Protein AF-A0A957VMC6-F1 (afdb_monomer)

Structure (mmCIF, N/CA/C/O backbone):
data_AF-A0A957VMC6-F1
#
_entry.id   AF-A0A957VMC6-F1
#
loop_
_atom_site.group_PDB
_atom_site.id
_atom_site.type_symbol
_atom_site.label_atom_id
_atom_site.label_alt_id
_atom_site.label_comp_id
_atom_site.label_asym_id
_atom_site.label_entity_id
_atom_site.label_seq_id
_atom_site.pdbx_PDB_ins_code
_atom_site.Cartn_x
_atom_site.Cartn_y
_atom_site.Cartn_z
_atom_site.occupancy
_atom_site.B_iso_or_equiv
_atom_site.auth_seq_id
_atom_site.auth_comp_id
_atom_site.auth_asym_id
_atom_site.auth_atom_id
_atom_site.pdbx_PDB_model_num
ATOM 1 N N . MET A 1 1 ? -26.248 -1.253 -25.373 1.00 57.50 1 MET A N 1
ATOM 2 C CA . MET A 1 1 ? -27.158 -0.317 -24.670 1.00 57.50 1 MET A CA 1
ATOM 3 C C . MET A 1 1 ? -27.730 0.674 -25.682 1.00 57.50 1 MET A C 1
ATOM 5 O O . MET A 1 1 ? -26.986 1.115 -26.548 1.00 57.50 1 MET A O 1
ATOM 9 N N . THR A 1 2 ? -29.024 1.004 -25.625 1.00 59.28 2 THR A N 1
ATOM 10 C CA . THR A 1 2 ? -29.643 2.015 -26.514 1.00 59.28 2 THR A CA 1
ATOM 11 C C . THR A 1 2 ? -30.540 2.953 -25.712 1.00 59.28 2 THR A C 1
ATOM 13 O O . THR A 1 2 ? -31.271 2.480 -24.844 1.00 59.28 2 THR A O 1
ATOM 16 N N . GLY A 1 3 ? -30.538 4.256 -26.005 1.00 71.12 3 GLY A N 1
ATOM 17 C CA . GLY A 1 3 ? -31.343 5.220 -25.254 1.00 71.12 3 GLY A CA 1
ATOM 18 C C . GLY A 1 3 ? -31.662 6.510 -26.004 1.00 71.12 3 GLY A C 1
ATOM 19 O O . GLY A 1 3 ? -31.084 6.803 -27.049 1.00 71.12 3 GLY A O 1
ATOM 20 N N . THR A 1 4 ? -32.611 7.273 -25.466 1.00 70.06 4 THR A N 1
ATOM 21 C CA . THR A 1 4 ? -33.050 8.578 -25.986 1.00 70.06 4 THR A CA 1
ATOM 22 C C . THR A 1 4 ? -33.151 9.581 -24.845 1.00 70.06 4 THR A C 1
ATOM 24 O O . THR A 1 4 ? -33.536 9.193 -23.742 1.00 70.06 4 THR A O 1
ATOM 27 N N . GLY A 1 5 ? -32.873 10.861 -25.095 1.00 79.81 5 GLY A N 1
ATOM 28 C CA . GLY A 1 5 ? -32.989 11.896 -24.070 1.00 79.81 5 GLY A CA 1
ATOM 29 C C . GLY A 1 5 ? -33.475 13.246 -24.577 1.00 79.81 5 GLY A C 1
ATOM 30 O O . GLY A 1 5 ? -33.456 13.517 -25.777 1.00 79.81 5 GLY A O 1
ATOM 31 N N . GLU A 1 6 ? -33.906 14.084 -23.640 1.00 78.00 6 GLU A N 1
ATOM 32 C CA . GLU A 1 6 ? -34.379 15.449 -23.857 1.00 78.00 6 GLU A CA 1
ATOM 33 C C . GLU A 1 6 ? -33.658 16.398 -22.888 1.00 78.00 6 GLU A C 1
ATOM 35 O O . GLU A 1 6 ? -33.635 16.148 -21.684 1.00 78.00 6 GLU A O 1
ATOM 40 N N . LEU A 1 7 ? -33.074 17.484 -23.406 1.00 78.00 7 LEU A N 1
ATOM 41 C CA . LEU A 1 7 ? -32.439 18.541 -22.614 1.00 78.00 7 LEU A CA 1
ATOM 42 C C . LEU A 1 7 ? -33.236 19.837 -22.767 1.00 78.00 7 LEU A C 1
ATOM 44 O O . LEU A 1 7 ? -33.430 20.346 -23.870 1.00 78.00 7 LEU A O 1
ATOM 48 N N . TRP A 1 8 ? -33.679 20.371 -21.641 1.00 78.44 8 TRP A N 1
ATOM 49 C CA . TRP A 1 8 ? -34.414 21.615 -21.527 1.00 78.44 8 TRP A CA 1
ATOM 50 C C . TRP A 1 8 ? -33.406 22.702 -21.174 1.00 78.44 8 TRP A C 1
ATOM 52 O O . TRP A 1 8 ? -32.676 22.557 -20.197 1.00 78.44 8 TRP A O 1
ATOM 62 N N . VAL A 1 9 ? -33.352 23.772 -21.964 1.00 78.00 9 VAL A N 1
ATOM 63 C CA . VAL A 1 9 ? -32.405 24.887 -21.799 1.00 78.00 9 VAL A CA 1
ATOM 64 C C . VAL A 1 9 ? -33.197 26.176 -21.588 1.00 78.00 9 VAL A C 1
ATOM 66 O O . VAL A 1 9 ? -34.205 26.397 -22.263 1.00 78.00 9 VAL A O 1
ATOM 69 N N . GLY A 1 10 ? -32.772 26.989 -20.624 1.00 73.62 10 GLY A N 1
ATOM 70 C CA . GLY A 1 10 ? -33.386 28.264 -20.267 1.00 73.62 10 GLY A CA 1
ATOM 71 C C . GLY A 1 10 ? -33.062 29.385 -21.252 1.00 73.62 10 GLY A C 1
ATOM 72 O O . GLY A 1 10 ? -32.181 29.267 -22.103 1.00 73.62 10 GLY A O 1
ATOM 73 N N . ASP A 1 11 ? -33.775 30.507 -21.129 1.00 60.94 11 ASP A N 1
ATOM 74 C CA . ASP A 1 11 ? -33.601 31.686 -21.996 1.00 60.94 11 ASP A CA 1
ATOM 75 C C . ASP A 1 11 ? -32.211 32.352 -21.854 1.00 60.94 11 ASP A C 1
ATOM 77 O O . ASP A 1 11 ? -31.815 33.164 -22.691 1.00 60.94 11 ASP A O 1
ATOM 81 N N . ASP A 1 12 ? -31.465 32.013 -20.801 1.00 66.81 12 ASP A N 1
ATOM 82 C CA . ASP A 1 12 ? -30.077 32.407 -20.531 1.00 66.81 12 ASP A CA 1
ATOM 83 C C . ASP A 1 12 ? -29.035 31.453 -21.147 1.00 66.81 12 ASP A C 1
ATOM 85 O O . ASP A 1 12 ? -27.833 31.691 -21.030 1.00 66.81 12 ASP A O 1
ATOM 89 N N . GLY A 1 13 ? -29.486 30.410 -21.851 1.00 64.19 13 GLY A N 1
ATOM 90 C CA . GLY A 1 13 ? -28.633 29.406 -22.484 1.00 64.19 13 GLY A CA 1
ATOM 91 C C . GLY A 1 13 ? -28.116 28.332 -21.528 1.00 64.19 13 GLY A C 1
ATOM 92 O O . GLY A 1 13 ? -27.306 27.507 -21.948 1.00 64.19 13 GLY A O 1
ATOM 93 N N . LEU A 1 14 ? -28.574 28.318 -20.272 1.00 68.25 14 LEU A N 1
ATOM 94 C CA . LEU A 1 14 ? -28.153 27.348 -19.264 1.00 68.25 14 LEU A CA 1
ATOM 95 C C . LEU A 1 14 ? -29.117 26.153 -19.217 1.00 68.25 14 LEU A C 1
ATOM 97 O O . LEU A 1 14 ? -30.322 26.318 -19.434 1.00 68.25 14 LEU A O 1
ATOM 101 N N . PRO A 1 15 ? -28.621 24.926 -18.981 1.00 65.75 15 PRO A N 1
ATOM 102 C CA . PRO A 1 15 ? -29.483 23.758 -18.885 1.00 65.75 15 PRO A CA 1
ATOM 103 C C . PRO A 1 15 ? -30.404 23.896 -17.667 1.00 65.75 15 PRO A C 1
ATOM 105 O O . PRO A 1 15 ? -29.997 24.390 -16.624 1.00 65.75 15 PRO A O 1
ATOM 108 N N . LEU A 1 16 ? -31.657 23.480 -17.819 1.00 73.44 16 LEU A N 1
ATOM 109 C CA . LEU A 1 16 ? -32.682 23.471 -16.773 1.00 73.44 16 LEU A CA 1
ATOM 110 C C . LEU A 1 16 ? -33.003 22.049 -16.325 1.00 73.44 16 LEU A C 1
ATOM 112 O O . LEU A 1 16 ? -33.188 21.803 -15.138 1.00 73.44 16 LEU A O 1
ATOM 116 N N . ARG A 1 17 ? -33.092 21.105 -17.269 1.00 76.06 17 ARG A N 1
ATOM 117 C CA . ARG A 1 17 ? -33.426 19.707 -16.975 1.00 76.06 17 ARG A CA 1
ATOM 118 C C . ARG A 1 17 ? -32.975 18.780 -18.090 1.00 76.06 17 ARG A C 1
ATOM 120 O O . ARG A 1 17 ? -33.194 19.091 -19.254 1.00 76.06 17 ARG A O 1
ATOM 127 N N . GLN A 1 18 ? -32.438 17.616 -17.754 1.00 76.31 18 GLN A N 1
ATOM 128 C CA . GLN A 1 18 ? -32.132 16.549 -18.701 1.00 76.31 18 GLN A CA 1
ATOM 129 C C . GLN A 1 18 ? -32.888 15.280 -18.323 1.00 76.31 18 GLN A C 1
ATOM 131 O O . GLN A 1 18 ? -32.811 14.828 -17.188 1.00 76.31 18 GLN A O 1
ATOM 136 N N . VAL A 1 19 ? -33.606 14.686 -19.270 1.00 79.19 19 VAL A N 1
ATOM 137 C CA . VAL A 1 19 ? -34.294 13.403 -19.094 1.00 79.19 19 VAL A CA 1
ATOM 138 C C . VAL A 1 19 ? -33.664 12.390 -20.037 1.00 79.19 19 VAL A C 1
ATOM 140 O O . VAL A 1 19 ? -33.575 12.647 -21.233 1.00 79.19 19 VAL A O 1
ATOM 143 N N . LEU A 1 20 ? -33.241 11.237 -19.528 1.00 63.41 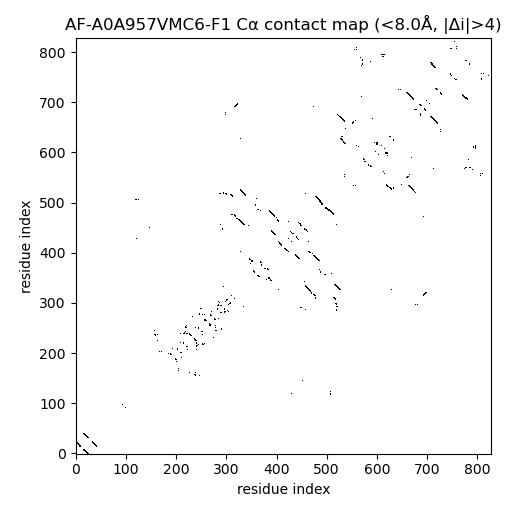20 LEU A N 1
ATOM 144 C CA . LEU A 1 20 ? -32.660 10.139 -20.298 1.00 63.41 20 LEU A CA 1
ATOM 145 C C . LEU A 1 20 ? -33.472 8.871 -20.053 1.00 63.41 20 LEU A C 1
ATOM 147 O O . LEU A 1 20 ? -33.781 8.530 -18.918 1.00 63.41 20 LEU A O 1
ATOM 151 N N . SER A 1 21 ? -33.825 8.165 -21.120 1.00 69.19 21 SER A N 1
ATOM 152 C CA . SER A 1 21 ? -34.452 6.843 -21.069 1.00 69.19 21 SER A CA 1
ATOM 153 C C . SER A 1 21 ? -33.523 5.839 -21.736 1.00 69.19 21 SER A C 1
ATOM 155 O O . SER A 1 21 ? -33.254 5.942 -22.934 1.00 69.19 21 SER A O 1
ATOM 157 N N . LEU A 1 22 ? -33.023 4.887 -20.956 1.00 70.31 22 LEU A N 1
ATOM 158 C CA . LEU A 1 22 ? -32.035 3.893 -21.356 1.00 70.31 22 LEU A CA 1
ATOM 159 C C . LEU A 1 22 ? -32.669 2.503 -21.318 1.00 70.31 22 LEU A C 1
ATOM 161 O O . LEU A 1 22 ? -33.375 2.155 -20.374 1.00 70.31 22 LEU A O 1
ATOM 165 N N . THR A 1 23 ? -32.422 1.704 -22.352 1.00 60.22 23 THR A N 1
ATOM 166 C CA . THR A 1 23 ? -32.786 0.283 -22.403 1.00 60.22 23 THR A CA 1
ATOM 167 C C . THR A 1 23 ? -31.513 -0.542 -22.522 1.00 60.22 23 THR A C 1
ATOM 169 O O . THR A 1 23 ? -30.702 -0.344 -23.438 1.00 60.22 23 THR A O 1
ATOM 172 N N . PHE A 1 24 ? -31.332 -1.450 -21.571 1.00 66.12 24 PHE A N 1
ATOM 173 C CA . PHE A 1 24 ? -30.177 -2.332 -21.496 1.00 66.12 24 PHE A CA 1
ATOM 174 C C . PHE A 1 24 ? -30.448 -3.610 -22.306 1.00 66.12 24 PHE A C 1
ATOM 176 O O . PHE A 1 24 ? -31.605 -4.033 -22.406 1.00 66.12 24 PHE A O 1
ATOM 183 N N . PRO A 1 25 ? -29.422 -4.195 -22.952 1.00 46.72 25 PRO A N 1
ATOM 184 C CA . PRO A 1 25 ? -29.577 -5.482 -23.620 1.00 46.72 25 PRO A CA 1
ATOM 185 C C . PRO A 1 25 ? -29.960 -6.564 -22.591 1.00 46.72 25 PRO A C 1
ATOM 187 O O . PRO A 1 25 ? -29.544 -6.464 -21.439 1.00 46.72 25 PRO A O 1
ATOM 190 N N . PRO A 1 26 ? -30.777 -7.559 -22.972 1.00 48.44 26 PRO A N 1
ATOM 191 C CA . PRO A 1 26 ? -31.181 -8.619 -22.055 1.00 48.44 26 PRO A CA 1
ATOM 192 C C . PRO A 1 26 ? -29.978 -9.491 -21.671 1.00 48.44 26 PRO A C 1
ATOM 194 O O . PRO A 1 26 ? -29.251 -9.953 -22.550 1.00 48.44 26 PRO A O 1
ATOM 197 N N . ASP A 1 27 ? -29.802 -9.718 -20.370 1.00 53.22 27 ASP A N 1
ATOM 198 C CA . ASP A 1 27 ? -28.937 -10.765 -19.816 1.00 53.22 27 ASP A CA 1
ATOM 199 C C . ASP A 1 27 ? -29.696 -12.113 -19.831 1.00 53.22 27 ASP A C 1
ATOM 201 O O . ASP A 1 27 ? -30.919 -12.154 -19.975 1.00 53.22 27 ASP A O 1
ATOM 205 N N . THR A 1 28 ? -28.966 -13.220 -19.699 1.00 46.16 28 THR A N 1
ATOM 206 C CA . THR A 1 28 ? -29.342 -14.650 -19.660 1.00 46.16 28 THR A CA 1
ATOM 207 C C . THR A 1 28 ? -30.535 -15.032 -18.768 1.00 46.16 28 THR A C 1
ATOM 209 O O . THR A 1 28 ? -30.982 -16.181 -18.783 1.00 46.16 28 THR A O 1
ATOM 212 N N . ARG A 1 29 ? -31.107 -14.085 -18.023 1.00 44.34 29 ARG A N 1
ATOM 213 C CA . ARG A 1 29 ? -32.342 -14.221 -17.248 1.00 44.34 29 ARG A CA 1
ATOM 214 C C . ARG A 1 29 ? -33.393 -13.285 -17.864 1.00 44.34 29 ARG A C 1
ATOM 216 O O . ARG A 1 29 ? -33.208 -12.080 -17.832 1.00 44.34 29 ARG A O 1
ATOM 223 N N . ASP A 1 30 ? -34.476 -13.849 -18.420 1.00 41.81 30 ASP A N 1
ATOM 224 C CA . ASP A 1 30 ? -35.564 -13.234 -19.229 1.00 41.81 30 ASP A CA 1
ATOM 225 C C . ASP A 1 30 ? -36.232 -11.936 -18.670 1.00 41.81 30 ASP A C 1
ATOM 227 O O . ASP A 1 30 ? -37.451 -11.870 -18.470 1.00 41.81 30 ASP A O 1
ATOM 231 N N . TYR A 1 31 ? -35.488 -10.853 -18.444 1.00 42.81 31 TYR A N 1
ATOM 232 C CA . TYR A 1 31 ? -36.020 -9.524 -18.140 1.00 42.81 31 TYR A CA 1
ATOM 233 C C . TYR A 1 31 ? -35.277 -8.429 -18.912 1.00 42.81 31 TYR A C 1
ATOM 235 O O . TYR A 1 31 ? -34.082 -8.502 -19.173 1.00 42.81 31 TYR A O 1
ATOM 243 N N . VAL A 1 32 ? -36.022 -7.393 -19.308 1.00 48.34 32 VAL A N 1
ATOM 244 C CA . VAL A 1 32 ? -35.477 -6.201 -19.967 1.00 48.34 32 VAL A CA 1
ATOM 245 C C . VAL A 1 32 ? -35.427 -5.083 -18.939 1.00 48.34 32 VAL A C 1
ATOM 247 O O . VAL A 1 32 ? -36.469 -4.631 -18.461 1.00 48.34 32 VAL A O 1
ATOM 250 N N . THR A 1 33 ? -34.219 -4.630 -18.618 1.00 57.94 33 THR A N 1
ATOM 251 C CA . THR A 1 33 ? -33.999 -3.510 -17.702 1.00 57.94 33 THR A CA 1
ATOM 252 C C . THR A 1 33 ? -34.088 -2.193 -18.467 1.00 57.94 33 THR A C 1
ATOM 254 O O . THR A 1 33 ? -33.393 -1.975 -19.464 1.00 57.94 33 THR A O 1
ATOM 257 N N . THR A 1 34 ? -34.951 -1.293 -17.998 1.00 55.22 34 THR A N 1
ATOM 258 C CA . THR A 1 34 ? -35.044 0.085 -18.496 1.00 55.22 34 THR A CA 1
ATOM 259 C C . THR A 1 34 ? -34.812 1.061 -17.354 1.00 55.22 34 THR A C 1
ATOM 261 O O . THR A 1 34 ? -35.469 0.939 -16.321 1.00 55.22 34 THR A O 1
ATOM 264 N N . ALA A 1 35 ? -33.942 2.049 -17.553 1.00 53.16 35 ALA A N 1
ATOM 265 C CA . ALA A 1 35 ? -33.704 3.131 -16.601 1.00 53.16 35 ALA A CA 1
ATOM 266 C C . ALA A 1 35 ? -34.222 4.460 -17.162 1.00 53.16 35 ALA A C 1
ATOM 268 O O . ALA A 1 35 ? -34.014 4.769 -18.336 1.00 53.16 35 ALA A O 1
ATOM 269 N N . ALA A 1 36 ? -34.887 5.253 -16.322 1.00 54.31 36 ALA A N 1
ATOM 270 C CA . ALA A 1 36 ? -35.281 6.621 -16.637 1.00 54.31 36 ALA A CA 1
ATOM 271 C C . ALA A 1 36 ? -34.618 7.566 -15.632 1.00 54.31 36 ALA A C 1
ATOM 273 O O . ALA A 1 36 ? -34.920 7.522 -14.442 1.00 54.31 36 ALA A O 1
ATOM 274 N N . ILE A 1 37 ? -33.711 8.407 -16.117 1.00 61.31 37 ILE A N 1
ATOM 275 C CA . ILE A 1 37 ? -32.928 9.352 -15.322 1.00 61.31 37 ILE A CA 1
ATOM 276 C C . ILE A 1 37 ? -33.459 10.753 -15.618 1.00 61.31 37 ILE A C 1
ATOM 278 O O . ILE A 1 37 ? -33.651 11.109 -16.777 1.00 61.31 37 ILE A O 1
ATOM 282 N N . THR A 1 38 ? -33.732 11.552 -14.588 1.00 64.38 38 THR A N 1
ATOM 283 C CA . THR A 1 38 ? -34.096 12.970 -14.730 1.00 64.38 38 THR A CA 1
ATOM 284 C C . THR A 1 38 ? -33.184 13.799 -13.838 1.00 64.38 38 THR A C 1
ATOM 286 O O . THR A 1 38 ? -33.155 13.582 -12.633 1.00 64.38 38 THR A O 1
ATOM 289 N N . VAL A 1 39 ? -32.452 14.731 -14.439 1.00 63.72 39 VAL A N 1
ATOM 290 C CA . VAL A 1 39 ? -31.502 15.635 -13.783 1.00 63.72 39 VAL A CA 1
ATOM 291 C C . VAL A 1 39 ? -32.047 17.051 -13.879 1.00 63.72 39 VAL A C 1
ATOM 293 O O . VAL A 1 39 ? -32.402 17.489 -14.970 1.00 63.72 39 VAL A O 1
ATOM 296 N N . ASP A 1 40 ? -32.116 17.761 -12.758 1.00 71.62 40 ASP A N 1
ATOM 297 C CA . ASP A 1 40 ? -32.567 19.150 -12.662 1.00 71.62 40 ASP A CA 1
ATOM 298 C C . ASP A 1 40 ? -31.395 20.076 -12.338 1.00 71.62 40 ASP A C 1
ATOM 300 O O . ASP A 1 40 ? -30.656 19.820 -11.392 1.00 71.62 40 ASP A O 1
ATOM 304 N N . PHE A 1 41 ? -31.244 21.162 -13.096 1.00 68.06 41 PHE A N 1
ATOM 305 C CA . PHE A 1 41 ? -30.148 22.120 -12.948 1.00 68.06 41 PHE A CA 1
ATOM 306 C C . PHE A 1 41 ? -30.671 23.446 -12.381 1.00 68.06 41 PHE A C 1
ATOM 308 O O . PHE A 1 41 ? -31.613 24.038 -12.915 1.00 68.06 41 PHE A O 1
ATOM 315 N N . PHE A 1 42 ? -30.062 23.926 -11.295 1.00 65.38 42 PHE A N 1
ATOM 316 C CA . PHE A 1 42 ? -30.379 25.209 -10.665 1.00 65.38 42 PHE A CA 1
ATOM 317 C C . PHE A 1 42 ? -29.145 25.810 -9.966 1.00 65.38 42 PHE A C 1
ATOM 319 O O . PHE A 1 42 ? -28.161 25.120 -9.734 1.00 65.38 42 PHE A O 1
ATOM 326 N N . ASP A 1 43 ? -29.221 27.106 -9.638 1.00 48.34 43 ASP A N 1
ATOM 327 C CA . ASP A 1 43 ? -28.226 27.864 -8.853 1.00 48.34 43 ASP A CA 1
ATOM 328 C C . ASP A 1 43 ? -26.853 28.112 -9.521 1.00 48.34 43 ASP A C 1
ATOM 330 O O . ASP A 1 43 ? -25.790 28.008 -8.911 1.00 48.34 43 ASP A O 1
ATOM 334 N N . PHE A 1 44 ? -26.860 28.511 -10.799 1.00 52.06 44 PHE A N 1
ATOM 335 C CA . PHE A 1 44 ? -25.644 28.938 -11.499 1.00 52.06 44 PHE A CA 1
ATOM 336 C C . PHE A 1 44 ? -25.044 30.209 -10.863 1.00 52.06 44 PHE A C 1
ATOM 338 O O . PHE A 1 44 ? -25.650 31.286 -10.889 1.00 52.06 44 PHE A O 1
ATOM 345 N N . ALA A 1 45 ? -23.840 30.094 -10.293 1.00 42.56 45 ALA A N 1
ATOM 346 C CA . ALA A 1 45 ? -23.183 31.176 -9.560 1.00 42.56 45 ALA A CA 1
ATOM 347 C C . ALA A 1 45 ? -22.851 32.397 -10.456 1.00 42.56 45 ALA A C 1
ATOM 349 O O . ALA A 1 45 ? -22.259 32.241 -11.528 1.00 42.56 45 ALA A O 1
ATOM 350 N N . PRO A 1 46 ? -23.163 33.642 -10.035 1.00 36.44 46 PRO A N 1
ATOM 351 C CA . PRO A 1 46 ? -22.789 34.840 -10.781 1.00 36.44 46 PRO A CA 1
ATOM 352 C C . PRO A 1 46 ? -21.299 35.191 -10.614 1.00 36.44 46 PRO A C 1
ATOM 354 O O . PRO A 1 46 ? -20.773 35.237 -9.503 1.00 36.44 46 PRO A O 1
ATOM 357 N N . VAL A 1 47 ? -20.637 35.527 -11.727 1.00 32.28 47 VAL A N 1
ATOM 358 C CA . VAL A 1 47 ? -19.222 35.947 -11.785 1.00 32.28 47 VAL A CA 1
ATOM 359 C C . VAL A 1 47 ? -18.994 37.256 -10.995 1.00 32.28 47 VAL A C 1
ATOM 361 O O . VAL A 1 47 ? -19.549 38.293 -11.379 1.00 32.28 47 VAL A O 1
ATOM 364 N N . PRO A 1 48 ? -18.166 37.284 -9.926 1.00 33.06 48 PRO A N 1
ATOM 365 C CA . PRO A 1 48 ? -17.950 38.491 -9.127 1.00 33.06 48 PRO A CA 1
ATOM 366 C C . PRO A 1 48 ? -16.793 39.361 -9.648 1.00 33.06 48 PRO A C 1
ATOM 368 O O . PRO A 1 48 ? -15.638 38.944 -9.688 1.00 33.06 48 PRO A O 1
ATOM 371 N N . THR A 1 49 ? -17.067 40.638 -9.922 1.00 30.83 49 THR A N 1
ATOM 372 C CA . THR A 1 49 ? -16.048 41.698 -10.037 1.00 30.83 49 THR A CA 1
ATOM 373 C C . THR A 1 49 ? -15.651 42.205 -8.642 1.00 30.83 49 THR A C 1
ATOM 375 O O . THR A 1 49 ? -16.500 42.748 -7.933 1.00 30.83 49 THR A O 1
ATOM 378 N N . ARG A 1 50 ? -14.378 42.070 -8.233 1.00 29.17 50 ARG A N 1
ATOM 379 C CA . ARG A 1 50 ? -13.871 42.527 -6.918 1.00 29.17 50 ARG A CA 1
ATOM 380 C C . ARG A 1 50 ? -13.033 43.813 -6.996 1.00 29.17 50 ARG A C 1
ATOM 382 O O . ARG A 1 50 ? -12.132 43.938 -7.818 1.00 29.17 50 ARG A O 1
ATOM 389 N N . THR A 1 51 ? -13.270 44.717 -6.042 1.00 25.16 51 THR A N 1
ATOM 390 C CA . THR A 1 51 ? -12.354 45.788 -5.598 1.00 25.16 51 THR A CA 1
ATOM 391 C C . THR A 1 51 ? -11.923 45.525 -4.155 1.00 25.16 51 THR A C 1
ATOM 393 O O . THR A 1 51 ? -12.764 45.230 -3.308 1.00 25.16 51 THR A O 1
ATOM 396 N N . ALA A 1 52 ? -10.621 45.644 -3.883 1.00 30.22 52 ALA A N 1
ATOM 397 C CA . ALA A 1 52 ? -9.968 45.300 -2.620 1.00 30.22 52 ALA A CA 1
ATOM 398 C C . ALA A 1 52 ? -9.898 46.458 -1.604 1.00 30.22 52 ALA A C 1
ATOM 400 O O . ALA A 1 52 ? -9.768 47.623 -1.982 1.00 30.22 52 ALA A O 1
ATOM 401 N N . SER A 1 53 ? -9.834 46.122 -0.309 1.00 26.44 53 SER A N 1
ATOM 402 C CA . SER A 1 53 ? -9.149 46.951 0.694 1.00 26.44 53 SER A CA 1
ATOM 403 C C . SER A 1 53 ? -8.663 46.132 1.898 1.00 26.44 53 SER A C 1
ATOM 405 O O . SER A 1 53 ? -9.458 45.510 2.597 1.00 26.44 53 SER A O 1
ATOM 407 N N . HIS A 1 54 ? -7.350 46.195 2.132 1.00 28.20 54 HIS A N 1
ATOM 408 C CA . HIS A 1 54 ? -6.584 45.635 3.251 1.00 28.20 54 HIS A CA 1
ATOM 409 C C . HIS A 1 54 ? -6.883 46.284 4.616 1.00 28.20 54 HIS A C 1
ATOM 411 O O . HIS A 1 54 ? -7.198 47.476 4.661 1.00 28.20 54 HIS A O 1
ATOM 417 N N . ARG A 1 55 ? -6.552 45.577 5.716 1.00 26.34 55 ARG A N 1
ATOM 418 C CA . ARG A 1 55 ? -5.609 46.073 6.752 1.00 26.34 55 ARG A CA 1
ATOM 419 C C . ARG A 1 55 ? -5.198 45.014 7.790 1.00 26.34 55 ARG A C 1
ATOM 421 O O . ARG A 1 55 ? -6.036 44.312 8.335 1.00 26.34 55 ARG A O 1
ATOM 428 N N . ALA A 1 56 ? -3.895 45.004 8.076 1.00 28.38 56 ALA A N 1
ATOM 429 C CA . ALA A 1 56 ? -3.184 44.232 9.095 1.00 28.38 56 ALA A CA 1
ATOM 430 C C . ALA A 1 56 ? -3.108 44.957 10.459 1.00 28.38 56 ALA A C 1
ATOM 432 O O . ALA A 1 56 ? -3.266 46.181 10.520 1.00 28.38 56 ALA A O 1
ATOM 433 N N . GLY A 1 57 ? -2.759 44.225 11.527 1.00 26.33 57 GLY A N 1
ATOM 434 C CA . GLY A 1 57 ? -2.357 44.804 12.816 1.00 26.33 57 GLY A CA 1
ATOM 435 C C . GLY A 1 57 ? -1.898 43.779 13.867 1.00 26.33 57 GLY A C 1
ATOM 436 O O . GLY A 1 57 ? -2.718 43.079 14.444 1.00 26.33 57 GLY A O 1
ATOM 437 N N . HIS A 1 58 ? -0.586 43.750 14.120 1.00 27.86 58 HIS A N 1
ATOM 438 C CA . HIS A 1 58 ? 0.162 42.969 15.122 1.00 27.86 58 HIS A CA 1
ATOM 439 C C . HIS A 1 58 ? -0.181 43.267 16.599 1.00 27.86 58 HIS A C 1
ATOM 441 O O . HIS A 1 58 ? -0.522 44.406 16.912 1.00 27.86 58 HIS A O 1
ATOM 447 N N . ALA A 1 59 ? 0.140 42.330 17.513 1.00 26.28 59 ALA A N 1
ATOM 448 C CA . ALA A 1 59 ? 0.978 42.602 18.702 1.00 26.28 59 ALA A CA 1
ATOM 449 C C . ALA A 1 59 ? 1.415 41.323 19.460 1.00 26.28 59 ALA A C 1
ATOM 451 O O . ALA A 1 59 ? 0.594 40.513 19.873 1.00 26.28 59 ALA A O 1
ATOM 452 N N . ILE A 1 60 ? 2.724 41.223 19.713 1.00 29.53 60 ILE A N 1
ATOM 453 C CA . ILE A 1 60 ? 3.399 40.360 20.702 1.00 29.53 60 ILE A CA 1
ATOM 454 C C . ILE A 1 60 ? 3.614 41.195 21.983 1.00 29.53 60 ILE A C 1
ATOM 456 O O . ILE A 1 60 ? 3.816 42.403 21.857 1.00 29.53 60 ILE A O 1
ATOM 460 N N . VAL A 1 61 ? 3.627 40.585 23.184 1.00 27.73 61 VAL A N 1
ATOM 461 C CA . VAL A 1 61 ? 4.648 40.779 24.255 1.00 27.73 61 VAL A CA 1
ATOM 462 C C . VAL A 1 61 ? 4.315 40.007 25.554 1.00 27.73 61 VAL A C 1
ATOM 464 O O . VAL A 1 61 ? 3.219 40.047 26.098 1.00 27.73 61 VAL A O 1
ATOM 467 N N . SER A 1 62 ? 5.378 39.358 26.034 1.00 29.00 62 SER A N 1
ATOM 468 C CA . SER A 1 62 ? 5.691 38.562 27.232 1.00 29.00 62 SER A CA 1
ATOM 469 C C . SER A 1 62 ? 5.155 38.935 28.635 1.00 29.00 62 SER A C 1
ATOM 471 O O . SER A 1 62 ? 5.204 40.100 29.027 1.00 29.00 62 SER A O 1
ATOM 473 N N . GLY A 1 63 ? 5.001 37.905 29.494 1.00 25.55 63 GLY A N 1
ATOM 474 C CA . GLY A 1 63 ? 5.869 37.741 30.681 1.00 25.55 63 GLY A CA 1
ATOM 475 C C . GLY A 1 63 ? 5.251 37.452 32.073 1.00 25.55 63 GLY A C 1
ATOM 476 O O . GLY A 1 63 ? 4.588 38.310 32.646 1.00 25.55 63 GLY A O 1
ATOM 477 N N . ARG A 1 64 ? 5.747 36.354 32.691 1.00 27.84 64 ARG A N 1
ATOM 478 C CA . ARG A 1 64 ? 6.219 36.164 34.099 1.00 27.84 64 ARG A CA 1
ATOM 479 C C . ARG A 1 64 ? 5.373 35.436 35.184 1.00 27.84 64 ARG A C 1
ATOM 481 O O . ARG A 1 64 ? 4.389 35.967 35.677 1.00 27.84 64 ARG A O 1
ATOM 488 N N . ARG A 1 65 ? 6.071 34.434 35.768 1.00 30.12 65 ARG A N 1
ATOM 489 C CA . ARG A 1 65 ? 6.304 34.060 37.200 1.00 30.12 65 ARG A CA 1
ATOM 490 C C . ARG A 1 65 ? 5.566 32.838 37.769 1.00 30.12 65 ARG A C 1
ATOM 492 O O . ARG A 1 65 ? 4.358 32.845 37.935 1.00 30.12 65 ARG A O 1
ATOM 499 N N . GLY A 1 66 ? 6.370 31.855 38.193 1.00 30.41 66 GLY A N 1
ATOM 500 C CA . GLY A 1 66 ? 5.952 30.665 38.933 1.00 30.41 66 GLY A CA 1
ATOM 501 C C . GLY A 1 66 ? 5.834 30.837 40.454 1.00 30.41 66 GLY A C 1
ATOM 502 O O . GLY A 1 66 ? 6.291 31.826 41.034 1.00 30.41 66 GLY A O 1
ATOM 503 N N . VAL A 1 67 ? 5.246 29.811 41.077 1.00 29.31 67 VAL A N 1
ATOM 504 C CA . VAL A 1 67 ? 5.156 29.555 42.525 1.00 29.31 67 VAL A CA 1
ATOM 505 C C . VAL A 1 67 ? 5.275 28.031 42.739 1.00 29.31 67 VAL A C 1
ATOM 507 O O . VAL A 1 67 ? 4.632 27.293 41.997 1.00 29.31 67 VAL A O 1
ATOM 510 N N . PRO A 1 68 ? 6.063 27.522 43.709 1.00 36.81 68 PRO A N 1
ATOM 511 C CA . PRO A 1 68 ? 6.242 26.082 43.909 1.00 36.81 68 PRO A CA 1
ATOM 512 C C . PRO A 1 68 ? 5.305 25.477 44.978 1.00 36.81 68 PRO A C 1
ATOM 514 O O . PRO A 1 68 ? 5.067 26.082 46.022 1.00 36.81 68 PRO A O 1
ATOM 517 N N . GLY A 1 69 ? 4.886 24.224 44.743 1.00 35.22 69 GLY A N 1
ATOM 518 C CA . GLY A 1 69 ? 4.806 23.144 45.742 1.00 35.22 69 GLY A CA 1
ATOM 519 C C . GLY A 1 69 ? 3.560 23.008 46.631 1.00 35.22 69 GLY A C 1
ATOM 520 O O . GLY A 1 69 ? 3.516 23.589 47.713 1.00 35.22 69 GLY A O 1
ATOM 521 N N . ARG A 1 70 ? 2.639 22.091 46.272 1.00 35.97 70 ARG A N 1
ATOM 522 C CA . ARG A 1 70 ? 1.707 21.393 47.196 1.00 35.97 70 ARG A CA 1
ATOM 523 C C . ARG A 1 70 ? 1.232 20.031 46.634 1.00 35.97 70 ARG A C 1
ATOM 525 O O . ARG A 1 70 ? 0.062 19.885 46.313 1.00 35.97 70 ARG A O 1
ATOM 532 N N . GLN A 1 71 ? 2.104 19.023 46.535 1.00 38.12 71 GLN A N 1
ATOM 533 C CA . GLN A 1 71 ? 1.696 17.663 46.105 1.00 38.12 71 GLN A CA 1
ATOM 534 C C . GLN A 1 71 ? 1.838 16.554 47.168 1.00 38.12 71 GLN A C 1
ATOM 536 O O . GLN A 1 71 ? 1.447 15.423 46.925 1.00 38.12 71 GLN A O 1
ATOM 541 N N . ALA A 1 72 ? 2.280 16.848 48.394 1.00 36.28 72 ALA A N 1
ATOM 542 C CA . ALA A 1 72 ? 2.528 15.803 49.400 1.00 36.28 72 ALA A CA 1
ATOM 543 C C . ALA A 1 72 ? 1.430 15.627 50.478 1.00 36.28 72 ALA A C 1
ATOM 545 O O . ALA A 1 72 ? 1.710 15.065 51.532 1.00 36.28 72 ALA A O 1
ATOM 546 N N . LEU A 1 73 ? 0.198 16.123 50.278 1.00 37.56 73 LEU A N 1
ATOM 547 C CA . LEU A 1 73 ? -0.836 16.097 51.337 1.00 37.56 73 LEU A CA 1
ATOM 548 C C . LEU A 1 73 ? -2.178 15.446 50.953 1.00 37.56 73 LEU A C 1
ATOM 550 O O . LEU A 1 73 ? -3.025 15.291 51.827 1.00 37.56 73 LEU A O 1
ATOM 554 N N . MET A 1 74 ? -2.369 15.016 49.700 1.00 39.12 74 MET A N 1
ATOM 555 C CA . MET A 1 74 ? -3.647 14.431 49.243 1.00 39.12 74 MET A CA 1
ATOM 556 C C . MET A 1 74 ? -3.656 12.891 49.222 1.00 39.12 74 MET A C 1
ATOM 558 O O . MET A 1 74 ? -4.698 12.289 49.471 1.00 39.12 74 MET A O 1
ATOM 562 N N . SER A 1 75 ? -2.508 12.228 49.057 1.00 42.66 75 SER A N 1
ATOM 563 C CA . SER A 1 75 ? -2.416 10.759 48.959 1.00 42.66 75 SER A CA 1
ATOM 564 C C . SER A 1 75 ? -2.600 10.017 50.297 1.00 42.66 75 SER A C 1
ATOM 566 O O . SER A 1 75 ? -3.018 8.864 50.317 1.00 42.66 75 SER A O 1
ATOM 568 N N . GLY A 1 76 ? -2.392 10.680 51.441 1.00 41.62 76 GLY A N 1
ATOM 569 C CA . GLY A 1 76 ? -2.620 10.077 52.765 1.00 41.62 76 GLY A CA 1
ATOM 570 C C . GLY A 1 76 ? -4.093 9.998 53.193 1.00 41.62 76 GLY A C 1
ATOM 571 O O . GLY A 1 76 ? -4.443 9.204 54.066 1.00 41.62 76 GLY A O 1
ATOM 572 N N . ILE A 1 77 ? -4.970 10.810 52.594 1.00 48.28 77 ILE A N 1
ATOM 573 C CA . ILE A 1 77 ? -6.383 10.911 52.995 1.00 48.28 77 ILE A CA 1
ATOM 574 C C . ILE A 1 77 ? -7.218 9.803 52.337 1.00 48.28 77 ILE A C 1
ATOM 576 O O . ILE A 1 77 ? -8.092 9.231 52.987 1.00 48.28 77 ILE A O 1
ATOM 580 N N . VAL A 1 78 ? -6.905 9.436 51.092 1.00 50.22 78 VAL A N 1
ATOM 581 C CA . VAL A 1 78 ? -7.655 8.433 50.314 1.00 50.22 78 VAL A CA 1
ATOM 582 C C . VAL A 1 78 ? -7.479 7.023 50.892 1.00 50.22 78 VAL A C 1
ATOM 584 O O . VAL A 1 78 ? -8.465 6.339 51.170 1.00 50.22 78 VAL A O 1
ATOM 587 N N . VAL A 1 79 ? -6.242 6.629 51.214 1.00 53.84 79 VAL A N 1
ATOM 588 C CA . VAL A 1 79 ? -5.945 5.329 51.852 1.00 53.84 79 VAL A CA 1
ATOM 589 C C . VAL A 1 79 ? -6.570 5.236 53.252 1.00 53.84 79 VAL A C 1
ATOM 591 O O . VAL A 1 79 ? -7.084 4.189 53.654 1.00 53.84 79 VAL A O 1
ATOM 594 N N . GLY A 1 80 ? -6.596 6.353 53.988 1.00 49.62 80 GLY A N 1
ATOM 595 C CA . GLY A 1 80 ? -7.229 6.436 55.305 1.00 49.62 80 GLY A CA 1
ATOM 596 C C . GLY A 1 80 ? -8.744 6.224 55.265 1.00 49.62 80 GLY A C 1
ATOM 597 O O . GLY A 1 80 ? -9.287 5.567 56.151 1.00 49.62 80 GLY A O 1
ATOM 598 N N . ILE A 1 81 ? -9.426 6.731 54.232 1.00 64.44 81 ILE A N 1
ATOM 599 C CA . ILE A 1 81 ? -10.876 6.567 54.046 1.00 64.44 81 ILE A CA 1
ATOM 600 C C . ILE A 1 81 ? -11.218 5.128 53.630 1.00 64.44 81 ILE A C 1
ATOM 602 O O . ILE A 1 81 ? -12.166 4.556 54.174 1.00 64.44 81 ILE A O 1
ATOM 606 N N . GLY A 1 82 ? -10.415 4.511 52.756 1.00 61.34 82 GLY A N 1
ATOM 607 C CA . GLY A 1 82 ? -10.612 3.123 52.316 1.00 61.34 82 GLY A CA 1
ATOM 608 C C . GLY A 1 82 ? -10.538 2.112 53.465 1.00 61.34 82 GLY A C 1
ATOM 609 O O . GLY A 1 82 ? -11.438 1.289 53.645 1.00 61.34 82 GLY A O 1
ATOM 610 N N . LEU A 1 83 ? -9.528 2.231 54.333 1.00 62.66 83 LEU A N 1
ATOM 611 C CA . LEU A 1 83 ? -9.378 1.347 55.497 1.00 62.66 83 LEU A CA 1
ATOM 612 C C . LEU A 1 83 ? -10.503 1.532 56.532 1.00 62.66 83 LEU A C 1
ATOM 614 O O . LEU A 1 83 ? -10.943 0.566 57.162 1.00 62.66 83 LEU A O 1
ATOM 618 N N . LEU A 1 84 ? -11.013 2.759 56.686 1.00 61.03 84 LEU A N 1
ATOM 619 C CA . LEU A 1 84 ? -12.139 3.070 57.574 1.00 61.03 84 LEU A CA 1
ATOM 620 C C . LEU A 1 84 ? -13.459 2.501 57.037 1.00 61.03 84 LEU A C 1
ATOM 622 O O . LEU A 1 84 ? -14.275 2.014 57.821 1.00 61.03 84 LEU A O 1
ATOM 626 N N . PHE A 1 85 ? -13.648 2.505 55.715 1.00 66.88 85 PHE A N 1
ATOM 627 C CA . PHE A 1 85 ? -14.811 1.925 55.043 1.00 66.88 85 PHE A CA 1
ATOM 628 C C . PHE A 1 85 ? -14.857 0.400 55.205 1.00 66.88 85 PHE A C 1
ATOM 630 O O . PHE A 1 85 ? -15.868 -0.145 55.656 1.00 66.88 85 PHE A O 1
ATOM 637 N N . VAL A 1 86 ? -13.731 -0.284 54.974 1.00 67.44 86 VAL A N 1
ATOM 638 C CA . VAL A 1 86 ? -13.609 -1.742 55.162 1.00 67.44 86 VAL A CA 1
ATOM 639 C C . VAL A 1 86 ? -13.855 -2.137 56.624 1.00 67.44 86 VAL A C 1
ATOM 641 O O . VAL A 1 86 ? -14.634 -3.054 56.905 1.00 67.44 86 VAL A O 1
ATOM 644 N N . ALA A 1 87 ? -13.288 -1.399 57.585 1.00 65.56 87 ALA A N 1
ATOM 645 C CA . ALA A 1 87 ? -13.527 -1.639 59.011 1.00 65.56 87 ALA A CA 1
ATOM 646 C C . ALA A 1 87 ? -15.008 -1.456 59.410 1.00 65.56 87 ALA A C 1
ATOM 648 O O . ALA A 1 87 ? -15.524 -2.176 60.273 1.00 65.56 87 ALA A O 1
ATOM 649 N N . LEU A 1 88 ? -15.715 -0.521 58.769 1.00 63.69 88 LEU A N 1
ATOM 650 C CA . LEU A 1 88 ? -17.121 -0.211 59.040 1.00 63.69 88 LEU A CA 1
ATOM 651 C C . LEU A 1 88 ? -18.073 -1.264 58.444 1.00 63.69 88 LEU A C 1
ATOM 653 O O . LEU A 1 88 ? -19.057 -1.633 59.097 1.00 63.69 88 LEU A O 1
ATOM 657 N N . VAL A 1 89 ? -17.739 -1.821 57.276 1.00 64.44 89 VAL A N 1
ATOM 658 C CA . VAL A 1 89 ? -18.449 -2.951 56.648 1.00 64.44 89 VAL A CA 1
ATOM 659 C C . VAL A 1 89 ? -18.282 -4.233 57.475 1.00 64.44 89 VAL A C 1
ATOM 661 O O . VAL A 1 89 ? -19.273 -4.902 57.788 1.00 64.44 89 VAL A O 1
ATOM 664 N N . ILE A 1 90 ? -17.064 -4.532 57.942 1.00 71.00 90 ILE A N 1
ATOM 665 C CA . ILE A 1 90 ? -16.786 -5.719 58.772 1.00 71.00 90 ILE A CA 1
ATOM 666 C C . ILE A 1 90 ? -17.439 -5.591 60.161 1.00 71.00 90 ILE A C 1
ATOM 668 O O . ILE A 1 90 ? -18.056 -6.540 60.658 1.00 71.00 90 ILE A O 1
ATOM 672 N N . GLY A 1 91 ? -17.370 -4.409 60.782 1.00 68.81 91 GLY A N 1
ATOM 673 C CA . GLY A 1 91 ? -17.881 -4.165 62.135 1.00 68.81 91 GLY A CA 1
ATOM 674 C C . GLY A 1 91 ? -19.409 -4.080 62.253 1.00 68.81 91 GLY A C 1
ATOM 675 O O . GLY A 1 91 ? -19.951 -4.306 63.338 1.00 68.81 91 GLY A O 1
ATOM 676 N N . ARG A 1 92 ? -20.136 -3.766 61.168 1.00 68.06 92 ARG A N 1
ATOM 677 C CA . ARG A 1 92 ? -21.597 -3.525 61.200 1.00 68.06 92 ARG A CA 1
ATOM 678 C C . ARG A 1 92 ? -22.400 -4.241 60.105 1.00 68.06 92 ARG A C 1
ATOM 680 O O . ARG A 1 92 ? -23.501 -3.809 59.767 1.00 68.06 92 ARG A O 1
ATOM 687 N N . ARG A 1 93 ? -21.937 -5.417 59.671 1.00 58.41 93 ARG A N 1
ATOM 688 C CA . ARG A 1 93 ? -22.553 -6.333 58.678 1.00 58.41 93 ARG A CA 1
ATOM 689 C C . ARG A 1 93 ? -24.050 -6.691 58.817 1.00 58.41 93 ARG A C 1
ATOM 691 O O . ARG A 1 93 ? -24.597 -7.345 57.942 1.00 58.41 93 ARG A O 1
ATOM 698 N N . ARG A 1 94 ? -24.735 -6.320 59.908 1.00 64.19 94 ARG A N 1
ATOM 699 C CA . ARG A 1 94 ? -26.182 -6.572 60.120 1.00 64.19 94 ARG A CA 1
ATOM 700 C C . ARG A 1 94 ? -27.066 -5.325 59.992 1.00 64.19 94 ARG A C 1
ATOM 702 O O . ARG A 1 94 ? -28.272 -5.419 60.207 1.00 64.19 94 ARG A O 1
ATOM 709 N N . ASN A 1 95 ? -26.497 -4.161 59.675 1.00 74.00 95 ASN A N 1
ATOM 710 C CA . ASN A 1 95 ? -27.254 -2.916 59.576 1.00 74.00 95 ASN A CA 1
ATOM 711 C C . ASN A 1 95 ? -27.712 -2.649 58.131 1.00 74.00 95 ASN A C 1
ATOM 713 O O . ASN A 1 95 ? -26.888 -2.434 57.244 1.00 74.00 95 ASN A O 1
ATOM 717 N N . ARG A 1 96 ? -29.034 -2.616 57.911 1.00 65.38 96 ARG A N 1
ATOM 718 C CA . ARG A 1 96 ? -29.659 -2.444 56.586 1.00 65.38 96 ARG A CA 1
ATOM 719 C C . ARG A 1 96 ? -29.263 -1.142 55.880 1.00 65.38 96 ARG A C 1
ATOM 721 O O . ARG A 1 96 ? -29.217 -1.125 54.659 1.00 65.38 96 ARG A O 1
ATOM 728 N N . MET A 1 97 ? -28.931 -0.085 56.626 1.00 66.69 97 MET A N 1
ATOM 729 C CA . MET A 1 97 ? -28.490 1.184 56.029 1.00 66.69 97 MET A CA 1
ATOM 730 C C . MET A 1 97 ? -27.098 1.102 55.390 1.00 66.69 97 MET A C 1
ATOM 732 O O . MET A 1 97 ? -26.854 1.768 54.394 1.00 66.69 97 MET A O 1
ATOM 736 N N . ILE A 1 98 ? -26.195 0.276 55.931 1.00 67.94 98 ILE A N 1
ATOM 737 C CA . ILE A 1 98 ? -24.839 0.113 55.376 1.00 67.94 98 ILE A CA 1
ATOM 738 C C . ILE A 1 98 ? -24.895 -0.767 54.128 1.00 67.94 98 ILE A C 1
ATOM 740 O O . ILE A 1 98 ? -24.251 -0.455 53.138 1.00 67.94 98 ILE A O 1
ATOM 744 N N . TYR A 1 99 ? -25.731 -1.810 54.141 1.00 65.50 99 TYR A N 1
ATOM 745 C CA . TYR A 1 99 ? -26.004 -2.611 52.947 1.00 65.50 99 TYR A CA 1
ATOM 746 C C . TYR A 1 99 ? -26.593 -1.756 51.814 1.00 65.50 99 TYR A C 1
ATOM 748 O O . TYR A 1 99 ? -26.110 -1.817 50.692 1.00 65.50 99 TYR A O 1
ATOM 756 N N . ALA A 1 100 ? -27.580 -0.904 52.119 1.00 68.56 100 ALA A N 1
ATOM 757 C CA . ALA A 1 100 ? -28.154 0.014 51.136 1.00 68.56 100 ALA A CA 1
ATOM 758 C C . ALA A 1 100 ? -27.122 1.019 50.594 1.00 68.56 100 ALA A C 1
ATOM 760 O O . ALA A 1 100 ? -27.128 1.294 49.402 1.00 68.56 100 ALA A O 1
ATOM 761 N N . ALA A 1 101 ? -26.218 1.526 51.438 1.00 68.75 101 ALA A N 1
ATOM 762 C CA . ALA A 1 101 ? -25.152 2.431 51.011 1.00 68.75 101 ALA A CA 1
ATOM 763 C C . ALA A 1 101 ? -24.114 1.746 50.105 1.00 68.75 101 ALA A C 1
ATOM 765 O O . ALA A 1 101 ? -23.695 2.347 49.125 1.00 68.75 101 ALA A O 1
ATOM 766 N N . VAL A 1 102 ? -23.741 0.492 50.395 1.00 68.56 102 VAL A N 1
ATOM 767 C CA . VAL A 1 102 ? -22.816 -0.297 49.560 1.00 68.56 102 VAL A CA 1
ATOM 768 C C . VAL A 1 102 ? -23.455 -0.657 48.219 1.00 68.56 102 VAL A C 1
ATOM 770 O O . VAL A 1 102 ? -22.821 -0.515 47.182 1.00 68.56 102 VAL A O 1
ATOM 773 N N . VAL A 1 103 ? -24.724 -1.074 48.213 1.00 68.25 103 VAL A N 1
ATOM 774 C CA . VAL A 1 103 ? -25.451 -1.360 46.966 1.00 68.25 103 VAL A CA 1
ATOM 775 C C . VAL A 1 103 ? -25.627 -0.085 46.139 1.00 68.25 103 VAL A C 1
ATOM 777 O O . VAL A 1 103 ? -25.406 -0.116 44.936 1.00 68.25 103 VAL A O 1
ATOM 780 N N . ALA A 1 104 ? -25.946 1.051 46.766 1.00 72.31 104 ALA A N 1
ATOM 781 C CA . ALA A 1 104 ? -26.035 2.333 46.072 1.00 72.31 104 ALA A CA 1
ATOM 782 C C . ALA A 1 104 ? -24.680 2.802 45.522 1.00 72.31 104 ALA A C 1
ATOM 784 O O . ALA A 1 104 ? -24.652 3.346 44.426 1.00 72.31 104 ALA A O 1
ATOM 785 N N . SER A 1 105 ? -23.563 2.569 46.226 1.00 66.12 105 SER A N 1
ATOM 786 C CA . SER A 1 105 ? -22.228 2.892 45.705 1.00 66.12 105 SER A CA 1
ATOM 787 C C . SER A 1 105 ? -21.795 1.960 44.576 1.00 66.12 105 SER A C 1
ATOM 789 O O . SER A 1 105 ? -21.127 2.415 43.661 1.00 66.12 105 SER A O 1
ATOM 791 N N . MET A 1 106 ? -22.190 0.684 44.616 1.00 56.50 106 MET A N 1
ATOM 792 C CA . MET A 1 106 ? -21.916 -0.283 43.546 1.00 56.50 106 MET A CA 1
ATOM 793 C C . MET A 1 106 ? -22.738 0.039 42.294 1.00 56.50 106 MET A C 1
ATOM 795 O O . MET A 1 106 ? -22.203 0.064 41.199 1.00 56.50 106 MET A O 1
ATOM 799 N N . ILE A 1 107 ? -24.023 0.376 42.458 1.00 66.44 107 ILE A N 1
ATOM 800 C CA . ILE A 1 107 ? -24.871 0.867 41.362 1.00 66.44 107 ILE A CA 1
ATOM 801 C C . ILE A 1 107 ? -24.325 2.195 40.826 1.00 66.44 107 ILE A C 1
ATOM 803 O O . ILE A 1 107 ? -24.263 2.380 39.620 1.00 66.44 107 ILE A O 1
ATOM 807 N N . ALA A 1 108 ? -23.877 3.104 41.697 1.00 57.94 108 ALA A N 1
ATOM 808 C CA . ALA A 1 108 ? -23.252 4.349 41.267 1.00 57.94 108 ALA A CA 1
ATOM 809 C C . ALA A 1 108 ? -21.921 4.112 40.538 1.00 57.94 108 ALA A C 1
ATOM 811 O O . ALA A 1 108 ? -21.674 4.812 39.572 1.00 57.94 108 ALA A O 1
ATOM 812 N N . SER A 1 109 ? -21.086 3.136 40.918 1.00 45.78 109 SER A N 1
ATOM 813 C CA . SER A 1 109 ? -19.862 2.840 40.155 1.00 45.78 109 SER A CA 1
ATOM 814 C C . SER A 1 109 ? -20.174 2.159 38.822 1.00 45.78 109 SER A C 1
ATOM 816 O O . SER A 1 109 ? -19.571 2.516 37.823 1.00 45.78 109 SER A O 1
ATOM 818 N N . ILE A 1 110 ? -21.170 1.270 38.773 1.00 56.25 110 ILE A N 1
ATOM 819 C CA . ILE A 1 110 ? -21.649 0.650 37.524 1.00 56.25 110 ILE A CA 1
ATOM 820 C C . ILE A 1 110 ? -22.255 1.696 36.573 1.00 56.25 110 ILE A C 1
ATOM 822 O O . ILE A 1 110 ? -22.182 1.530 35.364 1.00 56.25 110 ILE A O 1
ATOM 826 N N . LEU A 1 111 ? -22.827 2.786 37.094 1.00 47.91 111 LEU A N 1
ATOM 827 C CA . LEU A 1 111 ? -23.393 3.863 36.274 1.00 47.91 111 LEU A CA 1
ATOM 828 C C . LEU A 1 111 ? -22.377 4.961 35.927 1.00 47.91 111 LEU A C 1
ATOM 830 O O . LEU A 1 111 ? -22.443 5.516 34.841 1.00 47.91 111 LEU A O 1
ATOM 834 N N . VAL A 1 112 ? -21.447 5.295 36.825 1.00 41.84 112 VAL A N 1
ATOM 835 C CA . VAL A 1 112 ? -20.536 6.445 36.665 1.00 41.84 112 VAL A CA 1
ATOM 836 C C . VAL A 1 112 ? -19.230 6.067 35.960 1.00 41.84 112 VAL A C 1
ATOM 838 O O . VAL A 1 112 ? -18.663 6.914 35.279 1.00 41.84 112 VAL A O 1
ATOM 841 N N . VAL A 1 113 ? -18.760 4.818 36.071 1.00 39.81 113 VAL A N 1
ATOM 842 C CA . VAL A 1 113 ? -17.518 4.372 35.407 1.00 39.81 113 VAL A CA 1
ATOM 843 C C . VAL A 1 113 ? -17.660 4.328 33.873 1.00 39.81 113 VAL A C 1
ATOM 845 O O . VAL A 1 113 ? -16.803 4.909 33.210 1.00 39.81 113 VAL A O 1
ATOM 848 N N . PRO A 1 114 ? -18.757 3.811 33.275 1.00 42.41 114 PRO A N 1
ATOM 849 C CA . PRO A 1 114 ? -18.951 3.888 31.820 1.00 42.41 114 PRO A CA 1
ATOM 850 C C . PRO A 1 114 ? -19.072 5.333 31.301 1.00 42.41 114 PRO A C 1
ATOM 852 O O . PRO A 1 114 ? -18.605 5.646 30.212 1.00 42.41 114 PRO A O 1
ATOM 855 N N . LEU A 1 115 ? -19.641 6.235 32.110 1.00 39.91 115 LEU A N 1
ATOM 856 C CA . LEU A 1 115 ? -19.827 7.659 31.787 1.00 39.91 115 LEU A CA 1
ATOM 857 C C . LEU A 1 115 ? -18.530 8.489 31.843 1.00 39.91 115 LEU A C 1
ATOM 859 O O . LEU A 1 115 ? -18.473 9.575 31.267 1.00 39.91 115 LEU A O 1
ATOM 863 N N . LEU A 1 116 ? -17.499 8.008 32.545 1.00 40.41 116 LEU A N 1
ATOM 864 C CA . LEU A 1 116 ? -16.159 8.606 32.528 1.00 40.41 116 LEU A CA 1
ATOM 865 C C . LEU A 1 116 ? -15.320 8.082 31.352 1.00 40.41 116 LEU A C 1
ATOM 867 O O . LEU A 1 116 ? -14.509 8.836 30.817 1.00 40.41 116 LEU A O 1
ATOM 871 N N . ASN A 1 117 ? -15.566 6.845 30.910 1.00 38.56 117 ASN A N 1
ATOM 872 C CA . ASN A 1 117 ? -14.918 6.260 29.733 1.00 38.56 117 ASN A CA 1
ATOM 873 C C . ASN A 1 117 ? -15.480 6.834 28.416 1.00 38.56 117 ASN A C 1
ATOM 875 O O . ASN A 1 117 ? -14.712 7.095 27.494 1.00 38.56 117 ASN A O 1
ATOM 879 N N . SER A 1 118 ? -16.778 7.158 28.344 1.00 37.94 118 SER A N 1
ATOM 880 C CA . SER A 1 118 ? -17.407 7.715 27.129 1.00 37.94 118 SER A CA 1
ATOM 881 C C . SER A 1 118 ? -16.920 9.118 26.741 1.00 37.94 118 SER A C 1
ATOM 883 O O . SER A 1 118 ? -16.926 9.467 25.563 1.00 37.94 118 SER A O 1
ATOM 885 N N . ARG A 1 119 ? -16.438 9.922 27.702 1.00 35.47 119 ARG A N 1
ATOM 886 C CA . ARG A 1 119 ? -15.831 11.238 27.419 1.00 35.47 119 ARG A CA 1
ATOM 887 C C . ARG A 1 119 ? -14.420 11.157 26.832 1.00 35.47 119 ARG A C 1
ATOM 889 O O . ARG A 1 119 ? -13.988 12.122 26.218 1.00 35.47 119 ARG A O 1
ATOM 896 N N . ARG A 1 120 ? -13.704 10.042 27.002 1.00 45.56 120 ARG A N 1
ATOM 897 C CA . ARG A 1 120 ? -12.368 9.849 26.405 1.00 45.56 120 ARG A CA 1
ATOM 898 C C . ARG A 1 120 ? -12.454 9.400 24.945 1.00 45.56 120 ARG A C 1
ATOM 900 O O . ARG A 1 120 ? -11.650 9.830 24.135 1.00 45.56 120 ARG A O 1
ATOM 907 N N . VAL A 1 121 ? -13.506 8.659 24.597 1.00 41.56 121 VAL A N 1
ATOM 908 C CA . VAL A 1 121 ? -13.846 8.288 23.210 1.00 41.56 121 VAL A CA 1
ATOM 909 C C . VAL A 1 121 ? -14.366 9.497 22.393 1.00 41.56 121 VAL A C 1
ATOM 911 O O . VAL A 1 121 ? -14.350 9.499 21.164 1.00 41.56 121 VAL A O 1
ATOM 914 N N . TYR A 1 122 ? -14.794 10.563 23.081 1.00 38.25 122 TYR A N 1
ATOM 915 C CA . TYR A 1 122 ? -15.476 11.735 22.522 1.00 38.25 122 TYR A CA 1
ATOM 916 C C . TYR A 1 122 ? -14.594 12.655 21.662 1.00 38.25 122 TYR A C 1
ATOM 918 O O . TYR A 1 122 ? -14.913 12.899 20.502 1.00 38.25 122 TYR A O 1
ATOM 926 N N . ALA A 1 123 ? -13.469 13.137 22.205 1.00 38.81 123 ALA A N 1
ATOM 927 C CA . ALA A 1 123 ? -12.578 14.071 21.499 1.00 38.81 123 ALA A CA 1
ATOM 928 C C . ALA A 1 123 ? -11.891 13.434 20.275 1.00 38.81 123 ALA A C 1
ATOM 930 O O . ALA A 1 123 ? -11.353 14.124 19.420 1.00 38.81 123 ALA A O 1
ATOM 931 N N . TYR A 1 124 ? -11.957 12.110 20.193 1.00 46.00 124 TYR A N 1
ATOM 932 C CA . TYR A 1 124 ? -11.288 11.290 19.209 1.00 46.00 124 TYR A CA 1
ATOM 933 C C . TYR A 1 124 ? -12.144 11.018 17.970 1.00 46.00 124 TYR A C 1
ATOM 935 O O . TYR A 1 124 ? -11.719 11.198 16.832 1.00 46.00 124 TYR A O 1
ATOM 943 N N . SER A 1 125 ? -13.401 10.630 18.184 1.00 39.53 125 SER A N 1
ATOM 944 C CA . SER A 1 125 ? -14.255 10.079 17.132 1.00 39.53 125 SER A CA 1
ATOM 945 C C . SER A 1 125 ? -14.775 11.098 16.103 1.00 39.53 125 SER A C 1
ATOM 947 O O . SER A 1 125 ? -15.284 10.691 15.064 1.00 39.53 125 SER A O 1
ATOM 949 N N . ALA A 1 126 ? -14.645 12.406 16.360 1.00 38.53 126 ALA A N 1
ATOM 950 C CA . ALA A 1 126 ? -15.008 13.467 15.414 1.00 38.53 126 ALA A CA 1
ATOM 951 C C . ALA A 1 126 ? -13.896 13.740 14.381 1.00 38.53 126 ALA A C 1
ATOM 953 O O . ALA A 1 126 ? -14.182 13.939 13.202 1.00 38.53 126 ALA A O 1
ATOM 954 N N . GLU A 1 127 ? -12.627 13.678 14.796 1.00 43.12 127 GLU A N 1
ATOM 955 C CA . GLU A 1 127 ? -11.464 13.799 13.904 1.00 43.12 127 GLU A CA 1
ATOM 956 C C . GLU A 1 127 ? -11.254 12.514 13.077 1.00 43.12 127 GLU A C 1
ATOM 958 O O . GLU A 1 127 ? -10.875 12.574 11.905 1.00 43.12 127 GLU A O 1
ATOM 963 N N . GLN A 1 128 ? -11.629 11.359 13.645 1.00 47.69 128 GLN A N 1
ATOM 964 C CA . GLN A 1 128 ? -11.647 10.055 12.968 1.00 47.69 128 GLN A CA 1
ATOM 965 C C . GLN A 1 128 ? -12.464 10.046 11.676 1.00 47.69 128 GLN A C 1
ATOM 967 O O . GLN A 1 128 ? -12.062 9.426 10.704 1.00 47.69 128 GLN A O 1
ATOM 972 N N . VAL A 1 129 ? -13.593 10.748 11.625 1.00 47.44 129 VAL A N 1
ATOM 973 C CA . VAL A 1 129 ? -14.518 10.699 10.477 1.00 47.44 129 VAL A CA 1
ATOM 974 C C . VAL A 1 129 ? -13.957 11.458 9.289 1.00 47.44 129 VAL A C 1
ATOM 976 O O . VAL A 1 129 ? -14.088 11.007 8.157 1.00 47.44 129 VAL A O 1
ATOM 979 N N . ALA A 1 130 ? -13.295 12.586 9.547 1.00 40.97 130 ALA A N 1
ATOM 980 C CA . ALA A 1 130 ? -12.628 13.365 8.514 1.00 40.97 130 ALA A CA 1
ATOM 981 C C . ALA A 1 130 ? -11.386 12.631 7.980 1.00 40.97 130 ALA A C 1
ATOM 983 O O . ALA A 1 130 ? -11.156 12.617 6.770 1.00 40.97 130 ALA A O 1
ATOM 984 N N . LYS A 1 131 ? -10.619 11.968 8.861 1.00 45.28 131 LYS A N 1
ATOM 985 C CA . LYS A 1 131 ? -9.491 11.110 8.461 1.00 45.28 131 LYS A CA 1
ATOM 986 C C . LYS A 1 131 ? -9.963 9.876 7.678 1.00 45.28 131 LYS A C 1
ATOM 988 O O . LYS A 1 131 ? -9.417 9.602 6.615 1.00 45.28 131 LYS A O 1
ATOM 993 N N . GLN A 1 132 ? -11.013 9.192 8.134 1.00 45.16 132 GLN A N 1
ATOM 994 C CA . GLN A 1 132 ? -11.617 8.041 7.450 1.00 45.16 132 GLN A CA 1
ATOM 995 C C . GLN A 1 132 ? -12.233 8.422 6.104 1.00 45.16 132 GLN A C 1
ATOM 997 O O . GLN A 1 132 ? -12.057 7.689 5.141 1.00 45.16 132 GLN A O 1
ATOM 1002 N N . ALA A 1 133 ? -12.903 9.572 6.000 1.00 39.44 133 ALA A N 1
ATOM 1003 C CA . ALA A 1 133 ? -13.425 10.067 4.727 1.00 39.44 133 ALA A CA 1
ATOM 1004 C C . ALA A 1 133 ? -12.294 10.375 3.735 1.00 39.44 133 ALA A C 1
ATOM 1006 O O . ALA A 1 133 ? -12.404 10.039 2.560 1.00 39.44 133 ALA A O 1
ATOM 1007 N N . ARG A 1 134 ? -11.176 10.950 4.205 1.00 43.00 134 ARG A N 1
ATOM 1008 C CA . ARG A 1 134 ? -10.000 11.219 3.363 1.00 43.00 134 ARG A CA 1
ATOM 1009 C C . ARG A 1 134 ? -9.278 9.936 2.942 1.00 43.00 134 ARG A C 1
ATOM 1011 O O . ARG A 1 134 ? -8.850 9.848 1.798 1.00 43.00 134 ARG A O 1
ATOM 1018 N N . ALA A 1 135 ? -9.178 8.946 3.830 1.00 41.88 135 ALA A N 1
ATOM 1019 C CA . ALA A 1 135 ? -8.623 7.627 3.523 1.00 41.88 135 ALA A CA 1
ATOM 1020 C C . ALA A 1 135 ? -9.510 6.845 2.542 1.00 41.88 135 ALA A C 1
ATOM 1022 O O . ALA A 1 135 ? -9.001 6.307 1.567 1.00 41.88 135 ALA A O 1
ATOM 1023 N N . MET A 1 136 ? -10.834 6.857 2.740 1.00 43.91 136 MET A N 1
ATOM 1024 C CA . MET A 1 136 ? -11.797 6.288 1.791 1.00 43.91 136 MET A CA 1
ATOM 1025 C C . MET A 1 136 ? -11.726 6.976 0.433 1.00 43.91 136 MET A C 1
ATOM 1027 O O . MET A 1 136 ? -11.866 6.305 -0.575 1.00 43.91 136 MET A O 1
ATOM 1031 N N . GLN A 1 137 ? -11.491 8.288 0.385 1.00 40.06 137 GLN A N 1
ATOM 1032 C CA . GLN A 1 137 ? -11.377 9.009 -0.879 1.00 40.06 137 GLN A CA 1
ATOM 1033 C C . GLN A 1 137 ? -10.067 8.690 -1.610 1.00 40.06 137 GLN A C 1
ATOM 1035 O O . GLN A 1 137 ? -10.100 8.418 -2.800 1.00 40.06 137 GLN A O 1
ATOM 1040 N N . LEU A 1 138 ? -8.938 8.624 -0.896 1.00 42.47 138 LEU A N 1
ATOM 1041 C CA . LEU A 1 138 ? -7.657 8.194 -1.471 1.00 42.47 138 LEU A CA 1
ATOM 1042 C C . LEU A 1 138 ? -7.690 6.736 -1.953 1.00 42.47 138 LEU A C 1
ATOM 1044 O O . LEU A 1 138 ? -7.103 6.427 -2.985 1.00 42.47 138 LEU A O 1
ATOM 1048 N N . ARG A 1 139 ? -8.379 5.850 -1.222 1.00 46.16 139 ARG A N 1
ATOM 1049 C CA . ARG A 1 139 ? -8.555 4.447 -1.614 1.00 46.16 139 ARG A CA 1
ATOM 1050 C C . ARG A 1 139 ? -9.547 4.304 -2.761 1.00 46.16 139 ARG A C 1
ATOM 1052 O O . ARG A 1 139 ? -9.230 3.621 -3.710 1.00 46.16 139 ARG A O 1
ATOM 1059 N N . ALA A 1 140 ? -10.665 5.029 -2.754 1.00 39.00 140 ALA A N 1
ATOM 1060 C CA . ALA A 1 140 ? -11.585 5.072 -3.889 1.00 39.00 140 ALA A CA 1
ATOM 1061 C C . ALA A 1 140 ? -10.911 5.616 -5.157 1.00 39.00 140 ALA A C 1
ATOM 1063 O O . ALA A 1 140 ? -11.219 5.143 -6.243 1.00 39.00 140 ALA A O 1
ATOM 1064 N N . ASP A 1 141 ? -9.975 6.564 -5.033 1.00 39.66 141 ASP A N 1
ATOM 1065 C CA . ASP A 1 141 ? -9.166 7.028 -6.163 1.00 39.66 141 ASP A CA 1
ATOM 1066 C C . ASP A 1 141 ? -8.195 5.932 -6.650 1.00 39.66 141 ASP A C 1
ATOM 1068 O O . ASP A 1 141 ? -8.021 5.785 -7.857 1.00 39.66 141 ASP A O 1
ATOM 1072 N N . ALA A 1 142 ? -7.608 5.133 -5.750 1.00 41.88 142 ALA A N 1
ATOM 1073 C CA . ALA A 1 142 ? -6.756 3.988 -6.099 1.00 41.88 142 ALA A CA 1
ATOM 1074 C C . ALA A 1 142 ? -7.553 2.808 -6.700 1.00 41.88 142 ALA A C 1
ATOM 1076 O O . ALA A 1 142 ? -7.169 2.267 -7.732 1.00 41.88 142 ALA A O 1
ATOM 1077 N N . ASP A 1 143 ? -8.701 2.465 -6.119 1.00 42.59 143 ASP A N 1
ATOM 1078 C CA . ASP A 1 143 ? -9.593 1.388 -6.558 1.00 42.59 143 ASP A CA 1
ATOM 1079 C C . ASP A 1 143 ? -10.281 1.755 -7.880 1.00 42.59 143 ASP A C 1
ATOM 1081 O O . ASP A 1 143 ? -10.408 0.919 -8.772 1.00 42.59 143 ASP A O 1
ATOM 1085 N N . ALA A 1 144 ? -10.667 3.024 -8.069 1.00 40.31 144 ALA A N 1
ATOM 1086 C CA . ALA A 1 144 ? -11.164 3.511 -9.354 1.00 40.31 144 ALA A CA 1
ATOM 1087 C C . ALA A 1 144 ? -10.080 3.442 -10.436 1.00 40.31 144 ALA A C 1
ATOM 1089 O O . ALA A 1 144 ? -10.403 3.197 -11.595 1.00 40.31 144 ALA A O 1
ATOM 1090 N N . GLN A 1 145 ? -8.805 3.631 -10.084 1.00 46.91 145 GLN A N 1
ATOM 1091 C CA . GLN A 1 145 ? -7.680 3.469 -11.010 1.00 46.91 145 GLN A CA 1
ATOM 1092 C C . GLN A 1 145 ? -7.419 1.993 -11.341 1.00 46.91 145 GLN A C 1
ATOM 1094 O O . GLN A 1 145 ? -7.252 1.673 -12.519 1.00 46.91 145 GLN A O 1
ATOM 1099 N N . ALA A 1 146 ? -7.488 1.097 -10.352 1.00 44.09 146 ALA A N 1
ATOM 1100 C CA . ALA A 1 146 ? -7.428 -0.351 -10.564 1.00 44.09 146 ALA A CA 1
ATOM 1101 C C . ALA A 1 146 ? -8.599 -0.854 -11.436 1.00 44.09 146 ALA A C 1
ATOM 1103 O O . ALA A 1 146 ? -8.408 -1.695 -12.311 1.00 44.09 146 ALA A O 1
ATOM 1104 N N . ALA A 1 147 ? -9.795 -0.276 -11.279 1.00 42.12 147 ALA A N 1
ATOM 1105 C CA . ALA A 1 147 ? -10.955 -0.558 -12.127 1.00 42.12 147 ALA A CA 1
ATOM 1106 C C . ALA A 1 147 ? -10.774 -0.059 -13.570 1.00 42.12 147 ALA A C 1
ATOM 1108 O O . ALA A 1 147 ? -11.266 -0.685 -14.507 1.00 42.12 147 ALA A O 1
ATOM 1109 N N . VAL A 1 148 ? -10.076 1.067 -13.783 1.00 40.41 148 VAL A N 1
ATOM 1110 C CA . VAL A 1 148 ? -9.744 1.525 -15.143 1.00 40.41 148 VAL A CA 1
ATOM 1111 C C . VAL A 1 148 ? -8.801 0.538 -15.830 1.00 40.41 148 VAL A C 1
ATOM 1113 O O . VAL A 1 148 ? -8.988 0.291 -17.017 1.00 40.41 148 VAL A O 1
ATOM 1116 N N . GLN A 1 149 ? -7.843 -0.056 -15.114 1.00 43.62 149 GLN A N 1
ATOM 1117 C CA . GLN A 1 149 ? -6.985 -1.107 -15.673 1.00 43.62 149 GLN A CA 1
ATOM 1118 C C . GLN A 1 149 ? -7.773 -2.386 -15.994 1.00 43.62 149 GLN A C 1
ATOM 1120 O O . GLN A 1 149 ? -7.613 -2.924 -17.084 1.00 43.62 149 GLN A O 1
ATOM 1125 N N . ASP A 1 150 ? -8.695 -2.801 -15.122 1.00 42.34 150 ASP A N 1
ATOM 1126 C CA . ASP A 1 150 ? -9.538 -3.988 -15.341 1.00 42.34 150 ASP A CA 1
ATOM 1127 C C . ASP A 1 150 ? -10.498 -3.828 -16.541 1.00 42.34 150 ASP A C 1
ATOM 1129 O O . ASP A 1 150 ? -10.679 -4.732 -17.353 1.00 42.34 150 ASP A O 1
ATOM 1133 N N . VAL A 1 151 ? -11.053 -2.627 -16.746 1.00 38.16 151 VAL A N 1
ATOM 1134 C CA . VAL A 1 151 ? -11.898 -2.313 -17.918 1.00 38.16 151 VAL A CA 1
ATOM 1135 C C . VAL A 1 151 ? -11.095 -2.255 -19.227 1.00 38.16 151 VAL A C 1
ATOM 1137 O O . VAL A 1 151 ? -11.672 -2.415 -20.307 1.00 38.16 151 VAL A O 1
ATOM 1140 N N . LEU A 1 152 ? -9.787 -1.999 -19.147 1.00 39.19 152 LEU A N 1
ATOM 1141 C CA . LEU A 1 152 ? -8.877 -1.979 -20.295 1.00 39.19 152 LEU A CA 1
ATOM 1142 C C . LEU A 1 152 ? -8.296 -3.364 -20.619 1.00 39.19 152 LEU A C 1
ATOM 1144 O O . LEU A 1 152 ? -7.682 -3.512 -21.675 1.00 39.19 152 LEU A O 1
ATOM 1148 N N . ALA A 1 153 ? -8.511 -4.363 -19.763 1.00 41.78 153 ALA A N 1
ATOM 1149 C CA . ALA A 1 153 ? -7.954 -5.692 -19.935 1.00 41.78 153 ALA A CA 1
ATOM 1150 C C . ALA A 1 153 ? -8.653 -6.482 -21.063 1.00 41.78 153 ALA A C 1
ATOM 1152 O O . ALA A 1 153 ? -9.829 -6.272 -21.392 1.00 41.78 153 ALA A O 1
ATOM 1153 N N . ALA A 1 154 ? -7.888 -7.367 -21.706 1.00 44.00 154 ALA A N 1
ATOM 1154 C CA . ALA A 1 154 ? -8.310 -8.173 -22.847 1.00 44.00 154 ALA A CA 1
ATOM 1155 C C . ALA A 1 154 ? -9.513 -9.090 -22.510 1.00 44.00 154 ALA A C 1
ATOM 1157 O O . ALA A 1 154 ? -9.860 -9.293 -21.346 1.00 44.00 154 ALA A O 1
ATOM 1158 N N . PRO A 1 155 ? -10.221 -9.646 -23.514 1.00 48.16 155 PRO A N 1
ATOM 1159 C CA . PRO A 1 155 ? -11.314 -10.577 -23.256 1.00 48.16 155 PRO A CA 1
ATOM 1160 C C . PRO A 1 155 ? -10.800 -11.822 -22.519 1.00 48.16 155 PRO A C 1
ATOM 1162 O O . PRO A 1 155 ? -10.001 -12.551 -23.096 1.00 48.16 155 PRO A O 1
ATOM 1165 N N . ARG A 1 156 ? -11.327 -12.089 -21.313 1.00 58.09 156 ARG A N 1
ATOM 1166 C CA . ARG A 1 156 ? -11.001 -13.275 -20.497 1.00 58.09 156 ARG A CA 1
ATOM 1167 C C . ARG A 1 156 ? -10.917 -14.552 -21.341 1.00 58.09 156 ARG A C 1
ATOM 1169 O O . ARG A 1 156 ? -11.878 -14.889 -22.058 1.00 58.09 156 ARG A O 1
ATOM 1176 N N . MET A 1 157 ? -9.778 -15.242 -21.258 1.00 64.00 157 MET A N 1
ATOM 1177 C CA . MET A 1 157 ? -9.539 -16.516 -21.934 1.00 64.00 157 MET A CA 1
ATOM 1178 C C . MET A 1 157 ? -10.551 -17.572 -21.455 1.00 64.00 157 MET A C 1
ATOM 1180 O O . MET A 1 157 ? -11.196 -17.440 -20.416 1.00 64.00 157 MET A O 1
ATOM 1184 N N . LYS A 1 158 ? -10.761 -18.625 -22.254 1.00 64.06 158 LYS A N 1
ATOM 1185 C CA . LYS A 1 158 ? -11.525 -19.794 -21.812 1.00 64.06 158 LYS A CA 1
ATOM 1186 C C . LYS A 1 158 ? -10.572 -20.900 -21.356 1.00 64.06 158 LYS A C 1
ATOM 1188 O O . LYS A 1 158 ? -9.845 -21.397 -22.218 1.00 64.06 158 LYS A O 1
ATOM 1193 N N . PRO A 1 159 ? -10.689 -21.383 -20.107 1.00 66.62 159 PRO A N 1
ATOM 1194 C CA . PRO A 1 159 ? -9.768 -22.368 -19.539 1.00 66.62 159 PRO A CA 1
ATOM 1195 C C . PRO A 1 159 ? -9.777 -23.729 -20.238 1.00 66.62 159 PRO A C 1
ATOM 1197 O O . PRO A 1 159 ? -8.855 -24.513 -20.072 1.00 66.62 159 PRO A O 1
ATOM 1200 N N . ASP A 1 160 ? -10.829 -24.054 -21.000 1.00 67.81 160 ASP A N 1
ATOM 1201 C CA . ASP A 1 160 ? -11.024 -25.368 -21.622 1.00 67.81 160 ASP A CA 1
ATOM 1202 C C . ASP A 1 160 ? -10.539 -25.446 -23.080 1.00 67.81 160 ASP A C 1
ATOM 1204 O O . ASP A 1 160 ? -10.789 -26.440 -23.777 1.00 67.81 160 ASP A O 1
ATOM 1208 N N . ARG A 1 161 ? -9.865 -24.401 -23.577 1.00 76.75 161 ARG A N 1
ATOM 1209 C CA . ARG A 1 161 ? -9.404 -24.323 -24.965 1.00 76.75 161 ARG A CA 1
ATOM 1210 C C . ARG A 1 161 ? -7.887 -24.183 -25.038 1.00 76.75 161 ARG A C 1
ATOM 1212 O O . ARG A 1 161 ? -7.367 -23.105 -24.810 1.00 76.75 161 ARG A O 1
ATOM 1219 N N . ALA A 1 162 ? -7.226 -25.239 -25.516 1.00 85.69 162 ALA A N 1
ATOM 1220 C CA . ALA A 1 162 ? -5.788 -25.245 -25.783 1.00 85.69 162 ALA A CA 1
ATOM 1221 C C . ALA A 1 162 ? -5.360 -24.025 -26.639 1.00 85.69 162 ALA A C 1
ATOM 1223 O O . ALA A 1 162 ? -5.789 -23.944 -27.806 1.00 85.69 162 ALA A O 1
ATOM 1224 N N . PRO A 1 163 ? -4.523 -23.112 -26.107 1.00 86.31 163 PRO A N 1
ATOM 1225 C CA . PRO A 1 163 ? -4.169 -21.852 -26.767 1.00 86.31 163 PRO A CA 1
ATOM 1226 C C . PRO A 1 163 ? -3.474 -22.091 -28.108 1.00 86.31 163 PRO A C 1
ATOM 1228 O O . PRO A 1 163 ? -3.908 -21.592 -29.150 1.00 86.31 163 PRO A O 1
ATOM 1231 N N . LEU A 1 164 ? -2.486 -22.991 -28.121 1.00 88.19 164 LEU A N 1
ATOM 1232 C CA . LEU A 1 164 ? -1.734 -23.330 -29.327 1.00 88.19 164 LEU A CA 1
ATOM 1233 C C . LEU A 1 164 ? -2.620 -23.932 -30.427 1.00 88.19 164 LEU A C 1
ATOM 1235 O O . LEU A 1 164 ? -2.519 -23.567 -31.601 1.00 88.19 164 LEU A O 1
ATOM 1239 N N . ALA A 1 165 ? -3.553 -24.817 -30.064 1.00 86.94 165 ALA A N 1
ATOM 1240 C CA . ALA A 1 165 ? -4.492 -25.382 -31.032 1.00 86.94 165 ALA A CA 1
ATOM 1241 C C . ALA A 1 165 ? -5.426 -24.301 -31.604 1.00 86.94 165 ALA A C 1
ATOM 1243 O O . ALA A 1 165 ? -5.720 -24.302 -32.803 1.00 86.94 165 ALA A O 1
ATOM 1244 N N . ALA A 1 166 ? -5.873 -23.357 -30.769 1.00 84.62 166 ALA A N 1
ATOM 1245 C CA . ALA A 1 166 ? -6.694 -22.231 -31.200 1.00 84.62 166 ALA A CA 1
ATOM 1246 C C . ALA A 1 166 ? -5.941 -21.308 -32.172 1.00 84.62 166 ALA A C 1
ATOM 1248 O O . ALA A 1 166 ? -6.493 -20.940 -33.217 1.00 84.62 166 ALA A O 1
ATOM 1249 N N . ALA A 1 167 ? -4.679 -20.995 -31.873 1.00 83.44 167 ALA A N 1
ATOM 1250 C CA . ALA A 1 167 ? -3.805 -20.196 -32.724 1.00 83.44 167 ALA A CA 1
ATOM 1251 C C . ALA A 1 167 ? -3.561 -20.869 -34.087 1.00 83.44 167 ALA A C 1
ATOM 1253 O O . ALA A 1 167 ? -3.711 -20.238 -35.141 1.00 83.44 167 ALA A O 1
ATOM 1254 N N . GLN A 1 168 ? -3.292 -22.179 -34.094 1.00 85.62 168 GLN A N 1
ATOM 1255 C CA . GLN A 1 168 ? -3.130 -22.983 -35.313 1.00 85.62 168 GLN A CA 1
ATOM 1256 C C . GLN A 1 168 ? -4.407 -23.021 -36.172 1.00 85.62 168 GLN A C 1
ATOM 1258 O O . GLN A 1 168 ? -4.342 -22.876 -37.397 1.00 85.62 168 GLN A O 1
ATOM 1263 N N . GLU A 1 169 ? -5.584 -23.180 -35.558 1.00 83.88 169 GLU A N 1
ATOM 1264 C CA . GLU A 1 169 ? -6.875 -23.127 -36.260 1.00 83.88 169 GLU A CA 1
ATOM 1265 C C . GLU A 1 169 ? -7.115 -21.760 -36.908 1.00 83.88 169 GLU A C 1
ATOM 1267 O O . GLU A 1 169 ? -7.528 -21.675 -38.071 1.00 83.88 169 GLU A O 1
ATOM 1272 N N . GLN A 1 170 ? -6.835 -20.684 -36.171 1.00 79.88 170 GLN A N 1
ATOM 1273 C CA . GLN A 1 170 ? -6.947 -19.320 -36.674 1.00 79.88 170 GLN A CA 1
ATOM 1274 C C . GLN A 1 170 ? -5.950 -19.064 -37.807 1.00 79.88 170 GLN A C 1
ATOM 1276 O O . GLN A 1 170 ? -6.266 -18.343 -38.755 1.00 79.88 170 GLN A O 1
ATOM 1281 N N . ALA A 1 171 ? -4.769 -19.680 -37.756 1.00 75.81 171 ALA A N 1
ATOM 1282 C CA . ALA A 1 171 ? -3.782 -19.592 -38.820 1.00 75.81 171 ALA A CA 1
ATOM 1283 C C . ALA A 1 171 ? -4.161 -20.311 -40.100 1.00 75.81 171 ALA A C 1
ATOM 1285 O O . ALA A 1 171 ? -4.049 -19.742 -41.188 1.00 75.81 171 ALA A O 1
ATOM 1286 N N . ALA A 1 172 ? -4.728 -21.504 -39.976 1.00 77.25 172 ALA A N 1
ATOM 1287 C CA . ALA A 1 172 ? -5.267 -22.230 -41.116 1.00 77.25 172 ALA A CA 1
ATOM 1288 C C . ALA A 1 172 ? -6.427 -21.486 -41.812 1.00 77.25 172 ALA A C 1
ATOM 1290 O O . ALA A 1 172 ? -6.722 -21.764 -42.977 1.00 77.25 172 ALA A O 1
ATOM 1291 N N . ALA A 1 173 ? -7.098 -20.555 -41.123 1.00 75.25 173 ALA A N 1
ATOM 1292 C CA . ALA A 1 173 ? -8.265 -19.847 -41.639 1.00 75.25 173 ALA A CA 1
ATOM 1293 C C . ALA A 1 173 ? -7.949 -18.596 -42.483 1.00 75.25 173 ALA A C 1
ATOM 1295 O O . ALA A 1 173 ? -8.800 -18.202 -43.285 1.00 75.25 173 ALA A O 1
ATOM 1296 N N . THR A 1 174 ? -6.783 -17.958 -42.319 1.00 66.06 174 THR A N 1
ATOM 1297 C CA . THR A 1 174 ? -6.536 -16.612 -42.879 1.00 66.06 174 THR A CA 1
ATOM 1298 C C . THR A 1 174 ? -5.652 -16.552 -44.132 1.00 66.06 174 THR A C 1
ATOM 1300 O O . THR A 1 174 ? -5.668 -15.511 -44.777 1.00 66.06 174 THR A O 1
ATOM 1303 N N . ASP A 1 175 ? -4.974 -17.639 -44.536 1.00 59.00 175 ASP A N 1
ATOM 1304 C CA . ASP A 1 175 ? -4.194 -17.781 -45.799 1.00 59.00 175 ASP A CA 1
ATOM 1305 C C . ASP A 1 175 ? -3.349 -16.532 -46.171 1.00 59.00 175 ASP A C 1
ATOM 1307 O O . ASP A 1 175 ? -3.284 -16.128 -47.336 1.00 59.00 175 ASP A O 1
ATOM 1311 N N . ASP A 1 176 ? -2.742 -15.886 -45.164 1.00 55.91 176 ASP A N 1
ATOM 1312 C CA . ASP A 1 176 ? -1.960 -14.651 -45.303 1.00 55.91 176 ASP A CA 1
ATOM 1313 C C . ASP A 1 176 ? -0.453 -14.939 -45.132 1.00 55.91 176 ASP A C 1
ATOM 1315 O O . ASP A 1 176 ? -0.037 -15.364 -44.053 1.00 55.91 176 ASP A O 1
ATOM 1319 N N . PRO A 1 177 ? 0.374 -14.740 -46.177 1.00 47.19 177 PRO A N 1
ATOM 1320 C CA . PRO A 1 177 ? 1.806 -15.021 -46.151 1.00 47.19 177 PRO A CA 1
ATOM 1321 C C . PRO A 1 177 ? 2.675 -13.959 -45.450 1.00 47.19 177 PRO A C 1
ATOM 1323 O O . PRO A 1 177 ? 3.889 -14.091 -45.505 1.00 47.19 177 PRO A O 1
ATOM 1326 N N . SER A 1 178 ? 2.115 -12.912 -44.830 1.00 53.50 178 SER A N 1
ATOM 1327 C CA . SER A 1 178 ? 2.877 -11.929 -44.025 1.00 53.50 178 SER A CA 1
ATOM 1328 C C . SER A 1 178 ? 2.502 -11.940 -42.538 1.00 53.50 178 SER A C 1
ATOM 1330 O O . SER A 1 178 ? 2.432 -10.889 -41.914 1.00 53.50 178 SER A O 1
ATOM 1332 N N . ARG A 1 179 ? 2.186 -13.117 -41.984 1.00 62.06 179 ARG A N 1
ATOM 1333 C CA . ARG A 1 179 ? 1.579 -13.245 -40.647 1.00 62.06 179 ARG A CA 1
ATOM 1334 C C . ARG A 1 179 ? 2.551 -13.048 -39.476 1.00 62.06 179 ARG A C 1
ATOM 1336 O O . ARG A 1 179 ? 2.089 -12.794 -38.373 1.00 62.06 179 ARG A O 1
ATOM 1343 N N . TYR A 1 180 ? 3.852 -13.218 -39.692 1.00 61.09 180 TYR A N 1
ATOM 1344 C CA . TYR A 1 180 ? 4.825 -13.289 -38.605 1.00 61.09 180 TYR A CA 1
ATOM 1345 C C . TYR A 1 180 ? 5.802 -12.113 -38.653 1.00 61.09 180 TYR A C 1
ATOM 1347 O O . TYR A 1 180 ? 6.361 -11.826 -39.713 1.00 61.09 180 TYR A O 1
ATOM 1355 N N . ALA A 1 181 ? 5.985 -11.443 -37.512 1.00 57.41 181 ALA A N 1
ATOM 1356 C CA . ALA A 1 181 ? 6.857 -10.276 -37.376 1.00 57.41 181 ALA A CA 1
ATOM 1357 C C . ALA A 1 181 ? 8.351 -10.654 -37.412 1.00 57.41 181 ALA A C 1
ATOM 1359 O O . ALA A 1 181 ? 9.161 -9.940 -38.004 1.00 57.41 181 ALA A O 1
ATOM 1360 N N . ASP A 1 182 ? 8.719 -11.815 -36.859 1.00 72.56 182 ASP A N 1
ATOM 1361 C CA . ASP A 1 182 ? 10.101 -12.300 -36.859 1.00 72.56 182 ASP A CA 1
ATOM 1362 C C . ASP A 1 182 ? 10.407 -13.162 -38.105 1.00 72.56 182 ASP A C 1
ATOM 1364 O O . ASP A 1 182 ? 9.676 -14.076 -38.491 1.00 72.56 182 ASP A O 1
ATOM 1368 N N . ALA A 1 183 ? 11.538 -12.897 -38.762 1.00 78.81 183 ALA A N 1
ATOM 1369 C CA . ALA A 1 183 ? 11.979 -13.660 -39.930 1.00 78.81 183 ALA A CA 1
ATOM 1370 C C . ALA A 1 183 ? 12.354 -15.120 -39.599 1.00 78.81 183 ALA A C 1
ATOM 1372 O O . ALA A 1 183 ? 12.403 -15.969 -40.502 1.00 78.81 183 ALA A O 1
ATOM 1373 N N . ARG A 1 184 ? 12.653 -15.432 -38.334 1.00 82.19 184 ARG A N 1
ATOM 1374 C CA . ARG A 1 184 ? 12.955 -16.787 -37.846 1.00 82.19 184 ARG A CA 1
ATOM 1375 C C . ARG A 1 184 ? 11.754 -17.718 -37.956 1.00 82.19 184 ARG A C 1
ATOM 1377 O O . ARG A 1 184 ? 11.959 -18.873 -38.318 1.00 82.19 184 ARG A O 1
ATOM 1384 N N . CYS A 1 185 ? 10.529 -17.203 -37.835 1.00 82.19 185 CYS A N 1
ATOM 1385 C CA . CYS A 1 185 ? 9.300 -17.989 -37.999 1.00 82.19 185 CYS A CA 1
ATOM 1386 C C . CYS A 1 185 ? 9.209 -18.671 -39.380 1.00 82.19 185 CYS A C 1
ATOM 1388 O O . CYS A 1 185 ? 8.598 -19.726 -39.525 1.00 82.19 185 CYS A O 1
ATOM 1390 N N . GLU A 1 186 ? 9.819 -18.085 -40.421 1.00 82.81 186 GLU A N 1
ATOM 1391 C CA . GLU A 1 186 ? 9.878 -18.682 -41.764 1.00 82.81 186 GLU A CA 1
ATOM 1392 C C . GLU A 1 186 ? 11.222 -19.344 -42.083 1.00 82.81 186 GLU A C 1
ATOM 1394 O O . GLU A 1 186 ? 11.280 -20.333 -42.823 1.00 82.81 186 GLU A O 1
ATOM 1399 N N . SER A 1 187 ? 12.321 -18.752 -41.608 1.00 86.19 187 SER A N 1
ATOM 1400 C CA . SER A 1 187 ? 13.675 -19.175 -41.980 1.00 86.19 187 SER A CA 1
ATOM 1401 C C . SER A 1 187 ? 14.211 -20.337 -41.149 1.00 86.19 187 SER A C 1
ATOM 1403 O O . SER A 1 187 ? 15.046 -21.087 -41.665 1.00 86.19 187 SER A O 1
ATOM 1405 N N . ASP A 1 188 ? 13.708 -20.515 -39.928 1.00 90.69 188 ASP A N 1
ATOM 1406 C CA . ASP A 1 188 ? 14.010 -21.634 -39.036 1.00 90.69 188 ASP A CA 1
ATOM 1407 C C . ASP A 1 188 ? 12.779 -22.004 -38.182 1.00 90.69 188 ASP A C 1
ATOM 1409 O O . ASP A 1 188 ? 12.809 -21.871 -36.963 1.00 90.69 188 ASP A O 1
ATOM 1413 N N . PRO A 1 189 ? 11.666 -22.442 -38.801 1.00 88.69 189 PRO A N 1
ATOM 1414 C CA . PRO A 1 189 ? 10.396 -22.664 -38.102 1.00 88.69 189 PRO A CA 1
ATOM 1415 C C . PRO A 1 189 ? 10.457 -23.744 -37.016 1.00 88.69 189 PRO A C 1
ATOM 1417 O O . PRO A 1 189 ? 9.596 -23.748 -36.152 1.00 88.69 189 PRO A O 1
ATOM 1420 N N . ASP A 1 190 ? 11.440 -24.650 -37.079 1.00 94.69 190 ASP A N 1
ATOM 1421 C CA . ASP A 1 190 ? 11.646 -25.736 -36.110 1.00 94.69 190 ASP A CA 1
ATOM 1422 C C . ASP A 1 190 ? 12.707 -25.373 -35.040 1.00 94.69 190 ASP A C 1
ATOM 1424 O O . ASP A 1 190 ? 13.137 -26.247 -34.284 1.00 94.69 190 ASP A O 1
ATOM 1428 N N . GLY A 1 191 ? 13.218 -24.134 -35.046 1.00 92.88 191 GLY A N 1
ATOM 1429 C CA . GLY A 1 191 ? 14.166 -23.638 -34.046 1.00 92.88 191 GLY A CA 1
ATOM 1430 C C . GLY A 1 191 ? 13.490 -23.381 -32.698 1.00 92.88 191 GLY A C 1
ATOM 1431 O O . GLY A 1 191 ? 12.289 -23.175 -32.669 1.00 92.88 191 GLY A O 1
ATOM 1432 N N . ASP A 1 192 ? 14.274 -23.414 -31.625 1.00 93.62 192 ASP A N 1
ATOM 1433 C CA . ASP A 1 192 ? 13.857 -23.274 -30.218 1.00 93.62 192 ASP A CA 1
ATOM 1434 C C . ASP A 1 192 ? 15.021 -22.548 -29.502 1.00 93.62 192 ASP A C 1
ATOM 1436 O O . ASP A 1 192 ? 16.014 -23.193 -29.124 1.00 93.62 192 ASP A O 1
ATOM 1440 N N . PRO A 1 193 ? 15.071 -21.202 -29.575 1.00 88.19 193 PRO A N 1
ATOM 1441 C CA . PRO A 1 193 ? 16.247 -20.424 -29.176 1.00 88.19 193 PRO A CA 1
ATOM 1442 C C . PRO A 1 193 ? 16.413 -20.286 -27.659 1.00 88.19 193 PRO A C 1
ATOM 1444 O O . PRO A 1 193 ? 17.555 -20.182 -27.192 1.00 88.19 193 PRO A O 1
ATOM 1447 N N . ASP A 1 194 ? 15.315 -20.296 -26.915 1.00 86.25 194 ASP A N 1
ATOM 1448 C CA . ASP A 1 194 ? 15.239 -20.155 -25.459 1.00 86.25 194 ASP A CA 1
ATOM 1449 C C . ASP A 1 194 ? 15.162 -21.500 -24.718 1.00 86.25 194 ASP A C 1
ATOM 1451 O O . ASP A 1 194 ? 15.610 -21.591 -23.571 1.00 86.25 194 ASP A O 1
ATOM 1455 N N . GLY A 1 195 ? 14.771 -22.577 -25.400 1.00 92.50 195 GLY A N 1
ATOM 1456 C CA . GLY A 1 195 ? 14.810 -23.943 -24.890 1.00 92.50 195 GLY A CA 1
ATOM 1457 C C . GLY A 1 195 ? 13.572 -24.355 -24.097 1.00 92.50 195 GLY A C 1
ATOM 1458 O O . GLY A 1 195 ? 13.671 -25.335 -23.345 1.00 92.50 195 GLY A O 1
ATOM 1459 N N . ASP A 1 196 ? 12.453 -23.642 -24.236 1.00 89.88 196 ASP A N 1
ATOM 1460 C CA . ASP A 1 196 ? 11.176 -23.919 -23.557 1.00 89.88 196 ASP A CA 1
ATOM 1461 C C . ASP A 1 196 ? 10.393 -25.082 -24.217 1.00 89.88 196 ASP A C 1
ATOM 1463 O O . ASP A 1 196 ? 9.460 -25.656 -23.642 1.00 89.88 196 ASP A O 1
ATOM 1467 N N . THR A 1 197 ? 10.875 -25.519 -25.389 1.00 94.94 197 THR A N 1
ATOM 1468 C CA . THR A 1 197 ? 10.376 -26.586 -26.269 1.00 94.94 197 THR A CA 1
ATOM 1469 C C . THR A 1 197 ? 9.217 -26.232 -27.199 1.00 94.94 197 THR A C 1
ATOM 1471 O O . THR A 1 197 ? 8.786 -27.115 -27.957 1.00 94.94 197 THR A O 1
ATOM 1474 N N . LEU A 1 198 ? 8.762 -24.980 -27.218 1.00 93.56 198 LEU A N 1
ATOM 1475 C CA . LEU A 1 198 ? 8.007 -24.442 -28.340 1.00 93.56 198 LEU A CA 1
ATOM 1476 C C . LEU A 1 198 ? 8.950 -24.200 -29.519 1.00 93.56 198 LEU A C 1
ATOM 1478 O O . LEU A 1 198 ? 10.140 -23.924 -29.395 1.00 93.56 198 LEU A O 1
ATOM 1482 N N . THR A 1 199 ? 8.423 -24.393 -30.723 1.00 94.69 199 THR A N 1
ATOM 1483 C CA . THR A 1 199 ? 9.156 -24.018 -31.932 1.00 94.69 199 THR A CA 1
ATOM 1484 C C . THR A 1 199 ? 8.906 -22.554 -32.272 1.00 94.69 199 THR A C 1
ATOM 1486 O O . THR A 1 199 ? 7.795 -22.070 -32.073 1.00 94.69 199 THR A O 1
ATOM 1489 N N . ASN A 1 200 ? 9.853 -21.899 -32.951 1.00 88.81 200 ASN A N 1
ATOM 1490 C CA . ASN A 1 200 ? 9.691 -20.544 -33.488 1.00 88.81 200 ASN A CA 1
ATOM 1491 C C . ASN A 1 200 ? 8.337 -20.383 -34.202 1.00 88.81 200 ASN A C 1
ATOM 1493 O O . ASN A 1 200 ? 7.680 -19.360 -34.090 1.00 88.81 200 ASN A O 1
ATOM 1497 N N . LEU A 1 201 ? 7.886 -21.381 -34.976 1.00 90.06 201 LEU A N 1
ATOM 1498 C CA . LEU A 1 201 ? 6.583 -21.298 -35.641 1.00 90.06 201 LEU A CA 1
ATOM 1499 C C . LEU A 1 201 ? 5.403 -21.285 -34.655 1.00 90.06 201 LEU A C 1
ATOM 1501 O O . LEU A 1 201 ? 4.411 -20.607 -34.920 1.00 90.06 201 LEU A O 1
ATOM 1505 N N . GLU A 1 202 ? 5.466 -22.069 -33.584 1.00 92.12 202 GLU A N 1
ATOM 1506 C CA . GLU A 1 202 ? 4.436 -22.138 -32.543 1.00 92.12 202 GLU A CA 1
ATOM 1507 C C . GLU A 1 202 ? 4.411 -20.861 -31.708 1.00 92.12 202 GLU A C 1
ATOM 1509 O O . GLU A 1 202 ? 3.333 -20.295 -31.529 1.00 92.12 202 GLU A O 1
ATOM 1514 N N . GLU A 1 203 ? 5.572 -20.338 -31.333 1.00 89.75 203 GLU A N 1
ATOM 1515 C CA . GLU A 1 203 ? 5.689 -19.062 -30.630 1.00 89.75 203 GLU A CA 1
ATOM 1516 C C . GLU A 1 203 ? 5.137 -17.909 -31.465 1.00 89.75 203 GLU A C 1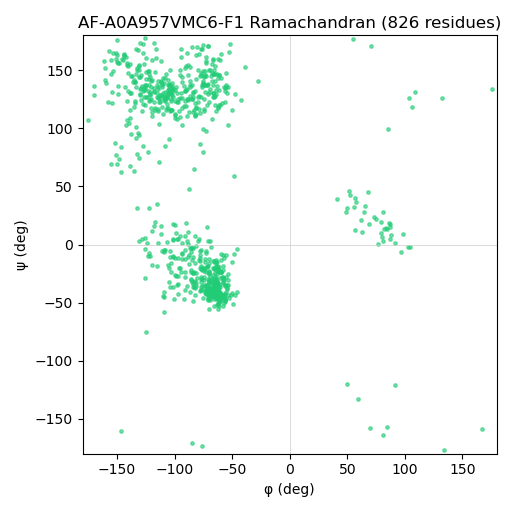
ATOM 1518 O O . GLU A 1 203 ? 4.254 -17.174 -31.035 1.00 89.75 203 GLU A O 1
ATOM 1523 N N . CYS A 1 204 ? 5.512 -17.819 -32.746 1.00 87.38 204 CYS A N 1
ATOM 1524 C CA . CYS A 1 204 ? 4.968 -16.780 -33.621 1.00 87.38 204 CYS A CA 1
ATOM 1525 C C . CYS A 1 204 ? 3.460 -16.940 -33.888 1.00 87.38 204 CYS A C 1
ATOM 1527 O O . CYS A 1 204 ? 2.803 -15.998 -34.340 1.00 87.38 204 CYS A O 1
ATOM 1529 N N . LEU A 1 205 ? 2.894 -18.137 -33.695 1.00 87.12 205 LEU A N 1
ATOM 1530 C CA . LEU A 1 205 ? 1.448 -18.354 -33.771 1.00 87.12 205 LEU A CA 1
ATOM 1531 C C . LEU A 1 205 ? 0.734 -17.858 -32.515 1.00 87.12 205 LEU A C 1
ATOM 1533 O O . LEU A 1 205 ? -0.370 -17.323 -32.654 1.00 87.12 205 LEU A O 1
ATOM 1537 N N . LEU A 1 206 ? 1.342 -18.071 -31.350 1.00 85.38 206 LEU A N 1
ATOM 1538 C CA . LEU A 1 206 ? 0.856 -17.622 -30.048 1.00 85.38 206 LEU A CA 1
ATOM 1539 C C . LEU A 1 206 ? 1.030 -16.108 -29.881 1.00 85.38 206 LEU A C 1
ATOM 1541 O O . LEU A 1 206 ? 0.123 -15.454 -29.385 1.00 85.38 206 LEU A O 1
ATOM 1545 N N . GLY A 1 207 ? 2.115 -15.553 -30.421 1.00 84.50 207 GLY A N 1
ATOM 1546 C CA . GLY A 1 207 ? 2.548 -14.172 -30.216 1.00 84.50 207 GLY A CA 1
ATOM 1547 C C . GLY A 1 207 ? 3.634 -14.028 -29.146 1.00 84.50 207 GLY A C 1
ATOM 1548 O O . GLY A 1 207 ? 3.940 -12.894 -28.789 1.00 84.50 207 GLY A O 1
ATOM 1549 N N . THR A 1 208 ? 4.190 -15.142 -28.660 1.00 83.94 208 THR A N 1
ATOM 1550 C CA . THR A 1 208 ? 5.235 -15.197 -27.630 1.00 83.94 208 THR A CA 1
ATOM 1551 C C . THR A 1 208 ? 6.622 -14.841 -28.186 1.00 83.94 208 THR A C 1
ATOM 1553 O O . THR A 1 208 ? 6.809 -14.668 -29.401 1.00 83.94 208 THR A O 1
ATOM 1556 N N . LEU A 1 209 ? 7.590 -14.630 -27.295 1.00 84.06 209 LEU A N 1
ATOM 1557 C CA . LEU A 1 209 ? 8.920 -14.098 -27.576 1.00 84.06 209 LEU A CA 1
ATOM 1558 C C . LEU A 1 209 ? 9.963 -15.211 -27.769 1.00 84.06 209 LEU A C 1
ATOM 1560 O O . LEU A 1 209 ? 10.495 -15.721 -26.801 1.00 84.06 209 LEU A O 1
ATOM 1564 N N . LEU A 1 210 ? 10.434 -15.388 -29.009 1.00 86.38 210 LEU A N 1
ATOM 1565 C CA . LEU A 1 210 ? 11.389 -16.432 -29.454 1.00 86.38 210 LEU A CA 1
ATOM 1566 C C . LEU A 1 210 ? 12.690 -16.603 -28.650 1.00 86.38 210 LEU A C 1
ATOM 1568 O O . LEU A 1 210 ? 13.464 -17.514 -28.916 1.00 86.38 210 LEU A O 1
ATOM 1572 N N . ASP A 1 211 ? 13.056 -15.646 -27.806 1.00 86.38 211 ASP A N 1
ATOM 1573 C CA . ASP A 1 211 ? 14.302 -15.683 -27.035 1.00 86.38 211 ASP A CA 1
ATOM 1574 C C . ASP A 1 211 ? 14.035 -15.654 -25.518 1.00 86.38 211 ASP A C 1
ATOM 1576 O O . ASP A 1 211 ? 14.971 -15.423 -24.741 1.00 86.38 211 ASP A O 1
ATOM 1580 N N . VAL A 1 212 ? 12.779 -15.839 -25.100 1.00 82.19 212 VAL A N 1
ATOM 1581 C CA . VAL A 1 212 ? 12.309 -15.712 -23.721 1.00 82.19 212 VAL A CA 1
ATOM 1582 C C . VAL A 1 212 ? 11.274 -16.804 -23.438 1.00 82.19 212 VAL A C 1
ATOM 1584 O O . VAL A 1 212 ? 10.130 -16.681 -23.839 1.00 82.19 212 VAL A O 1
ATOM 1587 N N . ALA A 1 213 ? 11.681 -17.801 -22.647 1.00 89.12 213 ALA A N 1
ATOM 1588 C CA . ALA A 1 213 ? 10.860 -18.970 -22.326 1.00 89.12 213 ALA A CA 1
ATOM 1589 C C . ALA A 1 213 ? 9.558 -18.668 -21.556 1.00 89.12 213 ALA A C 1
ATOM 1591 O O . ALA A 1 213 ? 8.692 -19.528 -21.489 1.00 89.12 213 ALA A O 1
ATOM 1592 N N . ASP A 1 214 ? 9.472 -17.495 -20.931 1.00 86.62 214 ASP A N 1
ATOM 1593 C CA . ASP A 1 214 ? 8.348 -16.980 -20.141 1.00 86.62 214 ASP A CA 1
ATOM 1594 C C . ASP A 1 214 ? 8.124 -15.541 -20.627 1.00 86.62 214 ASP A C 1
ATOM 1596 O O . ASP A 1 214 ? 8.846 -14.606 -20.248 1.00 86.62 214 ASP A O 1
ATOM 1600 N N . SER A 1 215 ? 7.246 -15.401 -21.617 1.00 82.56 215 SER A N 1
ATOM 1601 C CA . SER A 1 215 ? 7.119 -14.191 -22.427 1.00 82.56 215 SER A CA 1
ATOM 1602 C C . SER A 1 215 ? 6.545 -13.008 -21.662 1.00 82.56 215 SER A C 1
ATOM 1604 O O . SER A 1 215 ? 6.886 -11.856 -21.968 1.00 82.56 215 SER A O 1
ATOM 1606 N N . ASP A 1 216 ? 5.673 -13.271 -20.697 1.00 76.50 216 ASP A N 1
ATOM 1607 C CA . ASP A 1 216 ? 5.009 -12.257 -19.887 1.00 76.50 216 ASP A CA 1
ATOM 1608 C C . ASP A 1 216 ? 5.636 -12.088 -18.488 1.00 76.50 216 ASP A C 1
ATOM 1610 O O . ASP A 1 216 ? 5.437 -11.050 -17.843 1.00 76.50 216 ASP A O 1
ATOM 1614 N N . GLY A 1 217 ? 6.542 -12.994 -18.115 1.00 80.12 217 GLY A N 1
ATOM 1615 C CA . GLY A 1 217 ? 7.482 -12.869 -17.008 1.00 80.12 217 GLY A CA 1
ATOM 1616 C C . GLY A 1 217 ? 6.873 -13.196 -15.653 1.00 80.12 217 GLY A C 1
ATOM 1617 O O . GLY A 1 217 ? 7.305 -12.619 -14.645 1.00 80.12 217 GLY A O 1
ATOM 1618 N N . ASP A 1 218 ? 5.856 -14.046 -15.621 1.00 78.75 218 ASP A N 1
ATOM 1619 C CA . ASP A 1 218 ? 5.056 -14.334 -14.436 1.00 78.75 218 ASP A CA 1
ATOM 1620 C C . ASP A 1 218 ? 5.550 -15.566 -13.640 1.00 78.75 218 ASP A C 1
ATOM 1622 O O . ASP A 1 218 ? 5.147 -15.790 -12.491 1.00 78.75 218 ASP A O 1
ATOM 1626 N N . GLY A 1 219 ? 6.512 -16.304 -14.206 1.00 82.94 219 GLY A N 1
ATOM 1627 C CA . GLY A 1 219 ? 7.129 -17.498 -13.637 1.00 82.94 219 GLY A CA 1
ATOM 1628 C C . GLY A 1 219 ? 6.646 -18.824 -14.230 1.00 82.94 219 GLY A C 1
ATOM 1629 O O . GLY A 1 219 ? 7.167 -19.869 -13.815 1.00 82.94 219 GLY A O 1
ATOM 1630 N N . ALA A 1 220 ? 5.694 -18.816 -15.164 1.00 85.75 220 ALA A N 1
ATOM 1631 C CA . ALA A 1 220 ? 5.287 -19.972 -15.951 1.00 85.75 220 ALA A CA 1
ATOM 1632 C C . ALA A 1 220 ? 5.904 -19.915 -17.361 1.00 85.75 220 ALA A C 1
ATOM 1634 O O . ALA A 1 220 ? 5.769 -18.940 -18.079 1.00 85.75 220 ALA A O 1
ATOM 1635 N N . ASP A 1 221 ? 6.595 -20.982 -17.778 1.00 90.69 221 ASP A N 1
ATOM 1636 C CA . ASP A 1 221 ? 7.127 -21.044 -19.147 1.00 90.69 221 ASP A CA 1
ATOM 1637 C C . ASP A 1 221 ? 5.966 -21.149 -20.167 1.00 90.69 221 ASP A C 1
ATOM 1639 O O . ASP A 1 221 ? 5.057 -21.965 -19.974 1.00 90.69 221 ASP A O 1
ATOM 1643 N N . ASP A 1 222 ? 6.051 -20.466 -21.312 1.00 90.62 222 ASP A N 1
ATOM 1644 C CA . ASP A 1 222 ? 4.992 -20.386 -22.335 1.00 90.62 222 ASP A CA 1
ATOM 1645 C C . ASP A 1 222 ? 4.471 -21.780 -22.741 1.00 90.62 222 ASP A C 1
ATOM 1647 O O . ASP A 1 222 ? 3.268 -22.047 -22.877 1.00 90.62 222 ASP A O 1
ATOM 1651 N N . ASN A 1 223 ? 5.387 -22.737 -22.927 1.00 92.44 223 ASN A N 1
ATOM 1652 C CA . ASN A 1 223 ? 5.039 -24.118 -23.246 1.00 92.44 223 ASN A CA 1
ATOM 1653 C C . ASN A 1 223 ? 4.213 -24.817 -22.152 1.00 92.44 223 ASN A C 1
ATOM 1655 O O . ASN A 1 223 ? 3.352 -25.658 -22.454 1.00 92.44 223 ASN A O 1
ATOM 1659 N N . PHE A 1 224 ? 4.517 -24.546 -20.882 1.00 90.56 224 PHE A N 1
ATOM 1660 C CA . PHE A 1 224 ? 3.815 -25.133 -19.744 1.00 90.56 224 PHE A CA 1
ATOM 1661 C C . PHE A 1 224 ? 2.354 -24.682 -19.746 1.00 90.56 224 PHE A C 1
ATOM 1663 O O . PHE A 1 224 ? 1.451 -25.523 -19.681 1.00 90.56 224 PHE A O 1
ATOM 1670 N N . GLU A 1 225 ? 2.126 -23.395 -19.957 1.00 91.00 225 GLU A N 1
ATOM 1671 C CA . GLU A 1 225 ? 0.810 -22.765 -19.990 1.00 91.00 225 GLU A CA 1
ATOM 1672 C C . GLU A 1 225 ? -0.078 -23.288 -21.122 1.00 91.00 225 GLU A C 1
ATOM 1674 O O . GLU A 1 225 ? -1.226 -23.703 -20.910 1.00 91.00 225 GLU A O 1
ATOM 1679 N N . VAL A 1 226 ? 0.472 -23.383 -22.339 1.00 92.12 226 VAL A N 1
ATOM 1680 C CA . VAL A 1 226 ? -0.288 -23.879 -23.500 1.00 92.12 226 VAL A CA 1
ATOM 1681 C C . VAL A 1 226 ? -0.472 -25.396 -23.502 1.00 92.12 226 VAL A C 1
ATOM 1683 O O . VAL A 1 226 ? -1.376 -25.910 -24.176 1.00 92.12 226 VAL A O 1
ATOM 1686 N N . THR A 1 227 ? 0.367 -26.128 -22.764 1.00 90.50 227 THR A N 1
ATOM 1687 C CA . THR A 1 227 ? 0.204 -27.571 -22.530 1.00 90.50 227 THR A CA 1
ATOM 1688 C C . THR A 1 227 ? -0.862 -27.839 -21.471 1.00 90.50 227 THR A C 1
ATOM 1690 O O . THR A 1 227 ? -1.671 -28.763 -21.644 1.00 90.50 227 THR A O 1
ATOM 1693 N N . GLY A 1 228 ? -0.887 -27.015 -20.425 1.00 86.75 228 GLY A N 1
ATOM 1694 C CA . GLY A 1 228 ? -1.856 -27.050 -19.344 1.00 86.75 228 GLY A CA 1
ATOM 1695 C C . GLY A 1 228 ? -1.728 -28.249 -18.400 1.00 86.75 228 GLY A C 1
ATOM 1696 O O . GLY A 1 228 ? -1.028 -29.237 -18.661 1.00 86.75 228 GLY A O 1
ATOM 1697 N N . VAL A 1 229 ? -2.480 -28.198 -17.301 1.00 83.19 229 VAL A N 1
ATOM 1698 C CA . VAL A 1 229 ? -2.495 -29.226 -16.249 1.00 83.19 229 VAL A CA 1
ATOM 1699 C C . VAL A 1 229 ? -3.837 -29.958 -16.218 1.00 83.19 229 VAL A C 1
ATOM 1701 O O . VAL A 1 229 ? -4.904 -29.377 -16.404 1.00 83.19 229 VAL A O 1
ATOM 1704 N N . VAL A 1 230 ? -3.809 -31.281 -16.010 1.00 84.31 230 VAL A N 1
ATOM 1705 C CA . VAL A 1 230 ? -5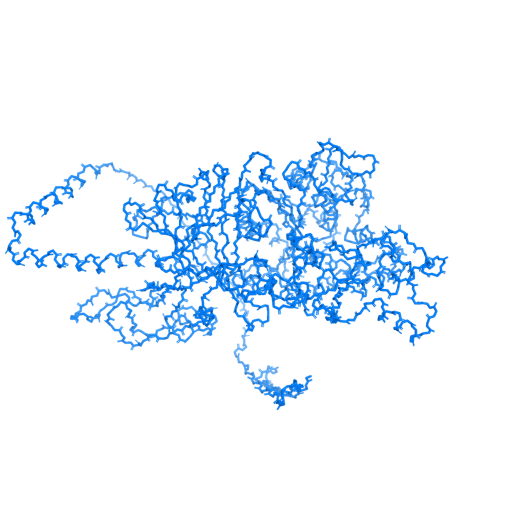.036 -32.088 -15.900 1.00 84.31 230 VAL A CA 1
ATOM 1706 C C . VAL A 1 230 ? -5.503 -32.135 -14.448 1.00 84.31 230 VAL A C 1
ATOM 1708 O O . VAL A 1 230 ? -4.915 -32.855 -13.645 1.00 84.31 230 VAL A O 1
ATOM 1711 N N . TYR A 1 231 ? -6.628 -31.486 -14.151 1.00 80.94 231 TYR A N 1
ATOM 1712 C CA . TYR A 1 231 ? -7.282 -31.513 -12.843 1.00 80.94 231 TYR A CA 1
ATOM 1713 C C . TYR A 1 231 ? -8.764 -31.883 -12.973 1.00 80.94 231 TYR A C 1
ATOM 1715 O O . TYR A 1 231 ? -9.453 -31.465 -13.903 1.00 80.94 231 TYR A O 1
ATOM 1723 N N . ASN A 1 232 ? -9.258 -32.763 -12.094 1.00 82.69 232 ASN A N 1
ATOM 1724 C CA . ASN A 1 232 ? -10.629 -33.302 -12.140 1.00 82.69 232 ASN A CA 1
ATOM 1725 C C . ASN A 1 232 ? -11.088 -33.836 -13.522 1.00 82.69 232 ASN A C 1
ATOM 1727 O O . ASN A 1 232 ? -12.278 -33.909 -13.837 1.00 82.69 232 ASN A O 1
ATOM 1731 N N . GLY A 1 233 ? -10.139 -34.301 -14.346 1.00 83.19 233 GLY A N 1
ATOM 1732 C CA . GLY A 1 233 ? -10.397 -34.840 -15.687 1.00 83.19 233 GLY A CA 1
ATOM 1733 C C . GLY A 1 233 ? -10.622 -33.782 -16.774 1.00 83.19 233 GLY A C 1
ATOM 1734 O O . GLY A 1 233 ? -11.011 -34.149 -17.886 1.00 83.19 233 GLY A O 1
ATOM 1735 N N . ILE A 1 234 ? -10.374 -32.512 -16.457 1.00 83.19 234 ILE A N 1
ATOM 1736 C CA . ILE A 1 234 ? -10.343 -31.360 -17.362 1.00 83.19 234 ILE A CA 1
ATOM 1737 C C . ILE A 1 234 ? -8.877 -30.929 -17.502 1.00 83.19 234 ILE A C 1
ATOM 1739 O O . ILE A 1 234 ? -8.113 -31.053 -16.549 1.00 83.19 234 ILE A O 1
ATOM 1743 N N . THR A 1 235 ? -8.465 -30.499 -18.694 1.00 86.19 235 THR A N 1
ATOM 1744 C CA . THR A 1 235 ? -7.171 -29.826 -18.875 1.00 86.19 235 THR A CA 1
ATOM 1745 C C . THR A 1 235 ? -7.409 -28.331 -18.781 1.00 86.19 235 THR A C 1
ATOM 1747 O O . THR A 1 235 ? -8.269 -27.825 -19.502 1.00 86.19 235 THR A O 1
ATOM 1750 N N . TRP A 1 236 ? -6.668 -27.682 -17.896 1.00 86.06 236 TRP A N 1
ATOM 1751 C CA . TRP A 1 236 ? -6.709 -26.253 -17.634 1.00 86.06 236 TRP A CA 1
ATOM 1752 C C . TRP A 1 236 ? -5.469 -25.610 -18.247 1.00 86.06 236 TRP A C 1
ATOM 1754 O O . TRP A 1 236 ? -4.379 -26.159 -18.106 1.00 86.06 236 TRP A O 1
ATOM 1764 N N . TYR A 1 237 ? -5.658 -24.507 -18.963 1.00 89.31 237 TYR A N 1
ATOM 1765 C CA . TYR A 1 237 ? -4.615 -23.746 -19.660 1.00 89.31 237 TYR A CA 1
ATOM 1766 C C . TYR A 1 237 ? -4.568 -22.322 -19.105 1.00 89.31 237 TYR A C 1
ATOM 1768 O O . TYR A 1 237 ? -5.595 -21.883 -18.593 1.00 89.31 237 TYR A O 1
ATOM 1776 N N . SER A 1 238 ? -3.451 -21.621 -19.275 1.00 89.31 238 SER A N 1
ATOM 1777 C CA . SER A 1 238 ? -3.316 -20.163 -19.099 1.00 89.31 238 SER A CA 1
ATOM 1778 C C . SER A 1 238 ? -2.918 -19.485 -20.420 1.00 89.31 238 SER A C 1
ATOM 1780 O O . SER A 1 238 ? -2.769 -20.164 -21.451 1.00 89.31 238 SER A O 1
ATOM 1782 N N . ASP A 1 239 ? -2.888 -18.154 -20.436 1.00 88.38 239 ASP A N 1
ATOM 1783 C CA . ASP A 1 239 ? -2.545 -17.322 -21.588 1.00 88.38 239 ASP A CA 1
ATOM 1784 C C . ASP A 1 239 ? -1.091 -16.834 -21.490 1.00 88.38 239 ASP A C 1
ATOM 1786 O O . ASP A 1 239 ? -0.846 -15.907 -20.731 1.00 88.38 239 ASP A O 1
ATOM 1790 N N . PRO A 1 240 ? -0.159 -17.334 -22.329 1.00 89.12 240 PRO A N 1
ATOM 1791 C CA . PRO A 1 240 ? 1.281 -17.048 -22.213 1.00 89.12 240 PRO A CA 1
ATOM 1792 C C . PRO A 1 240 ? 1.703 -15.626 -22.607 1.00 89.12 240 PRO A C 1
ATOM 1794 O O . PRO A 1 240 ? 2.847 -15.345 -22.957 1.00 89.12 240 PRO A O 1
ATOM 1797 N N . LEU A 1 241 ? 0.737 -14.722 -22.708 1.00 84.75 241 LEU A N 1
ATOM 1798 C CA . LEU A 1 241 ? 0.936 -13.308 -23.003 1.00 84.75 241 LEU A CA 1
ATOM 1799 C C . LEU A 1 241 ? 0.325 -12.418 -21.923 1.00 84.75 241 LEU A C 1
ATOM 1801 O O . LEU A 1 241 ? 0.302 -11.190 -22.092 1.00 84.75 241 LEU A O 1
ATOM 1805 N N . TYR A 1 242 ? -0.259 -13.013 -20.889 1.00 84.00 242 TYR A N 1
ATOM 1806 C CA . TYR A 1 242 ? -0.975 -12.302 -19.859 1.00 84.00 242 TYR A CA 1
ATOM 1807 C C . TYR A 1 242 ? -0.658 -12.890 -18.479 1.00 84.00 242 TYR A C 1
ATOM 1809 O O . TYR A 1 242 ? -1.232 -13.919 -18.144 1.00 84.00 242 TYR A O 1
ATOM 1817 N N . PRO A 1 243 ? 0.109 -12.167 -17.634 1.00 84.62 243 PRO A N 1
ATOM 1818 C CA . PRO A 1 243 ? 0.644 -12.708 -16.382 1.00 84.62 243 PRO A CA 1
ATOM 1819 C C . PRO A 1 243 ? -0.370 -13.201 -15.345 1.00 84.62 243 PRO A C 1
ATOM 1821 O O . PRO A 1 243 ? 0.053 -13.633 -14.291 1.00 84.62 243 PRO A O 1
ATOM 1824 N N . ASP A 1 244 ? -1.669 -12.978 -15.543 1.00 85.69 244 ASP A N 1
ATOM 1825 C CA . ASP A 1 244 ? -2.766 -13.188 -14.581 1.00 85.69 244 ASP A CA 1
ATOM 1826 C C . ASP A 1 244 ? -4.033 -13.520 -15.389 1.00 85.69 244 ASP A C 1
ATOM 1828 O O . ASP A 1 244 ? -4.870 -12.661 -15.676 1.00 85.69 244 ASP A O 1
ATOM 1832 N N . SER A 1 245 ? -4.139 -14.748 -15.893 1.00 86.69 245 SER A N 1
ATOM 1833 C CA . SER A 1 245 ? -5.128 -15.167 -16.895 1.00 86.69 245 SER A CA 1
ATOM 1834 C C . SER A 1 245 ? -6.587 -15.021 -16.449 1.00 86.69 245 SER A C 1
ATOM 1836 O O . SER A 1 245 ? -7.486 -14.838 -17.292 1.00 86.69 245 SER A O 1
ATOM 1838 N N . ASN A 1 246 ? -6.863 -15.117 -15.146 1.00 82.88 246 ASN A N 1
ATOM 1839 C CA . ASN A 1 246 ? -8.207 -14.992 -14.570 1.00 82.88 246 ASN A CA 1
ATOM 1840 C C . ASN A 1 246 ? -8.534 -13.545 -14.115 1.00 82.88 246 ASN A C 1
ATOM 1842 O O . ASN A 1 246 ? -9.724 -13.206 -13.993 1.00 82.88 246 ASN A O 1
ATOM 1846 N N . HIS A 1 247 ? -7.522 -12.671 -14.045 1.00 81.25 247 HIS A N 1
ATOM 1847 C CA . HIS A 1 247 ? -7.552 -11.259 -13.652 1.00 81.25 247 HIS A CA 1
ATOM 1848 C C . HIS A 1 247 ? -7.947 -11.046 -12.187 1.00 81.25 247 HIS A C 1
ATOM 1850 O O . HIS A 1 247 ? -8.640 -10.065 -11.855 1.00 81.25 247 HIS A O 1
ATOM 1856 N N . ASP A 1 248 ? -7.573 -11.972 -11.316 1.00 80.25 248 ASP A N 1
ATOM 1857 C CA . ASP A 1 248 ? -7.857 -11.882 -9.892 1.00 80.25 248 ASP A CA 1
ATOM 1858 C C . ASP A 1 248 ? -6.715 -11.245 -9.091 1.00 80.25 248 ASP A C 1
ATOM 1860 O O . ASP A 1 248 ? -6.871 -11.012 -7.899 1.00 80.25 248 ASP A O 1
ATOM 1864 N N . GLY A 1 249 ? -5.626 -10.826 -9.737 1.00 80.19 249 GLY A N 1
ATOM 1865 C CA . GLY A 1 249 ? -4.517 -10.114 -9.109 1.00 80.19 249 GLY A CA 1
ATOM 1866 C C . GLY A 1 249 ? -3.393 -11.007 -8.594 1.00 80.19 249 GLY A C 1
ATOM 1867 O O . GLY A 1 249 ? -2.419 -10.464 -8.051 1.00 80.19 249 GLY A O 1
ATOM 1868 N N . LEU A 1 250 ? -3.486 -12.325 -8.763 1.00 83.56 250 LEU A N 1
ATOM 1869 C CA . LEU A 1 250 ? -2.372 -13.249 -8.599 1.00 83.56 250 LEU A CA 1
ATOM 1870 C C . LEU A 1 250 ? -1.825 -13.658 -9.971 1.00 83.56 250 LEU A C 1
ATOM 1872 O O . LEU A 1 250 ? -2.593 -13.841 -10.903 1.00 83.56 250 LEU A O 1
ATOM 1876 N N . PRO A 1 251 ? -0.493 -13.746 -10.136 1.00 84.88 251 PRO A N 1
ATOM 1877 C CA . PRO A 1 251 ? 0.049 -14.181 -11.409 1.00 84.88 251 PRO A CA 1
ATOM 1878 C C . PRO A 1 251 ? -0.058 -15.699 -11.594 1.00 84.88 251 PRO A C 1
ATOM 1880 O O . PRO A 1 251 ? 0.122 -16.435 -10.616 1.00 84.88 251 PRO A O 1
ATOM 1883 N N . ASP A 1 252 ? -0.240 -16.168 -12.831 1.00 85.00 252 ASP A N 1
ATOM 1884 C CA . ASP A 1 252 ? -0.476 -17.584 -13.158 1.00 85.00 252 ASP A CA 1
ATOM 1885 C C . ASP A 1 252 ? 0.658 -18.468 -12.630 1.00 85.00 252 ASP A C 1
ATOM 1887 O O . ASP A 1 252 ? 0.427 -19.511 -12.011 1.00 85.00 252 ASP A O 1
ATOM 1891 N N . GLY A 1 253 ? 1.906 -18.025 -12.788 1.00 83.31 253 GLY A N 1
ATOM 1892 C CA . GLY A 1 253 ? 3.081 -18.697 -12.236 1.00 83.31 253 GLY A CA 1
ATOM 1893 C C . GLY A 1 253 ? 3.032 -18.873 -10.712 1.00 83.31 253 GLY A C 1
ATOM 1894 O O . GLY A 1 253 ? 3.519 -19.876 -10.185 1.00 83.31 253 GLY A O 1
ATOM 1895 N N . LYS A 1 254 ? 2.414 -17.954 -9.962 1.00 83.31 254 LYS A N 1
ATOM 1896 C CA . LYS A 1 254 ? 2.237 -18.121 -8.509 1.00 83.31 254 LYS A CA 1
ATOM 1897 C C . LYS A 1 254 ? 1.165 -19.162 -8.200 1.00 83.31 254 LYS A C 1
ATOM 1899 O O . LYS A 1 254 ? 1.368 -19.951 -7.281 1.00 83.31 254 LYS A O 1
ATOM 1904 N N . GLU A 1 255 ? 0.074 -19.177 -8.950 1.00 85.00 255 GLU A N 1
ATOM 1905 C CA . GLU A 1 255 ? -1.085 -20.043 -8.708 1.00 85.00 255 GLU A CA 1
ATOM 1906 C C . GLU A 1 255 ? -0.892 -21.472 -9.223 1.00 85.00 255 GLU A C 1
ATOM 1908 O O . GLU A 1 255 ? -1.398 -22.429 -8.644 1.00 85.00 255 GLU A O 1
ATOM 1913 N N . TRP A 1 256 ? -0.095 -21.666 -10.274 1.00 80.19 256 TRP A N 1
ATOM 1914 C CA . TRP A 1 256 ? 0.228 -23.003 -10.771 1.00 80.19 256 TRP A CA 1
ATOM 1915 C C . TRP A 1 256 ? 1.126 -23.807 -9.837 1.00 80.19 256 TRP A C 1
ATOM 1917 O O . TRP A 1 256 ? 1.128 -25.045 -9.869 1.00 80.19 256 TRP A O 1
ATOM 1927 N N . PHE A 1 257 ? 1.944 -23.101 -9.062 1.00 71.88 257 PHE A N 1
ATOM 1928 C CA . PHE A 1 257 ? 2.992 -23.682 -8.236 1.00 71.88 257 PHE A CA 1
ATOM 1929 C C . PHE A 1 257 ? 2.771 -23.432 -6.739 1.00 71.88 257 PHE A C 1
ATOM 1931 O O . PHE A 1 257 ? 3.721 -23.597 -5.962 1.00 71.88 257 PHE A O 1
ATOM 1938 N N . THR A 1 258 ? 1.540 -23.104 -6.319 1.00 61.81 258 THR A N 1
ATOM 1939 C CA . THR A 1 258 ? 1.121 -23.236 -4.917 1.00 61.81 258 THR A CA 1
ATOM 1940 C C . THR A 1 258 ? 1.364 -24.684 -4.465 1.00 61.81 258 THR A C 1
ATOM 1942 O O . THR A 1 258 ? 1.210 -25.642 -5.222 1.00 61.81 258 THR A O 1
ATOM 1945 N N . ASP A 1 259 ? 1.934 -24.816 -3.267 1.00 53.91 259 ASP A N 1
ATOM 1946 C CA . ASP A 1 259 ? 2.678 -25.964 -2.737 1.00 53.91 259 ASP A CA 1
ATOM 1947 C C . ASP A 1 259 ? 2.345 -27.372 -3.281 1.00 53.91 259 ASP A C 1
ATOM 1949 O O . ASP A 1 259 ? 1.206 -27.808 -3.426 1.00 53.91 259 ASP A O 1
ATOM 1953 N N . ALA A 1 260 ? 3.393 -28.177 -3.470 1.00 49.72 260 ALA A N 1
ATOM 1954 C CA . ALA A 1 260 ? 3.230 -29.601 -3.715 1.00 49.72 260 ALA A CA 1
ATOM 1955 C C . ALA A 1 260 ? 2.643 -30.304 -2.474 1.00 49.72 260 ALA A C 1
ATOM 1957 O O . ALA A 1 260 ? 3.213 -30.232 -1.382 1.00 49.72 260 ALA A O 1
ATOM 1958 N N . ASP A 1 261 ? 1.555 -31.049 -2.662 1.00 50.47 261 ASP A N 1
ATOM 1959 C CA . ASP A 1 261 ? 0.932 -31.922 -1.678 1.00 50.47 261 ASP A CA 1
ATOM 1960 C C . ASP A 1 261 ? 1.957 -32.888 -1.046 1.00 50.47 261 ASP A C 1
ATOM 1962 O O . ASP A 1 261 ? 3.106 -33.054 -1.475 1.00 50.47 261 ASP A O 1
ATOM 1966 N N . ALA A 1 262 ? 1.537 -33.632 -0.022 1.00 41.88 262 ALA A N 1
ATOM 1967 C CA . ALA A 1 262 ? 2.402 -34.606 0.651 1.00 41.88 262 ALA A CA 1
ATOM 1968 C C . ALA A 1 262 ? 2.986 -35.713 -0.272 1.00 41.88 262 ALA A C 1
ATOM 1970 O O . ALA A 1 262 ? 3.832 -36.499 0.180 1.00 41.88 262 ALA A O 1
ATOM 1971 N N . ASN A 1 263 ? 2.539 -35.812 -1.530 1.00 43.38 263 ASN A N 1
ATOM 1972 C CA . ASN A 1 263 ? 3.026 -36.722 -2.566 1.00 43.38 263 ASN A CA 1
ATOM 1973 C C . ASN A 1 263 ? 3.910 -36.035 -3.625 1.00 43.38 263 ASN A C 1
ATOM 1975 O O . ASN A 1 263 ? 4.516 -36.748 -4.431 1.00 43.38 263 ASN A O 1
ATOM 1979 N N . GLY A 1 264 ? 4.057 -34.710 -3.585 1.00 41.97 264 GLY A N 1
ATOM 1980 C CA . GLY A 1 264 ? 4.816 -33.932 -4.559 1.00 41.97 264 GLY A CA 1
ATOM 1981 C C . GLY A 1 264 ? 4.007 -33.502 -5.790 1.00 41.97 264 GLY A C 1
ATOM 1982 O O . GLY A 1 264 ? 4.626 -33.194 -6.807 1.00 41.97 264 GLY A O 1
ATOM 1983 N N . GLU A 1 265 ? 2.673 -33.534 -5.735 1.00 50.25 265 GLU A N 1
ATOM 1984 C CA . GLU A 1 265 ? 1.762 -33.008 -6.766 1.00 50.25 265 GLU A CA 1
ATOM 1985 C C . GLU A 1 265 ? 1.220 -31.654 -6.282 1.00 50.25 265 GLU A C 1
ATOM 1987 O O . GLU A 1 265 ? 0.759 -31.606 -5.155 1.00 50.25 265 GLU A O 1
ATOM 1992 N N . ALA A 1 266 ? 1.292 -30.569 -7.065 1.00 54.47 266 ALA A N 1
ATOM 1993 C CA . ALA A 1 266 ? 0.735 -29.259 -6.676 1.00 54.47 266 ALA A CA 1
ATOM 1994 C C . ALA A 1 266 ? -0.702 -29.407 -6.127 1.00 54.47 266 ALA A C 1
ATOM 1996 O O . ALA A 1 266 ? -1.525 -30.089 -6.753 1.00 54.47 266 ALA A O 1
ATOM 1997 N N . GLU A 1 267 ? -0.990 -28.841 -4.951 1.00 63.47 267 GLU A N 1
ATOM 1998 C CA . GLU A 1 267 ? -2.356 -28.699 -4.436 1.00 63.47 267 GLU A CA 1
ATOM 1999 C C . GLU A 1 267 ? -3.008 -27.564 -5.223 1.00 63.47 267 GLU A C 1
ATOM 2001 O O . GLU A 1 267 ? -3.030 -26.425 -4.802 1.00 63.47 267 GLU A O 1
ATOM 2006 N N . LEU A 1 268 ? -3.455 -27.899 -6.434 1.00 76.50 268 LEU A N 1
ATOM 2007 C CA . LEU A 1 268 ? -3.958 -26.944 -7.421 1.00 76.50 268 LEU A CA 1
ATOM 2008 C C . LEU A 1 268 ? -5.291 -26.288 -7.039 1.00 76.50 268 LEU A C 1
ATOM 2010 O O . LEU A 1 268 ? -5.809 -25.590 -7.884 1.00 76.50 268 LEU A O 1
ATOM 2014 N N . ASP A 1 269 ? -5.908 -26.629 -5.909 1.00 83.75 269 ASP A N 1
ATOM 2015 C CA . ASP A 1 269 ? -7.300 -26.297 -5.548 1.00 83.75 269 ASP A CA 1
ATOM 2016 C C . ASP A 1 269 ? -7.369 -26.218 -4.018 1.00 83.75 269 ASP A C 1
ATOM 2018 O O . ASP A 1 269 ? -7.559 -27.236 -3.334 1.00 83.75 269 ASP A O 1
ATOM 2022 N N . THR A 1 270 ? -7.074 -25.028 -3.500 1.00 84.19 270 THR A N 1
ATOM 2023 C CA . THR A 1 270 ? -6.774 -24.754 -2.092 1.00 84.19 270 THR A CA 1
ATOM 2024 C C . THR A 1 270 ? -7.992 -24.960 -1.186 1.00 84.19 270 THR A C 1
ATOM 2026 O O . THR A 1 270 ? -7.866 -25.534 -0.094 1.00 84.19 270 THR A O 1
ATOM 2029 N N . ASP A 1 271 ? -9.194 -24.585 -1.628 1.00 85.12 271 ASP A N 1
ATOM 2030 C CA . ASP A 1 271 ? -10.434 -24.773 -0.866 1.00 85.12 271 ASP A CA 1
ATOM 2031 C C . ASP A 1 271 ? -11.161 -26.108 -1.163 1.00 85.12 271 ASP A C 1
ATOM 2033 O O . ASP A 1 271 ? -12.034 -26.555 -0.396 1.00 85.12 271 ASP A O 1
ATOM 2037 N N . GLY A 1 272 ? -10.752 -26.810 -2.224 1.00 84.25 272 GLY A N 1
ATOM 2038 C CA . GLY A 1 272 ? -11.263 -28.112 -2.632 1.00 84.25 272 GLY A CA 1
ATOM 2039 C C . GLY A 1 272 ? -12.643 -28.067 -3.293 1.00 84.25 272 GLY A C 1
ATOM 2040 O O . GLY A 1 272 ? -13.359 -29.089 -3.258 1.00 84.25 272 GLY A O 1
ATOM 2041 N N . ASP A 1 273 ? -13.069 -26.927 -3.845 1.00 85.06 273 ASP A N 1
ATOM 2042 C CA . ASP A 1 273 ? -14.369 -26.769 -4.506 1.00 85.06 273 ASP A CA 1
ATOM 2043 C C . ASP A 1 273 ? -14.442 -27.443 -5.891 1.00 85.06 273 ASP A C 1
ATOM 2045 O O . ASP A 1 273 ? -15.537 -27.764 -6.392 1.00 85.06 273 ASP A O 1
ATOM 2049 N N . GLY A 1 274 ? -13.282 -27.795 -6.451 1.00 83.44 274 GLY A N 1
ATOM 2050 C CA . GLY A 1 274 ? -13.115 -28.463 -7.734 1.00 83.44 274 GLY A CA 1
ATOM 2051 C C . GLY A 1 274 ? -12.640 -27.556 -8.869 1.00 83.44 274 GLY A C 1
ATOM 2052 O O . GLY A 1 274 ? -12.448 -28.085 -9.979 1.00 83.44 274 GLY A O 1
ATOM 2053 N N . THR A 1 275 ? -12.470 -26.262 -8.611 1.00 85.12 275 THR A N 1
ATOM 2054 C CA . THR A 1 275 ? -11.862 -25.250 -9.479 1.00 85.12 275 THR A CA 1
ATOM 2055 C C . THR A 1 275 ? -10.393 -25.101 -9.090 1.00 85.12 275 THR A C 1
ATOM 2057 O O . THR A 1 275 ? -10.106 -24.942 -7.917 1.00 85.12 275 THR A O 1
ATOM 2060 N N . PRO A 1 276 ? -9.437 -25.234 -10.025 1.00 86.94 276 PRO A N 1
ATOM 2061 C CA . PRO A 1 276 ? -8.052 -24.949 -9.689 1.00 86.94 276 PRO A CA 1
ATOM 2062 C C . PRO A 1 276 ? -7.841 -23.473 -9.366 1.00 86.94 276 PRO A C 1
ATOM 2064 O O . PRO A 1 276 ? -8.483 -22.664 -10.029 1.00 86.94 276 PRO A O 1
ATOM 2067 N N . ASP A 1 277 ? -6.882 -23.162 -8.498 1.00 86.69 277 ASP A N 1
ATOM 2068 C CA . ASP A 1 277 ? -6.591 -21.824 -7.980 1.00 86.69 277 ASP A CA 1
ATOM 2069 C C . ASP A 1 277 ? -6.489 -20.777 -9.102 1.00 86.69 277 ASP A C 1
ATOM 2071 O O . ASP A 1 277 ? -7.281 -19.849 -9.169 1.00 86.69 277 ASP A O 1
ATOM 2075 N N . ILE A 1 278 ? -5.684 -21.053 -10.133 1.00 85.62 278 ILE A N 1
ATOM 2076 C CA . ILE A 1 278 ? -5.545 -20.197 -11.332 1.00 85.62 278 ILE A CA 1
ATOM 2077 C C . ILE A 1 278 ? -6.850 -19.901 -12.109 1.00 85.62 278 ILE A C 1
ATOM 2079 O O . ILE A 1 278 ? -6.911 -19.090 -13.031 1.00 85.62 278 ILE A O 1
ATOM 2083 N N . TRP A 1 279 ? -7.939 -20.604 -11.815 1.00 87.00 279 TRP A N 1
ATOM 2084 C CA . TRP A 1 279 ? -9.264 -20.321 -12.371 1.00 87.00 279 TRP A CA 1
ATOM 2085 C C . TRP A 1 279 ? -10.346 -20.134 -11.306 1.00 87.00 279 TRP A C 1
ATOM 2087 O O . TRP A 1 279 ? -11.523 -19.974 -11.671 1.00 87.00 279 TRP A O 1
ATOM 2097 N N . ASP A 1 280 ? -9.965 -20.129 -10.034 1.00 86.81 280 ASP A N 1
ATOM 2098 C CA . ASP A 1 280 ? -10.754 -19.619 -8.925 1.00 86.81 280 ASP A CA 1
ATOM 2099 C C . ASP A 1 280 ? -10.618 -18.084 -8.868 1.00 86.81 280 ASP A C 1
ATOM 2101 O O . ASP A 1 280 ? -9.958 -17.484 -9.701 1.00 86.81 280 ASP A O 1
ATOM 2105 N N . ASN A 1 281 ? -11.409 -17.391 -8.055 1.00 87.19 281 ASN A N 1
ATOM 2106 C CA . ASN A 1 281 ? -11.204 -15.965 -7.741 1.00 87.19 281 ASN A CA 1
ATOM 2107 C C . ASN A 1 281 ? -11.198 -15.738 -6.212 1.00 87.19 281 ASN A C 1
ATOM 2109 O O . ASN A 1 281 ? -11.288 -14.585 -5.778 1.00 87.19 281 ASN A O 1
ATOM 2113 N N . ASP A 1 282 ? -11.281 -16.820 -5.435 1.00 88.62 282 ASP A N 1
ATOM 2114 C CA . ASP A 1 282 ? -11.363 -16.892 -3.971 1.00 88.62 282 ASP A CA 1
ATOM 2115 C C . ASP A 1 282 ? -10.696 -18.214 -3.554 1.00 88.62 282 ASP A C 1
ATOM 2117 O O . ASP A 1 282 ? -11.379 -19.169 -3.184 1.00 88.62 282 ASP A O 1
ATOM 2121 N N . ASN A 1 283 ? -9.370 -18.284 -3.715 1.00 88.31 283 ASN A N 1
ATOM 2122 C CA . ASN A 1 283 ? -8.573 -19.519 -3.660 1.00 88.31 283 ASN A CA 1
ATOM 2123 C C . ASN A 1 283 ? -8.776 -20.318 -2.367 1.00 88.31 283 ASN A C 1
ATOM 2125 O O . ASN A 1 283 ? -8.790 -21.549 -2.372 1.00 88.31 283 ASN A O 1
ATOM 2129 N N . ASP A 1 284 ? -8.972 -19.639 -1.240 1.00 87.81 284 ASP A N 1
ATOM 2130 C CA . ASP A 1 284 ? -9.213 -20.280 0.046 1.00 87.81 284 ASP A CA 1
ATOM 2131 C C . ASP A 1 284 ? -10.696 -20.285 0.476 1.00 87.81 284 ASP A C 1
ATOM 2133 O O . ASP A 1 284 ? -11.029 -20.795 1.554 1.00 87.81 284 ASP A O 1
ATOM 2137 N N . GLY A 1 285 ? -11.602 -19.788 -0.369 1.00 88.75 285 GLY A N 1
ATOM 2138 C CA . GLY A 1 285 ? -13.056 -19.879 -0.233 1.00 88.75 285 GLY A CA 1
ATOM 2139 C C . GLY A 1 285 ? -13.632 -19.146 0.982 1.00 88.75 285 GLY A C 1
ATOM 2140 O O . GLY A 1 285 ? -14.666 -19.550 1.550 1.00 88.75 285 GLY A O 1
ATOM 2141 N N . ASP A 1 286 ? -12.969 -18.090 1.444 1.00 89.62 286 ASP A N 1
ATOM 2142 C CA . ASP A 1 286 ? -13.345 -17.353 2.647 1.00 89.62 286 ASP A CA 1
ATOM 2143 C C . ASP A 1 286 ? -14.349 -16.208 2.383 1.00 89.62 286 ASP A C 1
ATOM 2145 O O . ASP A 1 286 ? -15.018 -15.684 3.301 1.00 89.62 286 ASP A O 1
ATOM 2149 N N . GLY A 1 287 ? -14.565 -15.909 1.098 1.00 88.19 287 GLY A N 1
ATOM 2150 C CA . GLY A 1 287 ? -15.463 -14.899 0.558 1.00 88.19 287 GLY A CA 1
ATOM 2151 C C . GLY A 1 287 ? -14.859 -13.507 0.420 1.00 88.19 287 GLY A C 1
ATOM 2152 O O . GLY A 1 287 ? -15.638 -12.546 0.277 1.00 88.19 287 GLY A O 1
ATOM 2153 N N . VAL A 1 288 ? -13.537 -13.386 0.497 1.00 88.56 288 VAL A N 1
ATOM 2154 C CA . VAL A 1 288 ? -12.741 -12.259 0.015 1.00 88.56 288 VAL A CA 1
ATOM 2155 C C . VAL A 1 288 ? -12.093 -12.685 -1.298 1.00 88.56 288 VAL A C 1
ATOM 2157 O O . VAL A 1 288 ? -11.438 -13.701 -1.373 1.00 88.56 288 VAL A O 1
ATOM 2160 N N . ILE A 1 289 ? -12.311 -11.910 -2.361 1.00 89.00 289 ILE A N 1
ATOM 2161 C CA . ILE A 1 289 ? -11.682 -12.223 -3.649 1.00 89.00 289 ILE A CA 1
ATOM 2162 C C . ILE A 1 289 ? -10.171 -12.010 -3.562 1.00 89.00 289 ILE A C 1
ATOM 2164 O O . ILE A 1 289 ? -9.754 -11.026 -2.944 1.00 89.00 289 ILE A O 1
ATOM 2168 N N . ASP A 1 290 ? -9.387 -12.825 -4.257 1.00 88.00 290 ASP A N 1
ATOM 2169 C CA . ASP A 1 290 ? -7.918 -12.856 -4.195 1.00 88.00 290 ASP A CA 1
ATOM 2170 C C . ASP A 1 290 ? -7.277 -11.479 -4.363 1.00 88.00 290 ASP A C 1
ATOM 2172 O O . ASP A 1 290 ? -6.428 -11.062 -3.574 1.00 88.00 290 ASP A O 1
ATOM 2176 N N . LYS A 1 291 ? -7.801 -10.683 -5.300 1.00 84.81 291 LYS A N 1
ATOM 2177 C CA . LYS A 1 291 ? -7.375 -9.297 -5.560 1.00 84.81 291 LYS A CA 1
ATOM 2178 C C . LYS A 1 291 ? -7.384 -8.404 -4.328 1.00 84.81 291 LYS A C 1
ATOM 2180 O O . LYS A 1 291 ? -6.696 -7.381 -4.264 1.00 84.81 291 LYS A O 1
ATOM 2185 N N . LEU A 1 292 ? -8.295 -8.702 -3.413 1.00 86.56 292 LEU A N 1
ATOM 2186 C CA . LEU A 1 292 ? -8.551 -7.952 -2.197 1.00 86.56 292 LEU A CA 1
ATOM 2187 C C . LEU A 1 292 ? -8.133 -8.722 -0.953 1.00 86.56 292 LEU A C 1
ATOM 2189 O O . LEU A 1 292 ? -8.217 -8.131 0.127 1.00 86.56 292 LEU A O 1
ATOM 2193 N N . ASP A 1 293 ? -7.713 -9.975 -1.074 1.00 89.75 293 ASP A N 1
ATOM 2194 C CA . ASP A 1 293 ? -7.296 -10.794 0.048 1.00 89.75 293 ASP A CA 1
ATOM 2195 C C . ASP A 1 293 ? -5.829 -10.526 0.390 1.00 89.75 293 ASP A C 1
ATOM 2197 O O . ASP A 1 293 ? -4.945 -10.465 -0.463 1.00 89.75 293 ASP A O 1
ATOM 2201 N N . MET A 1 294 ? -5.561 -10.298 1.674 1.00 90.06 294 MET A N 1
ATOM 2202 C CA . MET A 1 294 ? -4.182 -10.166 2.145 1.00 90.06 294 MET A CA 1
ATOM 2203 C C . MET A 1 294 ? -3.486 -11.522 2.275 1.00 90.06 294 MET A C 1
ATOM 2205 O O . MET A 1 294 ? -2.256 -11.551 2.338 1.00 90.06 294 MET A O 1
ATOM 2209 N N . SER A 1 295 ? -4.255 -12.601 2.381 1.00 91.25 295 SER A N 1
ATOM 2210 C CA . SER A 1 295 ? -3.804 -13.978 2.542 1.00 91.25 295 SER A CA 1
ATOM 2211 C C . SER A 1 295 ? -4.665 -14.912 1.671 1.00 91.25 295 SER A C 1
ATOM 2213 O O . SER A 1 295 ? -5.406 -15.725 2.219 1.00 91.25 295 SER A O 1
ATOM 2215 N N . PRO A 1 296 ? -4.570 -14.815 0.325 1.00 89.69 296 PRO A N 1
ATOM 2216 C CA . PRO A 1 296 ? -5.474 -15.508 -0.606 1.00 89.69 296 PRO A CA 1
ATOM 2217 C C . PRO A 1 296 ? -5.467 -17.036 -0.494 1.00 89.69 296 PRO A C 1
ATOM 2219 O O . PRO A 1 296 ? -6.299 -17.708 -1.078 1.00 89.69 296 PRO A O 1
ATOM 2222 N N . GLN A 1 297 ? -4.481 -17.602 0.203 1.00 86.12 297 GLN A N 1
ATOM 2223 C CA . GLN A 1 297 ? -4.270 -19.043 0.291 1.00 86.12 297 GLN A CA 1
ATOM 2224 C C . GLN A 1 297 ? -4.627 -19.585 1.680 1.00 86.12 297 GLN A C 1
ATOM 2226 O O . GLN A 1 297 ? -4.493 -20.783 1.943 1.00 86.12 297 GLN A O 1
ATOM 2231 N N . THR A 1 298 ? -4.976 -18.726 2.646 1.00 86.94 298 THR A N 1
ATOM 2232 C CA . THR A 1 298 ? -5.256 -19.159 4.017 1.00 86.94 298 THR A CA 1
ATOM 2233 C C . THR A 1 298 ? -6.121 -18.195 4.811 1.00 86.94 298 THR A C 1
ATOM 2235 O O . THR A 1 298 ? -5.665 -17.154 5.281 1.00 86.94 298 THR A O 1
ATOM 2238 N N . SER A 1 299 ? -7.231 -18.745 5.283 1.00 88.38 299 SER A N 1
ATOM 2239 C CA . SER A 1 299 ? -8.073 -18.148 6.308 1.00 88.38 299 SER A CA 1
ATOM 2240 C C . SER A 1 299 ? -8.335 -19.101 7.468 1.00 88.38 299 SER A C 1
ATOM 2242 O O . SER A 1 299 ? -8.040 -20.304 7.467 1.00 88.38 299 SER A O 1
ATOM 2244 N N . THR A 1 300 ? -8.971 -18.564 8.511 1.00 87.25 300 THR A N 1
ATOM 2245 C CA . THR A 1 300 ? -9.553 -19.390 9.574 1.00 87.25 300 THR A CA 1
ATOM 2246 C C . THR A 1 300 ? -10.993 -19.825 9.276 1.00 87.25 300 THR A C 1
ATOM 2248 O O . THR A 1 300 ? -11.673 -20.332 10.181 1.00 87.25 300 THR A O 1
ATOM 2251 N N . ALA A 1 301 ? -11.469 -19.611 8.044 1.00 76.19 301 ALA A N 1
ATOM 2252 C CA . ALA A 1 301 ? -12.831 -19.878 7.602 1.00 76.19 301 ALA A CA 1
ATOM 2253 C C . ALA A 1 301 ? -13.109 -21.374 7.355 1.00 76.19 301 ALA A C 1
ATOM 2255 O O . ALA A 1 301 ? -12.348 -22.263 7.733 1.00 76.19 301 ALA A O 1
ATOM 2256 N N . SER A 1 302 ? -14.300 -21.666 6.823 1.00 52.84 302 SER A N 1
ATOM 2257 C CA . SER A 1 302 ? -14.933 -22.994 6.839 1.00 52.84 302 SER A CA 1
ATOM 2258 C C . SER A 1 302 ? -14.319 -24.043 5.892 1.00 52.84 302 SER A C 1
ATOM 2260 O O . SER A 1 302 ? -14.762 -25.197 5.926 1.00 52.84 302 SER A O 1
ATOM 2262 N N . THR A 1 303 ? -13.360 -23.657 5.063 1.00 53.09 303 THR A N 1
ATOM 2263 C CA . THR A 1 303 ? -12.706 -24.440 3.996 1.00 53.09 303 THR A CA 1
ATOM 2264 C C . THR A 1 303 ? -11.381 -25.045 4.473 1.00 53.09 303 THR A C 1
ATOM 2266 O O . THR A 1 303 ? -11.104 -26.215 4.212 1.00 53.09 303 THR A O 1
ATOM 2269 N N . SER A 1 304 ? -10.658 -24.341 5.350 1.00 52.97 304 SER A N 1
ATOM 2270 C CA . SER A 1 304 ? -9.487 -24.847 6.073 1.00 52.97 304 SER A CA 1
ATOM 2271 C C . SER A 1 304 ? -9.803 -26.071 6.953 1.00 52.97 304 SER A C 1
ATOM 2273 O O . SER A 1 304 ? -10.821 -26.143 7.652 1.00 52.97 304 SER A O 1
ATOM 2275 N N . ALA A 1 305 ? -8.869 -27.029 7.042 1.00 52.41 305 ALA A N 1
ATOM 2276 C CA . ALA A 1 305 ? -8.997 -28.268 7.831 1.00 52.41 305 ALA A CA 1
ATOM 2277 C C . ALA A 1 305 ? -9.316 -28.067 9.338 1.00 52.41 305 ALA A C 1
ATOM 2279 O O . ALA A 1 305 ? -9.586 -29.034 10.061 1.00 52.41 305 ALA A O 1
ATOM 2280 N N . THR A 1 306 ? -9.274 -26.831 9.852 1.00 60.28 306 THR A N 1
ATOM 2281 C CA . THR A 1 306 ? -9.756 -26.436 11.184 1.00 60.28 306 THR A CA 1
ATOM 2282 C C . THR A 1 306 ? -10.421 -25.057 11.136 1.00 60.28 306 THR A C 1
ATOM 2284 O O . THR A 1 306 ? -9.737 -24.042 11.184 1.00 60.28 306 THR A O 1
ATOM 2287 N N . VAL A 1 307 ? -11.756 -25.030 11.147 1.00 70.50 307 VAL A N 1
ATOM 2288 C CA . VAL A 1 307 ? -12.555 -23.797 11.271 1.00 70.50 307 VAL A CA 1
ATOM 2289 C C . VAL A 1 307 ? -12.307 -23.125 12.625 1.00 70.50 307 VAL A C 1
ATOM 2291 O O . VAL A 1 307 ? -12.433 -23.782 13.669 1.00 70.50 307 VAL A O 1
ATOM 2294 N N . ARG A 1 308 ? -12.002 -21.821 12.631 1.00 85.00 308 ARG A N 1
ATOM 2295 C CA . ARG A 1 308 ? -11.886 -21.008 13.855 1.00 85.00 308 ARG A CA 1
ATOM 2296 C C . ARG A 1 308 ? -12.733 -19.750 13.724 1.00 85.00 308 ARG A C 1
ATOM 2298 O O . ARG A 1 308 ? -12.451 -18.869 12.919 1.00 85.00 308 ARG A O 1
ATOM 2305 N N . THR A 1 309 ? -13.745 -19.667 14.575 1.00 91.00 309 THR A N 1
ATOM 2306 C CA . THR A 1 309 ? -14.543 -18.458 14.777 1.00 91.00 309 THR A CA 1
ATOM 2307 C C . THR A 1 309 ? -14.204 -17.900 16.150 1.00 91.00 309 THR A C 1
ATOM 2309 O O . THR A 1 309 ? -14.251 -18.624 17.149 1.00 91.00 309 THR A O 1
ATOM 2312 N N . PHE A 1 310 ? -13.849 -16.624 16.195 1.00 95.56 310 PHE A N 1
ATOM 2313 C CA . PHE A 1 310 ? -13.531 -15.897 17.413 1.00 95.56 310 PHE A CA 1
ATOM 2314 C C . PHE A 1 310 ? -14.790 -15.217 17.943 1.00 95.56 310 PHE A C 1
ATOM 2316 O O . PHE A 1 310 ? -15.556 -14.621 17.187 1.00 95.56 310 PHE A O 1
ATOM 2323 N N . THR A 1 311 ? -14.995 -15.308 19.254 1.00 95.38 311 THR A N 1
ATOM 2324 C CA . THR A 1 311 ? -16.172 -14.763 19.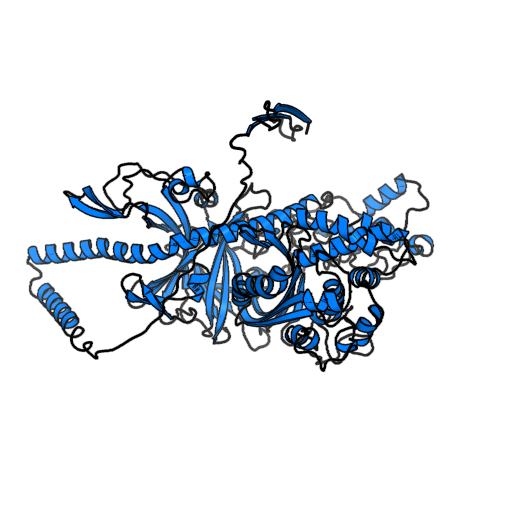948 1.00 95.38 311 THR A CA 1
ATOM 2325 C C . THR A 1 311 ? -15.730 -13.922 21.145 1.00 95.38 311 THR A C 1
ATOM 2327 O O . THR A 1 311 ? -14.557 -13.918 21.516 1.00 95.38 311 THR A O 1
ATOM 2330 N N . ASP A 1 312 ? -16.663 -13.243 21.815 1.00 94.06 312 ASP A N 1
ATOM 2331 C CA . ASP A 1 312 ? -16.376 -12.550 23.085 1.00 94.06 312 ASP A CA 1
ATOM 2332 C C . ASP A 1 312 ? -15.740 -13.485 24.140 1.00 94.06 312 ASP A C 1
ATOM 2334 O O . ASP A 1 312 ? -14.759 -13.139 24.809 1.00 94.06 312 ASP A O 1
ATOM 2338 N N . ALA A 1 313 ? -16.287 -14.700 24.262 1.00 94.94 313 ALA A N 1
ATOM 2339 C CA . ALA A 1 313 ? -15.861 -15.682 25.257 1.00 94.94 313 ALA A CA 1
ATOM 2340 C C . ALA A 1 313 ? -14.553 -16.394 24.883 1.00 94.94 313 ALA A C 1
ATOM 2342 O O . ALA A 1 313 ? -13.806 -16.783 25.780 1.00 94.94 313 ALA A O 1
ATOM 2343 N N . ASP A 1 314 ? -14.301 -16.542 23.584 1.00 95.38 314 ASP A N 1
ATOM 2344 C CA . ASP A 1 314 ? -13.163 -17.251 23.007 1.00 95.38 314 ASP A CA 1
ATOM 2345 C C . ASP A 1 314 ? -12.503 -16.341 21.943 1.00 95.38 314 ASP A C 1
ATOM 2347 O O . ASP A 1 314 ? -12.717 -16.545 20.742 1.00 95.38 314 ASP A O 1
ATOM 2351 N N . PRO A 1 315 ? -11.761 -15.293 22.360 1.00 97.19 315 PRO A N 1
ATOM 2352 C CA . PRO A 1 315 ? -11.130 -14.334 21.449 1.00 97.19 315 PRO A CA 1
ATOM 2353 C C . PRO A 1 315 ? -9.946 -14.960 20.696 1.00 97.19 315 PRO A C 1
ATOM 2355 O O . PRO A 1 315 ? -9.504 -16.062 21.029 1.00 97.19 315 PRO A O 1
ATOM 2358 N N . LEU A 1 316 ? -9.411 -14.242 19.704 1.00 97.62 316 LEU A N 1
ATOM 2359 C CA . LEU A 1 316 ? -8.081 -14.527 19.153 1.00 97.62 316 LEU A CA 1
ATOM 2360 C C . LEU A 1 316 ? -7.025 -14.136 20.194 1.00 97.62 316 LEU A C 1
ATOM 2362 O O . LEU A 1 316 ? -7.057 -13.018 20.704 1.00 97.62 316 LEU A O 1
ATOM 2366 N N . GLU A 1 317 ? -6.093 -15.038 20.487 1.00 97.50 317 GLU A N 1
ATOM 2367 C CA . GLU A 1 317 ? -4.995 -14.834 21.437 1.00 97.50 317 GLU A CA 1
ATOM 2368 C C . GLU A 1 317 ? -3.693 -14.618 20.645 1.00 97.50 317 GLU A C 1
ATOM 2370 O O . GLU A 1 317 ? -3.002 -15.568 20.273 1.00 97.50 317 GLU A O 1
ATOM 2375 N N . LEU A 1 318 ? -3.371 -13.360 20.332 1.00 97.62 318 LEU A N 1
ATOM 2376 C CA . LEU A 1 318 ? -2.234 -12.995 19.482 1.00 97.62 318 LEU A CA 1
ATOM 2377 C C . LEU A 1 318 ? -0.943 -12.853 20.296 1.00 97.62 318 LEU A C 1
ATOM 2379 O O . LEU A 1 318 ? -0.885 -12.095 21.263 1.00 97.62 318 LEU A O 1
ATOM 2383 N N . THR A 1 319 ? 0.117 -13.531 19.865 1.00 97.00 319 THR A N 1
ATOM 2384 C CA . THR A 1 319 ? 1.467 -13.433 20.434 1.00 97.00 319 THR A CA 1
ATOM 2385 C C . THR A 1 319 ? 2.475 -13.128 19.332 1.00 97.00 319 THR A C 1
ATOM 2387 O O . THR A 1 319 ? 2.558 -13.865 18.352 1.00 97.00 319 THR A O 1
ATOM 2390 N N . LEU A 1 320 ? 3.280 -12.079 19.512 1.00 96.75 320 LEU A N 1
ATOM 2391 C CA . LEU A 1 320 ? 4.431 -11.811 18.650 1.00 96.75 320 LEU A CA 1
ATOM 2392 C C . LEU A 1 320 ? 5.721 -12.246 19.353 1.00 96.75 320 LEU A C 1
ATOM 2394 O O . LEU A 1 320 ? 5.920 -11.984 20.543 1.00 96.75 320 LEU A O 1
ATOM 2398 N N . ASP A 1 321 ? 6.596 -12.933 18.627 1.00 95.19 321 ASP A N 1
ATOM 2399 C CA . ASP A 1 321 ? 7.811 -13.526 19.174 1.00 95.19 321 ASP A CA 1
ATOM 2400 C C . ASP A 1 321 ? 9.056 -13.185 18.335 1.00 95.19 321 ASP A C 1
ATOM 2402 O O . ASP A 1 321 ? 9.002 -13.005 17.119 1.00 95.19 321 ASP A O 1
ATOM 2406 N N . GLN A 1 322 ? 10.206 -13.124 19.010 1.00 94.25 322 GLN A N 1
ATOM 2407 C CA . GLN A 1 322 ? 11.547 -12.972 18.421 1.00 94.25 322 GLN A CA 1
ATOM 2408 C C . GLN A 1 322 ? 11.789 -11.677 17.624 1.00 94.25 322 GLN A C 1
ATOM 2410 O O . GLN A 1 322 ? 12.753 -11.582 16.862 1.00 94.25 322 GLN A O 1
ATOM 2415 N N . LEU A 1 323 ? 10.987 -10.649 17.886 1.00 95.12 323 LEU A N 1
ATOM 2416 C CA . LEU A 1 323 ? 11.140 -9.314 17.311 1.00 95.12 323 LEU A CA 1
ATOM 2417 C C . LEU A 1 323 ? 12.449 -8.624 17.751 1.00 95.12 323 LEU A C 1
ATOM 2419 O O . LEU A 1 323 ? 13.002 -8.920 18.819 1.00 95.12 323 LEU A O 1
ATOM 2423 N N . GLU A 1 324 ? 12.963 -7.705 16.940 1.00 95.00 324 GLU A N 1
ATOM 2424 C CA . GLU A 1 324 ? 14.117 -6.865 17.272 1.00 95.00 324 GLU A CA 1
ATOM 2425 C C . GLU A 1 324 ? 13.693 -5.704 18.176 1.00 95.00 324 GLU A C 1
ATOM 2427 O O . GLU A 1 324 ? 12.783 -4.946 17.875 1.00 95.00 324 GLU A O 1
ATOM 2432 N N . VAL A 1 325 ? 14.315 -5.593 19.352 1.00 94.56 325 VAL A N 1
ATOM 2433 C CA . VAL A 1 325 ? 13.855 -4.673 20.404 1.00 94.56 325 VAL A CA 1
ATOM 2434 C C . VAL A 1 325 ? 14.016 -3.213 19.981 1.00 94.56 325 VAL A C 1
ATOM 2436 O O . VAL A 1 325 ? 15.137 -2.771 19.741 1.00 94.56 325 VAL A O 1
ATOM 2439 N N . GLY A 1 326 ? 12.928 -2.448 20.077 1.00 92.69 326 GLY A N 1
ATOM 2440 C CA . GLY A 1 326 ? 12.885 -1.014 19.786 1.00 92.69 326 GLY A CA 1
ATOM 2441 C C . GLY A 1 326 ? 12.395 -0.672 18.382 1.00 92.69 326 GLY A C 1
ATOM 2442 O O . GLY A 1 326 ? 12.182 0.506 18.125 1.00 92.69 326 GLY A O 1
ATOM 2443 N N . GLU A 1 327 ? 12.187 -1.667 17.518 1.00 94.81 327 GLU A N 1
ATOM 2444 C CA . GLU A 1 327 ? 11.632 -1.456 16.181 1.00 94.81 327 GLU A CA 1
ATOM 2445 C C . GLU A 1 327 ? 10.107 -1.297 16.214 1.00 94.81 327 GL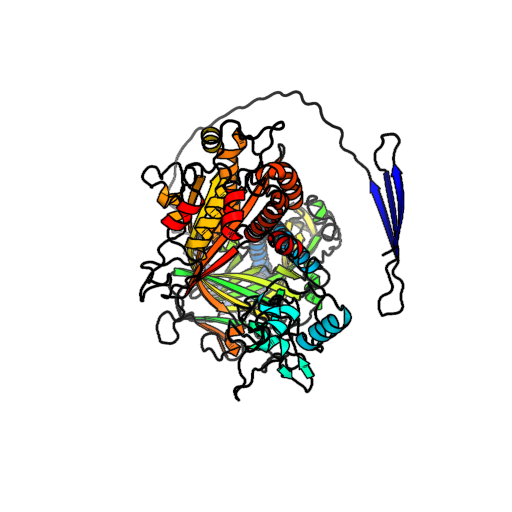U A C 1
ATOM 2447 O O . GLU A 1 327 ? 9.413 -1.860 17.075 1.00 94.81 327 GLU A O 1
ATOM 2452 N N . LEU A 1 328 ? 9.563 -0.531 15.266 1.00 95.38 328 LEU A N 1
ATOM 2453 C CA . LEU A 1 328 ? 8.117 -0.426 15.096 1.00 95.38 328 LEU A CA 1
ATOM 2454 C C . LEU A 1 328 ? 7.580 -1.692 14.442 1.00 95.38 328 LEU A C 1
ATOM 2456 O O . LEU A 1 328 ? 8.139 -2.215 13.484 1.00 95.38 328 LEU A O 1
ATOM 2460 N N . VAL A 1 329 ? 6.447 -2.166 14.947 1.00 96.06 329 VAL A N 1
ATOM 2461 C CA . VAL A 1 329 ? 5.793 -3.366 14.434 1.00 96.06 329 VAL A CA 1
ATOM 2462 C C . VAL A 1 329 ? 4.369 -3.036 14.041 1.00 96.06 329 VAL A C 1
ATOM 2464 O O . VAL A 1 329 ? 3.593 -2.503 14.830 1.00 96.06 329 VAL A O 1
ATOM 2467 N N . LYS A 1 330 ? 4.014 -3.369 12.813 1.00 94.25 330 LYS A N 1
ATOM 2468 C CA . LYS A 1 330 ? 2.699 -3.180 12.222 1.00 94.25 330 LYS A CA 1
ATOM 2469 C C . LYS A 1 330 ? 2.024 -4.539 12.100 1.00 94.25 330 LYS A C 1
ATOM 2471 O O . LYS A 1 330 ? 2.600 -5.468 11.547 1.00 94.25 330 LYS A O 1
ATOM 2476 N N . VAL A 1 331 ? 0.813 -4.655 12.640 1.00 97.06 331 VAL A N 1
ATOM 2477 C CA . VAL A 1 331 ? -0.046 -5.833 12.467 1.00 97.06 331 VAL A CA 1
ATOM 2478 C C . VAL A 1 331 ? -1.306 -5.402 11.740 1.00 97.06 331 VAL A C 1
ATOM 2480 O O . VAL A 1 331 ? -2.077 -4.578 12.242 1.00 97.06 331 VAL A O 1
ATOM 2483 N N . GLU A 1 332 ? -1.505 -5.958 10.557 1.00 96.12 332 GLU A N 1
ATOM 2484 C CA . GLU A 1 332 ? -2.630 -5.684 9.676 1.00 96.12 332 GLU A CA 1
ATOM 2485 C C . GLU A 1 332 ? -3.567 -6.880 9.696 1.00 96.12 332 GLU A C 1
ATOM 2487 O O . GLU A 1 332 ? -3.167 -7.999 9.394 1.00 96.12 332 GLU A O 1
ATOM 2492 N N . PHE A 1 333 ? -4.811 -6.630 10.085 1.00 96.81 333 PHE A N 1
ATOM 2493 C CA . PHE A 1 333 ? -5.873 -7.614 10.196 1.00 96.81 333 PHE A CA 1
ATOM 2494 C C . PHE A 1 333 ? -6.842 -7.416 9.044 1.00 96.81 333 PHE A C 1
ATOM 2496 O O . PHE A 1 333 ? -7.354 -6.309 8.856 1.00 96.81 333 PHE A O 1
ATOM 2503 N N . GLN A 1 334 ? -7.173 -8.496 8.355 1.00 96.06 334 GLN A N 1
ATOM 2504 C CA . GLN A 1 334 ? -8.355 -8.576 7.522 1.00 96.06 334 GLN A CA 1
ATOM 2505 C C . GLN A 1 334 ? -9.258 -9.671 8.069 1.00 96.06 334 GLN A C 1
ATOM 2507 O O . GLN A 1 334 ? -8.815 -10.747 8.471 1.00 96.06 334 GLN A O 1
ATOM 2512 N N . LEU A 1 335 ? -10.531 -9.335 8.214 1.00 95.25 335 LEU A N 1
ATOM 2513 C CA . LEU A 1 335 ? -11.478 -10.187 8.901 1.00 95.25 335 LEU A CA 1
ATOM 2514 C C . LEU A 1 335 ? -12.883 -10.020 8.367 1.00 95.25 335 LEU A C 1
ATOM 2516 O O . LEU A 1 335 ? -13.273 -8.958 7.872 1.00 95.25 335 LEU A O 1
ATOM 2520 N N . ARG A 1 336 ? -13.686 -11.053 8.586 1.00 93.62 336 ARG A N 1
ATOM 2521 C CA . ARG A 1 336 ? -15.077 -11.082 8.165 1.00 93.62 336 ARG A CA 1
ATOM 2522 C C . ARG A 1 336 ? -15.979 -11.502 9.326 1.00 93.62 336 ARG A C 1
ATOM 2524 O O . ARG A 1 336 ? -15.668 -12.459 10.040 1.00 93.62 336 ARG A O 1
ATOM 2531 N N . PRO A 1 337 ? -17.101 -10.797 9.557 1.00 94.31 337 PRO A N 1
ATOM 2532 C CA . PRO A 1 337 ? -18.110 -11.261 10.502 1.00 94.31 337 PRO A CA 1
ATOM 2533 C C . PRO A 1 337 ? -18.687 -12.601 10.041 1.00 94.31 337 PRO A C 1
ATOM 2535 O O . PRO A 1 337 ? -18.948 -12.778 8.850 1.00 94.31 337 PRO A O 1
ATOM 2538 N N . GLU A 1 338 ? -18.996 -13.503 10.974 1.00 91.94 338 GLU A N 1
ATOM 2539 C CA . GLU A 1 338 ? -19.639 -14.789 10.654 1.00 91.94 338 GLU A CA 1
ATOM 2540 C C . GLU A 1 338 ? -20.975 -14.574 9.917 1.00 91.94 338 GLU A C 1
ATOM 2542 O O . GLU A 1 338 ? -21.350 -15.337 9.026 1.00 91.94 338 GLU A O 1
ATOM 2547 N N . ASN A 1 339 ? -21.693 -13.496 10.254 1.00 91.62 339 ASN A N 1
ATOM 2548 C CA . ASN A 1 339 ? -22.853 -13.047 9.497 1.00 91.62 339 ASN A CA 1
ATOM 2549 C C . ASN A 1 339 ? -22.456 -11.978 8.458 1.00 91.62 339 ASN A C 1
ATOM 2551 O O . ASN A 1 339 ? -22.370 -10.795 8.811 1.00 91.62 339 ASN A O 1
ATOM 2555 N N . PRO A 1 340 ? -22.341 -12.319 7.160 1.00 89.56 340 PRO A N 1
ATOM 2556 C CA . PRO A 1 340 ? -21.889 -11.377 6.132 1.00 89.56 340 PRO A CA 1
ATOM 2557 C C . PRO A 1 340 ? -22.829 -10.176 5.943 1.00 89.56 340 PRO A C 1
ATOM 2559 O O . PRO A 1 340 ? -22.419 -9.134 5.436 1.00 89.56 340 PRO A O 1
ATOM 2562 N N . ALA A 1 341 ? -24.087 -10.250 6.401 1.00 89.62 341 ALA A N 1
ATOM 2563 C CA . ALA A 1 341 ? -24.990 -9.098 6.381 1.00 89.62 341 ALA A CA 1
ATOM 2564 C C . ALA A 1 341 ? -24.486 -7.923 7.245 1.00 89.62 341 ALA A C 1
ATOM 2566 O O . ALA A 1 341 ? -24.871 -6.779 6.997 1.00 89.62 341 ALA A O 1
ATOM 2567 N N . HIS A 1 342 ? -23.630 -8.180 8.240 1.00 91.56 342 HIS A N 1
ATOM 2568 C CA . HIS A 1 342 ? -23.078 -7.144 9.116 1.00 91.56 342 HIS A CA 1
ATOM 2569 C C . HIS A 1 342 ? -22.049 -6.247 8.406 1.00 91.56 342 HIS A C 1
ATOM 2571 O O . HIS A 1 342 ? -21.869 -5.105 8.825 1.00 91.56 342 HIS A O 1
ATOM 2577 N N . LEU A 1 343 ? -21.468 -6.676 7.276 1.00 88.81 343 LEU A N 1
ATOM 2578 C CA . LEU A 1 343 ? -20.600 -5.828 6.440 1.00 88.81 343 LEU A CA 1
ATOM 2579 C C . LEU A 1 343 ? -21.319 -4.554 5.959 1.00 88.81 343 LEU A C 1
ATOM 2581 O O . LEU A 1 343 ? -20.702 -3.509 5.786 1.00 88.81 343 LEU A O 1
ATOM 2585 N N . TRP A 1 344 ? -22.647 -4.608 5.822 1.00 85.25 344 TRP A N 1
ATOM 2586 C CA . TRP A 1 344 ? -23.474 -3.477 5.396 1.00 85.25 344 TRP A CA 1
ATOM 2587 C C . TRP A 1 344 ? -23.866 -2.529 6.539 1.00 85.25 344 TRP A C 1
ATOM 2589 O O . TRP A 1 344 ? -24.404 -1.451 6.286 1.00 85.25 344 TRP A O 1
ATOM 2599 N N . TYR A 1 345 ? -23.642 -2.891 7.808 1.00 83.31 345 TYR A N 1
ATOM 2600 C CA . TYR A 1 345 ? -24.053 -2.052 8.943 1.00 83.31 345 TYR A CA 1
ATOM 2601 C C . TYR A 1 345 ? -23.230 -0.770 9.067 1.00 83.31 345 TYR A C 1
ATOM 2603 O O . TYR A 1 345 ? -23.789 0.260 9.443 1.00 83.31 345 TYR A O 1
ATOM 2611 N N . SER A 1 346 ? -21.953 -0.807 8.681 1.00 74.62 346 SER A N 1
ATOM 2612 C CA . SER A 1 346 ? -21.053 0.356 8.675 1.00 74.62 346 SER A CA 1
ATOM 2613 C C . SER A 1 346 ? -21.529 1.480 7.741 1.00 74.62 346 SER A C 1
ATOM 2615 O O . SER A 1 346 ? -21.211 2.647 7.961 1.00 74.62 346 SER A O 1
ATOM 2617 N N . GLN A 1 347 ? -22.341 1.149 6.732 1.00 74.25 347 GLN A N 1
ATOM 2618 C CA . GLN A 1 347 ? -22.884 2.092 5.751 1.00 74.25 347 GLN A CA 1
ATOM 2619 C C . GLN A 1 347 ? -24.238 2.690 6.167 1.00 74.25 347 GLN A C 1
ATOM 2621 O O . GLN A 1 347 ? -24.777 3.562 5.482 1.00 74.25 347 GLN A O 1
ATOM 2626 N N . ASN A 1 348 ? -24.814 2.241 7.285 1.00 81.69 348 ASN A N 1
ATOM 2627 C CA . ASN A 1 348 ? -26.132 2.679 7.725 1.00 81.69 348 ASN A CA 1
ATOM 2628 C C . ASN A 1 348 ? -26.045 3.785 8.778 1.00 81.69 348 ASN A C 1
ATOM 2630 O O . ASN A 1 348 ? -25.390 3.654 9.812 1.00 81.69 348 ASN A O 1
ATOM 2634 N N . VAL A 1 349 ? -26.811 4.849 8.544 1.00 86.69 349 VAL A N 1
ATOM 2635 C CA . VAL A 1 349 ? -27.116 5.873 9.545 1.00 86.69 349 VAL A CA 1
ATOM 2636 C C . VAL A 1 349 ? -28.580 5.712 9.944 1.00 86.69 349 VAL A C 1
ATOM 2638 O O . VAL A 1 349 ? -29.477 5.680 9.100 1.00 86.69 349 VAL A O 1
ATOM 2641 N N . LEU A 1 350 ? -28.800 5.564 11.243 1.00 90.06 350 LEU A N 1
ATOM 2642 C CA . LEU A 1 350 ? -30.082 5.358 11.896 1.00 90.06 350 LEU A CA 1
ATOM 2643 C C . LEU A 1 350 ? -30.534 6.655 12.566 1.00 90.06 350 LEU A C 1
ATOM 2645 O O . LEU A 1 350 ? -29.717 7.443 13.031 1.00 90.06 350 LEU A O 1
ATOM 2649 N N . ASN A 1 351 ? -31.848 6.844 12.652 1.00 90.81 351 ASN A N 1
ATOM 2650 C CA . ASN A 1 351 ? -32.446 8.003 13.305 1.00 90.81 351 ASN A CA 1
ATOM 2651 C C . ASN A 1 351 ? -32.982 7.628 14.688 1.00 90.81 351 ASN A C 1
ATOM 2653 O O . ASN A 1 351 ? -33.941 6.849 14.793 1.00 90.81 351 ASN A O 1
ATOM 2657 N N . TRP A 1 352 ? -32.413 8.207 15.738 1.00 90.75 352 TRP A N 1
ATOM 2658 C CA . TRP A 1 352 ? -32.972 8.177 17.077 1.00 90.75 352 TRP A CA 1
ATOM 2659 C C . TRP A 1 352 ? -34.257 9.020 17.137 1.00 90.75 352 TRP A C 1
ATOM 2661 O O . TRP A 1 352 ? -34.457 9.943 16.343 1.00 90.75 352 TRP A O 1
ATOM 2671 N N . PRO A 1 353 ? -35.224 8.682 18.006 1.00 89.44 353 PRO A N 1
ATOM 2672 C CA . PRO A 1 353 ? -36.447 9.463 18.105 1.00 89.44 353 PRO A CA 1
ATOM 2673 C C . PRO A 1 353 ? -36.199 10.892 18.607 1.00 89.44 353 PRO A C 1
ATOM 2675 O O . PRO A 1 353 ? -35.828 11.092 19.763 1.00 89.44 353 PRO A O 1
ATOM 2678 N N . GLN A 1 354 ? -36.567 11.874 17.781 1.00 87.50 354 GLN A N 1
ATOM 2679 C CA . GLN A 1 354 ? -36.594 13.276 18.187 1.00 87.50 354 GLN A CA 1
ATOM 2680 C C . GLN A 1 354 ? -37.463 13.495 19.432 1.00 87.50 354 GLN A C 1
ATOM 2682 O O . GLN A 1 354 ? -38.608 13.034 19.533 1.00 87.50 354 GLN A O 1
ATOM 2687 N N . GLY A 1 355 ? -36.944 14.308 20.345 1.00 81.62 355 GLY A N 1
ATOM 2688 C CA . GLY A 1 355 ? -37.575 14.674 21.602 1.00 81.62 355 GLY A CA 1
ATOM 2689 C C . GLY A 1 355 ? -37.346 13.658 22.718 1.00 81.62 355 GLY A C 1
ATOM 2690 O O . GLY A 1 355 ? -38.040 13.742 23.738 1.00 81.62 355 GLY A O 1
ATOM 2691 N N . ASP A 1 356 ? -36.414 12.713 22.556 1.00 85.12 356 ASP A N 1
ATOM 2692 C CA . ASP A 1 356 ? -35.974 11.869 23.662 1.00 85.12 356 ASP A CA 1
ATOM 2693 C C . ASP A 1 356 ? -35.072 12.668 24.611 1.00 85.12 356 ASP A C 1
ATOM 2695 O O . ASP A 1 356 ? -34.006 13.159 24.256 1.00 85.12 356 ASP A O 1
ATOM 2699 N N . GLN A 1 357 ? -35.538 12.829 25.847 1.00 83.81 357 GLN A N 1
ATOM 2700 C CA . GLN A 1 357 ? -34.886 13.622 26.896 1.00 83.81 357 GLN A CA 1
ATOM 2701 C C . GLN A 1 357 ? -34.485 12.749 28.091 1.00 83.81 357 GLN A C 1
ATOM 2703 O O . GLN A 1 357 ? -34.311 13.252 29.208 1.00 83.81 357 GLN A O 1
ATOM 2708 N N . GLN A 1 358 ? -34.456 11.428 27.898 1.00 79.81 358 GLN A N 1
ATOM 2709 C CA . GLN A 1 358 ? -34.233 10.433 28.940 1.00 79.81 358 GLN A CA 1
ATOM 2710 C C . GLN A 1 358 ? -33.191 9.407 28.488 1.00 79.81 358 GLN A C 1
ATOM 2712 O O . GLN A 1 358 ? -33.082 9.079 27.321 1.00 79.81 358 GLN A O 1
ATOM 2717 N N . GLY A 1 359 ? -32.465 8.826 29.444 1.00 77.88 359 GLY A N 1
ATOM 2718 C CA . GLY A 1 359 ? -31.494 7.772 29.146 1.00 77.88 359 GLY A CA 1
ATOM 2719 C C . GLY A 1 359 ? -30.147 8.295 28.645 1.00 77.88 359 GLY A C 1
ATOM 2720 O O . GLY A 1 359 ? -29.793 9.455 28.869 1.00 77.88 359 GLY A O 1
ATOM 2721 N N . ASN A 1 360 ? -29.374 7.378 28.056 1.00 75.94 360 ASN A N 1
ATOM 2722 C CA . ASN A 1 360 ? -27.988 7.618 27.647 1.00 75.94 360 ASN A CA 1
ATOM 2723 C C . ASN A 1 360 ? -27.878 8.290 26.272 1.00 75.94 360 ASN A C 1
ATOM 2725 O O . ASN A 1 360 ? -26.873 8.948 26.027 1.00 75.94 360 ASN A O 1
ATOM 2729 N N . ILE A 1 361 ? -28.893 8.125 25.417 1.00 84.31 361 ILE A N 1
ATOM 2730 C CA . ILE A 1 361 ? -29.034 8.822 24.136 1.00 84.31 361 ILE A CA 1
ATOM 2731 C C . ILE A 1 361 ? -30.182 9.814 24.301 1.00 84.31 361 ILE A C 1
ATOM 2733 O O . ILE A 1 361 ? -31.275 9.425 24.709 1.00 84.31 361 ILE A O 1
ATOM 2737 N N . GLN A 1 362 ? -29.918 11.084 24.038 1.00 86.44 362 GLN A N 1
ATOM 2738 C CA . GLN A 1 362 ? -30.869 12.181 24.079 1.00 86.44 362 GLN A CA 1
ATOM 2739 C C . GLN A 1 362 ? -30.741 12.959 22.777 1.00 86.44 362 GLN A C 1
ATOM 2741 O O . GLN A 1 362 ? -29.642 13.364 22.409 1.00 86.44 362 GLN A O 1
ATOM 2746 N N . ASP A 1 363 ? -31.877 13.184 22.133 1.00 88.56 363 ASP A N 1
ATOM 2747 C CA . ASP A 1 363 ? -31.996 13.960 20.904 1.00 88.56 363 ASP A CA 1
ATOM 2748 C C . ASP A 1 363 ? -33.171 14.924 21.081 1.00 88.56 363 ASP A C 1
ATOM 2750 O O . ASP A 1 363 ? -34.341 14.537 21.042 1.00 88.56 363 ASP A O 1
ATOM 2754 N N . ALA A 1 364 ? -32.879 16.187 21.368 1.00 85.75 364 ALA A N 1
ATOM 2755 C CA . ALA A 1 364 ? -33.877 17.223 21.586 1.00 85.75 364 ALA A CA 1
ATOM 2756 C C . ALA A 1 364 ? -34.099 18.104 20.356 1.00 85.75 364 ALA A C 1
ATOM 2758 O O . ALA A 1 364 ? -35.184 18.689 20.239 1.00 85.75 364 ALA A O 1
ATOM 2759 N N . ASP A 1 365 ? -33.107 18.241 19.474 1.00 87.88 365 ASP A N 1
ATOM 2760 C CA . ASP A 1 365 ? -33.175 19.131 18.314 1.00 87.88 365 ASP A CA 1
ATOM 2761 C C . ASP A 1 365 ? -33.432 18.410 16.980 1.00 87.88 365 ASP A C 1
ATOM 2763 O O . ASP A 1 365 ? -33.956 19.046 16.059 1.00 87.88 365 ASP A O 1
ATOM 2767 N N . GLY A 1 366 ? -33.245 17.090 16.920 1.00 88.00 366 GLY A N 1
ATOM 2768 C CA . GLY A 1 366 ? -33.537 16.235 15.772 1.00 88.00 366 GLY A CA 1
ATOM 2769 C C . GLY A 1 366 ? -32.556 16.400 14.623 1.00 88.00 366 GLY A C 1
ATOM 2770 O O . GLY A 1 366 ? -32.956 16.204 13.473 1.00 88.00 366 GLY A O 1
ATOM 2771 N N . LYS A 1 367 ? -31.332 16.866 14.889 1.00 91.12 367 LYS A N 1
ATOM 2772 C CA . LYS A 1 367 ? -30.339 17.077 13.835 1.00 91.12 367 LYS A CA 1
ATOM 2773 C C . LYS A 1 367 ? -29.629 15.791 13.459 1.00 91.12 367 LYS A C 1
ATOM 2775 O O . LYS A 1 367 ? -29.269 14.976 14.296 1.00 91.12 367 LYS A O 1
ATOM 2780 N N . THR A 1 368 ? -29.369 15.669 12.168 1.00 89.50 368 THR A N 1
ATOM 2781 C CA . THR A 1 368 ? -28.642 14.544 11.579 1.00 89.50 368 THR A CA 1
ATOM 2782 C C . THR A 1 368 ? -27.154 14.853 11.434 1.00 89.50 368 THR A C 1
ATOM 2784 O O . THR A 1 368 ? -26.740 16.012 11.521 1.00 89.50 368 THR A O 1
ATOM 2787 N N . PHE A 1 369 ? -26.334 13.841 11.133 1.00 84.94 369 PHE A N 1
ATOM 2788 C CA . PHE A 1 369 ? -24.912 14.051 10.824 1.00 84.94 369 PHE A CA 1
ATOM 2789 C C . PHE A 1 369 ? -24.702 15.068 9.689 1.00 84.94 369 PHE A C 1
ATOM 2791 O O . PHE A 1 369 ? -23.810 15.911 9.784 1.00 84.94 369 PHE A O 1
ATOM 2798 N N . TYR A 1 370 ? -25.558 15.059 8.664 1.00 85.06 370 TYR A N 1
ATOM 2799 C CA . TYR A 1 370 ? -25.484 16.019 7.556 1.00 85.06 370 TYR A CA 1
ATOM 2800 C C . TYR A 1 370 ? -25.879 17.453 7.958 1.00 85.06 370 TYR A C 1
ATOM 2802 O O . TYR A 1 370 ? -25.353 18.420 7.409 1.00 85.06 370 TYR A O 1
ATOM 2810 N N . ASP A 1 371 ? -26.776 17.623 8.936 1.00 88.44 371 ASP A N 1
ATOM 2811 C CA . ASP A 1 371 ? -27.135 18.956 9.445 1.00 88.44 371 ASP A CA 1
ATOM 2812 C C . ASP A 1 371 ? -25.995 19.604 10.246 1.00 88.44 371 ASP A C 1
ATOM 2814 O O . ASP A 1 371 ? -25.938 20.834 10.364 1.00 88.44 371 ASP A O 1
ATOM 2818 N N . ILE A 1 372 ? -25.111 18.781 10.818 1.00 84.19 372 ILE A N 1
ATOM 2819 C CA . ILE A 1 372 ? -23.913 19.219 11.542 1.00 84.19 372 ILE A CA 1
ATOM 2820 C C . ILE A 1 372 ? -22.771 19.525 10.574 1.00 84.19 372 ILE A C 1
ATOM 2822 O O . ILE A 1 372 ? -22.127 20.566 10.717 1.00 84.19 372 ILE A O 1
ATOM 2826 N N . ASP A 1 373 ? -22.561 18.666 9.576 1.00 76.38 373 ASP A N 1
ATOM 2827 C CA . ASP A 1 373 ? -21.549 18.851 8.541 1.00 76.38 373 ASP A CA 1
ATOM 2828 C C . ASP A 1 373 ? -22.123 18.620 7.136 1.00 76.38 373 ASP A C 1
ATOM 2830 O O . ASP A 1 373 ? -22.177 17.502 6.6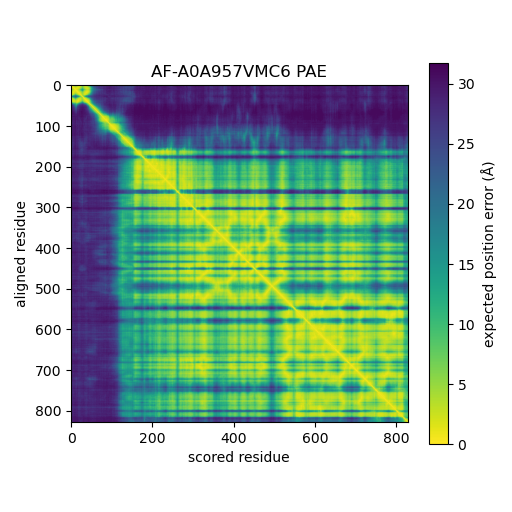12 1.00 76.38 373 ASP A O 1
ATOM 2834 N N . ASN A 1 374 ? -22.505 19.726 6.498 1.00 79.62 374 ASN A N 1
ATOM 2835 C CA . ASN A 1 374 ? -23.069 19.734 5.152 1.00 79.62 374 ASN A CA 1
ATOM 2836 C C . ASN A 1 374 ? -22.017 19.618 4.035 1.00 79.62 374 ASN A C 1
ATOM 2838 O O . ASN A 1 374 ? -22.378 19.709 2.860 1.00 79.62 374 ASN A O 1
ATOM 2842 N N . THR A 1 375 ? -20.735 19.454 4.381 1.00 68.94 375 THR A N 1
ATOM 2843 C CA . THR A 1 375 ? -19.684 19.120 3.409 1.00 68.94 375 THR A CA 1
ATOM 2844 C C . THR A 1 375 ? -19.641 17.622 3.106 1.00 68.94 375 THR A C 1
ATOM 2846 O O . THR A 1 375 ? -19.072 17.216 2.095 1.00 68.94 375 THR A O 1
ATOM 2849 N N . THR A 1 376 ? -20.285 16.802 3.942 1.00 69.00 376 THR A N 1
ATOM 2850 C CA . THR A 1 376 ? -20.400 15.354 3.746 1.00 69.00 376 THR A CA 1
ATOM 2851 C C . THR A 1 376 ? -21.480 14.988 2.724 1.00 69.00 376 THR A C 1
ATOM 2853 O O . THR A 1 376 ? -22.351 15.791 2.395 1.00 69.00 376 THR A O 1
ATOM 2856 N N . SER A 1 377 ? -21.463 13.750 2.217 1.00 70.94 377 SER A N 1
ATOM 2857 C CA . SER A 1 377 ? -22.550 13.261 1.358 1.00 70.94 377 SER A CA 1
ATOM 2858 C C . SER A 1 377 ? -23.890 13.260 2.116 1.00 70.94 377 SER A C 1
ATOM 2860 O O . SER A 1 377 ? -23.945 12.715 3.225 1.00 70.94 377 SER A O 1
ATOM 2862 N N . PRO A 1 378 ? -24.991 13.774 1.524 1.00 77.19 378 PRO A N 1
ATOM 2863 C CA . PRO A 1 378 ? -26.322 13.706 2.126 1.00 77.19 378 PRO A CA 1
ATOM 2864 C C . PRO A 1 378 ? -26.790 12.277 2.419 1.00 77.19 378 PRO A C 1
ATOM 2866 O O . PRO A 1 378 ? -27.543 12.062 3.358 1.00 77.19 378 PRO A O 1
ATOM 2869 N N . SER A 1 379 ? -26.361 11.283 1.642 1.00 80.19 379 SER A N 1
ATOM 2870 C CA . SER A 1 379 ? -26.633 9.873 1.932 1.00 80.19 379 SER A CA 1
ATOM 2871 C C . SER A 1 379 ? -25.325 9.170 2.299 1.00 80.19 379 SER A C 1
ATOM 2873 O O . SER A 1 379 ? -24.374 9.282 1.524 1.00 80.19 379 SER A O 1
ATOM 2875 N N . PRO A 1 380 ? -25.256 8.443 3.430 1.00 78.62 380 PRO A N 1
ATOM 2876 C CA . PRO A 1 380 ? -26.338 8.168 4.383 1.00 78.62 380 PRO A CA 1
ATOM 2877 C C . PRO A 1 380 ? -26.529 9.250 5.470 1.00 78.62 380 PRO A C 1
ATOM 2879 O O . PRO A 1 380 ? -27.444 9.128 6.276 1.00 78.62 380 PRO A O 1
ATOM 2882 N N . ASN A 1 381 ? -25.704 10.302 5.531 1.00 82.06 381 ASN A N 1
ATOM 2883 C CA . ASN A 1 381 ? -25.603 11.177 6.716 1.00 82.06 381 ASN A CA 1
ATOM 2884 C C . ASN A 1 381 ? -26.857 12.001 7.060 1.00 82.06 381 ASN A C 1
ATOM 2886 O O . ASN A 1 381 ? -27.007 12.419 8.204 1.00 82.06 381 ASN A O 1
ATOM 2890 N N . ALA A 1 382 ? -27.767 12.230 6.113 1.00 86.56 382 ALA A N 1
ATOM 2891 C CA . ALA A 1 382 ? -29.051 12.890 6.358 1.00 86.56 382 ALA A CA 1
ATOM 2892 C C . ALA A 1 382 ? -30.132 11.923 6.870 1.00 86.56 382 ALA A C 1
ATOM 2894 O O . ALA A 1 382 ? -31.253 12.347 7.146 1.00 86.56 382 ALA A O 1
ATOM 2895 N N . ASN A 1 383 ? -29.832 10.623 6.976 1.00 89.25 383 ASN A N 1
ATOM 2896 C CA . ASN A 1 383 ? -30.798 9.634 7.449 1.00 89.25 383 ASN A CA 1
ATOM 2897 C C . ASN A 1 383 ? -30.985 9.667 8.966 1.00 89.25 383 ASN A C 1
ATOM 2899 O O . ASN A 1 383 ? -31.985 9.129 9.430 1.00 89.25 383 ASN A O 1
ATOM 2903 N N . GLY A 1 384 ? -30.059 10.255 9.729 1.00 89.88 384 GLY A N 1
ATOM 2904 C CA . GLY A 1 384 ? -30.160 10.289 11.182 1.00 89.88 384 GLY A CA 1
ATOM 2905 C C . GLY A 1 384 ? -28.884 10.719 11.899 1.00 89.88 384 GLY A C 1
ATOM 2906 O O . GLY A 1 384 ? -28.005 11.372 11.338 1.00 89.88 384 GLY A O 1
ATOM 2907 N N . ASP A 1 385 ? -28.823 10.340 13.163 1.00 89.12 385 ASP A N 1
ATOM 2908 C CA . ASP A 1 385 ? -27.936 10.839 14.210 1.00 89.12 385 ASP A CA 1
ATOM 2909 C C . ASP A 1 385 ? -27.242 9.701 14.978 1.00 89.12 385 ASP A C 1
ATOM 2911 O O . ASP A 1 385 ? -26.471 9.953 15.899 1.00 89.12 385 ASP A O 1
ATOM 2915 N N . VAL A 1 386 ? -27.473 8.443 14.585 1.00 89.56 386 VAL A N 1
ATOM 2916 C CA . VAL A 1 386 ? -26.837 7.249 15.150 1.00 89.56 386 VAL A CA 1
ATOM 2917 C C . VAL A 1 386 ? -26.193 6.426 14.042 1.00 89.56 386 VAL A C 1
ATOM 2919 O O . VAL A 1 386 ? -26.793 6.199 12.998 1.00 89.56 386 VAL A O 1
ATOM 2922 N N . ARG A 1 387 ? -24.987 5.910 14.263 1.00 87.31 387 ARG A N 1
ATOM 2923 C CA . ARG A 1 387 ? -24.351 4.935 13.365 1.00 87.31 387 ARG A CA 1
ATOM 2924 C C . ARG A 1 387 ? -23.536 3.908 14.135 1.00 87.31 387 ARG A C 1
ATOM 2926 O O . ARG A 1 387 ? -23.208 4.109 15.305 1.00 87.31 387 ARG A O 1
ATOM 2933 N N . MET A 1 388 ? -23.220 2.806 13.469 1.00 85.31 388 MET A N 1
ATOM 2934 C CA . MET A 1 388 ? -22.391 1.737 14.017 1.00 85.31 388 MET A CA 1
ATOM 2935 C C . MET A 1 388 ? -21.011 1.786 13.367 1.00 85.31 388 MET A C 1
ATOM 2937 O O . MET A 1 388 ? -20.904 1.796 12.144 1.00 85.31 388 MET A O 1
ATOM 2941 N N . VAL A 1 389 ? -19.968 1.831 14.191 1.00 84.56 389 VAL A N 1
ATOM 2942 C CA . VAL A 1 389 ? -18.572 1.875 13.748 1.00 84.56 389 VAL A CA 1
ATOM 2943 C C . VAL A 1 389 ? -17.913 0.547 14.123 1.00 84.56 389 VAL A C 1
ATOM 2945 O O . VAL A 1 389 ? -17.881 0.226 15.315 1.00 84.56 389 VAL A O 1
ATOM 2948 N N . PRO A 1 390 ? -17.430 -0.242 13.149 1.00 90.06 390 PRO A N 1
ATOM 2949 C CA . PRO A 1 390 ? -16.723 -1.481 13.436 1.00 90.06 390 PRO A CA 1
ATOM 2950 C C . PRO A 1 390 ? -15.312 -1.157 13.942 1.00 90.06 390 PRO A C 1
ATOM 2952 O O . PRO A 1 390 ? -14.641 -0.260 13.426 1.00 90.06 390 PRO A O 1
ATOM 2955 N N . MET A 1 391 ? -14.865 -1.867 14.973 1.00 89.94 391 MET A N 1
ATOM 2956 C CA . MET A 1 391 ? -13.527 -1.740 15.550 1.00 89.94 391 MET A CA 1
ATOM 2957 C C . MET A 1 391 ? -13.027 -3.110 16.020 1.00 89.94 391 MET A C 1
ATOM 2959 O O . MET A 1 391 ? -13.828 -3.998 16.312 1.00 89.94 391 MET A O 1
ATOM 2963 N N . LEU A 1 392 ? -11.713 -3.264 16.156 1.00 95.94 392 LEU A N 1
ATOM 2964 C CA . LEU A 1 392 ? -11.132 -4.292 17.010 1.00 95.94 392 LEU A CA 1
ATOM 2965 C C . LEU A 1 392 ? -10.953 -3.736 18.417 1.00 95.94 392 LEU A C 1
ATOM 2967 O O . LEU A 1 392 ? -10.447 -2.631 18.603 1.00 95.94 392 LEU A O 1
ATOM 2971 N N . GLU A 1 393 ? -11.358 -4.519 19.402 1.00 94.25 393 GLU A N 1
ATOM 2972 C CA . GLU A 1 393 ? -11.036 -4.332 20.808 1.00 94.25 393 GLU A CA 1
ATOM 2973 C C . GLU A 1 393 ? -9.891 -5.288 21.157 1.00 94.25 393 GLU A C 1
ATOM 2975 O O . GLU A 1 393 ? -10.069 -6.507 21.135 1.00 94.25 393 GLU A O 1
ATOM 2980 N N . ILE A 1 394 ? -8.713 -4.735 21.452 1.00 97.00 394 ILE A N 1
ATOM 2981 C CA . ILE A 1 394 ? -7.512 -5.496 21.807 1.00 97.00 394 ILE A CA 1
ATOM 2982 C C . ILE A 1 394 ? -7.209 -5.265 23.283 1.00 97.00 394 ILE A C 1
ATOM 2984 O O . ILE A 1 394 ? -6.846 -4.156 23.671 1.00 97.00 394 ILE A O 1
ATOM 2988 N N . THR A 1 395 ? -7.355 -6.295 24.115 1.00 95.62 395 THR A N 1
ATOM 2989 C CA . THR A 1 395 ? -7.057 -6.214 25.554 1.00 95.62 395 THR A CA 1
ATOM 2990 C C . THR A 1 395 ? -5.720 -6.862 25.883 1.00 95.62 395 THR A C 1
ATOM 2992 O O . THR A 1 395 ? -5.438 -7.967 25.418 1.00 95.62 395 THR A O 1
ATOM 2995 N N . PHE A 1 396 ? -4.931 -6.207 26.730 1.00 95.06 396 PHE A N 1
ATOM 2996 C CA . PHE A 1 396 ? -3.582 -6.639 27.100 1.00 95.06 396 PHE A CA 1
ATOM 2997 C C . PHE A 1 396 ? -3.209 -6.193 28.514 1.00 95.06 396 PHE A C 1
ATOM 2999 O O . PHE A 1 396 ? -3.766 -5.235 29.055 1.00 95.06 396 PHE A O 1
ATOM 3006 N N . GLN A 1 397 ? -2.222 -6.871 29.101 1.00 93.19 397 GLN A N 1
ATOM 3007 C CA . GLN A 1 397 ? -1.652 -6.474 30.387 1.00 93.19 397 GLN A CA 1
ATOM 3008 C C . GLN A 1 397 ? -0.719 -5.275 30.199 1.00 93.19 397 GLN A C 1
ATOM 3010 O O . GLN A 1 397 ? 0.109 -5.273 29.292 1.00 93.19 397 GLN A O 1
ATOM 3015 N N . GLU A 1 398 ? -0.773 -4.279 31.087 1.00 86.56 398 GLU A N 1
ATOM 3016 C CA . GLU A 1 398 ? 0.076 -3.077 31.004 1.00 86.56 398 GLU A CA 1
ATOM 3017 C C . GLU A 1 398 ? 1.579 -3.407 30.986 1.00 86.56 398 GLU A C 1
ATOM 3019 O O . GLU A 1 398 ? 2.369 -2.687 30.379 1.00 86.56 398 GLU A O 1
ATOM 3024 N N . ALA A 1 399 ? 1.985 -4.501 31.641 1.00 85.94 399 ALA A N 1
ATOM 3025 C CA . ALA A 1 399 ? 3.377 -4.948 31.675 1.00 85.94 399 ALA A CA 1
ATOM 3026 C C . ALA A 1 399 ? 3.881 -5.499 30.328 1.00 85.94 399 ALA A C 1
ATOM 3028 O O . ALA A 1 399 ? 5.085 -5.457 30.087 1.00 85.94 399 ALA A O 1
ATOM 3029 N N . ASP A 1 400 ? 2.970 -5.975 29.476 1.00 86.75 400 ASP A N 1
ATOM 3030 C CA . ASP A 1 400 ? 3.224 -6.551 28.150 1.00 86.75 400 ASP A CA 1
ATOM 3031 C C . ASP A 1 400 ? 2.443 -5.776 27.071 1.00 86.75 400 ASP A C 1
ATOM 3033 O O . ASP A 1 400 ? 1.985 -6.340 26.077 1.00 86.75 400 ASP A O 1
ATOM 3037 N N . ALA A 1 401 ? 2.234 -4.472 27.282 1.00 90.12 401 ALA A N 1
ATOM 3038 C CA . ALA A 1 401 ? 1.441 -3.660 26.367 1.00 90.12 401 ALA A CA 1
ATOM 3039 C C . ALA A 1 401 ? 2.099 -3.558 24.982 1.00 90.12 401 ALA A C 1
ATOM 3041 O O . ALA A 1 401 ? 1.395 -3.502 23.980 1.00 90.12 401 ALA A O 1
ATOM 3042 N N . ASN A 1 402 ? 3.441 -3.550 24.937 1.00 93.38 402 ASN A N 1
ATOM 3043 C CA . ASN A 1 402 ? 4.246 -3.481 23.708 1.00 93.38 402 ASN A CA 1
ATOM 3044 C C . ASN A 1 402 ? 3.795 -2.357 22.761 1.00 93.38 402 ASN A C 1
ATOM 3046 O O . ASN A 1 402 ? 3.852 -2.486 21.546 1.00 93.38 402 ASN A O 1
ATOM 3050 N N . LEU A 1 403 ? 3.278 -1.265 23.328 1.00 94.56 403 LEU A N 1
ATOM 3051 C CA . LEU A 1 403 ? 2.774 -0.126 22.574 1.00 94.56 403 LEU A CA 1
ATOM 3052 C C . LEU A 1 403 ? 3.904 0.867 22.295 1.00 94.56 403 LEU A C 1
ATOM 3054 O O . LEU A 1 403 ? 4.803 0.975 23.133 1.00 94.56 403 LEU A O 1
ATOM 3058 N N . PRO A 1 404 ? 3.792 1.665 21.217 1.00 93.75 404 PRO A N 1
ATOM 3059 C CA . PRO A 1 404 ? 4.711 2.761 20.937 1.00 93.75 404 PRO A CA 1
ATOM 3060 C C . PRO A 1 404 ? 4.880 3.747 22.103 1.00 93.75 404 PRO A C 1
ATOM 3062 O O . PRO A 1 404 ? 4.045 3.787 23.018 1.00 93.75 404 PRO A O 1
ATOM 3065 N N . PRO A 1 405 ? 5.902 4.621 22.063 1.00 90.62 405 PRO A N 1
ATOM 3066 C CA . PRO A 1 405 ? 6.223 5.494 23.181 1.00 90.62 405 PRO A CA 1
ATOM 3067 C C . PRO A 1 405 ? 5.047 6.375 23.616 1.00 90.62 405 PRO A C 1
ATOM 3069 O O . PRO A 1 405 ? 4.514 7.190 22.858 1.00 90.62 405 PRO A O 1
ATOM 3072 N N . ALA A 1 406 ? 4.672 6.254 24.889 1.00 91.31 406 ALA A N 1
ATOM 3073 C CA . ALA A 1 406 ? 3.630 7.080 25.477 1.00 91.31 406 ALA A CA 1
ATOM 3074 C C . ALA A 1 406 ? 4.106 8.526 25.708 1.00 91.31 406 ALA A C 1
ATOM 3076 O O . ALA A 1 406 ? 5.242 8.782 26.122 1.00 91.31 406 ALA A O 1
ATOM 3077 N N . ALA A 1 407 ? 3.198 9.485 25.544 1.00 90.44 407 ALA A N 1
ATOM 3078 C CA . ALA A 1 407 ? 3.406 10.893 25.858 1.00 90.44 407 ALA A CA 1
ATOM 3079 C C . ALA A 1 407 ? 2.470 11.369 26.981 1.00 90.44 407 ALA A C 1
ATOM 3081 O O . ALA A 1 407 ? 1.531 10.691 27.399 1.00 90.44 407 ALA A O 1
ATOM 3082 N N . THR A 1 408 ? 2.749 12.562 27.514 1.00 91.62 408 THR A N 1
ATOM 3083 C CA . THR A 1 408 ? 1.821 13.265 28.410 1.00 91.62 408 THR A CA 1
ATOM 3084 C C . THR A 1 408 ? 1.044 14.294 27.605 1.00 91.62 408 THR A C 1
ATOM 3086 O O . THR A 1 408 ? 1.600 15.333 27.246 1.00 91.62 408 THR A O 1
ATOM 3089 N N . CYS A 1 409 ? -0.234 14.021 27.369 1.00 84.25 409 CYS A N 1
ATOM 3090 C CA . CYS A 1 409 ? -1.159 14.947 26.731 1.00 84.25 409 CYS A CA 1
ATOM 3091 C C . CYS A 1 409 ? -1.933 15.745 27.779 1.00 84.25 409 CYS A C 1
ATOM 3093 O O . CYS A 1 409 ? -1.990 15.373 28.954 1.00 84.25 409 CYS A O 1
ATOM 3095 N N . THR A 1 410 ? -2.512 16.865 27.355 1.00 82.44 410 THR A N 1
ATOM 3096 C CA . THR A 1 410 ? -3.324 17.740 28.203 1.00 82.44 410 THR A CA 1
ATOM 3097 C C . THR A 1 410 ? -4.690 17.918 27.553 1.00 82.44 410 THR A C 1
ATOM 3099 O O . THR A 1 410 ? -4.753 18.260 26.376 1.00 82.44 410 THR A O 1
ATOM 3102 N N . ASP A 1 411 ? -5.767 17.660 28.296 1.00 75.50 411 ASP A N 1
ATOM 3103 C CA . ASP A 1 411 ? -7.137 17.878 27.816 1.00 75.50 411 ASP A CA 1
ATOM 3104 C C . ASP A 1 411 ? -7.508 19.376 27.806 1.00 75.50 411 ASP A C 1
ATOM 3106 O O . ASP A 1 411 ? -6.772 20.222 28.327 1.00 75.50 411 ASP A O 1
ATOM 3110 N N . ASP A 1 412 ? -8.666 19.717 27.233 1.00 69.25 412 ASP A N 1
ATOM 3111 C CA . ASP A 1 412 ? -9.169 21.101 27.160 1.00 69.25 412 ASP A CA 1
ATOM 3112 C C . ASP A 1 412 ? -9.375 21.754 28.540 1.00 69.25 412 ASP A C 1
ATOM 3114 O O . ASP A 1 412 ? -9.330 22.982 28.680 1.00 69.25 412 ASP A O 1
ATOM 3118 N N . ASP A 1 413 ? -9.558 20.937 29.581 1.00 75.81 413 ASP A N 1
ATOM 3119 C CA . ASP A 1 413 ? -9.697 21.364 30.973 1.00 75.81 413 ASP A CA 1
ATOM 3120 C C . ASP A 1 413 ? -8.332 21.565 31.672 1.00 75.81 413 ASP A C 1
ATOM 3122 O O . ASP A 1 413 ? -8.268 22.021 32.822 1.00 75.81 413 ASP A O 1
ATOM 3126 N N . GLY A 1 414 ? -7.222 21.279 30.984 1.00 81.50 414 GLY A N 1
ATOM 3127 C CA . GLY A 1 414 ? -5.859 21.422 31.488 1.00 81.50 414 GLY A CA 1
ATOM 3128 C C . GLY A 1 414 ? -5.361 20.241 32.329 1.00 81.50 414 GLY A C 1
ATOM 3129 O O . GLY A 1 414 ? -4.358 20.388 33.037 1.00 81.50 414 GLY A O 1
ATOM 3130 N N . ASN A 1 415 ? -6.043 19.094 32.306 1.00 81.88 415 ASN A N 1
ATOM 3131 C CA . ASN A 1 415 ? -5.624 17.880 33.004 1.00 81.88 415 ASN A CA 1
ATOM 3132 C C . ASN A 1 415 ? -4.680 17.054 32.137 1.00 81.88 415 ASN A C 1
ATOM 3134 O O . ASN A 1 415 ? -4.920 16.838 30.954 1.00 81.88 415 ASN A O 1
ATOM 3138 N N . ASN A 1 416 ? -3.625 16.534 32.761 1.00 85.56 416 ASN A N 1
ATOM 3139 C CA . ASN A 1 416 ? -2.668 15.678 32.078 1.00 85.56 416 ASN A CA 1
ATOM 3140 C C . ASN A 1 416 ? -3.108 14.212 32.100 1.00 85.56 416 ASN A C 1
ATOM 3142 O O . ASN A 1 416 ? -3.546 13.718 33.143 1.00 85.56 416 ASN A O 1
ATOM 3146 N N . TYR A 1 417 ? -2.901 13.514 30.988 1.00 80.94 417 TYR A N 1
ATOM 3147 C CA . TYR A 1 417 ? -3.145 12.081 30.839 1.00 80.94 417 TYR A CA 1
ATOM 3148 C C . TYR A 1 417 ? -2.069 11.425 29.962 1.00 80.94 417 TYR A C 1
ATOM 3150 O O . TYR A 1 417 ? -1.326 12.111 29.258 1.00 80.94 417 TYR A O 1
ATOM 3158 N N . THR A 1 418 ? -1.953 10.099 30.058 1.00 84.88 418 THR A N 1
ATOM 3159 C CA . THR A 1 418 ? -1.085 9.299 29.184 1.00 84.88 418 THR A CA 1
ATOM 3160 C C . THR A 1 418 ? -1.778 9.112 27.842 1.00 84.88 418 THR A C 1
ATOM 3162 O O . THR A 1 418 ? -2.930 8.686 27.816 1.00 84.88 418 THR A O 1
ATOM 3165 N N . CYS A 1 419 ? -1.082 9.433 26.761 1.00 86.19 419 CYS A N 1
ATOM 3166 C CA . CYS A 1 419 ? -1.559 9.315 25.387 1.00 86.19 419 CYS A CA 1
ATOM 3167 C C . CYS A 1 419 ? -0.512 8.612 24.526 1.00 86.19 419 CYS A C 1
ATOM 3169 O O . CYS A 1 419 ? 0.646 8.490 24.933 1.00 86.19 419 CYS A O 1
ATOM 3171 N N . TYR A 1 420 ? -0.912 8.200 23.329 1.00 89.50 420 TYR A N 1
ATOM 3172 C CA . TYR A 1 420 ? -0.044 7.521 22.373 1.00 89.50 420 TYR A CA 1
ATOM 3173 C C . TYR A 1 420 ? -0.134 8.252 21.032 1.00 89.50 420 TYR A C 1
ATOM 3175 O O . TYR A 1 420 ? -0.936 7.854 20.193 1.00 89.50 420 TYR A O 1
ATOM 3183 N N . PRO A 1 421 ? 0.654 9.325 20.820 1.00 86.69 421 PRO A N 1
ATOM 3184 C CA . PRO A 1 421 ? 0.503 10.185 19.645 1.00 86.69 421 PRO A CA 1
ATOM 3185 C C . PRO A 1 421 ? 0.576 9.423 18.317 1.00 86.69 421 PRO A C 1
ATOM 3187 O O . PRO A 1 421 ? -0.244 9.659 17.440 1.00 86.69 421 PRO A O 1
ATOM 3190 N N . LEU A 1 422 ? 1.489 8.448 18.209 1.00 84.62 422 LEU A N 1
ATOM 3191 C CA . LEU A 1 422 ? 1.601 7.609 17.015 1.00 84.62 422 LEU A CA 1
ATOM 3192 C C . LEU A 1 422 ? 0.308 6.827 16.748 1.00 84.62 422 LEU A C 1
ATOM 3194 O O . LEU A 1 422 ? -0.211 6.841 15.641 1.00 84.62 422 LEU A O 1
ATOM 3198 N N . LEU A 1 423 ? -0.238 6.172 17.774 1.00 86.88 423 LEU A N 1
ATOM 3199 C CA . LEU A 1 423 ? -1.493 5.422 17.667 1.00 86.88 423 LEU A CA 1
ATOM 3200 C C . LEU A 1 423 ? -2.672 6.345 17.324 1.00 86.88 423 LEU A C 1
ATOM 3202 O O . LEU A 1 423 ? -3.528 5.994 16.513 1.00 86.88 423 LEU A O 1
ATOM 3206 N N . GLU A 1 424 ? -2.687 7.554 17.887 1.00 81.56 424 GLU A N 1
ATOM 3207 C CA . GLU A 1 424 ? -3.697 8.577 17.609 1.00 81.56 424 GLU A CA 1
ATOM 3208 C C . GLU A 1 424 ? -3.666 9.065 16.153 1.00 81.56 424 GLU A C 1
ATOM 3210 O O . GLU A 1 424 ? -4.729 9.340 15.580 1.00 81.56 424 GLU A O 1
ATOM 3215 N N . ASP A 1 425 ? -2.491 9.108 15.520 1.00 76.56 425 ASP A N 1
ATOM 3216 C CA . ASP A 1 425 ? -2.364 9.451 14.102 1.00 76.56 425 ASP A CA 1
ATOM 3217 C C . ASP A 1 425 ? -3.083 8.441 13.198 1.00 76.56 425 ASP A C 1
ATOM 3219 O O . ASP A 1 425 ? -3.781 8.869 12.270 1.00 76.56 425 ASP A O 1
ATOM 3223 N N . PHE A 1 426 ? -3.024 7.148 13.545 1.00 76.06 426 PHE A N 1
ATOM 3224 C CA . PHE A 1 426 ? -3.708 6.038 12.857 1.00 76.06 426 PHE A CA 1
ATOM 3225 C C . PHE A 1 426 ? -5.145 5.788 13.310 1.00 76.06 426 PHE A C 1
ATOM 3227 O O . PHE A 1 426 ? -5.836 4.928 12.769 1.00 76.06 426 PHE A O 1
ATOM 3234 N N . GLY A 1 427 ? -5.625 6.528 14.301 1.00 75.88 427 GLY A N 1
ATOM 3235 C CA . GLY A 1 427 ? -6.976 6.330 14.790 1.00 75.88 427 GLY A CA 1
ATOM 3236 C C . GLY A 1 427 ? -7.180 5.152 15.737 1.00 75.88 427 GLY A C 1
ATOM 3237 O O . GLY A 1 427 ? -8.325 4.829 16.048 1.00 75.88 427 GLY A O 1
ATOM 3238 N N . ILE A 1 428 ? -6.095 4.657 16.340 1.00 82.94 428 ILE A N 1
ATOM 3239 C CA . ILE A 1 428 ? -6.102 3.745 17.488 1.00 82.94 428 ILE A CA 1
ATOM 3240 C C . ILE A 1 428 ? -6.137 4.491 18.840 1.00 82.94 428 ILE A C 1
ATOM 3242 O O . ILE A 1 428 ? -5.265 5.310 19.151 1.00 82.94 428 ILE A O 1
ATOM 3246 N N . SER A 1 429 ? -7.124 4.181 19.686 1.00 83.69 429 SER A N 1
ATOM 3247 C CA . SER A 1 429 ? -7.244 4.775 21.031 1.00 83.69 429 SER A CA 1
ATOM 3248 C C . SER A 1 429 ? -6.941 3.761 22.126 1.00 83.69 429 SER A C 1
ATOM 3250 O O . SER A 1 429 ? -7.401 2.627 22.049 1.00 83.69 429 SER A O 1
ATOM 3252 N N . VAL A 1 430 ? -6.212 4.168 23.170 1.00 88.50 430 VAL A N 1
ATOM 3253 C CA . VAL A 1 430 ? -5.831 3.288 24.288 1.00 88.50 430 VAL A CA 1
ATOM 3254 C C . VAL A 1 430 ? -6.430 3.797 25.594 1.00 88.50 430 VAL A C 1
ATOM 3256 O O . VAL A 1 430 ? -6.330 4.978 25.925 1.00 88.50 430 VAL A O 1
ATOM 3259 N N . THR A 1 431 ? -7.070 2.908 26.352 1.00 83.88 431 THR A N 1
ATOM 3260 C CA . THR A 1 431 ? -7.683 3.219 27.648 1.00 83.88 431 THR A CA 1
ATOM 3261 C C . THR A 1 431 ? -7.338 2.154 28.682 1.00 83.88 431 THR A C 1
ATOM 3263 O O . THR A 1 431 ? -7.382 0.963 28.400 1.00 83.88 431 THR A O 1
ATOM 3266 N N . THR A 1 432 ? -7.054 2.578 29.911 1.00 83.06 432 THR A N 1
ATOM 3267 C CA . THR A 1 432 ? -6.856 1.667 31.043 1.00 83.06 432 THR A CA 1
ATOM 3268 C C . THR A 1 432 ? -8.201 1.141 31.557 1.00 83.06 432 THR A C 1
ATOM 3270 O O . THR A 1 432 ? -9.116 1.926 31.835 1.00 83.06 432 THR A O 1
ATOM 3273 N N . LEU A 1 433 ? -8.344 -0.183 31.667 1.00 79.69 433 LEU A N 1
ATOM 3274 C CA . LEU A 1 433 ? -9.543 -0.835 32.207 1.00 79.69 433 LEU A CA 1
ATOM 3275 C C . LEU A 1 433 ? -9.480 -0.893 33.736 1.00 79.69 433 LEU A C 1
ATOM 3277 O O . LEU A 1 433 ? -10.432 -0.499 34.420 1.00 79.69 433 LEU A O 1
ATOM 3281 N N . ASP A 1 434 ? -8.347 -1.347 34.267 1.00 81.06 434 ASP A N 1
ATOM 3282 C CA . ASP A 1 434 ? -8.033 -1.362 35.692 1.00 81.06 434 ASP A CA 1
ATOM 3283 C C . ASP A 1 434 ? -6.527 -1.145 35.947 1.00 81.06 434 ASP A C 1
ATOM 3285 O O . ASP A 1 434 ? -5.846 -0.556 35.115 1.00 81.06 434 ASP A O 1
ATOM 3289 N N . ASP A 1 435 ? -6.024 -1.512 37.133 1.00 74.31 435 ASP A N 1
ATOM 3290 C CA . ASP A 1 435 ? -4.618 -1.290 37.513 1.00 74.31 435 ASP A CA 1
ATOM 3291 C C . ASP A 1 435 ? -3.627 -2.184 36.730 1.00 74.31 435 ASP A C 1
ATOM 3293 O O . ASP A 1 435 ? -2.421 -1.965 36.838 1.00 74.31 435 ASP A O 1
ATOM 3297 N N . ASN A 1 436 ? -4.107 -3.210 36.015 1.00 85.00 436 ASN A N 1
ATOM 3298 C CA . ASN A 1 436 ? -3.271 -4.200 35.337 1.00 85.00 436 ASN A CA 1
ATOM 3299 C C . ASN A 1 436 ? -3.582 -4.348 33.846 1.00 85.00 436 ASN A C 1
ATOM 3301 O O . ASN A 1 436 ? -2.670 -4.708 33.104 1.00 85.00 436 ASN A O 1
ATOM 3305 N N . ASP A 1 437 ? -4.821 -4.096 33.424 1.00 88.69 437 ASP A N 1
ATOM 3306 C CA . ASP A 1 437 ? -5.265 -4.340 32.053 1.00 88.69 437 ASP A CA 1
ATOM 3307 C C . ASP A 1 437 ? -5.613 -3.034 31.327 1.00 88.69 437 ASP A C 1
ATOM 3309 O O . ASP A 1 437 ? -6.229 -2.109 31.871 1.00 88.69 437 ASP A O 1
ATOM 3313 N N . SER A 1 438 ? -5.243 -2.979 30.053 1.00 91.44 438 SER A N 1
ATOM 3314 C CA . SER A 1 438 ? -5.567 -1.903 29.122 1.00 91.44 438 SER A CA 1
ATOM 3315 C C . SER A 1 438 ? -6.260 -2.454 27.884 1.00 91.44 438 SER A C 1
ATOM 3317 O O . SER A 1 438 ? -6.191 -3.645 27.579 1.00 91.44 438 SER A O 1
ATOM 3319 N N . VAL A 1 439 ? -6.955 -1.567 27.181 1.00 92.19 439 VAL A N 1
ATOM 3320 C CA . VAL A 1 439 ? -7.641 -1.866 25.930 1.00 92.19 439 VAL A CA 1
ATOM 3321 C C . VAL A 1 439 ? -7.255 -0.852 24.864 1.00 92.19 439 VAL A C 1
ATOM 3323 O O . VAL A 1 439 ? -7.248 0.354 25.129 1.00 92.19 439 VAL A O 1
ATOM 3326 N N . ALA A 1 440 ? -6.951 -1.337 23.666 1.00 92.06 440 ALA A N 1
ATOM 3327 C CA . ALA A 1 440 ? -6.842 -0.537 22.459 1.00 92.06 440 ALA A CA 1
ATOM 3328 C C . ALA A 1 440 ? -8.072 -0.766 21.572 1.00 92.06 440 ALA A C 1
ATOM 3330 O O . ALA A 1 440 ? -8.478 -1.905 21.355 1.00 92.06 440 ALA A O 1
ATOM 3331 N N . TYR A 1 441 ? -8.652 0.314 21.053 1.00 89.81 441 TYR A N 1
ATOM 3332 C CA . TYR A 1 441 ? -9.677 0.257 20.016 1.00 89.81 441 TYR A CA 1
ATOM 3333 C C . TYR A 1 441 ? -9.058 0.650 18.684 1.00 89.81 441 TYR A C 1
ATOM 3335 O O . TYR A 1 441 ? -8.633 1.796 18.524 1.00 89.81 441 TYR A O 1
ATOM 3343 N N . VAL A 1 442 ? -9.023 -0.300 17.754 1.00 90.31 442 VAL A N 1
ATOM 3344 C CA . VAL A 1 442 ? -8.481 -0.141 16.404 1.00 90.31 442 VAL A CA 1
ATOM 3345 C C . VAL A 1 442 ? -9.648 -0.004 15.424 1.00 90.31 442 VAL A C 1
ATOM 3347 O O . VAL A 1 442 ? -10.511 -0.880 15.394 1.00 90.31 442 VAL A O 1
ATOM 3350 N N . PRO A 1 443 ? -9.730 1.069 14.629 1.00 86.12 443 PRO A N 1
ATOM 3351 C CA . PRO A 1 443 ? -10.837 1.274 13.710 1.00 86.12 443 PRO A CA 1
ATOM 3352 C C . PRO A 1 443 ? -10.754 0.283 12.550 1.00 86.12 443 PRO A C 1
ATOM 3354 O O . PRO A 1 443 ? -9.680 0.063 11.992 1.00 86.12 443 PRO A O 1
ATOM 3357 N N . LEU A 1 444 ? -11.902 -0.280 12.170 1.00 85.62 444 LEU A N 1
ATOM 3358 C CA . LEU A 1 444 ? -12.017 -1.140 10.999 1.00 85.62 444 LEU A CA 1
ATOM 3359 C C . LEU A 1 444 ? -12.561 -0.351 9.808 1.00 85.62 444 LEU A C 1
ATOM 3361 O O . LEU A 1 444 ? -13.522 0.414 9.918 1.00 85.62 444 LEU A O 1
ATOM 3365 N N . GLN A 1 445 ? -11.940 -0.559 8.656 1.00 83.62 445 GLN A N 1
ATOM 3366 C CA . GLN A 1 445 ? -12.326 -0.003 7.368 1.00 83.62 445 GLN A CA 1
ATOM 3367 C C . GLN A 1 445 ? -12.967 -1.090 6.518 1.00 83.62 445 G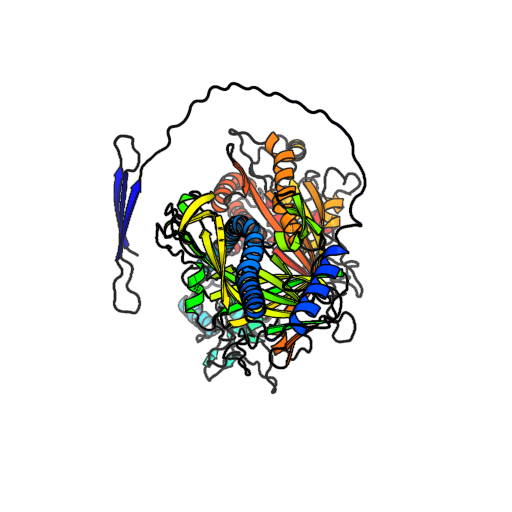LN A C 1
ATOM 3369 O O . GLN A 1 445 ? -12.538 -2.237 6.541 1.00 83.62 445 GLN A O 1
ATOM 3374 N N . LEU A 1 446 ? -14.006 -0.732 5.774 1.00 85.69 446 LEU A N 1
ATOM 3375 C CA . LEU A 1 446 ? -14.675 -1.662 4.876 1.00 85.69 446 LEU A CA 1
ATOM 3376 C C . LEU A 1 446 ? -13.804 -1.916 3.642 1.00 85.69 446 LEU A C 1
ATOM 3378 O O . LEU A 1 446 ? -13.344 -0.961 3.017 1.00 85.69 446 LEU A O 1
ATOM 3382 N N . VAL A 1 447 ? -13.618 -3.185 3.296 1.00 84.19 447 VAL A N 1
ATOM 3383 C CA . VAL A 1 447 ? -13.033 -3.623 2.027 1.00 84.19 447 VAL A CA 1
ATOM 3384 C C . VAL A 1 447 ? -14.189 -3.967 1.094 1.00 84.19 447 VAL A C 1
ATOM 3386 O O . VAL A 1 447 ? -15.061 -4.771 1.440 1.00 84.19 447 VAL A O 1
ATOM 3389 N N . ALA A 1 448 ? -14.228 -3.313 -0.062 1.00 80.62 448 ALA A N 1
ATOM 3390 C CA . ALA A 1 448 ? -15.272 -3.483 -1.062 1.00 80.62 448 ALA A CA 1
ATOM 3391 C C . ALA A 1 448 ? -14.641 -3.668 -2.441 1.00 80.62 448 ALA A C 1
ATOM 3393 O O . ALA A 1 448 ? -13.566 -3.131 -2.703 1.00 80.62 448 ALA A O 1
ATOM 3394 N N . ASP A 1 449 ? -15.326 -4.407 -3.307 1.00 72.38 449 ASP A N 1
ATOM 3395 C CA . ASP A 1 449 ? -14.927 -4.552 -4.702 1.00 72.38 449 ASP A CA 1
ATOM 3396 C C . ASP A 1 449 ? -14.968 -3.202 -5.438 1.00 72.38 449 ASP A C 1
ATOM 3398 O O . ASP A 1 449 ? -15.810 -2.341 -5.176 1.00 72.38 449 ASP A O 1
ATOM 3402 N N . SER A 1 450 ? -14.049 -3.049 -6.386 1.00 55.41 450 SER A N 1
ATOM 3403 C CA . SER A 1 450 ? -13.839 -1.922 -7.293 1.00 55.41 450 SER A CA 1
ATOM 3404 C C . SER A 1 450 ? -15.088 -1.509 -8.091 1.00 55.41 450 SER A C 1
ATOM 3406 O O . SER A 1 450 ? -15.243 -0.338 -8.446 1.00 55.41 450 SER A O 1
ATOM 3408 N N . THR A 1 451 ? -16.033 -2.431 -8.316 1.00 52.41 451 THR A N 1
ATOM 3409 C CA . THR A 1 451 ? -17.347 -2.132 -8.916 1.00 52.41 451 THR A CA 1
ATOM 3410 C C . THR A 1 451 ? -18.343 -1.508 -7.926 1.00 52.41 451 THR A C 1
ATOM 3412 O O . THR A 1 451 ? -19.364 -0.950 -8.333 1.00 52.41 451 THR A O 1
ATOM 3415 N N . GLY A 1 452 ? -18.039 -1.561 -6.625 1.00 51.22 452 GLY A N 1
ATOM 3416 C CA . GLY A 1 452 ? -18.854 -1.064 -5.515 1.00 51.22 452 GLY A CA 1
ATOM 3417 C C . GLY A 1 452 ? -20.040 -1.959 -5.138 1.00 51.22 452 GLY A C 1
ATOM 3418 O O . GLY A 1 452 ? -20.792 -1.609 -4.225 1.00 51.22 452 GLY A O 1
ATOM 3419 N N . ASP A 1 453 ? -20.229 -3.094 -5.818 1.00 53.44 453 ASP A N 1
ATOM 3420 C CA . ASP A 1 453 ? -21.428 -3.929 -5.679 1.00 53.44 453 ASP A CA 1
ATOM 3421 C C . ASP A 1 453 ? -21.333 -4.969 -4.540 1.00 53.44 453 ASP A C 1
ATOM 3423 O O . ASP A 1 453 ? -22.367 -5.467 -4.078 1.00 53.44 453 ASP A O 1
ATOM 3427 N N . ALA A 1 454 ? -20.128 -5.264 -4.030 1.00 71.81 454 ALA A N 1
ATOM 3428 C CA . ALA A 1 454 ? -19.904 -6.248 -2.968 1.00 71.81 454 ALA A CA 1
ATOM 3429 C C . ALA A 1 454 ? -18.954 -5.737 -1.869 1.00 71.81 454 ALA A C 1
ATOM 3431 O O . ALA A 1 454 ? -17.796 -5.418 -2.116 1.00 71.81 454 ALA A O 1
ATOM 3432 N N . ASN A 1 455 ? -19.447 -5.711 -0.627 1.00 84.75 455 ASN A N 1
ATOM 3433 C CA . ASN A 1 455 ? -18.615 -5.573 0.569 1.00 84.75 455 ASN A CA 1
ATOM 3434 C C . ASN A 1 455 ? -18.105 -6.965 0.963 1.00 84.75 455 ASN A C 1
ATOM 3436 O O . ASN A 1 455 ? -18.939 -7.854 1.168 1.00 84.75 455 ASN A O 1
ATOM 3440 N N . VAL A 1 456 ? -16.790 -7.144 1.094 1.00 88.44 456 VAL A N 1
ATOM 3441 C CA . VAL A 1 456 ? -16.174 -8.475 1.263 1.00 88.44 456 VAL A CA 1
ATOM 3442 C C . VAL A 1 456 ? -15.616 -8.698 2.670 1.00 88.44 456 VAL A C 1
ATOM 3444 O O . VAL A 1 456 ? -15.944 -9.703 3.299 1.00 88.44 456 VAL A O 1
ATOM 3447 N N . ALA A 1 457 ? -14.902 -7.714 3.224 1.00 91.75 457 ALA A N 1
ATOM 3448 C CA . ALA A 1 457 ? -14.202 -7.840 4.504 1.00 91.75 457 ALA A CA 1
ATOM 3449 C C . ALA A 1 457 ? -14.104 -6.503 5.260 1.00 91.75 457 ALA A C 1
ATOM 3451 O O . ALA A 1 457 ? -14.490 -5.439 4.769 1.00 91.75 457 ALA A O 1
ATOM 3452 N N . PHE A 1 458 ? -13.553 -6.556 6.469 1.00 93.06 458 PHE A N 1
ATOM 3453 C CA . PHE A 1 458 ? -13.027 -5.406 7.193 1.00 93.06 458 PHE A CA 1
ATOM 3454 C C . PHE A 1 458 ? -11.502 -5.484 7.281 1.00 93.06 458 PHE A C 1
ATOM 3456 O O . PHE A 1 458 ? -10.954 -6.558 7.487 1.00 93.06 458 PHE A O 1
ATOM 3463 N N . TYR A 1 459 ? -10.835 -4.336 7.195 1.00 92.38 459 TYR A N 1
ATOM 3464 C CA . TYR A 1 459 ? -9.395 -4.172 7.371 1.00 92.38 459 TYR A CA 1
ATOM 3465 C C . TYR A 1 459 ? -9.105 -3.262 8.569 1.00 92.38 459 TYR A C 1
ATOM 3467 O O . TYR A 1 459 ? -9.718 -2.203 8.715 1.00 92.38 459 TYR A O 1
ATOM 3475 N N . GLY A 1 460 ? -8.157 -3.643 9.418 1.00 87.44 460 GLY A N 1
ATOM 3476 C CA . GLY A 1 460 ? -7.685 -2.846 10.546 1.00 87.44 460 GLY A CA 1
ATOM 3477 C C . GLY A 1 460 ? -6.184 -2.970 10.720 1.00 87.44 460 GLY A C 1
ATOM 3478 O O . GLY A 1 460 ? -5.582 -3.959 10.324 1.00 87.44 460 GLY A O 1
ATOM 3479 N N . ARG A 1 461 ? -5.570 -1.973 11.352 1.00 91.12 461 ARG A N 1
ATOM 3480 C CA . ARG A 1 461 ? -4.124 -1.953 11.572 1.00 91.12 461 ARG A CA 1
ATOM 3481 C C . ARG A 1 461 ? -3.787 -1.474 12.967 1.00 91.12 461 ARG A C 1
ATOM 3483 O O . ARG A 1 461 ? -4.263 -0.425 13.388 1.00 91.12 461 ARG A O 1
ATOM 3490 N N . MET A 1 462 ? -2.940 -2.232 13.650 1.00 93.69 462 MET A N 1
ATOM 3491 C CA . MET A 1 462 ? -2.406 -1.913 14.967 1.00 93.69 462 MET A CA 1
ATOM 3492 C C . MET A 1 462 ? -0.895 -1.702 14.880 1.00 93.69 462 MET A C 1
ATOM 3494 O O . MET A 1 462 ? -0.200 -2.482 14.233 1.00 93.69 462 MET A O 1
ATOM 3498 N N . MET A 1 463 ? -0.393 -0.669 15.557 1.00 93.81 463 MET A N 1
ATOM 3499 C CA . MET A 1 463 ? 1.044 -0.424 15.688 1.00 93.81 463 MET A CA 1
ATOM 3500 C C . MET A 1 463 ? 1.512 -0.805 17.095 1.00 93.81 463 MET A C 1
ATOM 3502 O O . MET A 1 463 ? 0.867 -0.478 18.093 1.00 93.81 463 MET A O 1
ATOM 3506 N N . TYR A 1 464 ? 2.664 -1.446 17.165 1.00 95.88 464 TYR A N 1
ATOM 3507 C CA . TYR A 1 464 ? 3.361 -1.888 18.361 1.00 95.88 464 TYR A CA 1
ATOM 3508 C C . TYR A 1 464 ? 4.806 -1.369 18.333 1.00 95.88 464 TYR A C 1
ATOM 3510 O O . TYR A 1 464 ? 5.308 -0.936 17.298 1.00 95.88 464 TYR A O 1
ATOM 3518 N N . GLU A 1 465 ? 5.473 -1.421 19.478 1.00 95.00 465 GLU A N 1
ATOM 3519 C CA . GLU A 1 465 ? 6.925 -1.285 19.602 1.00 95.00 465 GLU A CA 1
ATOM 3520 C C . GLU A 1 465 ? 7.472 -2.620 20.106 1.00 95.00 465 GLU A C 1
ATOM 3522 O O . GLU A 1 465 ? 7.013 -3.172 21.116 1.00 95.00 465 GLU A O 1
ATOM 3527 N N . ALA A 1 466 ? 8.433 -3.172 19.375 1.00 93.69 466 ALA A N 1
ATOM 3528 C CA . ALA A 1 466 ? 8.976 -4.487 19.638 1.00 93.69 466 ALA A CA 1
ATOM 3529 C C . ALA A 1 466 ? 9.713 -4.541 20.982 1.00 93.69 466 ALA A C 1
ATOM 3531 O O . ALA A 1 466 ? 10.644 -3.785 21.265 1.00 93.69 466 ALA A O 1
ATOM 3532 N N . SER A 1 467 ? 9.337 -5.516 21.808 1.00 89.56 467 SER A N 1
ATOM 3533 C CA . SER A 1 467 ? 9.968 -5.807 23.102 1.00 89.56 467 SER A CA 1
ATOM 3534 C C . SER A 1 467 ? 10.729 -7.139 23.115 1.00 89.56 467 SER A C 1
ATOM 3536 O O . SER A 1 467 ? 11.205 -7.583 24.166 1.00 89.56 467 SER A O 1
ATOM 3538 N N . GLY A 1 468 ? 10.882 -7.770 21.946 1.00 90.94 468 GLY A N 1
ATOM 3539 C CA . GLY A 1 468 ? 11.370 -9.136 21.798 1.00 90.94 468 GLY A CA 1
ATOM 3540 C C . GLY A 1 468 ? 10.214 -10.131 21.788 1.00 90.94 468 GLY A C 1
ATOM 3541 O O . GLY A 1 468 ? 9.330 -10.057 20.940 1.00 90.94 468 GLY A O 1
ATOM 3542 N N . SER A 1 469 ? 10.235 -11.069 22.734 1.00 92.00 469 SER A N 1
ATOM 3543 C CA . SER A 1 469 ? 9.215 -12.110 22.885 1.00 92.00 469 SER A CA 1
ATOM 3544 C C . SER A 1 469 ? 8.101 -11.673 23.825 1.00 92.00 469 SER A C 1
ATOM 3546 O O . SER A 1 469 ? 8.366 -11.386 24.999 1.00 92.00 469 SER A O 1
ATOM 3548 N N . TRP A 1 470 ? 6.855 -11.690 23.356 1.00 93.81 470 TRP A N 1
ATOM 3549 C CA . TRP A 1 470 ? 5.708 -11.403 24.213 1.00 93.81 470 TRP A CA 1
ATOM 3550 C C . TRP A 1 470 ? 5.533 -12.494 25.272 1.00 93.81 470 TRP A C 1
ATOM 3552 O O . TRP A 1 470 ? 5.658 -13.688 24.996 1.00 93.81 470 TRP A O 1
ATOM 3562 N N . SER A 1 471 ? 5.254 -12.085 26.512 1.00 88.81 471 SER A N 1
ATOM 3563 C CA . SER A 1 471 ? 5.093 -13.024 27.629 1.00 88.81 471 SER A CA 1
ATOM 3564 C C . SER A 1 471 ? 3.636 -13.415 27.895 1.00 88.81 471 SER A C 1
ATOM 3566 O O . SER A 1 471 ? 3.377 -14.469 28.486 1.00 88.81 471 SER A O 1
ATOM 3568 N N . THR A 1 472 ? 2.694 -12.594 27.423 1.00 92.69 472 THR A N 1
ATOM 3569 C CA . THR A 1 472 ? 1.252 -12.831 27.477 1.00 92.69 472 THR A CA 1
ATOM 3570 C C . THR A 1 472 ? 0.602 -12.486 26.129 1.00 92.69 472 THR A C 1
ATOM 3572 O O . THR A 1 472 ? 1.027 -11.520 25.490 1.00 92.69 472 THR A O 1
ATOM 3575 N N . PRO A 1 473 ? -0.392 -13.273 25.674 1.00 95.94 473 PRO A N 1
ATOM 3576 C CA . PRO A 1 473 ? -1.119 -12.976 24.446 1.00 95.94 473 PRO A CA 1
ATOM 3577 C C . PRO A 1 473 ? -2.020 -11.748 24.614 1.00 95.94 473 PRO A C 1
ATOM 3579 O O . PRO A 1 473 ? -2.517 -11.455 25.707 1.00 95.94 473 PRO A O 1
ATOM 3582 N N . HIS A 1 474 ? -2.239 -11.035 23.514 1.00 97.25 474 HIS A N 1
ATOM 3583 C CA . HIS A 1 474 ? -3.244 -9.981 23.406 1.00 97.25 474 HIS A CA 1
ATOM 3584 C C . HIS A 1 474 ? -4.553 -10.589 22.918 1.00 97.25 474 HIS A C 1
ATOM 3586 O O . HIS A 1 474 ? -4.567 -11.319 21.928 1.00 97.25 474 HIS A O 1
ATOM 3592 N N . GLN A 1 475 ? -5.658 -10.253 23.580 1.00 97.75 475 GLN A N 1
ATOM 3593 C CA . GLN A 1 475 ? -6.965 -10.781 23.195 1.00 97.75 475 GLN A CA 1
ATOM 3594 C C . GLN A 1 475 ? -7.641 -9.837 22.210 1.00 97.75 475 GLN A C 1
ATOM 3596 O O . GLN A 1 475 ? -7.928 -8.693 22.566 1.00 97.75 475 GLN A O 1
ATOM 3601 N N . VAL A 1 476 ? -7.936 -10.323 21.010 1.00 98.31 476 VAL A N 1
ATOM 3602 C CA . VAL A 1 476 ? -8.536 -9.540 19.925 1.00 98.31 476 VAL A CA 1
ATOM 3603 C C . VAL A 1 476 ? -9.998 -9.944 19.740 1.00 98.31 476 VAL A C 1
ATOM 3605 O O . VAL A 1 476 ? -10.320 -11.121 19.558 1.00 98.31 476 VAL A O 1
ATOM 3608 N N . ARG A 1 477 ? -10.896 -8.955 19.781 1.00 97.56 477 ARG A N 1
ATOM 3609 C CA . ARG A 1 477 ? -12.343 -9.110 19.561 1.00 97.56 477 ARG A CA 1
ATOM 3610 C C . ARG A 1 477 ? -12.836 -8.106 18.529 1.00 97.56 477 ARG A C 1
ATOM 3612 O O . ARG A 1 477 ? -12.383 -6.966 18.526 1.00 97.56 477 ARG A O 1
ATOM 3619 N N . MET A 1 478 ? -13.821 -8.482 17.719 1.00 95.44 478 MET A N 1
ATOM 3620 C CA . MET A 1 478 ? -14.553 -7.525 16.893 1.00 95.44 478 MET A CA 1
ATOM 3621 C C . MET A 1 478 ? -15.674 -6.881 17.714 1.00 95.44 478 MET A C 1
ATOM 3623 O O . MET A 1 478 ? -16.464 -7.573 18.362 1.00 95.44 478 MET A O 1
ATOM 3627 N N . VAL A 1 479 ? -15.756 -5.550 17.676 1.00 93.19 479 VAL A N 1
ATOM 3628 C CA . VAL A 1 479 ? -16.806 -4.776 18.344 1.00 93.19 479 VAL A CA 1
ATOM 3629 C C . VAL A 1 479 ? -17.463 -3.765 17.413 1.00 93.19 479 VAL A C 1
ATOM 3631 O O . VAL A 1 479 ? -16.821 -3.107 16.600 1.00 93.19 479 VAL A O 1
ATOM 3634 N N . TRP A 1 480 ? -18.762 -3.567 17.599 1.00 89.50 480 TRP A N 1
ATOM 3635 C CA . TRP A 1 480 ? -19.523 -2.467 17.025 1.00 89.50 480 TRP A CA 1
ATOM 3636 C C . TRP A 1 480 ? -19.721 -1.372 18.064 1.00 89.50 480 TRP A C 1
ATOM 3638 O O . TRP A 1 480 ? -20.490 -1.544 19.013 1.00 89.50 480 TRP A O 1
ATOM 3648 N N . ALA A 1 481 ? -19.080 -0.221 17.870 1.00 86.12 481 ALA A N 1
ATOM 3649 C CA . ALA A 1 481 ? -19.358 0.974 18.656 1.00 86.12 481 ALA A CA 1
ATOM 3650 C C . ALA A 1 481 ? -20.577 1.713 18.101 1.00 86.12 481 ALA A C 1
ATOM 3652 O O . ALA A 1 481 ? -20.595 2.156 16.953 1.00 86.12 481 ALA A O 1
ATOM 3653 N N . VAL A 1 482 ? -21.597 1.891 18.939 1.00 85.94 482 VAL A N 1
ATOM 3654 C CA . VAL A 1 482 ? -22.743 2.746 18.623 1.00 85.94 482 VAL A CA 1
ATOM 3655 C C . VAL A 1 482 ? -22.364 4.184 18.912 1.00 85.94 482 VAL A C 1
ATOM 3657 O O . VAL A 1 482 ? -22.206 4.563 20.073 1.00 85.94 482 VAL A O 1
ATOM 3660 N N . GLN A 1 483 ? -22.257 4.977 17.856 1.00 85.19 483 GLN A N 1
ATOM 3661 C CA . GLN A 1 483 ? -21.963 6.397 17.913 1.00 85.19 483 GLN A CA 1
ATOM 3662 C C . GLN A 1 483 ? -23.248 7.193 17.677 1.00 85.19 483 GLN A C 1
ATOM 3664 O O . GLN A 1 483 ? -23.958 6.927 16.711 1.00 85.19 483 GLN A O 1
ATOM 3669 N N . ALA A 1 484 ? -23.545 8.159 18.543 1.00 87.62 484 ALA A N 1
ATOM 3670 C CA . ALA A 1 484 ? -24.742 8.994 18.465 1.00 87.62 484 ALA A CA 1
ATOM 3671 C C . ALA A 1 484 ? -24.400 10.484 18.604 1.00 87.62 484 ALA A C 1
ATOM 3673 O O . ALA A 1 484 ? -23.523 10.826 19.399 1.00 87.62 484 ALA A O 1
ATOM 3674 N N . LEU A 1 485 ? -25.099 11.372 17.893 1.00 87.38 485 LEU A N 1
ATOM 3675 C CA . LEU A 1 485 ? -25.118 12.805 18.199 1.00 87.38 485 LEU A CA 1
ATOM 3676 C C . LEU A 1 485 ? -25.956 13.007 19.456 1.00 87.38 485 LEU A C 1
ATOM 3678 O O . LEU A 1 485 ? -27.179 13.019 19.416 1.00 87.38 485 LEU A O 1
ATOM 3682 N N . ASN A 1 486 ? -25.287 13.108 20.598 1.00 87.62 486 ASN A N 1
ATOM 3683 C CA . ASN A 1 486 ? -25.961 13.143 21.881 1.00 87.62 486 ASN A CA 1
ATOM 3684 C C . ASN A 1 486 ? -26.085 14.573 22.401 1.00 87.62 486 ASN A C 1
ATOM 3686 O O . ASN A 1 486 ? -25.103 15.317 22.486 1.00 87.62 486 ASN A O 1
ATOM 3690 N N . ASP A 1 487 ? -27.275 14.937 22.854 1.00 87.88 487 ASP A N 1
ATOM 3691 C CA . ASP A 1 487 ? -27.494 16.195 23.547 1.00 87.88 487 ASP A CA 1
ATOM 3692 C C . ASP A 1 487 ? -27.119 16.060 25.027 1.00 87.88 487 ASP A C 1
ATOM 3694 O O . ASP A 1 487 ? -27.787 15.396 25.828 1.00 87.88 487 ASP A O 1
ATOM 3698 N N . ILE A 1 488 ? -26.029 16.718 25.434 1.00 84.12 488 ILE A N 1
ATOM 3699 C CA . ILE A 1 488 ? -25.509 16.587 26.797 1.00 84.12 488 ILE A CA 1
ATOM 3700 C C . ILE A 1 488 ? -26.345 17.430 27.752 1.00 84.12 488 ILE A C 1
ATOM 3702 O O . ILE A 1 488 ? -26.315 18.663 27.751 1.00 84.12 488 ILE A O 1
ATOM 3706 N N . CYS A 1 489 ? -27.059 16.744 28.638 1.00 84.38 489 CYS A N 1
ATOM 3707 C CA . CYS A 1 489 ? -27.866 17.395 29.652 1.00 84.38 489 CYS A CA 1
ATOM 3708 C C . CYS A 1 489 ? -27.024 18.091 30.736 1.00 84.38 489 CYS A C 1
ATOM 3710 O O . CYS A 1 489 ? -26.159 17.479 31.367 1.00 84.38 489 CYS A O 1
ATOM 3712 N N . ALA A 1 490 ? -27.355 19.348 31.030 1.00 85.94 490 ALA A N 1
ATOM 3713 C CA . ALA A 1 490 ? -26.803 20.109 32.147 1.00 85.94 490 ALA A CA 1
ATOM 3714 C C . ALA A 1 490 ? -27.585 19.886 33.453 1.00 85.94 490 ALA A C 1
ATOM 3716 O O . ALA A 1 490 ? -26.985 19.761 34.523 1.00 85.94 490 ALA A O 1
ATOM 3717 N N . GLU A 1 491 ? -28.921 19.833 33.391 1.00 86.19 491 GLU A N 1
ATOM 3718 C CA . GLU A 1 491 ? -29.775 19.698 34.578 1.00 86.19 491 GLU A CA 1
ATOM 3719 C C . GLU A 1 491 ? -30.940 18.726 34.366 1.00 86.19 491 GLU A C 1
ATOM 3721 O O . GLU A 1 491 ? -31.747 18.873 33.444 1.00 86.19 491 GLU A O 1
ATOM 3726 N N . TYR A 1 492 ? -31.095 17.793 35.309 1.00 85.94 492 TYR A N 1
ATOM 3727 C CA . TYR A 1 492 ? -32.181 16.815 35.325 1.00 85.94 492 TYR A CA 1
ATOM 3728 C C . TYR A 1 492 ? -33.261 17.163 36.353 1.00 85.94 492 TYR A C 1
ATOM 3730 O O . TYR A 1 492 ? -32.967 17.447 37.517 1.00 85.94 492 TYR A O 1
ATOM 3738 N N . THR A 1 493 ? -34.529 17.011 35.963 1.00 88.00 493 THR A N 1
ATOM 3739 C CA . THR A 1 493 ? -35.675 17.005 36.884 1.00 88.00 493 THR A CA 1
ATOM 3740 C C . THR A 1 493 ? -36.497 15.738 36.671 1.00 88.00 493 THR A C 1
ATOM 3742 O O . THR A 1 493 ? -37.033 15.518 35.593 1.00 88.00 493 THR A O 1
ATOM 3745 N N . ASN A 1 494 ? -36.639 14.902 37.707 1.00 85.31 494 ASN A N 1
ATOM 3746 C CA . ASN A 1 494 ? -37.328 13.602 37.618 1.00 85.31 494 ASN A CA 1
ATOM 3747 C C . ASN A 1 494 ? -36.808 12.711 36.466 1.00 85.31 494 ASN A C 1
ATOM 3749 O O . ASN A 1 494 ? -37.607 12.092 35.770 1.00 85.31 494 ASN A O 1
ATOM 3753 N N . ASN A 1 495 ? -35.484 12.660 36.276 1.00 79.62 495 ASN A N 1
ATOM 3754 C CA . ASN A 1 495 ? -34.794 11.943 35.189 1.00 79.62 495 ASN A CA 1
ATOM 3755 C C . ASN A 1 495 ? -35.098 12.433 33.764 1.00 79.62 495 ASN A C 1
ATOM 3757 O O . ASN A 1 495 ? -34.690 11.781 32.813 1.00 79.62 495 ASN A O 1
ATOM 3761 N N . ILE A 1 496 ? -35.764 13.576 33.611 1.00 83.31 496 ILE A N 1
ATOM 3762 C CA . ILE A 1 496 ? -35.957 14.238 32.321 1.00 83.31 496 ILE A CA 1
ATOM 3763 C C . ILE A 1 496 ? -34.966 15.392 32.240 1.00 83.31 496 ILE A C 1
ATOM 3765 O O . ILE A 1 496 ? -34.838 16.161 33.205 1.00 83.31 496 ILE A O 1
ATOM 3769 N N . CYS A 1 497 ? -34.266 15.509 31.115 1.00 84.06 497 CYS A N 1
ATOM 3770 C CA . CYS A 1 497 ? -33.402 16.650 30.883 1.00 84.06 497 CYS A CA 1
ATOM 3771 C C . CYS A 1 497 ? -34.215 17.942 30.754 1.00 84.06 497 CYS A C 1
ATOM 3773 O O . CYS A 1 497 ? -35.207 18.011 30.035 1.00 84.06 497 CYS A O 1
ATOM 3775 N N . THR A 1 498 ? -33.810 18.977 31.488 1.00 86.56 498 THR A N 1
ATOM 3776 C CA . THR A 1 498 ? -34.509 20.276 31.515 1.00 86.56 498 THR A CA 1
ATOM 3777 C C . THR A 1 498 ? -33.682 21.428 30.957 1.00 86.56 498 THR A C 1
ATOM 3779 O O . THR A 1 498 ? -34.246 22.463 30.601 1.00 86.56 498 THR A O 1
ATOM 3782 N N . SER A 1 499 ? -32.365 21.257 30.863 1.00 88.44 499 SER A N 1
ATOM 3783 C CA . SER A 1 499 ? -31.455 22.172 30.176 1.00 88.44 499 SER A CA 1
ATOM 3784 C C . SER A 1 499 ? -30.219 21.412 29.695 1.00 88.44 499 SER A C 1
ATOM 3786 O O . SER A 1 499 ? -29.805 20.452 30.342 1.00 88.44 499 SER A O 1
ATOM 3788 N N . TYR A 1 500 ? -29.632 21.853 28.583 1.00 84.81 500 TYR A N 1
ATOM 3789 C CA . TYR A 1 500 ? -28.504 21.203 27.911 1.00 84.81 500 TYR A CA 1
ATOM 3790 C C . TYR A 1 500 ? -27.238 22.058 28.017 1.00 84.81 500 TYR A C 1
ATOM 3792 O O . TYR A 1 500 ? -27.316 23.288 27.942 1.00 84.81 500 TYR A O 1
ATOM 3800 N N . SER A 1 501 ? -26.084 21.419 28.217 1.00 84.31 501 SER A N 1
ATOM 3801 C CA . SER A 1 501 ? -24.769 22.075 28.208 1.00 84.31 501 SER A CA 1
ATOM 3802 C C . SER A 1 501 ? -24.211 22.217 26.798 1.00 84.31 501 SER A C 1
ATOM 3804 O O . SER A 1 501 ? -23.549 23.209 26.504 1.00 84.31 501 SER A O 1
ATOM 3806 N N . SER A 1 502 ? -24.498 21.238 25.946 1.00 84.19 502 SER A N 1
ATOM 3807 C CA . SER A 1 502 ? -24.096 21.160 24.544 1.00 84.19 502 SER A CA 1
ATOM 3808 C C . SER A 1 502 ? -25.091 20.274 23.790 1.00 84.19 502 SER A C 1
ATOM 3810 O O . SER A 1 502 ? -25.829 19.510 24.415 1.00 84.19 502 SER A O 1
ATOM 3812 N N . TYR A 1 503 ? -25.144 20.433 22.470 1.00 86.31 503 TYR A N 1
ATOM 3813 C CA . TYR A 1 503 ? -26.042 19.695 21.580 1.00 86.31 503 TYR A CA 1
ATOM 3814 C C . TYR A 1 503 ? -25.218 18.972 20.521 1.00 86.31 503 TYR A C 1
ATOM 3816 O O . TYR A 1 503 ? -24.209 19.527 20.082 1.00 86.31 503 TYR A O 1
ATOM 3824 N N . ASN A 1 504 ? -25.705 17.824 20.053 1.00 85.62 504 ASN A N 1
ATOM 3825 C CA . ASN A 1 504 ? -25.121 17.042 18.959 1.00 85.62 504 ASN A CA 1
ATOM 3826 C C . ASN A 1 504 ? -23.658 16.645 19.176 1.00 85.62 504 ASN A C 1
ATOM 3828 O O . ASN A 1 504 ? -22.829 16.688 18.268 1.00 85.62 504 ASN A O 1
ATOM 3832 N N . GLU A 1 505 ? -23.330 16.269 20.404 1.00 79.19 505 GLU A N 1
ATOM 3833 C CA . GLU A 1 505 ? -21.996 15.817 20.756 1.00 79.19 505 GLU A CA 1
ATOM 3834 C C . GLU A 1 505 ? -21.887 14.332 20.376 1.00 79.19 505 GLU A C 1
ATOM 3836 O O . GLU A 1 505 ? -22.504 13.472 21.001 1.00 79.19 505 GLU A O 1
ATOM 3841 N N . ILE A 1 506 ? -21.078 14.021 19.361 1.00 75.06 506 ILE A N 1
ATOM 3842 C CA . ILE A 1 506 ? -20.749 12.655 18.923 1.00 75.06 506 ILE A CA 1
ATOM 3843 C C . ILE A 1 506 ? -20.216 11.772 20.074 1.00 75.06 506 ILE A C 1
ATOM 3845 O O . ILE A 1 506 ? -19.040 11.835 20.410 1.00 75.06 506 ILE A O 1
ATOM 3849 N N . GLN A 1 507 ? -21.021 10.874 20.640 1.00 69.25 507 GLN A N 1
ATOM 3850 C CA . GLN A 1 507 ? -20.620 9.974 21.730 1.00 69.25 507 GLN A CA 1
ATOM 3851 C C . GLN A 1 507 ? -20.759 8.502 21.359 1.00 69.25 507 GLN A C 1
ATOM 3853 O O . GLN A 1 507 ? -21.762 8.098 20.776 1.00 69.25 507 GLN A O 1
ATOM 3858 N N . VAL A 1 508 ? -19.797 7.679 21.790 1.00 77.44 508 VAL A N 1
ATOM 3859 C CA . VAL A 1 508 ? -19.999 6.226 21.838 1.00 77.44 508 VAL A CA 1
ATOM 3860 C C . VAL A 1 508 ? -20.815 5.888 23.081 1.00 77.44 508 VAL A C 1
ATOM 3862 O O . VAL A 1 508 ? -20.396 6.141 24.213 1.00 77.44 508 VAL A O 1
ATOM 3865 N N . VAL A 1 509 ? -22.011 5.350 22.860 1.00 79.75 509 VAL A N 1
ATOM 3866 C CA . VAL A 1 509 ? -23.020 5.109 23.907 1.00 79.75 509 VAL A CA 1
ATOM 3867 C C . VAL A 1 509 ? -23.129 3.637 24.301 1.00 79.75 509 VAL A C 1
ATOM 3869 O O . VAL A 1 509 ? -23.626 3.330 25.389 1.00 79.75 509 VAL A O 1
ATOM 3872 N N . HIS A 1 510 ? -22.662 2.730 23.439 1.00 82.25 510 HIS A N 1
ATOM 3873 C CA . HIS A 1 510 ? -22.609 1.293 23.694 1.00 82.25 510 HIS A CA 1
ATOM 3874 C C . HIS A 1 510 ? -21.627 0.585 22.751 1.00 82.25 510 HIS A C 1
ATOM 3876 O O . HIS A 1 510 ? -21.374 1.085 21.656 1.00 82.25 510 HIS A O 1
ATOM 3882 N N . THR A 1 511 ? -21.141 -0.590 23.151 1.00 84.31 511 THR A N 1
ATOM 3883 C CA . THR A 1 511 ? -20.368 -1.513 22.309 1.00 84.31 511 THR A CA 1
ATOM 3884 C C . THR A 1 511 ? -21.030 -2.892 22.302 1.00 84.31 511 THR A C 1
ATOM 3886 O O . THR A 1 511 ? -21.573 -3.323 23.320 1.00 84.31 511 THR A O 1
ATOM 3889 N N . TYR A 1 512 ? -21.021 -3.572 21.156 1.00 89.31 512 TYR A N 1
ATOM 3890 C CA . TYR A 1 512 ? -21.496 -4.952 21.010 1.00 89.31 512 TYR A CA 1
ATOM 3891 C C . TYR A 1 512 ? -20.394 -5.811 20.407 1.00 89.31 512 TYR A C 1
ATOM 3893 O O . TYR A 1 512 ? -19.770 -5.370 19.449 1.00 89.31 512 TYR A O 1
ATOM 3901 N N . TYR A 1 513 ? -20.192 -7.019 20.923 1.00 94.06 513 TYR A N 1
ATOM 3902 C CA . TYR A 1 513 ? -19.303 -7.996 20.298 1.00 94.06 513 TYR A CA 1
ATOM 3903 C C . TYR A 1 513 ? -19.974 -8.651 19.092 1.00 94.06 513 TYR A C 1
ATOM 3905 O O . TYR A 1 513 ? -21.194 -8.850 19.097 1.00 94.06 513 TYR A O 1
ATOM 3913 N N . ASP A 1 514 ? -19.170 -8.972 18.086 1.00 95.00 514 ASP A N 1
ATOM 3914 C CA . ASP A 1 514 ? -19.567 -9.771 16.929 1.00 95.00 514 ASP A CA 1
ATOM 3915 C C . ASP A 1 514 ? -18.670 -11.007 16.829 1.00 95.00 514 ASP A C 1
ATOM 3917 O O . ASP A 1 514 ? -17.503 -10.962 17.229 1.00 95.00 514 ASP A O 1
ATOM 3921 N N . ASP A 1 515 ? -19.227 -12.090 16.298 1.00 96.00 515 ASP A N 1
ATOM 3922 C CA . ASP A 1 515 ? -18.477 -13.314 16.027 1.00 96.00 515 ASP A CA 1
ATOM 3923 C C . ASP A 1 515 ? -17.844 -13.188 14.633 1.00 96.00 515 ASP A C 1
ATOM 3925 O O . ASP A 1 515 ? -18.482 -12.712 13.685 1.00 96.00 515 ASP A O 1
ATOM 3929 N N . TRP A 1 516 ? -16.572 -13.557 14.498 1.00 95.44 516 TRP A N 1
ATOM 3930 C CA . TRP A 1 516 ? -15.782 -13.263 13.297 1.00 95.44 516 TRP A CA 1
ATOM 3931 C C . TRP A 1 516 ? -14.712 -14.321 13.033 1.00 95.44 516 TRP A C 1
ATOM 3933 O O . TRP A 1 516 ? -14.365 -15.108 13.914 1.00 95.44 516 TRP A O 1
ATOM 3943 N N . PHE A 1 517 ? -14.180 -14.340 11.817 1.00 94.38 517 PHE A N 1
ATOM 3944 C CA . PHE A 1 517 ? -13.025 -15.149 11.435 1.00 94.38 517 PHE A CA 1
ATOM 3945 C C . PHE A 1 517 ? -12.001 -14.286 10.695 1.00 94.38 517 PHE A C 1
ATOM 3947 O O . PHE A 1 517 ? -12.336 -13.231 10.148 1.00 94.38 517 PHE A O 1
ATOM 3954 N N . LEU A 1 518 ? -10.743 -14.705 10.767 1.00 94.19 518 LEU A N 1
ATOM 3955 C CA . LEU A 1 518 ? -9.623 -14.021 10.139 1.00 94.19 518 LEU A CA 1
ATOM 3956 C C . LEU A 1 518 ? -9.546 -14.480 8.683 1.00 94.19 518 LEU A C 1
ATOM 3958 O O . LEU A 1 518 ? -9.543 -15.690 8.451 1.00 94.19 518 LEU A O 1
ATOM 3962 N N . THR A 1 519 ? -9.519 -13.519 7.764 1.00 93.19 519 THR A N 1
ATOM 3963 C CA . THR A 1 519 ? -9.360 -13.758 6.321 1.00 93.19 519 THR A CA 1
ATOM 3964 C C . THR A 1 519 ? -7.902 -13.577 5.930 1.00 93.19 519 THR A C 1
ATOM 3966 O O . THR A 1 519 ? -7.298 -14.460 5.359 1.00 93.19 519 THR A O 1
ATOM 3969 N N . GLY A 1 520 ? -7.257 -12.533 6.460 1.00 92.75 520 GLY A N 1
ATOM 3970 C CA . GLY A 1 520 ? -5.827 -12.329 6.272 1.00 92.75 520 GLY A CA 1
ATOM 3971 C C . GLY A 1 520 ? -5.145 -11.648 7.445 1.00 92.75 520 GLY A C 1
ATOM 3972 O O . GLY A 1 520 ? -5.762 -10.940 8.253 1.00 92.75 520 GLY A O 1
ATOM 3973 N N . LEU A 1 521 ? -3.837 -11.863 7.558 1.00 94.31 521 LEU A N 1
ATOM 3974 C CA . LEU A 1 521 ? -3.012 -11.224 8.578 1.00 94.31 521 LEU A CA 1
ATOM 3975 C C . LEU A 1 521 ? -1.593 -11.016 8.074 1.00 94.31 521 LEU A C 1
ATOM 3977 O O . LEU A 1 521 ? -0.932 -11.958 7.636 1.00 94.31 521 LEU A O 1
ATOM 3981 N N . HIS A 1 522 ? -1.107 -9.791 8.226 1.00 95.06 522 HIS A N 1
ATOM 3982 C CA . HIS A 1 522 ? 0.249 -9.423 7.858 1.00 95.06 522 HIS A CA 1
ATOM 3983 C C . HIS A 1 522 ? 0.954 -8.747 9.035 1.00 95.06 522 HIS A C 1
ATOM 3985 O O . HIS A 1 522 ? 0.400 -7.867 9.699 1.00 95.06 522 HIS A O 1
ATOM 3991 N N . LEU A 1 523 ? 2.171 -9.193 9.324 1.00 96.31 523 LEU A N 1
ATOM 3992 C CA . LEU A 1 523 ? 3.057 -8.633 10.336 1.00 96.31 523 LEU A CA 1
ATOM 3993 C C . LEU A 1 523 ? 4.247 -8.011 9.617 1.00 96.31 523 LEU A C 1
ATOM 3995 O O . LEU A 1 523 ? 4.953 -8.719 8.913 1.00 96.31 523 LEU A O 1
ATOM 3999 N N . THR A 1 524 ? 4.521 -6.738 9.868 1.00 95.88 524 THR A N 1
ATOM 4000 C CA . THR A 1 524 ? 5.728 -6.057 9.389 1.00 95.88 524 THR A CA 1
ATOM 4001 C C . THR A 1 524 ? 6.488 -5.499 10.584 1.00 95.88 524 THR A C 1
ATOM 4003 O O . THR A 1 524 ? 5.945 -4.720 11.363 1.00 95.88 524 THR A O 1
ATOM 4006 N N . GLU A 1 525 ? 7.748 -5.875 10.745 1.00 96.81 525 GLU A N 1
ATOM 4007 C CA . GLU A 1 525 ? 8.704 -5.198 11.615 1.00 96.81 525 GLU A CA 1
ATOM 4008 C C . GLU A 1 525 ? 9.531 -4.226 10.767 1.00 96.81 525 GLU A C 1
ATOM 4010 O O . GLU A 1 525 ? 10.257 -4.634 9.861 1.00 96.81 525 GLU A O 1
ATOM 4015 N N . GLU A 1 526 ? 9.387 -2.937 11.043 1.00 94.94 526 GLU A N 1
ATOM 4016 C CA . GLU A 1 526 ? 9.986 -1.827 10.300 1.00 94.94 526 GLU A CA 1
ATOM 4017 C C . GLU A 1 526 ? 11.347 -1.477 10.910 1.00 94.94 526 GLU A C 1
ATOM 4019 O O . GLU A 1 526 ? 11.434 -1.316 12.121 1.00 94.94 526 GLU A O 1
ATOM 4024 N N . HIS A 1 527 ? 12.391 -1.339 10.087 1.00 94.25 527 HIS A N 1
ATOM 4025 C CA . HIS A 1 527 ? 13.759 -1.026 10.542 1.00 94.25 527 HIS A CA 1
ATOM 4026 C C . HIS A 1 527 ? 14.201 0.381 10.144 1.00 94.25 527 HIS A C 1
ATOM 4028 O O . HIS A 1 527 ? 14.836 1.109 10.905 1.00 94.25 527 HIS A O 1
ATOM 4034 N N . SER A 1 528 ? 13.934 0.767 8.897 1.00 92.69 528 SER A N 1
ATOM 4035 C CA . SER A 1 528 ? 14.227 2.121 8.429 1.00 92.69 528 SER A CA 1
ATOM 4036 C C . SER A 1 528 ? 13.428 2.475 7.187 1.00 92.69 528 SER A C 1
ATOM 4038 O O . SER A 1 528 ? 13.096 1.612 6.375 1.00 92.69 528 SER A O 1
ATOM 4040 N N . ALA A 1 529 ? 13.160 3.766 7.007 1.00 93.69 529 ALA A N 1
ATOM 4041 C CA . ALA A 1 529 ? 12.633 4.304 5.764 1.00 93.69 529 ALA A CA 1
ATOM 4042 C C . ALA A 1 529 ? 13.378 5.585 5.375 1.00 93.69 529 ALA A C 1
ATOM 4044 O O . ALA A 1 529 ? 13.323 6.595 6.080 1.00 93.69 529 ALA A O 1
ATOM 4045 N N . ASN A 1 530 ? 14.048 5.570 4.224 1.00 96.44 530 ASN A N 1
ATOM 4046 C CA . ASN A 1 530 ? 14.707 6.751 3.668 1.00 96.44 530 ASN A CA 1
ATOM 4047 C C . ASN A 1 530 ? 13.891 7.262 2.492 1.00 96.44 530 ASN A C 1
ATOM 4049 O O . ASN A 1 530 ? 13.565 6.498 1.586 1.00 96.44 530 ASN A O 1
ATOM 4053 N N . MET A 1 531 ? 13.597 8.559 2.470 1.00 95.62 531 MET A N 1
ATOM 4054 C CA . MET A 1 531 ? 12.727 9.139 1.455 1.00 95.62 531 MET A CA 1
ATOM 4055 C C . MET A 1 531 ? 13.318 10.417 0.868 1.00 95.62 531 MET A C 1
ATOM 4057 O O . MET A 1 531 ? 13.797 11.293 1.590 1.00 95.62 531 MET A O 1
ATOM 4061 N N . ALA A 1 532 ? 13.249 10.525 -0.457 1.00 97.06 532 ALA A N 1
ATOM 4062 C CA . ALA A 1 532 ? 13.633 11.682 -1.240 1.00 97.06 532 ALA A CA 1
ATOM 4063 C C . ALA A 1 532 ? 12.453 12.201 -2.076 1.00 97.06 532 ALA A C 1
ATOM 4065 O O . ALA A 1 532 ? 11.819 11.451 -2.815 1.00 97.06 532 ALA A O 1
ATOM 4066 N N . LEU A 1 533 ? 12.189 13.504 -1.993 1.00 97.31 533 LEU A N 1
ATOM 4067 C CA . LEU A 1 533 ? 11.257 14.212 -2.871 1.00 97.31 533 LEU A CA 1
ATOM 4068 C C . LEU A 1 533 ? 12.059 14.984 -3.914 1.00 97.31 533 LEU A C 1
ATOM 4070 O O . LEU A 1 533 ? 12.813 15.894 -3.563 1.00 97.31 533 LEU A O 1
ATOM 4074 N N . VAL A 1 534 ? 11.904 14.620 -5.185 1.00 97.88 534 VAL A N 1
ATOM 4075 C CA . VAL A 1 534 ? 12.638 15.199 -6.313 1.00 97.88 534 VAL A CA 1
ATOM 4076 C C . VAL A 1 534 ? 11.703 16.028 -7.187 1.00 97.88 534 VAL A C 1
ATOM 4078 O O . VAL A 1 534 ? 10.593 15.609 -7.508 1.00 97.88 534 VAL A O 1
ATOM 4081 N N . TYR A 1 535 ? 12.159 17.210 -7.592 1.00 95.75 535 TYR A N 1
ATOM 4082 C CA . TYR A 1 535 ? 11.419 18.116 -8.469 1.00 95.75 535 TYR A CA 1
ATOM 4083 C C . TYR A 1 535 ? 12.376 18.933 -9.341 1.00 95.75 535 TYR A C 1
ATOM 4085 O O . TYR A 1 535 ? 13.532 19.157 -8.983 1.00 95.75 535 TYR A O 1
ATOM 4093 N N . GLU A 1 536 ? 11.909 19.415 -10.490 1.00 92.69 536 GLU A N 1
ATOM 4094 C CA . GLU A 1 536 ? 12.668 20.374 -11.302 1.00 92.69 536 GLU A CA 1
ATOM 4095 C C . GLU A 1 536 ? 12.472 21.790 -10.745 1.00 92.69 536 GLU A C 1
ATOM 4097 O O . GLU A 1 536 ? 11.355 22.311 -10.725 1.00 92.69 536 GLU A O 1
ATOM 4102 N N . ASP A 1 537 ? 13.549 22.435 -10.282 1.00 92.00 537 ASP A N 1
ATOM 4103 C CA . ASP A 1 537 ? 13.460 23.795 -9.751 1.00 92.00 537 ASP A CA 1
ATOM 4104 C C . ASP A 1 537 ? 13.173 24.778 -10.906 1.00 92.00 537 ASP A C 1
ATOM 4106 O O . ASP A 1 537 ? 13.955 24.858 -11.867 1.00 92.00 537 ASP A O 1
ATOM 4110 N N . PRO A 1 538 ? 12.081 25.562 -10.846 1.00 88.31 538 PRO A N 1
ATOM 4111 C CA . PRO A 1 538 ? 11.683 26.424 -11.955 1.00 88.31 538 PRO A CA 1
ATOM 4112 C C . PRO A 1 538 ? 12.688 27.553 -12.221 1.00 88.31 538 PRO A C 1
ATOM 4114 O O . PRO A 1 538 ? 12.869 27.978 -13.368 1.00 88.31 538 PRO A O 1
ATOM 4117 N N . VAL A 1 539 ? 13.388 28.032 -11.187 1.00 87.25 539 VAL A N 1
ATOM 4118 C CA . VAL A 1 539 ? 14.409 29.078 -11.307 1.00 87.25 539 VAL A CA 1
ATOM 4119 C C . VAL A 1 539 ? 15.641 28.531 -12.010 1.00 87.25 539 VAL A C 1
ATOM 4121 O O . VAL A 1 539 ? 16.159 29.196 -12.909 1.00 87.25 539 VAL A O 1
ATOM 4124 N N . GLU A 1 540 ? 16.122 27.346 -11.642 1.00 88.69 540 GLU A N 1
ATOM 4125 C CA . GLU A 1 540 ? 17.286 26.743 -12.302 1.00 88.69 540 GLU A CA 1
ATOM 4126 C C . GLU A 1 540 ? 16.966 26.270 -13.723 1.00 88.69 540 GLU A C 1
ATOM 4128 O O . GLU A 1 540 ? 17.740 26.544 -14.646 1.00 88.69 540 GLU A O 1
ATOM 4133 N N . THR A 1 541 ? 15.795 25.668 -13.933 1.00 83.31 541 THR A N 1
ATOM 4134 C CA . THR A 1 541 ? 15.327 25.210 -15.253 1.00 83.31 541 THR A CA 1
ATOM 4135 C C . THR A 1 541 ? 15.297 26.362 -16.259 1.00 83.31 541 THR A C 1
ATOM 4137 O O . THR A 1 541 ? 15.861 26.260 -17.352 1.00 83.31 541 THR A O 1
ATOM 4140 N N . SER A 1 542 ? 14.786 27.530 -15.847 1.00 78.69 542 SER A N 1
ATOM 4141 C CA . SER A 1 542 ? 14.745 28.733 -16.696 1.00 78.69 542 SER A CA 1
ATOM 4142 C C . SER A 1 542 ? 16.126 29.242 -17.150 1.00 78.69 542 SER A C 1
ATOM 4144 O O . SER A 1 542 ? 16.229 29.942 -18.163 1.00 78.69 542 SER A O 1
ATOM 4146 N N . LYS A 1 543 ? 17.207 28.906 -16.426 1.00 80.00 543 LYS A N 1
ATOM 4147 C CA . LYS A 1 543 ? 18.585 29.288 -16.791 1.00 80.00 543 LYS A CA 1
ATOM 4148 C C . LYS A 1 543 ? 19.176 28.365 -17.846 1.00 80.00 543 LYS A C 1
ATOM 4150 O O . LYS A 1 543 ? 19.975 28.827 -18.662 1.00 80.00 543 LYS A O 1
ATOM 4155 N N . VAL A 1 544 ? 18.835 27.078 -17.791 1.00 73.69 544 VAL A N 1
ATOM 4156 C CA . VAL A 1 544 ? 19.387 26.045 -18.677 1.00 73.69 544 VAL A CA 1
ATOM 4157 C C . VAL A 1 544 ? 18.618 25.981 -19.992 1.00 73.69 544 VAL A C 1
ATOM 4159 O O . VAL A 1 544 ? 19.232 25.789 -21.040 1.00 73.69 544 VAL A O 1
ATOM 4162 N N . GLN A 1 545 ? 17.313 26.258 -19.970 1.00 66.12 545 GLN A N 1
ATOM 4163 C CA . GLN A 1 545 ? 16.482 26.335 -21.170 1.00 66.12 545 GLN A CA 1
ATOM 4164 C C . GLN A 1 545 ? 15.789 27.717 -21.263 1.00 66.12 545 GLN A C 1
ATOM 4166 O O . GLN A 1 545 ? 14.618 27.870 -20.917 1.00 66.12 545 GLN A O 1
ATOM 4171 N N . PRO A 1 546 ? 16.494 28.778 -21.715 1.00 56.22 546 PRO A N 1
ATOM 4172 C CA . PRO A 1 546 ? 15.918 30.121 -21.799 1.00 56.22 546 PRO A CA 1
ATOM 4173 C C . PRO A 1 546 ? 14.731 30.186 -22.775 1.00 56.22 546 PRO A C 1
ATOM 4175 O O . PRO A 1 546 ? 14.907 29.994 -23.978 1.00 56.22 546 PRO A O 1
ATOM 4178 N N . GLY A 1 547 ? 13.539 30.514 -22.266 1.00 49.59 547 GLY A N 1
ATOM 4179 C CA . GLY A 1 547 ? 12.289 30.532 -23.042 1.00 49.59 547 GLY A CA 1
ATOM 4180 C C . GLY A 1 547 ? 11.545 29.192 -23.079 1.00 49.59 547 GLY A C 1
ATOM 4181 O O . GLY A 1 547 ? 10.586 29.059 -23.835 1.00 49.59 547 GLY A O 1
ATOM 4182 N N . TYR A 1 548 ? 11.986 28.213 -22.287 1.00 55.09 548 TYR A N 1
ATOM 4183 C CA . TYR A 1 548 ? 11.242 26.991 -22.003 1.00 55.09 548 TYR A CA 1
ATOM 4184 C C . TYR A 1 548 ? 10.151 27.297 -20.975 1.00 55.09 548 TYR A C 1
ATOM 4186 O O . TYR A 1 548 ? 10.353 27.192 -19.769 1.00 55.09 548 TYR A O 1
ATOM 4194 N N . ASP A 1 549 ? 9.002 27.737 -21.483 1.00 52.19 549 ASP A N 1
ATOM 4195 C CA . ASP A 1 549 ? 7.766 27.941 -20.722 1.00 52.19 549 ASP A CA 1
ATOM 4196 C C . ASP A 1 549 ? 6.960 26.625 -20.684 1.00 52.19 549 ASP A C 1
ATOM 4198 O O . ASP A 1 549 ? 5.778 26.603 -21.027 1.00 52.19 549 ASP A O 1
ATOM 4202 N N . ALA A 1 550 ? 7.606 25.493 -20.371 1.00 56.66 550 ALA A N 1
ATOM 4203 C CA . ALA A 1 550 ? 6.903 24.215 -20.299 1.00 56.66 550 ALA A CA 1
ATOM 4204 C C . ALA A 1 550 ? 6.067 24.164 -19.009 1.00 56.66 550 ALA A C 1
ATOM 4206 O O . ALA A 1 550 ? 6.634 24.319 -17.926 1.00 56.66 550 ALA A O 1
ATOM 4207 N N . PRO A 1 551 ? 4.748 23.911 -19.080 1.00 57.62 551 PRO A N 1
ATOM 4208 C CA . PRO A 1 551 ? 3.897 23.905 -17.891 1.00 57.62 551 PRO A CA 1
ATOM 4209 C C . PRO A 1 551 ? 4.257 22.806 -16.879 1.00 57.62 551 PRO A C 1
ATOM 4211 O O . PRO A 1 551 ? 3.904 22.932 -15.712 1.00 57.62 551 PRO A O 1
ATOM 4214 N N . PHE A 1 552 ? 4.935 21.732 -17.306 1.00 60.31 552 PHE A N 1
ATOM 4215 C CA . PHE A 1 552 ? 4.914 20.444 -16.597 1.00 60.31 552 PHE A CA 1
ATOM 4216 C C . PHE A 1 552 ? 6.153 20.100 -15.764 1.00 60.31 552 PHE A C 1
ATOM 4218 O O . PHE A 1 552 ? 6.016 19.340 -14.811 1.00 60.31 552 PHE A O 1
ATOM 4225 N N . TYR A 1 553 ? 7.333 20.665 -16.059 1.00 69.44 553 TYR A N 1
ATOM 4226 C CA . TYR A 1 553 ? 8.563 20.420 -15.275 1.00 69.44 553 TYR A CA 1
ATOM 4227 C C . TYR A 1 553 ? 8.895 18.921 -15.063 1.00 69.44 553 TYR A C 1
ATOM 4229 O O . TYR A 1 553 ? 9.172 18.477 -13.947 1.00 69.44 553 TYR A O 1
ATOM 4237 N N . THR A 1 554 ? 8.804 18.130 -16.137 1.00 77.00 554 THR A N 1
ATOM 4238 C CA . THR A 1 554 ? 8.936 16.656 -16.135 1.00 77.00 554 THR A CA 1
ATOM 4239 C C . THR A 1 554 ? 10.027 16.109 -17.057 1.00 77.00 554 THR A C 1
ATOM 4241 O O . THR A 1 554 ? 10.297 14.913 -17.019 1.00 77.00 554 THR A O 1
ATOM 4244 N N . ASP A 1 555 ? 10.620 16.930 -17.925 1.00 82.50 555 ASP A N 1
ATOM 4245 C CA . ASP A 1 555 ? 11.539 16.462 -18.974 1.00 82.50 555 ASP A CA 1
ATOM 4246 C C . ASP A 1 555 ? 12.796 15.810 -18.376 1.00 82.50 555 ASP A C 1
ATOM 4248 O O . ASP A 1 555 ? 13.115 14.657 -18.665 1.00 82.50 555 ASP A O 1
ATOM 4252 N N . VAL A 1 556 ? 13.470 16.510 -17.461 1.00 88.31 556 VAL A N 1
ATOM 4253 C CA . VAL A 1 556 ? 14.676 16.008 -16.785 1.00 88.31 556 VAL A CA 1
ATOM 4254 C C . VAL A 1 556 ? 14.333 14.838 -15.866 1.00 88.31 556 VAL A C 1
ATOM 4256 O O . VAL A 1 556 ? 15.159 13.940 -15.692 1.00 88.31 556 VAL A O 1
ATOM 4259 N N . GLN A 1 557 ? 13.116 14.807 -15.315 1.00 91.56 557 GLN A N 1
ATOM 4260 C CA . GLN A 1 557 ? 12.653 13.682 -14.501 1.00 91.56 557 GLN A CA 1
ATOM 4261 C C . GLN A 1 557 ? 12.575 12.364 -15.282 1.00 91.56 557 GLN A C 1
ATOM 4263 O O . GLN A 1 557 ? 12.856 11.331 -14.684 1.00 91.56 557 GLN A O 1
ATOM 4268 N N . PHE A 1 558 ? 12.291 12.359 -16.592 1.00 90.81 558 PHE A N 1
ATOM 4269 C CA . PHE A 1 558 ? 12.408 11.129 -17.397 1.00 90.81 558 PHE A CA 1
ATOM 4270 C C . PHE A 1 558 ? 13.845 10.618 -17.453 1.00 90.81 558 PHE A C 1
ATOM 4272 O O . PHE A 1 558 ? 14.088 9.427 -17.271 1.00 90.81 558 PHE A O 1
ATOM 4279 N N . GLY A 1 559 ? 14.807 11.525 -17.642 1.00 92.12 559 GLY A N 1
ATOM 4280 C CA . GLY A 1 559 ? 16.218 11.151 -17.625 1.00 92.12 559 GLY A CA 1
ATOM 4281 C C . GLY A 1 559 ? 16.662 10.617 -16.261 1.00 92.12 559 GLY A C 1
ATOM 4282 O O . GLY A 1 559 ? 17.422 9.651 -16.184 1.00 92.12 559 GLY A O 1
ATOM 4283 N N . LEU A 1 560 ? 16.146 11.207 -15.176 1.00 96.38 560 LEU A N 1
ATOM 4284 C CA . LEU A 1 560 ? 16.350 10.695 -13.822 1.00 96.38 560 LEU A CA 1
ATOM 4285 C C . LEU A 1 560 ? 15.726 9.305 -13.654 1.00 96.38 560 LEU A C 1
ATOM 4287 O O . LEU A 1 560 ? 16.402 8.420 -13.143 1.00 96.38 560 LEU A O 1
ATOM 4291 N N . LEU A 1 561 ? 14.485 9.104 -14.106 1.00 95.94 561 LEU A N 1
ATOM 4292 C CA . LEU A 1 561 ? 13.787 7.820 -14.047 1.00 95.94 561 LEU A CA 1
ATOM 4293 C C . LEU A 1 561 ? 14.594 6.718 -14.737 1.00 95.94 561 LEU A C 1
ATOM 4295 O O . LEU A 1 561 ? 14.774 5.662 -14.148 1.00 95.94 561 LEU A O 1
ATOM 4299 N N . TYR A 1 562 ? 15.131 6.974 -15.935 1.00 95.00 562 TYR A N 1
ATOM 4300 C CA . TYR A 1 562 ? 15.988 6.011 -16.636 1.00 95.00 562 TYR A CA 1
ATOM 4301 C C . TYR A 1 562 ? 17.197 5.593 -15.800 1.00 95.00 562 TYR A C 1
ATOM 4303 O O . TYR A 1 562 ? 17.505 4.412 -15.674 1.00 95.00 562 TYR A O 1
ATOM 4311 N N . GLY A 1 563 ? 17.893 6.555 -15.193 1.00 96.12 563 GLY A N 1
ATOM 4312 C CA . GLY A 1 563 ? 19.037 6.215 -14.360 1.00 96.12 563 GLY A CA 1
ATOM 4313 C C . GLY A 1 563 ? 18.647 5.534 -13.051 1.00 96.12 563 GLY A C 1
ATOM 4314 O O . GLY A 1 563 ? 19.343 4.613 -12.636 1.00 96.12 563 GLY A O 1
ATOM 4315 N N . LEU A 1 564 ? 17.537 5.921 -12.416 1.00 97.56 564 LEU A N 1
ATOM 4316 C CA . LEU A 1 564 ? 17.034 5.251 -11.212 1.00 97.56 564 LEU A CA 1
ATOM 4317 C C . LEU A 1 564 ? 16.575 3.820 -11.505 1.00 97.56 564 LEU A C 1
ATOM 4319 O O . LEU A 1 564 ? 16.862 2.946 -10.694 1.00 97.56 564 LEU A O 1
ATOM 4323 N N . ASP A 1 565 ? 15.960 3.564 -12.662 1.00 95.06 565 ASP A N 1
ATOM 4324 C CA . ASP A 1 565 ? 15.615 2.213 -13.116 1.00 95.06 565 ASP A CA 1
ATOM 4325 C C . ASP A 1 565 ? 16.867 1.330 -13.193 1.00 95.06 565 ASP A C 1
ATOM 4327 O O . ASP A 1 565 ? 16.964 0.307 -12.525 1.00 95.06 565 ASP A O 1
ATOM 4331 N N . LYS A 1 566 ? 17.900 1.794 -13.904 1.00 92.75 566 LYS A N 1
ATOM 4332 C CA . LYS A 1 566 ? 19.157 1.052 -14.118 1.00 92.75 566 LYS A CA 1
ATOM 4333 C C . LYS A 1 566 ? 20.075 0.959 -12.896 1.00 92.75 566 LYS A C 1
ATOM 4335 O O . LYS A 1 566 ? 21.105 0.281 -12.969 1.00 92.75 566 LYS A O 1
ATOM 4340 N N . THR A 1 567 ? 19.762 1.665 -11.809 1.00 94.94 567 THR A N 1
ATOM 4341 C CA . THR A 1 567 ? 20.602 1.722 -10.605 1.00 94.94 567 THR A CA 1
ATOM 4342 C C . THR A 1 567 ? 19.837 1.325 -9.355 1.00 94.94 567 THR A C 1
ATOM 4344 O O . THR A 1 567 ? 20.019 0.223 -8.848 1.00 94.94 567 THR A O 1
ATOM 4347 N N . LEU A 1 568 ? 18.985 2.216 -8.861 1.00 96.00 568 LEU A N 1
ATOM 4348 C CA . LEU A 1 568 ? 18.257 2.056 -7.616 1.00 96.00 568 LEU A CA 1
ATOM 4349 C C . LEU A 1 568 ? 17.248 0.902 -7.699 1.00 96.00 568 LEU A C 1
ATOM 4351 O O . LEU A 1 568 ? 17.318 0.010 -6.862 1.00 96.00 568 LEU A O 1
ATOM 4355 N N . MET A 1 569 ? 16.368 0.899 -8.707 1.00 94.56 569 MET A N 1
ATOM 4356 C CA . MET A 1 569 ? 15.343 -0.142 -8.892 1.00 94.56 569 MET A CA 1
ATOM 4357 C C . MET A 1 569 ? 15.958 -1.471 -9.333 1.00 94.56 569 MET A C 1
ATOM 4359 O O . MET A 1 569 ? 15.548 -2.524 -8.870 1.00 94.56 569 MET A O 1
ATOM 4363 N N . ALA A 1 570 ? 17.002 -1.432 -10.163 1.00 92.12 570 ALA A N 1
ATOM 4364 C CA . ALA A 1 570 ? 17.734 -2.628 -10.568 1.00 92.12 570 ALA A CA 1
ATOM 4365 C C . ALA A 1 570 ? 18.582 -3.255 -9.446 1.00 92.12 570 ALA A C 1
ATOM 4367 O O . ALA A 1 570 ? 19.334 -4.186 -9.727 1.00 92.12 570 ALA A O 1
ATOM 4368 N N . GLY A 1 571 ? 18.554 -2.729 -8.214 1.00 92.25 571 GLY A N 1
ATOM 4369 C CA . GLY A 1 571 ? 19.361 -3.245 -7.107 1.00 92.25 571 GLY A CA 1
ATOM 4370 C C . GLY A 1 571 ? 20.860 -3.241 -7.405 1.00 92.25 571 GLY A C 1
ATOM 4371 O O . GLY A 1 571 ? 21.570 -4.171 -7.021 1.00 92.25 571 GLY A O 1
ATOM 4372 N N . ARG A 1 572 ? 21.350 -2.216 -8.120 1.00 92.44 572 ARG A N 1
ATOM 4373 C CA . ARG A 1 572 ? 22.704 -2.225 -8.679 1.00 92.44 572 ARG A CA 1
ATOM 4374 C C . ARG A 1 572 ? 23.751 -2.458 -7.601 1.00 92.44 572 ARG A C 1
ATOM 4376 O O . ARG A 1 572 ? 23.757 -1.827 -6.539 1.00 92.44 572 ARG A O 1
ATOM 4383 N N . CYS A 1 573 ? 24.646 -3.387 -7.899 1.00 89.94 573 CYS A N 1
ATOM 4384 C CA . CYS A 1 573 ? 25.650 -3.852 -6.963 1.00 89.94 573 CYS A CA 1
ATOM 4385 C C . CYS A 1 573 ? 27.061 -3.438 -7.377 1.00 89.94 573 CYS A C 1
ATOM 4387 O O . CYS A 1 573 ? 27.366 -3.201 -8.548 1.00 89.94 573 CYS A O 1
ATOM 4389 N N . ALA A 1 574 ? 27.961 -3.411 -6.398 1.00 86.31 574 ALA A N 1
ATOM 4390 C CA . ALA A 1 574 ? 29.385 -3.268 -6.638 1.00 86.31 574 ALA A CA 1
ATOM 4391 C C . ALA A 1 574 ? 30.205 -4.242 -5.769 1.00 86.31 574 ALA A C 1
ATOM 4393 O O . ALA A 1 574 ? 29.924 -4.391 -4.575 1.00 86.31 574 ALA A O 1
ATOM 4394 N N . PRO A 1 575 ? 31.272 -4.853 -6.324 1.00 81.56 575 PRO A N 1
ATOM 4395 C CA . PRO A 1 575 ? 31.703 -4.756 -7.721 1.00 81.56 575 PRO A CA 1
ATOM 4396 C C . PRO A 1 575 ? 30.818 -5.578 -8.679 1.00 81.56 575 PRO A C 1
ATOM 4398 O O . PRO A 1 575 ? 30.294 -6.626 -8.306 1.00 81.56 575 PRO A O 1
ATOM 4401 N N . LEU A 1 576 ? 30.689 -5.094 -9.919 1.00 72.31 576 LEU A N 1
ATOM 4402 C CA . LEU A 1 576 ? 30.072 -5.840 -11.017 1.00 72.31 576 LEU A CA 1
ATOM 4403 C C . LEU A 1 576 ? 31.028 -6.923 -11.527 1.00 72.31 576 LEU A C 1
ATOM 4405 O O . LEU A 1 576 ? 32.234 -6.683 -11.675 1.00 72.31 576 LEU A O 1
ATOM 4409 N N . SER A 1 577 ? 30.474 -8.084 -11.854 1.00 71.12 577 SER A N 1
ATOM 4410 C CA . SER A 1 577 ? 31.177 -9.154 -12.547 1.00 71.12 577 SER A CA 1
ATOM 4411 C C . SER A 1 577 ? 31.439 -8.777 -14.013 1.00 71.12 577 SER A C 1
ATOM 4413 O O . SER A 1 577 ? 30.976 -7.762 -14.540 1.00 71.12 577 SER A O 1
ATOM 4415 N N . THR A 1 578 ? 32.244 -9.581 -14.712 1.00 70.75 578 THR A N 1
ATOM 4416 C CA . THR A 1 578 ? 32.691 -9.247 -16.084 1.00 70.75 578 THR A CA 1
ATOM 4417 C C . THR A 1 578 ? 31.586 -9.368 -17.137 1.00 70.75 578 THR A C 1
ATOM 4419 O O . THR A 1 578 ? 31.730 -8.836 -18.235 1.00 70.75 578 THR A O 1
ATOM 4422 N N . ASP A 1 579 ? 30.521 -10.084 -16.799 1.00 65.25 579 ASP A N 1
ATOM 4423 C CA . ASP A 1 579 ? 29.286 -10.309 -17.548 1.00 65.25 579 ASP A CA 1
ATOM 4424 C C . ASP A 1 579 ? 28.136 -9.384 -17.105 1.00 65.25 579 ASP A C 1
ATOM 4426 O O . ASP A 1 579 ? 27.040 -9.503 -17.636 1.00 65.25 579 ASP A O 1
ATOM 4430 N N . GLY A 1 580 ? 28.381 -8.433 -16.191 1.00 63.94 580 GLY A N 1
ATOM 4431 C CA . GLY A 1 580 ? 27.382 -7.442 -15.762 1.00 63.94 580 GLY A CA 1
ATOM 4432 C C . GLY A 1 580 ? 26.470 -7.887 -14.613 1.00 63.94 580 GLY A C 1
ATOM 4433 O O . GLY A 1 580 ? 25.570 -7.142 -14.237 1.00 63.94 580 GLY A O 1
ATOM 4434 N N . GLY A 1 581 ? 26.710 -9.065 -14.033 1.00 71.06 581 GLY A N 1
ATOM 4435 C CA . GLY A 1 581 ? 26.074 -9.531 -12.798 1.00 71.06 581 GLY A CA 1
ATOM 4436 C C . GLY A 1 581 ? 26.779 -9.035 -11.527 1.00 71.06 581 GLY A C 1
ATOM 4437 O O . GLY A 1 581 ? 27.676 -8.191 -11.570 1.00 71.06 581 GLY A O 1
ATOM 4438 N N . CYS A 1 582 ? 26.383 -9.571 -10.371 1.00 80.75 582 CYS A N 1
ATOM 4439 C CA . CYS A 1 582 ? 27.017 -9.265 -9.086 1.00 80.75 582 CYS A CA 1
ATOM 4440 C C . CYS A 1 582 ? 28.094 -10.281 -8.717 1.00 80.75 582 CYS A C 1
ATOM 4442 O O . CYS A 1 582 ? 27.851 -11.489 -8.711 1.00 80.75 582 CYS A O 1
ATOM 4444 N N . ASP A 1 583 ? 29.277 -9.795 -8.336 1.00 81.88 583 ASP A N 1
ATOM 4445 C CA . ASP A 1 583 ? 30.301 -10.651 -7.741 1.00 81.88 583 ASP A CA 1
ATOM 4446 C C . ASP A 1 583 ? 29.859 -11.164 -6.355 1.00 81.88 583 ASP A C 1
ATOM 4448 O O . ASP A 1 583 ? 29.077 -10.539 -5.636 1.00 81.88 583 ASP A O 1
ATOM 4452 N N . ALA A 1 584 ? 30.412 -12.303 -5.928 1.00 79.31 584 ALA A N 1
ATOM 4453 C CA . ALA A 1 584 ? 30.135 -12.851 -4.603 1.00 79.31 584 ALA A CA 1
ATOM 4454 C C . ALA A 1 584 ? 30.535 -11.861 -3.487 1.00 79.31 584 ALA A C 1
ATOM 4456 O O . ALA A 1 584 ? 31.707 -11.493 -3.362 1.00 79.31 584 ALA A O 1
ATOM 4457 N N . GLY A 1 585 ? 29.566 -11.484 -2.646 1.00 79.06 585 GLY A N 1
ATOM 4458 C CA . GLY A 1 585 ? 29.741 -10.491 -1.580 1.00 79.06 585 GLY A CA 1
ATOM 4459 C C . GLY A 1 585 ? 29.640 -9.036 -2.049 1.00 79.06 585 GLY A C 1
ATOM 4460 O O . GLY A 1 585 ? 30.051 -8.146 -1.304 1.00 79.06 585 GLY A O 1
ATOM 4461 N N . ALA A 1 586 ? 29.146 -8.793 -3.267 1.00 85.44 586 ALA A N 1
ATOM 4462 C CA . ALA A 1 586 ? 28.771 -7.459 -3.709 1.00 85.44 586 ALA A CA 1
ATOM 4463 C C . ALA A 1 586 ? 27.646 -6.894 -2.830 1.00 85.44 586 ALA A C 1
ATOM 4465 O O . ALA A 1 586 ? 26.773 -7.622 -2.361 1.00 85.44 586 ALA A O 1
ATOM 4466 N N . THR A 1 587 ? 27.682 -5.584 -2.620 1.00 90.56 587 THR A N 1
ATOM 4467 C CA . THR A 1 587 ? 26.649 -4.836 -1.895 1.00 90.56 587 THR A CA 1
ATOM 4468 C C . THR A 1 587 ? 25.994 -3.846 -2.841 1.00 90.56 587 THR A C 1
ATOM 4470 O O . THR A 1 587 ? 26.608 -3.471 -3.845 1.00 90.56 587 THR A O 1
ATOM 4473 N N . ARG A 1 588 ? 24.792 -3.367 -2.505 1.00 91.94 588 ARG A N 1
ATOM 4474 C CA . ARG A 1 588 ? 24.182 -2.241 -3.223 1.00 91.94 588 ARG A CA 1
ATOM 4475 C C . ARG A 1 588 ? 25.136 -1.044 -3.252 1.00 91.94 588 ARG A C 1
ATOM 4477 O O . ARG A 1 588 ? 25.777 -0.733 -2.244 1.00 91.94 588 ARG A O 1
ATOM 4484 N N . ASP A 1 589 ? 25.256 -0.405 -4.412 1.00 90.50 589 ASP A N 1
ATOM 4485 C CA . ASP A 1 589 ? 26.175 0.721 -4.639 1.00 90.50 589 ASP A CA 1
ATOM 4486 C C . ASP A 1 589 ? 25.466 2.073 -4.810 1.00 90.50 589 ASP A C 1
ATOM 4488 O O . ASP A 1 589 ? 26.132 3.107 -4.914 1.00 90.50 589 ASP A O 1
ATOM 4492 N N . PHE A 1 590 ? 24.131 2.056 -4.839 1.00 94.56 590 PHE A N 1
ATOM 4493 C CA . PHE A 1 590 ? 23.285 3.224 -5.029 1.00 94.56 590 PHE A CA 1
ATOM 4494 C C . PHE A 1 590 ? 22.036 3.149 -4.134 1.00 94.56 590 PHE A C 1
ATOM 4496 O O . PHE A 1 590 ? 21.267 2.184 -4.198 1.00 94.56 590 PHE A O 1
ATOM 4503 N N . THR A 1 591 ? 21.829 4.170 -3.298 1.00 95.88 591 THR A N 1
ATOM 4504 C CA . THR A 1 591 ? 20.698 4.263 -2.351 1.00 95.88 591 THR A CA 1
ATOM 4505 C C . THR A 1 591 ? 19.907 5.564 -2.508 1.00 95.88 591 THR A C 1
ATOM 4507 O O . THR A 1 591 ? 20.259 6.436 -3.307 1.00 95.88 591 THR A O 1
ATOM 4510 N N . VAL A 1 592 ? 18.834 5.746 -1.731 1.00 96.62 592 VAL A N 1
ATOM 4511 C CA . VAL A 1 592 ? 18.040 6.990 -1.775 1.00 96.62 592 VAL A CA 1
ATOM 4512 C C . VAL A 1 592 ? 18.868 8.201 -1.330 1.00 96.62 592 VAL A C 1
ATOM 4514 O O . VAL A 1 592 ? 18.732 9.298 -1.878 1.00 96.62 592 VAL A O 1
ATOM 4517 N N . ALA A 1 593 ? 19.813 8.007 -0.409 1.00 96.06 593 ALA A N 1
ATOM 4518 C CA . ALA A 1 593 ? 20.753 9.052 -0.014 1.00 96.06 593 ALA A CA 1
ATOM 4519 C C . ALA A 1 593 ? 21.640 9.516 -1.188 1.00 96.06 593 ALA A C 1
ATOM 4521 O O . ALA A 1 593 ? 21.976 10.703 -1.286 1.00 96.06 593 ALA A O 1
ATOM 4522 N N . ASP A 1 594 ? 22.008 8.617 -2.108 1.00 96.81 594 ASP A N 1
ATOM 4523 C CA . ASP A 1 594 ? 22.757 8.981 -3.314 1.00 96.81 594 ASP A CA 1
ATOM 4524 C C . ASP A 1 594 ? 21.943 9.866 -4.255 1.00 96.81 594 ASP A C 1
ATOM 4526 O O . ASP A 1 594 ? 22.518 10.771 -4.865 1.00 96.81 594 ASP A O 1
ATOM 4530 N N . VAL A 1 595 ? 20.618 9.691 -4.320 1.00 97.81 595 VAL A N 1
ATOM 4531 C CA . VAL A 1 595 ? 19.733 10.572 -5.100 1.00 97.81 595 VAL A CA 1
ATOM 4532 C C . VAL A 1 595 ? 19.893 12.019 -4.633 1.00 97.81 595 VAL A C 1
ATOM 4534 O O . VAL A 1 595 ? 20.184 12.915 -5.430 1.00 97.81 595 VAL A O 1
ATOM 4537 N N . TYR A 1 596 ? 19.811 12.251 -3.323 1.00 97.50 596 TYR A N 1
ATOM 4538 C CA . TYR A 1 596 ? 20.028 13.575 -2.743 1.00 97.50 596 TYR A CA 1
ATOM 4539 C C . TYR A 1 596 ? 21.448 14.094 -2.985 1.00 97.50 596 TYR A C 1
ATOM 4541 O O . TYR A 1 596 ? 21.631 15.207 -3.485 1.00 97.50 596 TYR A O 1
ATOM 4549 N N . ASN A 1 597 ? 22.463 13.284 -2.671 1.00 97.06 597 ASN A N 1
ATOM 4550 C CA . ASN A 1 597 ? 23.864 13.700 -2.753 1.00 97.06 597 ASN A CA 1
ATOM 4551 C C . ASN A 1 597 ? 24.305 14.025 -4.188 1.00 97.06 597 ASN A C 1
ATOM 4553 O O . ASN A 1 597 ? 25.151 14.902 -4.389 1.00 97.06 597 ASN A O 1
ATOM 4557 N N . ARG A 1 598 ? 23.751 13.325 -5.185 1.00 97.25 598 ARG A N 1
ATOM 4558 C CA . ARG A 1 598 ? 24.123 13.478 -6.596 1.00 97.25 598 ARG A CA 1
ATOM 4559 C C . ARG A 1 598 ? 23.279 14.511 -7.320 1.00 97.25 598 ARG A C 1
ATOM 4561 O O . ARG A 1 598 ? 23.844 15.262 -8.115 1.00 97.25 598 ARG A O 1
ATOM 4568 N N . PHE A 1 599 ? 21.975 14.599 -7.059 1.00 97.69 599 PHE A N 1
ATOM 4569 C CA . PHE A 1 599 ? 21.065 15.380 -7.906 1.00 97.69 599 PHE A CA 1
ATOM 4570 C C . PHE A 1 599 ? 20.596 16.701 -7.308 1.00 97.69 599 PHE A C 1
ATOM 4572 O O . PHE A 1 599 ? 20.211 17.568 -8.085 1.00 97.69 599 PHE A O 1
ATOM 4579 N N . ASN A 1 600 ? 20.711 16.924 -5.994 1.00 97.56 600 ASN A N 1
ATOM 4580 C CA . ASN A 1 600 ? 20.314 18.206 -5.413 1.00 97.56 600 ASN A CA 1
ATOM 4581 C C . ASN A 1 600 ? 21.239 19.344 -5.871 1.00 97.56 600 ASN A C 1
ATOM 4583 O O . ASN A 1 600 ? 22.375 19.482 -5.400 1.00 97.56 600 ASN A O 1
ATOM 4587 N N . HIS A 1 601 ? 20.718 20.216 -6.733 1.00 95.75 601 HIS A N 1
ATOM 4588 C CA . HIS A 1 601 ? 21.470 21.302 -7.359 1.00 95.75 601 HIS A CA 1
ATOM 4589 C C . HIS A 1 601 ? 22.109 22.279 -6.355 1.00 95.75 601 HIS A C 1
ATOM 4591 O O . HIS A 1 601 ? 23.076 22.974 -6.682 1.00 95.75 601 HIS A O 1
ATOM 4597 N N . THR A 1 602 ? 21.584 22.348 -5.127 1.00 95.38 602 THR A N 1
ATOM 4598 C CA . THR A 1 602 ? 22.091 23.244 -4.078 1.00 95.38 602 THR A CA 1
ATOM 4599 C C . THR A 1 602 ? 23.322 22.694 -3.354 1.00 95.38 602 THR A C 1
ATOM 4601 O O . THR A 1 602 ? 24.121 23.478 -2.831 1.00 95.38 602 THR A O 1
ATOM 4604 N N . THR A 1 603 ? 23.519 21.372 -3.342 1.00 95.50 603 THR A N 1
ATOM 4605 C CA . THR A 1 603 ? 24.563 20.700 -2.546 1.00 95.50 603 THR A CA 1
ATOM 4606 C C . THR A 1 603 ? 25.568 19.911 -3.390 1.00 95.50 603 THR A C 1
ATOM 4608 O O . THR A 1 603 ? 26.693 19.682 -2.943 1.00 95.50 603 THR A O 1
ATOM 4611 N N . ASN A 1 604 ? 25.247 19.585 -4.642 1.00 94.94 604 ASN A N 1
ATOM 4612 C CA . ASN A 1 604 ? 26.014 18.654 -5.478 1.00 94.94 604 ASN A CA 1
ATOM 4613 C C . ASN A 1 604 ? 27.137 19.279 -6.335 1.00 94.94 604 ASN A C 1
ATOM 4615 O O . ASN A 1 604 ? 27.617 18.661 -7.284 1.00 94.94 604 ASN A O 1
ATOM 4619 N N . SER A 1 605 ? 27.606 20.492 -6.023 1.00 90.31 605 SER A N 1
ATOM 4620 C CA . SER A 1 605 ? 28.586 21.218 -6.863 1.00 90.31 605 SER A CA 1
ATOM 4621 C C . SER A 1 605 ? 29.918 20.484 -7.124 1.00 90.31 605 SER A C 1
ATOM 4623 O O . SER A 1 605 ? 30.645 20.838 -8.053 1.00 90.31 605 SER A O 1
ATOM 4625 N N . ALA A 1 606 ? 30.253 19.480 -6.306 1.00 92.44 606 ALA A N 1
ATOM 4626 C CA . ALA A 1 606 ? 31.452 18.651 -6.437 1.00 92.44 606 ALA A CA 1
ATOM 4627 C C . ALA A 1 606 ? 31.231 17.352 -7.242 1.00 92.44 606 ALA A C 1
ATOM 4629 O O . ALA A 1 606 ? 32.204 16.650 -7.525 1.00 92.44 606 ALA A O 1
ATOM 4630 N N . VAL A 1 607 ? 29.987 17.026 -7.605 1.00 96.38 607 VAL A N 1
ATOM 4631 C CA . VAL A 1 607 ? 29.622 15.794 -8.318 1.00 96.38 607 VAL A CA 1
ATOM 4632 C C . VAL A 1 607 ? 29.871 15.976 -9.818 1.00 96.38 607 VAL A C 1
ATOM 4634 O O . VAL A 1 607 ? 29.502 16.993 -10.414 1.00 96.38 607 VAL A O 1
ATOM 4637 N N . SER A 1 608 ? 30.543 15.004 -10.441 1.00 95.25 608 SER A N 1
ATOM 4638 C CA . SER A 1 608 ? 30.876 15.060 -11.870 1.00 95.25 608 SER A CA 1
ATOM 4639 C C . SER A 1 608 ? 29.621 14.976 -12.746 1.00 95.25 608 SER A C 1
ATOM 4641 O O . SER A 1 608 ? 28.585 14.481 -12.316 1.00 95.25 608 SER A O 1
ATOM 4643 N N . ALA A 1 609 ? 29.705 15.443 -13.997 1.00 92.12 609 ALA A N 1
ATOM 4644 C CA . ALA A 1 609 ? 28.591 15.325 -14.941 1.00 92.12 609 ALA A CA 1
ATOM 4645 C C . ALA A 1 609 ? 28.196 13.856 -15.173 1.00 92.12 609 ALA A C 1
ATOM 4647 O O . ALA A 1 609 ? 27.020 13.537 -15.072 1.00 92.12 609 ALA A O 1
ATOM 4648 N N . THR A 1 610 ? 29.170 12.959 -15.357 1.00 94.31 610 THR A N 1
ATOM 4649 C CA . THR A 1 610 ? 28.940 11.512 -15.509 1.00 94.31 610 THR A CA 1
ATOM 4650 C C . THR A 1 610 ? 28.226 10.896 -14.305 1.00 94.31 610 THR A C 1
ATOM 4652 O O . THR A 1 610 ? 27.275 10.153 -14.491 1.00 94.31 610 THR A O 1
ATOM 4655 N N . ALA A 1 611 ? 28.611 11.250 -13.072 1.00 94.38 611 ALA A N 1
ATOM 4656 C CA . ALA A 1 611 ? 27.944 10.742 -11.865 1.00 94.38 611 ALA A CA 1
ATOM 4657 C C . ALA A 1 611 ? 26.525 11.312 -11.664 1.00 94.38 611 ALA A C 1
ATOM 4659 O O . ALA A 1 611 ? 25.757 10.770 -10.874 1.00 94.38 611 ALA A O 1
ATOM 4660 N N . ARG A 1 612 ? 26.186 12.399 -12.373 1.00 94.75 612 ARG A N 1
ATOM 4661 C CA . ARG A 1 612 ? 24.823 12.939 -12.522 1.00 94.75 612 ARG A CA 1
ATOM 4662 C C . ARG A 1 612 ? 24.182 12.521 -13.851 1.00 94.75 612 ARG A C 1
ATOM 4664 O O . ARG A 1 612 ? 23.251 13.179 -14.302 1.00 94.75 612 ARG A O 1
ATOM 4671 N N . TRP A 1 613 ? 24.732 11.507 -14.517 1.00 95.00 613 TRP A N 1
ATOM 4672 C CA . TRP A 1 613 ? 24.245 10.955 -15.784 1.00 95.00 613 TRP A CA 1
ATOM 4673 C C . TRP A 1 613 ? 24.102 11.974 -16.921 1.00 95.00 613 TRP A C 1
ATOM 4675 O O . TRP A 1 613 ? 23.221 11.877 -17.765 1.00 95.00 613 TRP A O 1
ATOM 4685 N N . ASN A 1 614 ? 24.968 12.990 -16.928 1.00 92.94 614 ASN A N 1
ATOM 4686 C CA . ASN A 1 614 ? 24.908 14.155 -17.813 1.00 92.94 614 ASN A CA 1
ATOM 4687 C C . ASN A 1 614 ? 23.590 14.952 -17.752 1.00 92.94 614 ASN A C 1
ATOM 4689 O O . ASN A 1 614 ? 23.401 15.869 -18.550 1.00 92.94 614 ASN A O 1
ATOM 4693 N N . LEU A 1 615 ? 22.736 14.702 -16.755 1.00 91.69 615 LEU A N 1
ATOM 4694 C CA . LEU A 1 615 ? 21.533 15.492 -16.524 1.00 91.69 615 LEU A CA 1
ATOM 4695 C C . LEU A 1 615 ? 21.901 16.937 -16.139 1.00 91.69 615 LEU A C 1
ATOM 4697 O O . LEU A 1 615 ? 22.924 17.193 -15.470 1.00 91.69 615 LEU A O 1
ATOM 4701 N N . PRO A 1 616 ? 21.083 17.924 -16.537 1.00 90.19 616 PRO A N 1
ATOM 4702 C CA . PRO A 1 616 ? 21.301 19.313 -16.181 1.00 90.19 616 PRO A CA 1
ATOM 4703 C C . PRO A 1 616 ? 21.137 19.481 -14.670 1.00 90.19 616 PRO A C 1
ATOM 4705 O O . PRO A 1 616 ? 20.351 18.793 -14.022 1.00 90.19 616 PRO A O 1
ATOM 4708 N N . ASN A 1 617 ? 21.906 20.397 -14.082 1.00 92.25 617 ASN A N 1
ATOM 4709 C CA . ASN A 1 617 ? 21.906 20.578 -12.633 1.00 92.25 617 ASN A CA 1
ATOM 4710 C C . ASN A 1 617 ? 20.751 21.475 -12.163 1.00 92.25 617 ASN A C 1
ATOM 4712 O O . ASN A 1 617 ? 20.990 22.596 -11.716 1.00 92.25 617 ASN A O 1
ATOM 4716 N N . VAL A 1 618 ? 19.516 21.005 -12.346 1.00 91.75 618 VAL A N 1
ATOM 4717 C CA . VAL A 1 618 ? 18.276 21.766 -12.096 1.00 91.75 618 VAL A CA 1
ATOM 4718 C C . VAL A 1 618 ? 17.343 21.101 -11.082 1.00 91.75 618 VAL A C 1
ATOM 4720 O O . VAL A 1 618 ? 16.346 21.700 -10.698 1.00 91.75 618 VAL A O 1
ATOM 4723 N N . LEU A 1 619 ? 17.648 19.874 -10.651 1.00 95.81 619 LEU A N 1
ATOM 4724 C CA . LEU A 1 619 ? 16.794 19.108 -9.746 1.00 95.81 619 LEU A CA 1
ATOM 4725 C C . LEU A 1 619 ? 16.974 19.565 -8.294 1.00 95.81 619 LEU A C 1
ATOM 4727 O O . LEU A 1 619 ? 18.093 19.600 -7.777 1.00 95.81 619 LEU A O 1
ATOM 4731 N N . GLY A 1 620 ? 15.870 19.902 -7.634 1.00 97.06 620 GLY A N 1
ATOM 4732 C CA . GLY A 1 620 ? 15.777 20.006 -6.182 1.00 97.06 620 GLY A CA 1
ATOM 4733 C C . GLY A 1 620 ? 15.500 18.629 -5.588 1.00 97.06 620 GLY A C 1
ATOM 4734 O O . GLY A 1 620 ? 14.709 17.869 -6.142 1.00 97.06 620 GLY A O 1
ATOM 4735 N N . VAL A 1 621 ? 16.174 18.296 -4.484 1.00 97.88 621 VAL A N 1
ATOM 4736 C CA . VAL A 1 621 ? 15.925 17.051 -3.744 1.00 97.88 621 VAL A CA 1
ATOM 4737 C C . VAL A 1 621 ? 15.861 17.354 -2.254 1.00 97.88 621 VAL A C 1
ATOM 4739 O O . VAL A 1 621 ? 16.824 17.885 -1.693 1.00 97.88 621 VAL A O 1
ATOM 4742 N N . GLU A 1 622 ? 14.757 16.992 -1.610 1.00 96.19 622 GLU A N 1
ATOM 4743 C CA . GLU A 1 622 ? 14.637 16.965 -0.150 1.00 96.19 622 GLU A CA 1
ATOM 4744 C C . GLU A 1 622 ? 14.756 15.525 0.341 1.00 96.19 622 GLU A C 1
ATOM 4746 O O . GLU A 1 622 ? 14.096 14.658 -0.214 1.00 96.19 622 GLU A O 1
ATOM 4751 N N . TYR A 1 623 ? 15.586 15.268 1.354 1.00 96.25 623 TYR A N 1
ATOM 4752 C CA . TYR A 1 623 ? 15.842 13.928 1.891 1.00 96.25 623 TYR A CA 1
ATOM 4753 C C . TYR A 1 623 ? 15.613 13.897 3.396 1.00 96.25 623 TYR A C 1
ATOM 4755 O O . TYR A 1 623 ? 16.130 14.764 4.106 1.00 96.25 623 TYR A O 1
ATOM 4763 N N . ASN A 1 624 ? 14.882 12.889 3.865 1.00 96.00 624 ASN A N 1
ATOM 4764 C CA . ASN A 1 624 ? 14.647 12.631 5.281 1.00 96.00 624 ASN A CA 1
ATOM 4765 C C . ASN A 1 624 ? 14.695 11.125 5.571 1.00 96.00 624 ASN A C 1
ATOM 4767 O O . ASN A 1 624 ? 14.405 10.300 4.704 1.00 96.00 624 ASN A O 1
ATOM 4771 N N . GLU A 1 625 ? 15.043 10.804 6.813 1.00 95.94 625 GLU A N 1
ATOM 4772 C CA . GLU A 1 625 ? 15.064 9.446 7.356 1.00 95.94 625 GLU A CA 1
ATOM 4773 C C . GLU A 1 625 ? 13.952 9.328 8.395 1.00 95.94 625 GLU A C 1
ATOM 4775 O O . GLU A 1 625 ? 13.745 10.241 9.204 1.00 95.94 625 GLU A O 1
ATOM 4780 N N . TYR A 1 626 ? 13.249 8.206 8.362 1.00 91.44 626 TYR A N 1
ATOM 4781 C CA . TYR A 1 626 ? 12.116 7.898 9.216 1.00 91.44 626 TYR A CA 1
ATOM 4782 C C . TYR A 1 626 ? 12.289 6.504 9.821 1.00 91.44 626 TYR A C 1
ATOM 4784 O O . TYR A 1 626 ? 12.970 5.642 9.270 1.00 91.44 626 TYR A O 1
ATOM 4792 N N . GLU A 1 627 ? 11.653 6.302 10.972 1.00 89.31 627 GLU A N 1
ATOM 4793 C CA . GLU A 1 627 ? 11.630 5.021 11.688 1.00 89.31 627 GLU A CA 1
ATOM 4794 C C . GLU A 1 627 ? 10.775 3.970 10.962 1.00 89.31 627 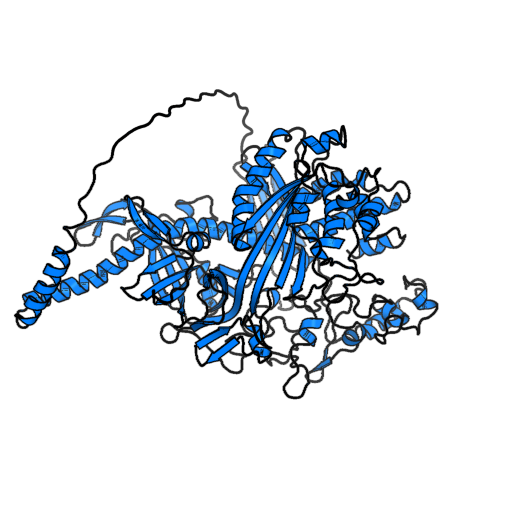GLU A C 1
ATOM 4796 O O . GLU A 1 627 ? 11.065 2.787 11.023 1.00 89.31 627 GLU A O 1
ATOM 4801 N N . SER A 1 628 ? 9.747 4.401 10.227 1.00 87.56 628 SER A N 1
ATOM 4802 C CA . SER A 1 628 ? 8.915 3.536 9.386 1.00 87.56 628 SER A CA 1
ATOM 4803 C C . SER A 1 628 ? 8.452 4.271 8.138 1.00 87.56 628 SER A C 1
ATOM 4805 O O . SER A 1 628 ? 8.403 5.512 8.105 1.00 87.56 628 SER A O 1
ATOM 4807 N N . ILE A 1 629 ? 8.064 3.511 7.113 1.00 85.62 629 ILE A N 1
ATOM 4808 C CA . ILE A 1 629 ? 7.538 4.098 5.879 1.00 85.62 629 ILE A CA 1
ATOM 4809 C C . ILE A 1 629 ? 6.238 4.872 6.121 1.00 85.62 629 ILE A C 1
ATOM 4811 O O . ILE A 1 629 ? 6.048 5.945 5.552 1.00 85.62 629 ILE A O 1
ATOM 4815 N N . ASP A 1 630 ? 5.371 4.395 7.017 1.00 81.81 630 ASP A N 1
ATOM 4816 C CA . ASP A 1 630 ? 4.091 5.041 7.315 1.00 81.81 630 ASP A CA 1
ATOM 4817 C C . ASP A 1 630 ? 4.289 6.458 7.888 1.00 81.81 630 ASP A C 1
ATOM 4819 O O . ASP A 1 630 ? 3.595 7.401 7.497 1.00 81.81 630 ASP A O 1
ATOM 4823 N N . LEU A 1 631 ? 5.288 6.638 8.760 1.00 81.56 631 LEU A N 1
ATOM 4824 C CA . LEU A 1 631 ? 5.677 7.955 9.273 1.00 81.56 631 LEU A CA 1
ATOM 4825 C C . LEU A 1 631 ? 6.229 8.866 8.172 1.00 81.56 631 LEU A C 1
ATOM 4827 O O . LEU A 1 631 ? 5.893 10.054 8.126 1.00 81.56 631 LEU A O 1
ATOM 4831 N N . GLY A 1 632 ? 7.045 8.308 7.275 1.00 84.38 632 GLY A N 1
ATOM 4832 C CA . GLY A 1 632 ? 7.573 9.030 6.120 1.00 84.38 632 GLY A CA 1
ATOM 4833 C C . GLY A 1 632 ? 6.467 9.519 5.190 1.00 84.38 632 GLY A C 1
ATOM 4834 O O . GLY A 1 632 ? 6.424 10.700 4.839 1.00 84.38 632 GLY A O 1
ATOM 4835 N N . LEU A 1 633 ? 5.518 8.650 4.842 1.00 80.31 633 LEU A N 1
ATOM 4836 C CA . LEU A 1 633 ? 4.386 8.989 3.977 1.00 80.31 633 LEU A CA 1
ATOM 4837 C C . LEU A 1 633 ? 3.470 10.048 4.607 1.00 80.31 633 LEU A C 1
ATOM 4839 O O . LEU A 1 633 ? 3.038 10.969 3.906 1.00 80.31 633 LEU A O 1
ATOM 4843 N N . LEU A 1 634 ? 3.211 9.975 5.918 1.00 74.69 634 LEU A N 1
ATOM 4844 C CA . LEU A 1 634 ? 2.428 10.987 6.638 1.00 74.69 634 LEU A CA 1
ATOM 4845 C C . LEU A 1 634 ? 3.093 12.372 6.587 1.00 74.69 634 LEU A C 1
ATOM 4847 O O . LEU A 1 634 ? 2.444 13.356 6.218 1.00 74.69 634 LEU A O 1
ATOM 4851 N N . ASP A 1 635 ? 4.385 12.462 6.916 1.00 80.19 635 ASP A N 1
ATOM 4852 C CA . ASP A 1 635 ? 5.107 13.740 6.927 1.00 80.19 635 ASP A CA 1
ATOM 4853 C C . ASP A 1 635 ? 5.273 14.324 5.517 1.00 80.19 635 ASP A C 1
ATOM 4855 O O . ASP A 1 635 ? 5.045 15.516 5.282 1.00 80.19 635 ASP A O 1
ATOM 4859 N N . THR A 1 636 ? 5.633 13.493 4.544 1.00 79.75 636 THR A N 1
ATOM 4860 C CA . THR A 1 636 ? 5.885 13.960 3.177 1.00 79.75 636 THR A CA 1
ATOM 4861 C C . THR A 1 636 ? 4.620 14.414 2.465 1.00 79.75 636 THR A C 1
ATOM 4863 O O . THR A 1 636 ? 4.637 15.465 1.814 1.00 79.75 636 THR A O 1
ATOM 4866 N N . THR A 1 637 ? 3.505 13.704 2.647 1.00 69.81 637 THR A N 1
ATOM 4867 C CA . THR A 1 637 ? 2.218 14.046 2.026 1.00 69.81 637 THR A CA 1
ATOM 4868 C C . THR A 1 637 ? 1.632 15.337 2.598 1.00 69.81 637 THR A C 1
ATOM 4870 O O . THR A 1 637 ? 1.070 16.146 1.857 1.00 69.81 637 THR A O 1
ATOM 4873 N N . ILE A 1 638 ? 1.747 15.555 3.913 1.00 66.25 638 ILE A N 1
ATOM 4874 C CA . ILE A 1 638 ? 1.038 16.646 4.604 1.00 66.25 638 ILE A CA 1
ATOM 4875 C C . ILE A 1 638 ? 1.928 17.880 4.798 1.00 66.25 638 ILE A C 1
ATOM 4877 O O . ILE A 1 638 ? 1.436 19.008 4.718 1.00 66.25 638 ILE A O 1
ATOM 4881 N N . THR A 1 639 ? 3.226 17.686 5.031 1.00 78.75 639 THR A N 1
ATOM 4882 C CA . THR A 1 639 ? 4.148 18.761 5.418 1.00 78.75 639 THR A CA 1
ATOM 4883 C C . THR A 1 639 ? 5.117 19.113 4.296 1.00 78.75 639 THR A C 1
ATOM 4885 O O . THR A 1 639 ? 5.166 20.268 3.866 1.00 78.75 639 THR A O 1
ATOM 4888 N N . GLN A 1 640 ? 5.907 18.143 3.824 1.00 85.75 640 GLN A N 1
ATOM 4889 C CA . GLN A 1 640 ? 7.045 18.433 2.937 1.00 85.75 640 GLN A CA 1
ATOM 4890 C C . GLN A 1 640 ? 6.577 18.857 1.542 1.00 85.75 640 GLN A C 1
ATOM 4892 O O . GLN A 1 640 ? 6.999 19.898 1.044 1.00 85.75 640 GLN A O 1
ATOM 4897 N N . THR A 1 641 ? 5.639 18.120 0.942 1.00 87.50 641 THR A N 1
ATOM 4898 C CA . THR A 1 641 ? 5.127 18.423 -0.406 1.00 87.50 641 THR A CA 1
ATOM 4899 C C . THR A 1 641 ? 4.488 19.811 -0.468 1.00 87.50 641 THR A C 1
ATOM 4901 O O . THR A 1 641 ? 4.792 20.595 -1.366 1.00 87.50 641 THR A O 1
ATOM 4904 N N . VAL A 1 642 ? 3.652 20.158 0.518 1.00 86.88 642 VAL A N 1
ATOM 4905 C CA . VAL A 1 642 ? 3.024 21.488 0.598 1.00 86.88 642 VAL A CA 1
ATOM 4906 C C . VAL A 1 642 ? 4.091 22.579 0.674 1.00 86.88 642 VAL A C 1
ATOM 4908 O O . VAL A 1 642 ? 4.005 23.569 -0.053 1.00 86.88 642 VAL A O 1
ATOM 4911 N N . ARG A 1 643 ? 5.134 22.375 1.491 1.00 91.81 643 ARG A N 1
ATOM 4912 C CA . ARG A 1 643 ? 6.258 23.312 1.588 1.00 91.81 643 ARG A CA 1
ATOM 4913 C C . ARG A 1 643 ? 6.988 23.472 0.254 1.00 91.81 643 ARG A C 1
ATOM 4915 O O . ARG A 1 643 ? 7.204 24.605 -0.160 1.00 91.81 643 ARG A O 1
ATOM 4922 N N . ILE A 1 644 ? 7.342 22.375 -0.422 1.00 94.00 644 ILE A N 1
ATOM 4923 C CA . ILE A 1 644 ? 8.034 22.410 -1.723 1.00 94.00 644 ILE A CA 1
ATOM 4924 C C . ILE A 1 644 ? 7.222 23.223 -2.739 1.00 94.00 644 ILE A C 1
ATOM 4926 O O . ILE A 1 644 ? 7.759 24.115 -3.401 1.00 94.00 644 ILE A O 1
ATOM 4930 N N . LEU A 1 645 ? 5.920 22.942 -2.841 1.00 92.62 645 LEU A N 1
ATOM 4931 C CA . LEU A 1 645 ? 5.014 23.620 -3.770 1.00 92.62 645 LEU A CA 1
ATOM 4932 C C . LEU A 1 645 ? 4.916 25.123 -3.475 1.00 92.62 645 LEU A C 1
ATOM 4934 O O . LEU A 1 645 ? 5.029 25.949 -4.389 1.00 92.62 645 LEU A O 1
ATOM 4938 N N . ASP A 1 646 ? 4.780 25.489 -2.200 1.00 91.94 646 ASP A N 1
ATOM 4939 C CA . ASP A 1 646 ? 4.690 26.885 -1.780 1.00 91.94 646 ASP A CA 1
ATOM 4940 C C . ASP A 1 646 ? 5.998 27.662 -1.971 1.00 91.94 646 ASP A C 1
ATOM 4942 O O . ASP A 1 646 ? 5.973 28.794 -2.470 1.00 91.94 646 ASP A O 1
ATOM 4946 N N . ASP A 1 647 ? 7.134 27.065 -1.615 1.00 93.88 647 ASP A N 1
ATOM 4947 C CA . ASP A 1 647 ? 8.433 27.739 -1.624 1.00 93.88 647 ASP A CA 1
ATOM 4948 C C . ASP A 1 647 ? 9.017 27.872 -3.040 1.00 93.88 647 ASP A C 1
ATOM 4950 O O . ASP A 1 647 ? 9.620 28.904 -3.357 1.00 93.88 647 ASP A O 1
ATOM 4954 N N . HIS A 1 648 ? 8.818 26.872 -3.909 1.00 92.00 648 HIS A N 1
ATOM 4955 C CA . HIS A 1 648 ? 9.456 26.828 -5.232 1.00 92.00 648 HIS A CA 1
ATOM 4956 C C . HIS A 1 648 ? 8.514 27.179 -6.391 1.00 92.00 648 HIS A C 1
ATOM 4958 O O . HIS A 1 648 ? 8.942 27.848 -7.334 1.00 92.00 648 HIS A O 1
ATOM 4964 N N . PHE A 1 649 ? 7.235 26.793 -6.338 1.00 92.12 649 PHE A N 1
ATOM 4965 C CA . PHE A 1 649 ? 6.349 26.865 -7.509 1.00 92.12 649 PHE A CA 1
ATOM 4966 C C . PHE A 1 649 ? 5.340 28.015 -7.455 1.00 92.12 649 PHE A C 1
ATOM 4968 O O . PHE A 1 649 ? 5.054 28.624 -8.489 1.00 92.12 649 PHE A O 1
ATOM 4975 N N . THR A 1 650 ? 4.857 28.406 -6.271 1.00 91.12 650 THR A N 1
ATOM 4976 C CA . THR A 1 650 ? 3.879 29.507 -6.134 1.00 91.12 650 THR A CA 1
ATOM 4977 C C . THR A 1 650 ? 4.372 30.820 -6.753 1.00 91.12 650 THR A C 1
ATOM 4979 O O . THR A 1 650 ? 3.588 31.569 -7.335 1.00 91.12 650 THR A O 1
ATOM 4982 N N . GLY A 1 651 ? 5.675 31.111 -6.675 1.00 88.12 651 GLY A N 1
ATOM 4983 C CA . GLY A 1 651 ? 6.263 32.312 -7.280 1.00 88.12 651 GLY A CA 1
ATOM 4984 C C . GLY A 1 651 ? 6.357 32.280 -8.811 1.00 88.12 651 GLY A C 1
ATOM 4985 O O . GLY A 1 651 ? 6.414 33.344 -9.432 1.00 88.12 651 GLY A O 1
ATOM 4986 N N . ALA A 1 652 ? 6.379 31.087 -9.409 1.00 85.00 652 ALA A N 1
ATOM 4987 C CA . ALA A 1 652 ? 6.460 30.879 -10.854 1.00 85.00 652 ALA A CA 1
ATOM 4988 C C . ALA A 1 652 ? 5.072 30.792 -11.518 1.00 85.00 652 ALA A C 1
ATOM 4990 O O . ALA A 1 652 ? 4.936 31.099 -12.701 1.00 85.00 652 ALA A O 1
ATOM 4991 N N . TRP A 1 653 ? 4.031 30.434 -10.761 1.00 89.06 653 TRP A N 1
ATOM 4992 C CA . TRP A 1 653 ? 2.671 30.285 -11.276 1.00 89.06 653 TRP A CA 1
ATOM 4993 C C . TRP A 1 653 ? 1.984 31.630 -11.581 1.00 89.06 653 TRP A C 1
ATOM 4995 O O . TRP A 1 653 ? 2.007 32.568 -10.778 1.00 89.06 653 TRP A O 1
ATOM 5005 N N . THR A 1 654 ? 1.282 31.723 -12.720 1.00 85.81 654 THR A N 1
ATOM 5006 C CA . THR A 1 654 ? 0.347 32.830 -13.001 1.00 85.81 654 THR A CA 1
ATOM 5007 C C . THR A 1 654 ? -0.910 32.347 -13.727 1.00 85.81 654 THR A C 1
ATOM 5009 O O . THR A 1 654 ? -0.861 31.408 -14.508 1.00 85.81 654 THR A O 1
ATOM 5012 N N . ALA A 1 655 ? -2.034 33.060 -13.592 1.00 83.31 655 ALA A N 1
ATOM 5013 C CA . ALA A 1 655 ? -3.270 32.715 -14.313 1.00 83.31 655 ALA A CA 1
ATOM 5014 C C . ALA A 1 655 ? -3.145 32.767 -15.854 1.00 83.31 655 ALA A C 1
ATOM 5016 O O . ALA A 1 655 ? -3.984 32.222 -16.563 1.00 83.31 655 ALA A O 1
ATOM 5017 N N . THR A 1 656 ? -2.133 33.462 -16.381 1.00 82.44 656 THR A N 1
ATOM 5018 C CA . THR A 1 656 ? -1.847 33.561 -17.824 1.00 82.44 656 THR A CA 1
ATOM 5019 C C . THR A 1 656 ? -0.785 32.575 -18.308 1.00 82.44 656 THR A C 1
ATOM 5021 O O . THR A 1 656 ? -0.598 32.451 -19.513 1.00 82.44 656 THR A O 1
ATOM 5024 N N . ALA A 1 657 ? -0.086 31.926 -17.381 1.00 77.12 657 ALA A N 1
ATOM 5025 C CA . ALA A 1 657 ? 0.922 30.901 -17.617 1.00 77.12 657 ALA A CA 1
ATOM 5026 C C . ALA A 1 657 ? 0.867 29.928 -16.424 1.00 77.12 657 ALA A C 1
ATOM 5028 O O . ALA A 1 657 ? 1.681 30.048 -15.501 1.00 77.12 657 ALA A O 1
ATOM 5029 N N . PRO A 1 658 ? -0.181 29.084 -16.352 1.00 82.31 658 PRO A N 1
ATOM 5030 C CA . PRO A 1 658 ? -0.301 28.104 -15.287 1.00 82.31 658 PRO A CA 1
ATOM 5031 C C . PRO A 1 658 ? 0.814 27.066 -15.422 1.00 82.31 658 PRO A C 1
ATOM 5033 O O . PRO A 1 658 ? 1.222 26.727 -16.530 1.00 82.31 658 PRO A O 1
ATOM 5036 N N . ILE A 1 659 ? 1.282 26.572 -14.281 1.00 83.69 659 ILE A N 1
ATOM 5037 C CA . ILE A 1 659 ? 2.247 25.476 -14.197 1.00 83.69 659 ILE A CA 1
ATOM 5038 C C . ILE A 1 659 ? 1.644 24.343 -13.367 1.00 83.69 659 ILE A C 1
ATOM 5040 O O . ILE A 1 659 ? 0.879 24.595 -12.431 1.00 83.69 659 ILE A O 1
ATOM 5044 N N . THR A 1 660 ? 2.002 23.119 -13.721 1.00 86.06 660 THR A N 1
ATOM 5045 C CA . THR A 1 660 ? 1.553 21.862 -13.122 1.00 86.06 660 THR A CA 1
ATOM 5046 C C . THR A 1 660 ? 2.771 20.975 -12.857 1.00 86.06 660 THR A C 1
ATOM 5048 O O . THR A 1 660 ? 3.073 20.096 -13.671 1.00 86.06 660 THR A O 1
ATOM 5051 N N . PRO A 1 661 ? 3.533 21.245 -11.781 1.00 89.25 661 PRO A N 1
ATOM 5052 C CA . PRO A 1 661 ? 4.754 20.510 -11.486 1.00 89.25 661 PRO A CA 1
ATOM 5053 C C . PRO A 1 661 ? 4.461 19.056 -11.116 1.00 89.25 661 PRO A C 1
ATOM 5055 O O . PRO A 1 661 ? 3.445 18.758 -10.490 1.00 89.25 661 PRO A O 1
ATOM 5058 N N . THR A 1 662 ? 5.387 18.164 -11.460 1.00 90.44 662 THR A N 1
ATOM 5059 C CA . THR A 1 662 ? 5.412 16.787 -10.949 1.00 90.44 662 THR A CA 1
ATOM 5060 C C . THR A 1 662 ? 6.470 16.668 -9.862 1.00 90.44 662 THR A C 1
ATOM 5062 O O . THR A 1 662 ? 7.595 17.131 -10.053 1.00 90.44 662 THR A O 1
ATOM 5065 N N . ILE A 1 663 ? 6.123 16.041 -8.741 1.00 93.75 663 ILE A N 1
ATOM 5066 C CA . ILE A 1 663 ? 7.085 15.645 -7.707 1.00 93.75 663 ILE A CA 1
ATOM 5067 C C . ILE A 1 663 ? 7.262 14.129 -7.796 1.00 93.75 663 ILE A C 1
ATOM 5069 O O . ILE A 1 663 ? 6.278 13.386 -7.803 1.00 93.75 663 ILE A O 1
ATOM 5073 N N . MET A 1 664 ? 8.513 13.678 -7.878 1.00 95.38 664 MET A N 1
ATOM 5074 C CA . MET A 1 664 ? 8.881 12.271 -7.748 1.00 95.38 664 MET A CA 1
ATOM 5075 C C . MET A 1 664 ? 9.175 11.967 -6.283 1.00 95.38 664 MET A C 1
ATOM 5077 O O . MET A 1 664 ? 10.094 12.536 -5.697 1.00 95.38 664 MET A O 1
ATOM 5081 N N . SER A 1 665 ? 8.406 11.057 -5.702 1.00 94.38 665 SER A N 1
ATOM 5082 C CA . SER A 1 665 ? 8.728 10.433 -4.424 1.00 94.38 665 SER A CA 1
ATOM 5083 C C . SER A 1 665 ? 9.580 9.202 -4.690 1.00 94.38 665 SER A C 1
ATOM 5085 O O . SER A 1 665 ? 9.181 8.332 -5.458 1.00 94.38 665 SER A O 1
ATOM 5087 N N . VAL A 1 666 ? 10.748 9.143 -4.067 1.00 95.94 666 VAL A N 1
ATOM 5088 C CA . VAL A 1 666 ? 11.658 7.999 -4.102 1.00 95.94 666 VAL A CA 1
ATOM 5089 C C . VAL A 1 666 ? 11.853 7.554 -2.668 1.00 95.94 666 VAL A C 1
ATOM 5091 O O . VAL A 1 666 ? 12.256 8.371 -1.843 1.00 95.94 666 VAL A O 1
ATOM 5094 N N . TYR A 1 667 ? 11.587 6.298 -2.344 1.00 93.81 667 TYR A N 1
ATOM 5095 C CA . TYR A 1 667 ? 11.878 5.793 -1.007 1.00 93.81 667 TYR A CA 1
ATOM 5096 C C . TYR A 1 667 ? 12.459 4.392 -1.041 1.00 93.81 667 TYR A C 1
ATOM 5098 O O . TYR A 1 667 ? 12.260 3.639 -1.990 1.00 93.81 667 TYR A O 1
ATOM 5106 N N . GLU A 1 668 ? 13.198 4.063 0.007 1.00 95.00 668 GLU A N 1
ATOM 5107 C CA . GLU A 1 668 ? 13.583 2.698 0.324 1.00 95.00 668 GLU A CA 1
ATOM 5108 C C . GLU A 1 668 ? 13.161 2.410 1.757 1.00 95.00 668 GLU A C 1
ATOM 5110 O O . GLU A 1 668 ? 13.339 3.252 2.640 1.00 95.00 668 GLU A O 1
ATOM 5115 N N . GLN A 1 669 ? 12.582 1.237 1.961 1.00 95.12 669 GLN A N 1
ATOM 5116 C CA . GLN A 1 669 ? 12.183 0.740 3.267 1.00 95.12 669 GLN A CA 1
ATOM 5117 C C . GLN A 1 669 ? 12.922 -0.557 3.559 1.00 95.12 669 GLN A C 1
ATOM 5119 O O . GLN A 1 669 ? 13.125 -1.381 2.663 1.00 95.12 669 GLN A O 1
ATOM 5124 N N . GLN A 1 670 ? 13.316 -0.719 4.814 1.00 96.06 670 GLN A N 1
ATOM 5125 C CA . GLN A 1 670 ? 13.911 -1.932 5.343 1.00 96.06 670 GLN A CA 1
ATOM 5126 C C . GLN A 1 670 ? 12.960 -2.548 6.349 1.00 96.06 670 GLN A C 1
ATOM 5128 O O . GLN A 1 670 ? 12.522 -1.861 7.274 1.00 96.06 670 GLN A O 1
ATOM 5133 N N . TYR A 1 671 ? 12.641 -3.821 6.162 1.00 95.62 671 TYR A N 1
ATOM 5134 C CA . TYR A 1 671 ? 11.647 -4.497 6.981 1.00 95.62 671 TYR A CA 1
ATOM 5135 C C . TYR A 1 671 ? 11.893 -6.001 7.048 1.00 95.62 671 TYR A C 1
ATOM 5137 O O . TYR A 1 671 ? 12.649 -6.569 6.261 1.00 95.62 671 TYR A O 1
ATOM 5145 N N . ARG A 1 672 ? 11.235 -6.636 8.012 1.00 95.12 672 ARG A N 1
ATOM 5146 C CA . ARG A 1 672 ? 11.015 -8.082 8.067 1.00 95.12 672 ARG A CA 1
ATOM 5147 C C . ARG A 1 672 ? 9.520 -8.303 8.131 1.00 95.12 672 ARG A C 1
ATOM 5149 O O . ARG A 1 672 ? 8.853 -7.590 8.877 1.00 95.12 672 ARG A O 1
ATOM 5156 N N . ASP A 1 673 ? 8.989 -9.265 7.401 1.00 93.81 673 ASP A N 1
ATOM 5157 C CA . ASP A 1 673 ? 7.555 -9.508 7.395 1.00 93.81 673 ASP A CA 1
ATOM 5158 C C . ASP A 1 673 ? 7.181 -10.982 7.534 1.00 93.81 673 ASP A C 1
ATOM 5160 O O . ASP A 1 673 ? 8.012 -11.894 7.520 1.00 93.81 673 ASP A O 1
ATOM 5164 N N . LEU A 1 674 ? 5.892 -11.185 7.782 1.00 93.81 674 LEU A N 1
ATOM 5165 C CA . LEU A 1 674 ? 5.261 -12.484 7.880 1.00 93.81 674 LEU A CA 1
ATOM 5166 C C . LEU A 1 674 ? 3.809 -12.369 7.418 1.00 93.81 674 LEU A C 1
ATOM 5168 O O . LEU A 1 674 ? 3.099 -11.450 7.831 1.00 93.81 674 LEU A O 1
ATOM 5172 N N . ASN A 1 675 ? 3.351 -13.324 6.615 1.00 92.62 675 ASN A N 1
ATOM 5173 C CA . ASN A 1 675 ? 1.960 -13.423 6.171 1.00 92.62 675 ASN A CA 1
ATOM 5174 C C . ASN A 1 675 ? 1.332 -14.730 6.682 1.00 92.62 675 ASN A C 1
ATOM 5176 O O . ASN A 1 675 ? 2.027 -15.739 6.826 1.00 92.62 675 ASN A O 1
ATOM 5180 N N . LEU A 1 676 ? 0.026 -14.722 6.957 1.00 90.38 676 LEU A N 1
ATOM 5181 C CA . LEU A 1 676 ? -0.743 -15.905 7.352 1.00 90.38 676 LEU A CA 1
ATOM 5182 C C . LEU A 1 676 ? -0.610 -17.079 6.362 1.00 90.38 676 LEU A C 1
ATOM 5184 O O . LEU A 1 676 ? -0.507 -18.223 6.820 1.00 90.38 676 LEU A O 1
ATOM 5188 N N . ASP A 1 677 ? -0.498 -16.803 5.058 1.00 87.69 677 ASP A N 1
ATOM 5189 C CA . ASP A 1 677 ? -0.303 -17.804 3.991 1.00 87.69 677 ASP A CA 1
ATOM 5190 C C . ASP A 1 677 ? 0.917 -18.697 4.228 1.00 87.69 677 ASP A C 1
ATOM 5192 O O . ASP A 1 677 ? 0.949 -19.867 3.852 1.00 87.69 677 ASP A O 1
ATOM 5196 N N . GLN A 1 678 ? 1.935 -18.195 4.935 1.00 85.19 678 GLN A N 1
ATOM 5197 C CA . GLN A 1 678 ? 3.121 -18.995 5.242 1.00 85.19 678 GLN A CA 1
ATOM 5198 C C . GLN A 1 678 ? 2.800 -20.204 6.130 1.00 85.19 678 GLN A C 1
ATOM 5200 O O . GLN A 1 678 ? 3.629 -21.110 6.242 1.00 85.19 678 GLN A O 1
ATOM 5205 N N . SER A 1 679 ? 1.611 -20.268 6.735 1.00 80.19 679 SER A N 1
ATOM 5206 C CA . SER A 1 679 ? 1.148 -21.465 7.435 1.00 80.19 679 SER A CA 1
ATOM 5207 C C . SER A 1 679 ? 0.935 -22.680 6.512 1.00 80.19 679 SER A C 1
ATOM 5209 O O . SER A 1 679 ? 1.112 -23.805 6.990 1.00 80.19 679 SER A O 1
ATOM 5211 N N . MET A 1 680 ? 0.680 -22.477 5.209 1.00 73.62 680 MET A N 1
ATOM 5212 C CA . MET A 1 680 ? 0.545 -23.544 4.195 1.00 73.62 680 MET A CA 1
ATOM 5213 C C . MET A 1 680 ? 1.868 -24.260 3.937 1.00 73.62 680 MET A C 1
ATOM 5215 O O . MET A 1 680 ? 1.941 -25.487 3.963 1.00 73.62 680 MET A O 1
ATOM 5219 N N . THR A 1 681 ? 2.958 -23.493 3.888 1.00 68.38 681 THR A N 1
ATOM 5220 C CA . THR A 1 681 ? 4.317 -24.009 3.640 1.00 68.38 681 THR A CA 1
ATOM 5221 C C . THR A 1 681 ? 4.889 -24.853 4.797 1.00 68.38 681 THR A C 1
ATOM 5223 O O . THR A 1 681 ? 6.055 -25.264 4.788 1.00 68.38 681 THR A O 1
ATOM 5226 N N . GLY A 1 682 ? 4.103 -25.095 5.857 1.00 67.88 682 GLY A N 1
ATOM 5227 C CA . GLY A 1 682 ? 4.532 -25.797 7.070 1.00 67.88 682 GLY A CA 1
ATOM 5228 C C . GLY A 1 682 ? 5.548 -25.013 7.908 1.00 67.88 682 GLY A C 1
ATOM 5229 O O . GLY A 1 682 ? 6.241 -25.598 8.751 1.00 67.88 682 GLY A O 1
ATOM 5230 N N . SER A 1 683 ? 5.648 -23.702 7.673 1.00 76.69 683 SER A N 1
ATOM 5231 C CA . SER A 1 683 ? 6.525 -22.786 8.393 1.00 76.69 683 SER A CA 1
ATOM 5232 C C . SER A 1 683 ? 6.252 -22.804 9.897 1.00 76.69 683 SER A C 1
ATOM 5234 O O . SER A 1 683 ? 5.112 -22.722 10.348 1.00 76.69 683 SER A O 1
ATOM 5236 N N . SER A 1 684 ? 7.312 -22.844 10.711 1.00 84.75 684 SER A N 1
ATOM 5237 C CA . SER A 1 684 ? 7.183 -22.661 12.162 1.00 84.75 684 SER A CA 1
ATOM 5238 C C . SER A 1 684 ? 6.984 -21.202 12.580 1.00 84.75 684 SER A C 1
ATOM 5240 O O . SER A 1 684 ? 6.803 -20.947 13.769 1.00 84.75 684 SER A O 1
ATOM 5242 N N . HIS A 1 685 ? 7.051 -20.255 11.638 1.00 91.88 685 HIS A N 1
ATOM 5243 C CA . HIS A 1 685 ? 6.905 -18.827 11.916 1.00 91.88 685 HIS A CA 1
ATOM 5244 C C . HIS A 1 685 ? 5.455 -18.425 12.200 1.00 91.88 685 HIS A C 1
ATOM 5246 O O . HIS A 1 685 ? 5.238 -17.494 12.970 1.00 91.88 685 HIS A O 1
ATOM 5252 N N . VAL A 1 686 ? 4.480 -19.152 11.640 1.00 92.19 686 VAL A N 1
ATOM 5253 C CA . VAL A 1 686 ? 3.045 -18.980 11.904 1.00 92.19 686 VAL A CA 1
ATOM 5254 C C . VAL A 1 686 ? 2.536 -20.228 12.622 1.00 92.19 686 VAL A C 1
ATOM 5256 O O . VAL A 1 686 ? 2.366 -21.286 12.021 1.00 92.19 686 VAL A O 1
ATOM 5259 N N . ALA A 1 687 ? 2.314 -20.133 13.933 1.00 91.31 687 ALA A N 1
ATOM 5260 C CA . ALA A 1 687 ? 1.962 -21.285 14.759 1.00 91.31 687 ALA A CA 1
ATOM 5261 C C . ALA A 1 687 ? 0.610 -21.112 15.459 1.00 91.31 687 ALA A C 1
ATOM 5263 O O . ALA A 1 687 ? 0.409 -20.180 16.237 1.00 91.31 687 ALA A O 1
ATOM 5264 N N . TRP A 1 688 ? -0.283 -22.083 15.248 1.00 89.94 688 TRP A N 1
ATOM 5265 C CA . TRP A 1 688 ? -1.600 -22.143 15.882 1.00 89.94 688 TRP A CA 1
ATOM 5266 C C . TRP A 1 688 ? -1.673 -23.191 17.004 1.00 89.94 688 TRP A C 1
ATOM 5268 O O . TRP A 1 688 ? -1.325 -24.359 16.808 1.00 89.94 688 TRP A O 1
ATOM 5278 N N . ASN A 1 689 ? -2.240 -22.824 18.156 1.00 90.38 689 ASN A N 1
ATOM 5279 C CA . ASN A 1 689 ? -2.628 -23.749 19.229 1.00 90.38 689 ASN A CA 1
ATOM 5280 C C . ASN A 1 689 ? -3.997 -23.365 19.813 1.00 90.38 689 ASN A C 1
ATOM 5282 O O . ASN A 1 689 ? -4.102 -22.529 20.703 1.00 90.38 689 ASN A O 1
ATOM 5286 N N . GLY A 1 690 ? -5.079 -23.983 19.328 1.00 88.81 690 GLY A N 1
ATOM 5287 C CA . GLY A 1 690 ? -6.416 -23.454 19.623 1.00 88.81 690 GLY A CA 1
ATOM 5288 C C . GLY A 1 690 ? -6.516 -22.017 19.102 1.00 88.81 690 GLY A C 1
ATOM 5289 O O . GLY A 1 690 ? -6.093 -21.774 17.976 1.00 88.81 690 GLY A O 1
ATOM 5290 N N . ASN A 1 691 ? -7.025 -21.080 19.894 1.00 92.50 691 ASN A N 1
ATOM 5291 C CA . ASN A 1 691 ? -7.104 -19.676 19.484 1.00 92.50 691 ASN A CA 1
ATOM 5292 C C . ASN A 1 691 ? -5.783 -18.906 19.659 1.00 92.50 691 ASN A C 1
ATOM 5294 O O . ASN A 1 691 ? -5.739 -17.730 19.311 1.00 92.50 691 ASN A O 1
ATOM 5298 N N . ASP A 1 692 ? -4.730 -19.551 20.176 1.00 93.81 692 ASP A N 1
ATOM 5299 C CA . ASP A 1 692 ? -3.401 -18.952 20.282 1.00 93.81 692 ASP A CA 1
ATOM 5300 C C . ASP A 1 692 ? -2.753 -18.904 18.893 1.00 93.81 692 ASP A C 1
ATOM 5302 O O . ASP A 1 692 ? -2.456 -19.956 18.315 1.00 93.81 692 ASP A O 1
ATOM 5306 N N . LEU A 1 693 ? -2.519 -17.694 18.386 1.00 95.00 693 LEU A N 1
ATOM 5307 C CA . LEU A 1 693 ? -1.721 -17.427 17.193 1.00 95.00 693 LEU A CA 1
ATOM 5308 C C . LEU A 1 693 ? -0.380 -16.840 17.618 1.00 95.00 693 LEU A C 1
ATOM 5310 O O . LEU A 1 693 ? -0.325 -15.760 18.203 1.00 95.00 693 LEU A O 1
ATOM 5314 N N . THR A 1 694 ? 0.706 -17.545 17.313 1.00 95.88 694 THR A N 1
ATOM 5315 C CA . THR A 1 694 ? 2.068 -17.039 17.501 1.00 95.88 694 THR A CA 1
ATOM 5316 C C . THR A 1 694 ? 2.700 -16.728 16.154 1.00 95.88 694 THR A C 1
ATOM 5318 O O . THR A 1 694 ? 2.807 -17.619 15.312 1.00 95.88 694 THR A O 1
ATOM 5321 N N . LEU A 1 695 ? 3.145 -15.485 15.980 1.00 96.19 695 LEU A N 1
ATOM 5322 C CA . LEU A 1 695 ? 3.927 -15.034 14.829 1.00 96.19 695 LEU A CA 1
ATOM 5323 C C . LEU A 1 695 ? 5.371 -14.797 15.274 1.00 96.19 695 LEU A C 1
ATOM 5325 O O . LEU A 1 695 ? 5.597 -14.105 16.265 1.00 96.19 695 LEU A O 1
ATOM 5329 N N . SER A 1 696 ? 6.348 -15.395 14.595 1.00 95.25 696 SER A N 1
ATOM 5330 C CA . SER A 1 696 ? 7.755 -15.382 15.025 1.00 95.25 696 SER A CA 1
ATOM 5331 C C . SER A 1 696 ? 8.710 -14.941 13.920 1.00 95.25 696 SER A C 1
ATOM 5333 O O . SER A 1 696 ? 8.784 -15.597 12.883 1.00 95.25 696 SER A O 1
ATOM 5335 N N . LEU A 1 697 ? 9.519 -13.911 14.193 1.00 95.50 697 LEU A N 1
ATOM 5336 C CA . LEU A 1 697 ? 10.544 -13.374 13.282 1.00 95.50 697 LEU A CA 1
ATOM 5337 C C . LEU A 1 697 ? 11.977 -13.603 13.822 1.00 95.50 697 LEU A C 1
ATOM 5339 O O . LEU A 1 697 ? 12.636 -12.648 14.244 1.00 95.50 697 LEU A O 1
ATOM 5343 N N . PRO A 1 698 ? 12.513 -14.841 13.841 1.00 93.88 698 PRO A N 1
ATOM 5344 C CA . PRO A 1 698 ? 13.873 -15.119 14.321 1.00 93.88 698 PRO A CA 1
ATOM 5345 C C . PRO A 1 698 ? 14.935 -14.271 13.617 1.00 93.88 698 PRO A C 1
ATOM 5347 O O . PRO A 1 698 ? 15.028 -14.252 12.397 1.00 93.88 698 PRO A O 1
ATOM 5350 N N . GLN A 1 699 ? 15.810 -13.630 14.394 1.00 91.00 699 GLN A N 1
ATOM 5351 C CA . GLN A 1 699 ? 16.922 -12.811 13.876 1.00 91.00 699 GLN A CA 1
ATOM 5352 C C . GLN A 1 699 ? 18.181 -13.629 13.538 1.00 91.00 699 GLN A C 1
ATOM 5354 O O . GLN A 1 699 ? 19.143 -13.125 12.964 1.00 91.00 699 GLN A O 1
ATOM 5359 N N . SER A 1 700 ? 18.249 -14.888 13.977 1.00 88.56 700 SER A N 1
ATOM 5360 C CA . SER A 1 700 ? 19.433 -15.729 13.796 1.00 88.56 700 SER A CA 1
ATOM 5361 C C . SER A 1 700 ? 19.061 -17.202 13.824 1.00 88.56 700 SER A C 1
ATOM 5363 O O . SER A 1 700 ? 18.192 -17.595 14.596 1.00 88.56 700 SER A O 1
ATOM 5365 N N . GLY A 1 701 ? 19.767 -18.021 13.051 1.00 87.25 701 GLY A N 1
ATOM 5366 C CA . GLY A 1 701 ? 19.440 -19.436 12.901 1.00 87.25 701 GLY A CA 1
ATOM 5367 C C . GLY A 1 701 ? 19.484 -19.851 11.439 1.00 87.25 701 GLY A C 1
ATOM 5368 O O . GLY A 1 701 ? 19.874 -19.070 10.577 1.00 87.25 701 GLY A O 1
ATOM 5369 N N . SER A 1 702 ? 19.131 -21.105 11.171 1.00 83.88 702 SER A N 1
ATOM 5370 C CA . SER A 1 702 ? 18.913 -21.588 9.799 1.00 83.88 702 SER A CA 1
ATOM 5371 C C . SER A 1 702 ? 17.563 -21.153 9.225 1.00 83.88 702 SER A C 1
ATOM 5373 O O . SER A 1 702 ? 17.350 -21.286 8.031 1.00 83.88 702 SER A O 1
ATOM 5375 N N . ASP A 1 703 ? 16.677 -20.687 10.096 1.00 86.75 703 ASP A N 1
ATOM 5376 C CA . ASP A 1 703 ? 15.313 -20.219 9.875 1.00 86.75 703 ASP A CA 1
ATOM 5377 C C . ASP A 1 703 ? 15.197 -18.705 10.108 1.00 86.75 703 ASP A C 1
ATOM 5379 O O . ASP A 1 703 ? 14.106 -18.205 10.322 1.00 86.75 703 ASP A O 1
ATOM 5383 N N . ALA A 1 704 ? 16.313 -17.967 10.138 1.00 89.38 704 ALA A N 1
ATOM 5384 C CA . ALA A 1 704 ? 16.277 -16.529 10.378 1.00 89.38 704 ALA A CA 1
ATOM 5385 C C . ALA A 1 704 ? 15.525 -15.795 9.260 1.00 89.38 704 ALA A C 1
ATOM 5387 O O . ALA A 1 704 ? 15.787 -16.037 8.082 1.00 89.38 704 ALA A O 1
ATOM 5388 N N . VAL A 1 705 ? 14.670 -14.849 9.646 1.00 91.88 705 VAL A N 1
ATOM 5389 C CA . VAL A 1 705 ? 14.046 -13.900 8.724 1.00 91.88 705 VAL A CA 1
ATOM 5390 C C . VAL A 1 705 ? 14.995 -12.714 8.581 1.00 91.88 705 VAL A C 1
ATOM 5392 O O . VAL A 1 705 ? 15.293 -12.026 9.565 1.00 91.88 705 VAL A O 1
ATOM 5395 N N . GLY A 1 706 ? 15.540 -12.551 7.374 1.00 91.31 706 GLY A N 1
ATOM 5396 C CA . GLY A 1 706 ? 16.449 -11.461 7.025 1.00 91.31 706 GLY A CA 1
ATOM 5397 C C . GLY A 1 706 ? 15.718 -10.127 6.897 1.00 91.31 706 GLY A C 1
ATOM 5398 O O . GLY A 1 706 ? 14.502 -10.101 6.759 1.00 91.31 706 GLY A O 1
ATOM 5399 N N . VAL A 1 707 ? 16.470 -9.027 6.972 1.00 95.38 707 VAL A N 1
ATOM 5400 C CA . VAL A 1 707 ? 15.949 -7.686 6.676 1.00 95.38 707 VAL A CA 1
ATOM 5401 C C . VAL A 1 707 ? 15.987 -7.470 5.174 1.00 95.38 707 VAL A C 1
ATOM 5403 O O . VAL A 1 707 ? 17.065 -7.420 4.576 1.00 95.38 707 VAL A O 1
ATOM 5406 N N . ASP A 1 708 ? 14.816 -7.309 4.585 1.00 95.44 708 ASP A N 1
ATOM 5407 C CA . ASP A 1 708 ? 14.655 -7.062 3.165 1.00 95.44 708 ASP A CA 1
ATOM 5408 C C . ASP A 1 708 ? 14.656 -5.561 2.903 1.00 95.44 708 ASP A C 1
ATOM 5410 O O . ASP A 1 708 ? 14.331 -4.750 3.771 1.00 95.44 708 ASP A O 1
ATOM 5414 N N . THR A 1 709 ? 15.088 -5.163 1.708 1.00 95.94 709 THR A N 1
ATOM 5415 C CA . THR A 1 709 ? 15.045 -3.768 1.269 1.00 95.94 709 THR A CA 1
ATOM 5416 C C . THR A 1 709 ? 14.209 -3.652 0.010 1.00 95.94 709 THR A C 1
ATOM 5418 O O . THR A 1 709 ? 14.585 -4.173 -1.043 1.00 95.94 709 THR A O 1
ATOM 5421 N N . MET A 1 710 ? 13.114 -2.904 0.108 1.00 94.50 710 MET A N 1
ATOM 5422 C CA . MET A 1 710 ? 12.272 -2.541 -1.026 1.00 94.50 710 MET A CA 1
ATOM 5423 C C . MET A 1 710 ? 12.498 -1.080 -1.388 1.00 94.50 710 MET A C 1
ATOM 5425 O O . MET A 1 710 ? 12.569 -0.217 -0.514 1.00 94.50 710 MET A O 1
ATOM 5429 N N . VAL A 1 711 ? 12.587 -0.801 -2.681 1.00 95.25 711 VAL A N 1
ATOM 5430 C CA . VAL A 1 711 ? 12.625 0.550 -3.244 1.00 95.25 711 VAL A CA 1
ATOM 5431 C C . VAL A 1 711 ? 11.297 0.831 -3.928 1.00 95.25 711 VAL A C 1
ATOM 5433 O O . VAL A 1 711 ? 10.694 -0.067 -4.509 1.00 95.25 711 VAL A O 1
ATOM 5436 N N . SER A 1 712 ? 10.862 2.087 -3.896 1.00 90.00 712 SER A N 1
ATOM 5437 C CA . SER A 1 712 ? 9.703 2.547 -4.644 1.00 90.00 712 SER A CA 1
ATOM 5438 C C . SER A 1 712 ? 9.900 3.938 -5.245 1.00 90.00 712 SER A C 1
ATOM 5440 O O . SER A 1 712 ? 10.585 4.802 -4.683 1.00 90.00 712 SER A O 1
ATOM 5442 N N . LEU A 1 713 ? 9.271 4.145 -6.400 1.00 92.06 713 LEU A N 1
ATOM 5443 C CA . LEU A 1 713 ? 9.197 5.392 -7.148 1.00 92.06 713 LEU A CA 1
ATOM 5444 C C . LEU A 1 713 ? 7.733 5.737 -7.406 1.00 92.06 713 LEU A C 1
ATOM 5446 O O . LEU A 1 713 ? 6.966 4.899 -7.876 1.00 92.06 713 LEU A O 1
ATOM 5450 N N . LYS A 1 714 ? 7.356 6.995 -7.172 1.00 89.00 714 LYS A N 1
ATOM 5451 C CA . LYS A 1 714 ? 6.026 7.499 -7.518 1.00 89.00 714 LYS A CA 1
ATOM 5452 C C . LYS A 1 714 ? 6.069 8.908 -8.077 1.00 89.00 714 LYS A C 1
ATOM 5454 O O . LYS A 1 714 ? 6.650 9.799 -7.461 1.00 89.00 714 LYS A O 1
ATOM 5459 N N . TRP A 1 715 ? 5.390 9.138 -9.197 1.00 90.69 715 TRP A N 1
ATOM 5460 C CA . TRP A 1 715 ? 5.127 10.485 -9.701 1.00 90.69 715 TRP A CA 1
ATOM 5461 C C . TRP A 1 715 ? 3.784 11.008 -9.227 1.00 90.69 715 TRP A C 1
ATOM 5463 O O . TRP A 1 715 ? 2.789 10.291 -9.180 1.00 90.69 715 TRP A O 1
ATOM 5473 N N . THR A 1 716 ? 3.733 12.287 -8.869 1.00 88.25 716 THR A N 1
ATOM 5474 C CA . THR A 1 716 ? 2.471 12.956 -8.552 1.00 88.25 716 THR A CA 1
ATOM 5475 C C . THR A 1 716 ? 2.461 14.361 -9.151 1.00 88.25 716 THR A C 1
ATOM 5477 O O . THR A 1 716 ? 3.292 15.192 -8.767 1.00 88.25 716 THR A O 1
ATOM 5480 N N . PRO A 1 717 ? 1.554 14.646 -10.103 1.00 89.50 717 PRO A N 1
ATOM 5481 C CA . PRO A 1 717 ? 1.354 15.986 -10.624 1.00 89.50 717 PRO A CA 1
ATOM 5482 C C . PRO A 1 717 ? 0.524 16.828 -9.653 1.00 89.50 717 PRO A C 1
ATOM 5484 O O . PRO A 1 717 ? -0.411 16.335 -9.021 1.00 89.50 717 PRO A O 1
ATOM 5487 N N . TYR A 1 718 ? 0.825 18.121 -9.575 1.00 87.56 718 TYR A N 1
ATOM 5488 C CA . TYR A 1 718 ? 0.102 19.083 -8.745 1.00 87.56 718 TYR A CA 1
ATOM 5489 C C . TYR A 1 718 ? -0.443 20.230 -9.587 1.00 87.56 718 TYR A C 1
ATOM 5491 O O . TYR A 1 718 ? 0.206 20.707 -10.516 1.00 87.56 718 TYR A O 1
ATOM 5499 N N . ALA A 1 719 ? -1.636 20.702 -9.243 1.00 87.75 719 ALA A N 1
ATOM 5500 C CA . ALA A 1 719 ? -2.279 21.852 -9.860 1.00 87.75 719 ALA A CA 1
ATOM 5501 C C . ALA A 1 719 ? -2.565 22.925 -8.806 1.00 87.75 719 ALA A C 1
ATOM 5503 O O . ALA A 1 719 ? -2.897 22.624 -7.658 1.00 87.75 719 ALA A O 1
ATOM 5504 N N . TYR A 1 720 ? -2.433 24.190 -9.205 1.00 86.88 720 TYR A N 1
ATOM 5505 C CA . TYR A 1 720 ? -2.731 25.326 -8.340 1.00 86.88 720 TYR A CA 1
ATOM 5506 C C . TYR A 1 720 ? -4.108 25.901 -8.649 1.00 86.88 720 TYR A C 1
ATOM 5508 O O . TYR A 1 720 ? -4.364 26.358 -9.767 1.00 86.88 720 TYR A O 1
ATOM 5516 N N . ASP A 1 721 ? -4.956 25.965 -7.629 1.00 84.81 721 ASP A N 1
ATOM 5517 C CA . ASP A 1 721 ? -6.199 26.720 -7.659 1.00 84.81 721 ASP A CA 1
ATOM 5518 C C . ASP A 1 721 ? -6.047 28.025 -6.843 1.00 84.81 721 ASP A C 1
ATOM 5520 O O . ASP A 1 721 ? -5.620 27.998 -5.688 1.00 84.81 721 ASP A O 1
ATOM 5524 N N . PRO A 1 722 ? -6.415 29.202 -7.384 1.00 81.62 722 PRO A N 1
ATOM 5525 C CA . PRO A 1 722 ? -6.273 30.479 -6.674 1.00 81.62 722 PRO A CA 1
ATOM 5526 C C . PRO A 1 722 ? -7.094 30.626 -5.383 1.00 81.62 722 PRO A C 1
ATOM 5528 O O . PRO A 1 722 ? -6.897 31.595 -4.643 1.00 81.62 722 PRO A O 1
ATOM 5531 N N . VAL A 1 723 ? -8.075 29.753 -5.158 1.00 79.25 723 VAL A N 1
ATOM 5532 C CA . VAL A 1 723 ? -8.964 29.730 -3.992 1.00 79.25 723 VAL A CA 1
ATOM 5533 C C . VAL A 1 723 ? -8.513 28.670 -2.994 1.00 79.25 723 VAL A C 1
ATOM 5535 O O . VAL A 1 723 ? -8.455 28.977 -1.803 1.00 79.25 723 VAL A O 1
ATOM 5538 N N . THR A 1 724 ? -8.205 27.456 -3.456 1.00 79.00 724 THR A N 1
ATOM 5539 C CA . THR A 1 724 ? -7.879 26.317 -2.579 1.00 79.00 724 THR A CA 1
ATOM 5540 C C . THR A 1 724 ? -6.382 26.047 -2.429 1.00 79.00 724 THR A C 1
ATOM 5542 O O . THR A 1 724 ? -6.002 25.323 -1.515 1.00 79.00 724 THR A O 1
ATOM 5545 N N . GLY A 1 725 ? -5.529 26.667 -3.244 1.00 84.25 725 GLY A N 1
ATOM 5546 C CA . GLY A 1 725 ? -4.081 26.456 -3.243 1.00 84.25 725 GLY A CA 1
ATOM 5547 C C . GLY A 1 725 ? -3.661 25.245 -4.074 1.00 84.25 725 GLY A C 1
ATOM 5548 O O . GLY A 1 725 ? -4.371 24.828 -4.990 1.00 84.25 725 GLY A O 1
ATOM 5549 N N . TRP A 1 726 ? -2.482 24.703 -3.772 1.00 84.69 726 TRP A N 1
ATOM 5550 C CA . TRP A 1 726 ? -1.970 23.499 -4.421 1.00 84.69 726 TRP A CA 1
ATOM 5551 C C . TRP A 1 726 ? -2.730 22.244 -3.984 1.00 84.69 726 TRP A C 1
ATOM 5553 O O . TRP A 1 726 ? -2.972 22.037 -2.796 1.00 84.69 726 TRP A O 1
ATOM 5563 N N . ALA A 1 727 ? -3.043 21.382 -4.946 1.00 83.56 727 ALA A N 1
ATOM 5564 C CA . ALA A 1 727 ? -3.579 20.044 -4.723 1.00 83.56 727 ALA A CA 1
ATOM 5565 C C . ALA A 1 727 ? -3.027 19.077 -5.779 1.00 83.56 727 ALA A C 1
ATOM 5567 O O . ALA A 1 727 ? -2.519 19.518 -6.812 1.00 83.56 727 ALA A O 1
ATOM 5568 N N . ALA A 1 728 ? -3.117 17.768 -5.525 1.00 84.06 728 ALA A N 1
ATOM 5569 C CA . ALA A 1 728 ? -2.831 16.772 -6.554 1.00 84.06 728 ALA A CA 1
ATOM 5570 C C . ALA A 1 728 ? -3.735 17.029 -7.771 1.00 84.06 728 ALA A C 1
ATOM 5572 O O . ALA A 1 728 ? -4.922 17.333 -7.620 1.00 84.06 728 ALA A O 1
ATOM 5573 N N . ALA A 1 729 ? -3.157 16.983 -8.967 1.00 82.75 729 ALA A N 1
ATOM 5574 C CA . ALA A 1 729 ? -3.894 17.224 -10.196 1.00 82.75 729 ALA A CA 1
ATOM 5575 C C . ALA A 1 729 ? -4.778 16.017 -10.532 1.00 82.75 729 ALA A C 1
ATOM 5577 O O . ALA A 1 729 ? -4.374 14.869 -10.348 1.00 82.75 729 ALA A O 1
ATOM 5578 N N . ASP A 1 730 ? -5.963 16.287 -11.080 1.00 79.06 730 ASP A N 1
ATOM 5579 C CA . ASP A 1 730 ? -6.785 15.251 -11.701 1.00 79.06 730 ASP A CA 1
ATOM 5580 C C . ASP A 1 730 ? -6.011 14.636 -12.873 1.00 79.06 730 ASP A C 1
ATOM 5582 O O . ASP A 1 730 ? -5.618 15.345 -13.807 1.00 79.06 730 ASP A O 1
ATOM 5586 N N . ILE A 1 731 ? -5.765 13.326 -12.810 1.00 73.19 731 ILE A N 1
ATOM 5587 C CA . ILE A 1 731 ? -4.863 12.658 -13.750 1.00 73.19 731 ILE A CA 1
ATOM 5588 C C . ILE A 1 731 ? -5.406 12.676 -15.183 1.00 73.19 731 ILE A C 1
ATOM 5590 O O . ILE A 1 731 ? -4.630 12.806 -16.125 1.00 73.19 731 ILE A O 1
ATOM 5594 N N . GLN A 1 732 ? -6.730 12.642 -15.375 1.00 72.12 732 GLN A N 1
ATOM 5595 C CA . GLN A 1 732 ? -7.335 12.706 -16.709 1.00 72.12 732 GLN A CA 1
ATOM 5596 C C . GLN A 1 732 ? -7.185 14.102 -17.325 1.00 72.12 732 GLN A C 1
ATOM 5598 O O . GLN A 1 732 ? -6.870 14.247 -18.510 1.00 72.12 732 GLN A O 1
ATOM 5603 N N . GLN A 1 733 ? -7.397 15.157 -16.540 1.00 70.44 733 GLN A N 1
ATOM 5604 C CA . GLN A 1 733 ? -7.195 16.537 -16.987 1.00 70.44 733 GLN A CA 1
ATOM 5605 C C . GLN A 1 733 ? -5.719 16.828 -17.242 1.00 70.44 733 GLN A C 1
ATOM 5607 O O . GLN A 1 733 ? -5.385 17.418 -18.274 1.00 70.44 733 GLN A O 1
ATOM 5612 N N . TYR A 1 734 ? -4.847 16.370 -16.342 1.00 75.25 734 TYR A N 1
ATOM 5613 C CA . TYR A 1 734 ? -3.402 16.444 -16.506 1.00 75.25 734 TYR A CA 1
ATOM 5614 C C . TYR A 1 734 ? -2.980 15.764 -17.812 1.00 75.25 734 TYR A C 1
ATOM 5616 O O . TYR A 1 734 ? -2.332 16.402 -18.642 1.00 75.25 734 TYR A O 1
ATOM 5624 N N . TRP A 1 735 ? -3.470 14.551 -18.081 1.00 72.44 735 TRP A N 1
ATOM 5625 C CA . TRP A 1 735 ? -3.193 13.825 -19.321 1.00 72.44 735 TRP A CA 1
ATOM 5626 C C . TRP A 1 735 ? -3.563 14.580 -20.585 1.00 72.44 735 TRP A C 1
ATOM 5628 O O . TRP A 1 735 ? -2.765 14.676 -21.520 1.00 72.44 735 TRP A O 1
ATOM 5638 N N . ASN A 1 736 ? -4.773 15.132 -20.615 1.00 69.44 736 ASN A N 1
ATOM 5639 C CA . ASN A 1 736 ? -5.251 15.884 -21.769 1.00 69.44 736 ASN A CA 1
ATOM 5640 C C . ASN A 1 736 ? -4.385 17.122 -22.034 1.00 69.44 736 ASN A C 1
ATOM 5642 O O . ASN A 1 736 ? -4.111 17.444 -23.192 1.00 69.44 736 ASN A O 1
ATOM 5646 N N . SER A 1 737 ? -3.937 17.802 -20.974 1.00 69.62 737 SER A N 1
ATOM 5647 C CA . SER A 1 737 ? -3.041 18.956 -21.099 1.00 69.62 737 SER A CA 1
ATOM 5648 C C . SER A 1 737 ? -1.646 18.554 -21.576 1.00 69.62 737 SER A C 1
ATOM 5650 O O . SER A 1 737 ? -1.100 19.158 -22.496 1.00 69.62 737 SER A O 1
ATOM 5652 N N . LEU A 1 738 ? -1.116 17.465 -21.029 1.00 69.69 738 LEU A N 1
ATOM 5653 C CA . LEU A 1 738 ? 0.215 16.979 -21.332 1.00 69.69 738 LEU A CA 1
ATOM 5654 C C . LEU A 1 738 ? 0.328 16.492 -22.783 1.00 69.69 738 LEU A C 1
ATOM 5656 O O . LEU A 1 738 ? 1.287 16.830 -23.468 1.00 69.69 738 LEU A O 1
ATOM 5660 N N . ASN A 1 739 ? -0.693 15.796 -23.299 1.00 67.50 739 ASN A N 1
ATOM 5661 C CA . ASN A 1 739 ? -0.768 15.378 -24.704 1.00 67.50 739 ASN A CA 1
ATOM 5662 C C . ASN A 1 739 ? -0.711 16.578 -25.673 1.00 67.50 739 ASN A C 1
ATOM 5664 O O . ASN A 1 739 ? 0.031 16.566 -26.657 1.00 67.50 739 ASN A O 1
ATOM 5668 N N . ALA A 1 740 ? -1.455 17.647 -25.372 1.00 65.75 740 ALA A N 1
ATOM 5669 C CA . ALA A 1 740 ? -1.505 18.839 -26.216 1.00 65.75 740 ALA A CA 1
ATOM 5670 C C . ALA A 1 740 ? -0.157 19.579 -26.297 1.00 65.75 740 ALA A C 1
ATOM 5672 O O . ALA A 1 740 ? 0.173 20.144 -27.344 1.00 65.75 740 ALA A O 1
ATOM 5673 N N . ASP A 1 741 ? 0.618 19.552 -25.213 1.00 66.19 741 ASP A N 1
ATOM 5674 C CA . ASP A 1 741 ? 1.848 20.329 -25.072 1.00 66.19 741 ASP A CA 1
ATOM 5675 C C . ASP A 1 741 ? 3.121 19.528 -25.403 1.00 66.19 741 ASP A C 1
ATOM 5677 O O . ASP A 1 741 ? 4.113 20.108 -25.850 1.00 66.19 741 ASP A O 1
ATOM 5681 N N . TRP A 1 742 ? 3.107 18.199 -25.245 1.00 67.31 742 TRP A N 1
ATOM 5682 C CA . TRP A 1 742 ? 4.245 17.319 -25.548 1.00 67.31 742 TRP A CA 1
ATOM 5683 C C . TRP A 1 742 ? 4.365 16.913 -27.016 1.00 67.31 742 TRP A C 1
ATOM 5685 O O . TRP A 1 742 ? 5.473 16.605 -27.456 1.00 67.31 742 TRP A O 1
ATOM 5695 N N . GLY A 1 743 ? 3.278 16.937 -27.791 1.00 61.81 743 GLY A N 1
ATOM 5696 C CA . GLY A 1 743 ? 3.278 16.464 -29.184 1.00 61.81 743 GLY A CA 1
ATOM 5697 C C . GLY A 1 743 ? 4.439 16.983 -30.059 1.00 61.81 743 GLY A C 1
ATOM 5698 O O . GLY A 1 743 ? 5.067 16.197 -30.766 1.00 61.81 743 GLY A O 1
ATOM 5699 N N . PRO A 1 744 ? 4.813 18.279 -30.010 1.00 62.91 744 PRO A N 1
ATOM 5700 C CA . PRO A 1 744 ? 5.954 18.800 -30.772 1.00 62.91 744 PRO A CA 1
ATOM 5701 C C . PRO A 1 744 ? 7.332 18.334 -30.273 1.00 62.91 744 PRO A C 1
ATOM 5703 O O . PRO A 1 744 ? 8.297 18.385 -31.037 1.00 62.91 744 PRO A O 1
ATOM 5706 N N . SER A 1 745 ? 7.441 17.925 -29.008 1.00 66.75 745 SER A N 1
ATOM 5707 C CA . SER A 1 745 ? 8.703 17.562 -28.356 1.00 66.75 745 SER A CA 1
ATOM 5708 C C . SER A 1 745 ? 9.185 16.171 -28.777 1.00 66.75 745 SER A C 1
ATOM 5710 O O . SER A 1 745 ? 10.385 15.974 -28.932 1.00 66.75 745 SER A O 1
ATOM 5712 N N . PHE A 1 746 ? 8.285 15.226 -29.061 1.00 71.19 746 PHE A N 1
ATOM 5713 C CA . PHE A 1 746 ? 8.648 13.851 -29.445 1.00 71.19 746 PHE A CA 1
ATOM 5714 C C . PHE A 1 746 ? 9.009 13.671 -30.929 1.00 71.19 746 PHE A C 1
ATOM 5716 O O . PHE A 1 746 ? 9.233 12.555 -31.390 1.00 71.19 746 PHE A O 1
ATOM 5723 N N . VAL A 1 747 ? 9.117 14.758 -31.698 1.00 68.69 747 VAL A N 1
ATOM 5724 C CA . VAL A 1 747 ? 9.564 14.684 -33.094 1.00 68.69 747 VAL A CA 1
ATOM 5725 C C . VAL A 1 747 ? 11.073 14.451 -33.152 1.00 68.69 747 VAL A C 1
ATOM 5727 O O . VAL A 1 747 ? 11.858 15.398 -33.068 1.00 68.69 747 VAL A O 1
ATOM 5730 N N . ASP A 1 748 ? 11.488 13.202 -33.373 1.00 67.81 748 ASP A N 1
ATOM 5731 C CA . ASP A 1 748 ? 12.874 12.894 -33.731 1.00 67.81 748 ASP A CA 1
ATOM 5732 C C . ASP A 1 748 ? 13.152 13.349 -35.184 1.00 67.81 748 ASP A C 1
ATOM 5734 O O . ASP A 1 748 ? 12.504 12.869 -36.119 1.00 67.81 748 ASP A O 1
ATOM 5738 N N . PRO A 1 749 ? 14.120 14.257 -35.436 1.00 67.31 749 PRO A N 1
ATOM 5739 C CA . PRO A 1 749 ? 14.475 14.682 -36.792 1.00 67.31 749 PRO A CA 1
ATOM 5740 C C . PRO A 1 749 ? 14.955 13.549 -37.711 1.00 67.31 749 PRO A C 1
ATOM 5742 O O . PRO A 1 749 ? 14.906 13.700 -38.935 1.00 67.31 749 PRO A O 1
ATOM 5745 N N . GLN A 1 750 ? 15.469 12.458 -37.141 1.00 65.38 750 GLN A N 1
ATOM 5746 C CA . GLN A 1 750 ? 15.907 11.265 -37.861 1.00 65.38 750 GLN A CA 1
ATOM 5747 C C . GLN A 1 750 ? 14.725 10.344 -38.195 1.00 65.38 750 GLN A C 1
ATOM 5749 O O . GLN A 1 750 ? 14.720 9.762 -39.280 1.00 65.38 750 GLN A O 1
ATOM 5754 N N . TYR A 1 751 ? 13.704 10.295 -37.331 1.00 66.19 751 TYR A N 1
ATOM 5755 C CA . TYR A 1 751 ? 12.535 9.411 -37.453 1.00 66.19 751 TYR A CA 1
ATOM 5756 C C . TYR A 1 751 ? 11.216 10.152 -37.165 1.00 66.19 751 TYR A C 1
ATOM 5758 O O . TYR A 1 751 ? 10.478 9.804 -36.245 1.00 66.19 751 TYR A O 1
ATOM 5766 N N . PRO A 1 752 ? 10.847 11.163 -37.974 1.00 63.88 752 PRO A N 1
ATOM 5767 C CA . PRO A 1 752 ? 9.699 12.022 -37.677 1.00 63.88 752 PRO A CA 1
ATOM 5768 C C . PRO A 1 752 ? 8.348 11.289 -37.714 1.00 63.88 752 PRO A C 1
ATOM 5770 O O . PRO A 1 752 ? 7.352 11.836 -37.253 1.00 63.88 752 PRO A O 1
ATOM 5773 N N . GLY A 1 753 ? 8.301 10.077 -38.281 1.00 65.62 753 GLY A N 1
ATOM 5774 C CA . GLY A 1 753 ? 7.110 9.225 -38.309 1.00 65.62 753 GLY A CA 1
ATOM 5775 C C . GLY A 1 753 ? 6.817 8.491 -36.997 1.00 65.62 753 GLY A C 1
ATOM 5776 O O . GLY A 1 753 ? 5.722 7.964 -36.871 1.00 65.62 753 GLY A O 1
ATOM 5777 N N . GLN A 1 754 ? 7.750 8.476 -36.038 1.00 69.69 754 GLN A N 1
ATOM 5778 C CA . GLN A 1 754 ? 7.621 7.745 -34.766 1.00 69.69 754 GLN A CA 1
ATOM 5779 C C . GLN A 1 754 ? 7.245 8.649 -33.580 1.00 69.69 754 GLN A C 1
ATOM 5781 O O . GLN A 1 754 ? 7.194 8.199 -32.441 1.00 69.69 754 GLN A O 1
ATOM 5786 N N . ALA A 1 755 ? 6.980 9.935 -33.828 1.00 72.50 755 ALA A N 1
ATOM 5787 C CA . ALA A 1 755 ? 6.715 10.901 -32.764 1.00 72.50 755 ALA A CA 1
ATOM 5788 C C . ALA A 1 755 ? 5.484 10.537 -31.917 1.00 72.50 755 ALA A C 1
ATOM 5790 O O . ALA A 1 755 ? 5.530 10.637 -30.696 1.00 72.50 755 ALA A O 1
ATOM 5791 N N . GLU A 1 756 ? 4.407 10.088 -32.568 1.00 73.06 756 GLU A N 1
ATOM 5792 C CA . GLU A 1 756 ? 3.177 9.648 -31.898 1.00 73.06 756 GLU A CA 1
ATOM 5793 C C . GLU A 1 756 ? 3.427 8.387 -31.058 1.00 73.06 756 GLU A C 1
ATOM 5795 O O . GLU A 1 756 ? 3.012 8.323 -29.909 1.00 73.06 756 GLU A O 1
ATOM 5800 N N . THR A 1 757 ? 4.214 7.444 -31.578 1.00 73.38 757 THR A N 1
ATOM 5801 C CA . THR A 1 757 ? 4.626 6.223 -30.875 1.00 73.38 757 THR A CA 1
ATOM 5802 C C . THR A 1 757 ? 5.427 6.519 -29.608 1.00 73.38 757 THR A C 1
ATOM 5804 O O . THR A 1 757 ? 5.063 6.065 -28.527 1.00 73.38 757 THR A O 1
ATOM 5807 N N . TYR A 1 758 ? 6.497 7.316 -29.705 1.00 75.81 758 TYR A N 1
ATOM 5808 C CA . TYR A 1 758 ? 7.295 7.680 -28.530 1.00 75.81 758 TYR A CA 1
ATOM 5809 C C . TYR A 1 758 ? 6.503 8.497 -27.519 1.00 75.81 758 TYR A C 1
ATOM 5811 O O . TYR A 1 758 ? 6.744 8.383 -26.318 1.00 75.81 758 TYR A O 1
ATOM 5819 N N . GLN A 1 759 ? 5.557 9.306 -27.996 1.00 78.06 759 GLN A N 1
ATOM 5820 C CA . GLN A 1 759 ? 4.639 9.993 -27.114 1.00 78.06 759 GLN A CA 1
ATOM 5821 C C . GLN A 1 759 ? 3.802 8.977 -26.333 1.00 78.06 759 GLN A C 1
ATOM 5823 O O . GLN A 1 759 ? 3.863 9.022 -25.112 1.00 78.06 759 GLN A O 1
ATOM 5828 N N . THR A 1 760 ? 3.099 8.048 -26.990 1.00 75.38 760 THR A N 1
ATOM 5829 C CA . THR A 1 760 ? 2.301 7.000 -26.322 1.00 75.38 760 THR A CA 1
ATOM 5830 C C . THR A 1 760 ? 3.125 6.221 -25.295 1.00 75.38 760 THR A C 1
ATOM 5832 O O . THR A 1 760 ? 2.708 6.096 -24.146 1.00 75.38 760 THR A O 1
ATOM 5835 N N . LEU A 1 761 ? 4.342 5.795 -25.646 1.00 77.12 761 LEU A N 1
ATOM 5836 C CA . LEU A 1 761 ? 5.240 5.087 -24.723 1.00 77.12 761 LEU A CA 1
ATOM 5837 C C . LEU A 1 761 ? 5.604 5.931 -23.492 1.00 77.12 761 LEU A C 1
ATOM 5839 O O . LEU A 1 761 ? 5.589 5.433 -22.367 1.00 77.12 761 LEU A O 1
ATOM 5843 N N . ALA A 1 762 ? 5.857 7.231 -23.671 1.00 80.19 762 ALA A N 1
ATOM 5844 C CA . ALA A 1 762 ? 6.096 8.134 -22.546 1.00 80.19 762 ALA A CA 1
ATOM 5845 C C . ALA A 1 762 ? 4.853 8.281 -21.657 1.00 80.19 762 ALA A C 1
ATOM 5847 O O . ALA A 1 762 ? 4.991 8.473 -20.446 1.00 80.19 762 ALA A O 1
ATOM 5848 N N . GLN A 1 763 ? 3.649 8.178 -22.235 1.00 77.62 763 GLN A N 1
ATOM 5849 C CA . GLN A 1 763 ? 2.401 8.218 -21.476 1.00 77.62 763 GLN A CA 1
ATOM 5850 C C . GLN A 1 763 ? 2.225 6.975 -20.607 1.00 77.62 763 GLN A C 1
ATOM 5852 O O . GLN A 1 763 ? 1.967 7.104 -19.409 1.00 77.62 763 GLN A O 1
ATOM 5857 N N . HIS A 1 764 ? 2.444 5.790 -21.180 1.00 77.31 764 HIS A N 1
ATOM 5858 C CA . HIS A 1 764 ? 2.422 4.532 -20.432 1.00 77.31 764 HIS A CA 1
ATOM 5859 C C . HIS A 1 764 ? 3.463 4.522 -19.314 1.00 77.31 764 HIS A C 1
ATOM 5861 O O . HIS A 1 764 ? 3.123 4.227 -18.169 1.00 77.31 764 HIS A O 1
ATOM 5867 N N . GLN A 1 765 ? 4.700 4.939 -19.605 1.00 82.12 765 GLN A N 1
ATOM 5868 C CA . GLN A 1 765 ? 5.753 5.007 -18.592 1.00 82.12 765 GLN A CA 1
ATOM 5869 C C . GLN A 1 765 ? 5.373 5.943 -17.439 1.00 82.12 765 GLN A C 1
ATOM 5871 O O . GLN A 1 765 ? 5.572 5.608 -16.273 1.00 82.12 765 GLN A O 1
ATOM 5876 N N . TYR A 1 766 ? 4.815 7.118 -17.746 1.00 84.50 766 TYR A N 1
ATOM 5877 C CA . TYR A 1 766 ? 4.364 8.038 -16.706 1.00 84.50 766 TYR A CA 1
ATOM 5878 C C . TYR A 1 766 ? 3.242 7.427 -15.873 1.00 84.50 766 TYR A C 1
ATOM 5880 O O . TYR A 1 766 ? 3.271 7.571 -14.656 1.00 84.50 766 TYR A O 1
ATOM 5888 N N . MET A 1 767 ? 2.277 6.739 -16.495 1.00 78.81 767 MET A N 1
ATOM 5889 C CA . MET A 1 767 ? 1.193 6.091 -15.755 1.00 78.81 767 MET A CA 1
ATOM 5890 C C . MET A 1 767 ? 1.681 4.981 -14.840 1.00 78.81 767 MET A C 1
ATOM 5892 O O . MET A 1 767 ? 1.255 4.948 -13.692 1.00 78.81 767 MET A O 1
ATOM 5896 N N . SER A 1 768 ? 2.610 4.150 -15.308 1.00 77.56 768 SER A N 1
ATOM 5897 C CA . SER A 1 768 ? 3.238 3.106 -14.494 1.00 77.56 768 SER A CA 1
ATOM 5898 C C . SER A 1 768 ? 3.938 3.691 -13.258 1.00 77.56 768 SER A C 1
ATOM 5900 O O . SER A 1 768 ? 3.766 3.218 -12.137 1.00 77.56 768 SER A O 1
ATOM 5902 N N . VAL A 1 769 ? 4.666 4.801 -13.414 1.00 84.00 769 VAL A N 1
ATOM 5903 C CA . VAL A 1 769 ? 5.319 5.463 -12.271 1.00 84.00 769 VAL A CA 1
ATOM 5904 C C . VAL A 1 769 ? 4.322 6.267 -11.426 1.00 84.00 769 VAL A C 1
ATOM 5906 O O . VAL A 1 769 ? 4.527 6.443 -10.230 1.00 84.00 769 VAL A O 1
ATOM 5909 N N . TYR A 1 770 ? 3.227 6.762 -12.000 1.00 81.75 770 TYR A N 1
ATOM 5910 C CA . TYR A 1 770 ? 2.161 7.442 -11.259 1.00 81.75 770 TYR A CA 1
ATOM 5911 C C . TYR A 1 770 ? 1.381 6.475 -10.355 1.00 81.75 770 TYR A C 1
ATOM 5913 O O . TYR A 1 770 ? 1.098 6.825 -9.205 1.00 81.75 770 TYR A O 1
ATOM 5921 N N . SER A 1 771 ? 1.081 5.258 -10.831 1.00 73.06 771 SER A N 1
ATOM 5922 C CA . SER A 1 771 ? 0.507 4.189 -9.996 1.00 73.06 771 SER A CA 1
ATOM 5923 C C . SER A 1 771 ? 1.472 3.755 -8.891 1.00 73.06 771 SER A C 1
ATOM 5925 O O . SER A 1 771 ? 1.039 3.414 -7.793 1.00 73.06 771 SER A O 1
ATOM 5927 N N . GLY A 1 772 ? 2.773 3.896 -9.145 1.00 79.25 772 GLY A N 1
ATOM 5928 C CA . GLY A 1 772 ? 3.853 3.539 -8.238 1.00 79.25 772 GLY A CA 1
ATOM 5929 C C . GLY A 1 772 ? 4.575 2.304 -8.755 1.00 79.25 772 GLY A C 1
ATOM 5930 O O . GLY A 1 772 ? 3.943 1.311 -9.097 1.00 79.25 772 GLY A O 1
ATOM 5931 N N . ALA A 1 773 ? 5.900 2.378 -8.808 1.00 80.44 773 ALA A N 1
ATOM 5932 C CA . ALA A 1 773 ? 6.764 1.266 -9.178 1.00 80.44 773 ALA A CA 1
ATOM 5933 C C . ALA A 1 773 ? 7.574 0.863 -7.951 1.00 80.44 773 ALA A C 1
ATOM 5935 O O . ALA A 1 773 ? 8.285 1.700 -7.397 1.00 80.44 773 ALA A O 1
ATOM 5936 N N . ASN A 1 774 ? 7.476 -0.394 -7.532 1.00 85.75 774 ASN A N 1
ATOM 5937 C CA . ASN A 1 774 ? 8.194 -0.931 -6.383 1.00 85.75 774 ASN A CA 1
ATOM 5938 C C . ASN A 1 774 ? 8.980 -2.186 -6.779 1.00 85.75 774 ASN A C 1
ATOM 5940 O O . ASN A 1 774 ? 8.685 -2.823 -7.785 1.00 85.75 774 ASN A O 1
ATOM 5944 N N . THR A 1 775 ? 10.043 -2.482 -6.038 1.00 86.81 775 THR A N 1
ATOM 5945 C CA . THR A 1 775 ? 10.853 -3.685 -6.255 1.00 86.81 775 THR A CA 1
ATOM 5946 C C . THR A 1 775 ? 11.681 -4.010 -5.019 1.00 86.81 775 THR A C 1
ATOM 5948 O O . THR A 1 775 ? 12.197 -3.110 -4.343 1.00 86.81 775 THR A O 1
ATOM 5951 N N . VAL A 1 776 ? 11.806 -5.301 -4.708 1.00 91.00 776 VAL A N 1
ATOM 5952 C CA . VAL A 1 776 ? 12.701 -5.797 -3.658 1.00 91.00 776 VAL A CA 1
ATOM 5953 C C . VAL A 1 776 ? 14.096 -5.942 -4.253 1.00 91.00 776 VAL A C 1
ATOM 5955 O O . VAL A 1 776 ? 14.346 -6.769 -5.121 1.00 91.00 776 VAL A O 1
ATOM 5958 N N . VAL A 1 777 ? 15.026 -5.124 -3.767 1.00 93.06 777 VAL A N 1
ATOM 5959 C CA . VAL A 1 777 ? 16.395 -5.028 -4.305 1.00 93.06 777 VAL A CA 1
ATOM 5960 C C . VAL A 1 777 ? 17.417 -5.783 -3.464 1.00 93.06 777 VAL A C 1
ATOM 5962 O O . VAL A 1 777 ? 18.581 -5.924 -3.849 1.00 93.06 777 VAL A O 1
ATOM 5965 N N . GLN A 1 778 ? 17.015 -6.227 -2.278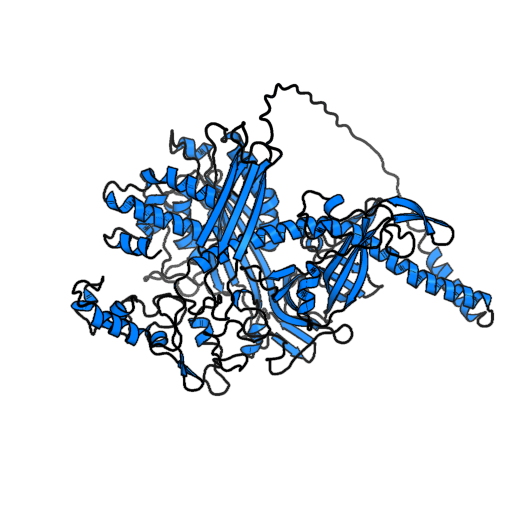 1.00 92.38 778 GLN A N 1
ATOM 5966 C CA . GLN A 1 778 ? 17.850 -6.989 -1.366 1.00 92.38 778 GLN A CA 1
ATOM 5967 C C . GLN A 1 778 ? 16.960 -7.841 -0.460 1.00 92.38 778 GLN A C 1
ATOM 5969 O O . GLN A 1 778 ? 16.026 -7.302 0.126 1.00 92.38 778 GLN A O 1
ATOM 5974 N N . MET A 1 779 ? 17.279 -9.128 -0.324 1.00 90.50 779 MET A N 1
ATOM 5975 C CA . MET A 1 779 ? 16.667 -10.030 0.654 1.00 90.50 779 MET A CA 1
ATOM 5976 C C . MET A 1 779 ? 17.716 -10.472 1.675 1.00 90.50 779 MET A C 1
ATOM 5978 O O . MET A 1 779 ? 18.722 -11.102 1.322 1.00 90.50 779 MET A O 1
ATOM 5982 N N . GLY A 1 780 ? 17.528 -10.105 2.941 1.00 89.06 780 GLY A N 1
ATOM 5983 C CA . GLY A 1 780 ? 18.560 -10.226 3.973 1.00 89.06 780 GLY A CA 1
ATOM 5984 C C . GLY A 1 780 ? 19.908 -9.624 3.542 1.00 89.06 780 GLY A C 1
ATOM 5985 O O . GLY A 1 780 ? 20.024 -8.441 3.229 1.00 89.06 780 GLY A O 1
ATOM 5986 N N . ASP A 1 781 ? 20.953 -10.456 3.502 1.00 85.69 781 ASP A N 1
ATOM 5987 C CA . ASP A 1 781 ? 22.309 -10.057 3.082 1.00 85.69 781 ASP A CA 1
ATOM 5988 C C . ASP A 1 781 ? 22.560 -10.214 1.564 1.00 85.69 781 ASP A C 1
ATOM 5990 O O . ASP A 1 781 ? 23.686 -10.016 1.093 1.00 85.69 781 ASP A O 1
ATOM 5994 N N . VAL A 1 782 ? 21.550 -10.621 0.787 1.00 86.94 782 VAL A N 1
ATOM 5995 C CA . VAL A 1 782 ? 21.681 -10.946 -0.640 1.00 86.94 782 VAL A CA 1
ATOM 5996 C C . VAL A 1 782 ? 21.057 -9.848 -1.489 1.00 86.94 782 VAL A C 1
ATOM 5998 O O . VAL A 1 782 ? 19.857 -9.605 -1.430 1.00 86.94 782 VAL A O 1
ATOM 6001 N N . VAL A 1 783 ? 21.873 -9.193 -2.314 1.00 88.81 783 VAL A N 1
ATOM 6002 C CA . VAL A 1 783 ? 21.387 -8.239 -3.320 1.00 88.81 783 VAL A CA 1
ATOM 6003 C C . VAL A 1 783 ? 20.684 -8.997 -4.443 1.00 88.81 783 VAL A C 1
ATOM 6005 O O . VAL A 1 783 ? 21.203 -10.013 -4.909 1.00 88.81 783 VAL A O 1
ATOM 6008 N N . ILE A 1 784 ? 19.544 -8.475 -4.892 1.00 87.56 784 ILE A N 1
ATOM 6009 C CA . ILE A 1 784 ? 18.760 -9.007 -6.010 1.00 87.56 784 ILE A CA 1
ATOM 6010 C C . ILE A 1 784 ? 18.913 -8.036 -7.183 1.00 87.56 784 ILE A C 1
ATOM 6012 O O . ILE A 1 784 ? 18.122 -7.104 -7.325 1.00 87.56 784 ILE A O 1
ATOM 6016 N N . PRO A 1 785 ? 19.985 -8.172 -7.984 1.00 85.62 785 PRO A N 1
ATOM 6017 C CA . PRO A 1 785 ? 20.194 -7.304 -9.127 1.00 85.62 785 PRO A CA 1
ATOM 6018 C C . PRO A 1 785 ? 19.260 -7.680 -10.277 1.00 85.62 785 PRO A C 1
ATOM 6020 O O . PRO A 1 785 ? 19.137 -8.854 -10.632 1.00 85.62 785 PRO A O 1
ATOM 6023 N N . ALA A 1 786 ? 18.702 -6.683 -10.950 1.00 85.38 786 ALA A N 1
ATOM 6024 C CA . ALA A 1 786 ? 18.091 -6.905 -12.248 1.00 85.38 786 ALA A CA 1
ATOM 6025 C C . ALA A 1 786 ? 19.172 -7.097 -13.324 1.00 85.38 786 ALA A C 1
ATOM 6027 O O . ALA A 1 786 ? 20.222 -6.443 -13.310 1.00 85.38 786 ALA A O 1
ATOM 6028 N N . SER A 1 787 ? 18.898 -7.958 -14.308 1.00 80.81 787 SER A N 1
ATOM 6029 C CA . SER A 1 787 ? 19.807 -8.237 -15.434 1.00 80.81 787 SER A CA 1
ATOM 6030 C C . SER A 1 787 ? 20.126 -6.993 -16.272 1.00 80.81 787 SER A C 1
ATOM 6032 O O . SER A 1 787 ? 21.176 -6.920 -16.910 1.00 80.81 787 SER A O 1
ATOM 6034 N N . TYR A 1 788 ? 19.244 -5.994 -16.238 1.00 84.62 788 TYR A N 1
ATOM 6035 C CA . TYR A 1 788 ? 19.352 -4.753 -16.994 1.00 84.62 788 TYR A CA 1
ATOM 6036 C C . TYR A 1 788 ? 20.087 -3.618 -16.258 1.00 84.62 788 TYR A C 1
ATOM 6038 O O . TYR A 1 788 ? 20.082 -2.490 -16.754 1.00 84.62 788 TYR A O 1
ATOM 6046 N N . GLN A 1 789 ? 20.696 -3.861 -15.089 1.00 88.31 789 GLN A N 1
ATOM 6047 C CA . GLN A 1 789 ? 21.478 -2.843 -14.370 1.00 88.31 789 GLN A CA 1
ATOM 6048 C C . GLN A 1 789 ? 22.593 -2.236 -15.244 1.00 88.31 789 GLN A C 1
ATOM 6050 O O . GLN A 1 789 ? 23.189 -2.917 -16.080 1.00 88.31 789 GLN A O 1
ATOM 6055 N N . ALA A 1 790 ? 22.925 -0.956 -15.036 1.00 88.12 790 ALA A N 1
ATOM 6056 C CA . ALA A 1 790 ? 23.949 -0.276 -15.837 1.00 88.12 790 ALA A CA 1
ATOM 6057 C C . ALA A 1 790 ? 24.898 0.608 -15.001 1.00 88.12 790 ALA A C 1
ATOM 6059 O O . ALA A 1 790 ? 24.476 1.255 -14.033 1.00 88.12 790 ALA A O 1
ATOM 6060 N N . PRO A 1 791 ? 26.195 0.692 -15.367 1.00 90.69 791 PRO A N 1
ATOM 6061 C CA . PRO A 1 791 ? 27.132 1.606 -14.722 1.00 90.69 791 PRO A CA 1
ATOM 6062 C C . PRO A 1 791 ? 26.866 3.064 -15.131 1.00 90.69 791 PRO A C 1
ATOM 6064 O O . PRO A 1 791 ? 26.314 3.342 -16.200 1.00 90.69 791 PRO A O 1
ATOM 6067 N N . ASP A 1 792 ? 27.316 4.010 -14.300 1.00 91.88 792 ASP A N 1
ATOM 6068 C CA . ASP A 1 792 ? 27.076 5.448 -14.495 1.00 91.88 792 ASP A CA 1
ATOM 6069 C C . ASP A 1 792 ? 27.570 5.957 -15.858 1.00 91.88 792 ASP A C 1
ATOM 6071 O O . ASP A 1 792 ? 26.938 6.832 -16.448 1.00 91.88 792 ASP A O 1
ATOM 6075 N N . GLU A 1 793 ? 28.676 5.417 -16.384 1.00 91.62 793 GLU A N 1
ATOM 6076 C CA . GLU A 1 793 ? 29.197 5.792 -17.701 1.00 91.62 793 GLU A CA 1
ATOM 6077 C C . GLU A 1 793 ? 28.233 5.430 -18.833 1.00 91.62 793 GLU A C 1
ATOM 6079 O O . GLU A 1 793 ? 28.027 6.243 -19.727 1.00 91.62 793 GLU A O 1
ATOM 6084 N N . THR A 1 794 ? 27.614 4.245 -18.776 1.00 90.38 794 THR A N 1
ATOM 6085 C CA . THR A 1 794 ? 26.654 3.797 -19.801 1.00 90.38 794 THR A CA 1
ATOM 6086 C C . THR A 1 794 ? 25.405 4.666 -19.778 1.00 90.38 794 THR A C 1
ATOM 6088 O O . THR A 1 794 ? 24.962 5.134 -20.820 1.00 90.38 794 THR A O 1
ATOM 6091 N N . ILE A 1 795 ? 24.891 4.972 -18.585 1.00 92.44 795 ILE A N 1
ATOM 6092 C CA . ILE A 1 795 ? 23.708 5.826 -18.443 1.00 92.44 795 ILE A CA 1
ATOM 6093 C C . ILE A 1 795 ? 24.006 7.263 -18.900 1.00 92.44 795 ILE A C 1
ATOM 6095 O O . ILE A 1 795 ? 23.205 7.891 -19.588 1.00 92.44 795 ILE A O 1
ATOM 6099 N N . ALA A 1 796 ? 25.184 7.794 -18.560 1.00 92.12 796 ALA A N 1
ATOM 6100 C CA . ALA A 1 796 ? 25.595 9.131 -18.978 1.00 92.12 796 ALA A CA 1
ATOM 6101 C C . ALA A 1 796 ? 25.785 9.254 -20.501 1.00 92.12 796 ALA A C 1
ATOM 6103 O O . ALA A 1 796 ? 25.540 10.332 -21.058 1.00 92.12 796 ALA A O 1
ATOM 6104 N N . ASP A 1 797 ? 26.241 8.190 -21.165 1.00 90.00 797 ASP A N 1
ATOM 6105 C CA . ASP A 1 797 ? 26.450 8.166 -22.614 1.00 90.00 797 ASP A CA 1
ATOM 6106 C C . ASP A 1 797 ? 25.125 8.262 -23.396 1.00 90.00 797 ASP A C 1
ATOM 6108 O O . ASP A 1 797 ? 25.115 8.891 -24.458 1.00 90.00 797 ASP A O 1
ATOM 6112 N N . GLU A 1 798 ? 24.007 7.765 -22.848 1.00 87.06 798 GLU A N 1
ATOM 6113 C CA . GLU A 1 798 ? 22.674 7.872 -23.474 1.00 87.06 798 GLU A CA 1
ATOM 6114 C C . GLU A 1 798 ? 22.187 9.320 -23.596 1.00 87.06 798 GLU A C 1
ATOM 6116 O O . GLU A 1 798 ? 21.682 9.754 -24.639 1.00 87.06 798 GLU A O 1
ATOM 6121 N N . PHE A 1 799 ? 22.375 10.110 -22.537 1.00 81.81 799 PHE A N 1
ATOM 6122 C CA . PHE A 1 799 ? 21.948 11.504 -22.531 1.00 81.81 799 PHE A CA 1
ATOM 6123 C C . PHE A 1 799 ? 22.995 12.431 -23.147 1.00 81.81 799 PHE A C 1
ATOM 6125 O O . PHE A 1 799 ? 22.625 13.407 -23.781 1.00 81.81 799 PHE A O 1
ATOM 6132 N N . GLY A 1 800 ? 24.298 12.159 -23.066 1.00 73.19 800 GLY A N 1
ATOM 6133 C CA . GLY A 1 800 ? 25.322 13.061 -23.617 1.00 73.19 800 GLY A CA 1
ATOM 6134 C C . GLY A 1 800 ? 25.243 14.514 -23.088 1.00 73.19 800 GLY A C 1
ATOM 6135 O O . GLY A 1 800 ? 24.380 14.886 -22.304 1.00 73.19 800 GLY A O 1
ATOM 6136 N N . ILE A 1 801 ? 26.176 15.384 -23.494 1.00 62.28 801 ILE A N 1
ATOM 6137 C CA . ILE A 1 801 ? 26.255 16.765 -22.950 1.00 62.28 801 ILE A CA 1
ATOM 6138 C C . ILE A 1 801 ? 25.338 17.753 -23.702 1.00 62.28 801 ILE A C 1
ATOM 6140 O O . ILE A 1 801 ? 24.968 18.791 -23.157 1.00 62.28 801 ILE A O 1
ATOM 6144 N N . ASP A 1 802 ? 24.960 17.437 -24.945 1.00 62.41 802 ASP A N 1
ATOM 6145 C CA . ASP A 1 802 ? 24.188 18.325 -25.829 1.00 62.41 802 ASP A CA 1
ATOM 6146 C C . ASP A 1 802 ? 22.677 17.997 -25.858 1.00 62.41 802 ASP A C 1
ATOM 6148 O O . ASP A 1 802 ? 21.946 18.533 -26.698 1.00 62.41 802 ASP A O 1
ATOM 6152 N N . THR A 1 803 ? 22.184 17.116 -24.977 1.00 68.75 803 THR A N 1
ATOM 6153 C CA . THR A 1 803 ? 20.758 16.756 -24.961 1.00 68.75 803 THR A CA 1
ATOM 6154 C C . THR A 1 803 ? 19.886 17.902 -24.486 1.00 68.75 803 THR A C 1
ATOM 6156 O O . THR A 1 803 ? 20.157 18.585 -23.498 1.00 68.75 803 THR A O 1
ATOM 6159 N N . THR A 1 804 ? 18.815 18.108 -25.249 1.00 71.25 804 THR A N 1
ATOM 6160 C CA . THR A 1 804 ? 17.860 19.207 -25.079 1.00 71.25 804 THR A CA 1
ATOM 6161 C C . THR A 1 804 ? 16.427 18.730 -24.855 1.00 71.25 804 THR A C 1
ATOM 6163 O O . THR A 1 804 ? 15.597 19.558 -24.498 1.00 71.25 804 THR A O 1
ATOM 6166 N N . ASN A 1 805 ? 16.160 17.431 -25.038 1.00 80.06 805 ASN A N 1
ATOM 6167 C CA . ASN A 1 805 ? 14.896 16.764 -24.735 1.00 80.06 805 ASN A CA 1
ATOM 6168 C C . ASN A 1 805 ? 15.209 15.390 -24.124 1.00 80.06 805 ASN A C 1
ATOM 6170 O O . ASN A 1 805 ? 15.654 14.478 -24.829 1.00 80.06 805 ASN A O 1
ATOM 6174 N N . TYR A 1 806 ? 15.041 15.283 -22.812 1.00 85.50 806 TYR A N 1
ATOM 6175 C CA . TYR A 1 806 ? 15.383 14.101 -22.025 1.00 85.50 806 TYR A CA 1
ATOM 6176 C C . TYR A 1 806 ? 14.273 13.051 -22.079 1.00 85.50 806 TYR A C 1
ATOM 6178 O O . TYR A 1 806 ? 14.586 11.864 -22.113 1.00 85.50 806 TYR A O 1
ATOM 6186 N N . ALA A 1 807 ? 13.007 13.454 -22.184 1.00 84.19 807 ALA A N 1
ATOM 6187 C CA . ALA A 1 807 ? 11.873 12.548 -22.331 1.00 84.19 807 ALA A CA 1
ATOM 6188 C C . ALA A 1 807 ? 11.965 11.725 -23.625 1.00 84.19 807 ALA A C 1
ATOM 6190 O O . ALA A 1 807 ? 11.949 10.496 -23.577 1.00 84.19 807 ALA A O 1
ATOM 6191 N N . LEU A 1 808 ? 12.173 12.378 -24.777 1.00 82.06 808 LEU A N 1
ATOM 6192 C CA . LEU A 1 808 ? 12.370 11.680 -26.055 1.00 82.06 808 LEU A CA 1
ATOM 6193 C C . LEU A 1 808 ? 13.597 10.767 -25.997 1.00 82.06 808 LEU A C 1
ATOM 6195 O O . LEU A 1 808 ? 13.539 9.623 -26.439 1.00 82.06 808 LEU A O 1
ATOM 6199 N N . LYS A 1 809 ? 14.709 11.255 -25.433 1.00 84.00 809 LYS A N 1
ATOM 6200 C CA . LYS A 1 809 ? 15.928 10.448 -25.312 1.00 84.00 809 LYS A CA 1
ATOM 6201 C C . LYS A 1 809 ? 15.738 9.221 -24.435 1.00 84.00 809 LYS A C 1
ATOM 6203 O O . LYS A 1 809 ? 16.239 8.163 -24.790 1.00 84.00 809 LYS A O 1
ATOM 6208 N N . THR A 1 810 ? 14.973 9.351 -23.359 1.00 87.88 810 THR A N 1
ATOM 6209 C CA . THR A 1 810 ? 14.622 8.238 -22.476 1.00 87.88 810 THR A CA 1
ATOM 6210 C C . THR A 1 810 ? 13.805 7.185 -23.219 1.00 87.88 810 THR A C 1
ATOM 6212 O O . THR A 1 810 ? 14.114 6.004 -23.122 1.00 87.88 810 THR A O 1
ATOM 6215 N N . MET A 1 811 ? 12.816 7.592 -24.022 1.00 85.44 811 MET A N 1
ATOM 6216 C CA . MET A 1 811 ? 12.028 6.642 -24.820 1.00 85.44 811 MET A CA 1
ATOM 6217 C C . MET A 1 811 ? 12.879 5.916 -25.863 1.00 85.44 811 MET A C 1
ATOM 6219 O O . MET A 1 811 ? 12.774 4.704 -26.012 1.00 85.44 811 MET A O 1
ATOM 6223 N N . VAL A 1 812 ? 13.776 6.634 -26.542 1.00 81.62 812 VAL A N 1
ATOM 6224 C CA . VAL A 1 812 ? 14.724 6.016 -27.481 1.00 81.62 812 VAL A CA 1
ATOM 6225 C C . VAL A 1 812 ? 15.679 5.053 -26.764 1.00 81.62 812 VAL A C 1
ATOM 6227 O O . VAL A 1 812 ? 16.032 4.028 -27.336 1.00 81.62 812 VAL A O 1
ATOM 6230 N N . ALA A 1 813 ? 16.090 5.351 -25.528 1.00 84.06 813 ALA A N 1
ATOM 6231 C CA . ALA A 1 813 ? 16.980 4.485 -24.755 1.00 84.06 813 ALA A CA 1
ATOM 6232 C C . ALA A 1 813 ? 16.288 3.195 -24.278 1.00 84.06 813 ALA A C 1
ATOM 6234 O O . ALA A 1 813 ? 16.893 2.130 -24.346 1.00 84.06 813 ALA A O 1
ATOM 6235 N N . TYR A 1 814 ? 15.026 3.269 -23.840 1.00 80.94 814 TYR A N 1
ATOM 6236 C CA . TYR A 1 814 ? 14.259 2.084 -23.434 1.00 80.94 814 TYR A CA 1
ATOM 6237 C C . TYR A 1 814 ? 13.865 1.196 -24.617 1.00 80.94 814 TYR A C 1
ATOM 6239 O O . TYR A 1 814 ? 14.040 -0.016 -24.556 1.00 80.94 814 TYR A O 1
ATOM 6247 N N . TYR A 1 815 ? 13.339 1.797 -25.685 1.00 76.19 815 TYR A N 1
ATOM 6248 C CA . TYR A 1 815 ? 12.638 1.056 -26.741 1.00 76.19 815 TYR A CA 1
ATOM 6249 C C . TYR A 1 815 ? 13.421 0.986 -28.062 1.00 76.19 815 TYR A C 1
ATOM 6251 O O . TYR A 1 815 ? 13.029 0.297 -29.001 1.00 76.19 815 TYR A O 1
ATOM 6259 N N . GLY A 1 816 ? 14.553 1.684 -28.163 1.00 70.50 816 GLY A N 1
ATOM 6260 C CA . GLY A 1 816 ? 15.359 1.733 -29.376 1.00 70.50 816 GLY A CA 1
ATOM 6261 C C . GLY A 1 816 ? 14.697 2.507 -30.519 1.00 70.50 816 GLY A C 1
ATOM 6262 O O . GLY A 1 816 ? 13.840 3.374 -30.328 1.00 70.50 816 GLY A O 1
ATOM 6263 N N . VAL A 1 817 ? 15.145 2.209 -31.742 1.00 57.97 817 VAL A N 1
ATOM 6264 C CA . VAL A 1 817 ? 14.630 2.788 -32.988 1.00 57.97 817 VAL A CA 1
ATOM 6265 C C . VAL A 1 817 ? 14.349 1.644 -33.966 1.00 57.97 817 VAL A C 1
ATOM 6267 O O . VAL A 1 817 ? 15.255 1.192 -34.667 1.00 57.97 817 VAL A O 1
ATOM 6270 N N . SER A 1 818 ? 13.110 1.154 -33.996 1.00 50.84 818 SER A N 1
ATOM 6271 C CA . SER A 1 818 ? 12.654 0.128 -34.947 1.00 50.84 818 SER A CA 1
ATOM 6272 C C . SER A 1 818 ? 11.422 0.607 -35.717 1.00 50.84 818 SER A C 1
ATOM 6274 O O . SER A 1 818 ? 10.617 1.367 -35.180 1.00 50.84 818 SER A O 1
ATOM 6276 N N . ASP A 1 819 ? 11.270 0.162 -36.969 1.00 44.00 819 ASP A N 1
ATOM 6277 C CA . ASP A 1 819 ? 10.034 0.332 -37.748 1.00 44.00 819 ASP A CA 1
ATOM 6278 C C . ASP A 1 819 ? 8.848 -0.452 -37.123 1.00 44.00 819 ASP A C 1
ATOM 6280 O O . ASP A 1 819 ? 7.698 -0.113 -37.403 1.00 44.00 819 ASP A O 1
ATOM 6284 N N . ASP A 1 820 ? 9.117 -1.401 -36.210 1.00 48.28 820 ASP A N 1
ATOM 6285 C CA . ASP A 1 820 ? 8.126 -2.217 -35.477 1.00 48.28 820 ASP A CA 1
ATOM 6286 C C . ASP A 1 820 ? 7.585 -1.548 -34.196 1.00 48.28 820 ASP A C 1
ATOM 6288 O O . ASP A 1 820 ? 6.644 -2.033 -33.572 1.00 48.28 820 ASP A O 1
ATOM 6292 N N . LEU A 1 821 ? 8.123 -0.389 -33.790 1.00 49.06 821 LEU A N 1
ATOM 6293 C CA . LEU A 1 821 ? 7.667 0.310 -32.574 1.00 49.06 821 LEU A CA 1
ATOM 6294 C C . LEU A 1 821 ? 6.205 0.770 -32.655 1.00 49.06 821 LEU A C 1
ATOM 6296 O O . LEU A 1 821 ? 5.544 0.935 -31.630 1.00 49.06 821 LEU A O 1
ATOM 6300 N N . ALA A 1 822 ? 5.690 0.976 -33.870 1.00 46.25 822 ALA A N 1
ATOM 6301 C CA . ALA A 1 822 ? 4.287 1.309 -34.077 1.00 46.25 822 ALA A CA 1
ATOM 6302 C C . ALA A 1 822 ? 3.348 0.166 -33.651 1.00 46.25 822 ALA A C 1
ATOM 6304 O O . ALA A 1 822 ? 2.227 0.448 -33.240 1.00 46.25 822 ALA A O 1
ATOM 6305 N N . GLU A 1 823 ? 3.794 -1.093 -33.711 1.00 46.31 823 GLU A N 1
ATOM 6306 C CA . GLU A 1 823 ? 3.016 -2.258 -33.275 1.00 46.31 823 GLU A CA 1
ATOM 6307 C C . GLU A 1 823 ? 2.972 -2.360 -31.748 1.00 46.31 823 GLU A C 1
ATOM 6309 O O . GLU A 1 823 ? 1.880 -2.448 -31.194 1.00 46.31 823 GLU A O 1
ATOM 6314 N N . VAL A 1 824 ? 4.110 -2.204 -31.062 1.00 44.75 824 VAL A N 1
ATOM 6315 C CA . VAL A 1 824 ? 4.179 -2.198 -29.584 1.00 44.75 824 VAL A CA 1
ATOM 6316 C C . VAL A 1 824 ? 3.253 -1.132 -28.985 1.00 44.75 824 VAL A C 1
ATOM 6318 O O . VAL A 1 824 ? 2.509 -1.408 -28.054 1.00 44.75 824 VAL A O 1
ATOM 6321 N N . ALA A 1 825 ? 3.218 0.069 -29.568 1.00 42.31 825 ALA A N 1
ATOM 6322 C CA . ALA A 1 825 ? 2.317 1.139 -29.126 1.00 42.31 825 ALA A CA 1
ATOM 6323 C C . ALA A 1 825 ? 0.855 0.994 -29.594 1.00 42.31 825 ALA A C 1
ATOM 6325 O O . ALA A 1 825 ? 0.036 1.839 -29.253 1.00 42.31 825 ALA A O 1
ATOM 6326 N N . THR A 1 826 ? 0.540 0.009 -30.441 1.00 40.62 826 THR A N 1
ATOM 6327 C CA . THR A 1 826 ? -0.848 -0.330 -30.808 1.00 40.62 826 THR A CA 1
ATOM 6328 C C . THR A 1 826 ? -1.398 -1.454 -29.918 1.00 40.62 826 THR A C 1
ATOM 6330 O O . THR A 1 826 ? -2.616 -1.583 -29.802 1.00 40.62 826 THR A O 1
ATOM 6333 N N . TYR A 1 827 ? -0.512 -2.269 -29.331 1.00 38.41 827 TYR A N 1
ATOM 6334 C CA . TYR A 1 827 ? -0.838 -3.316 -28.359 1.00 38.41 827 TYR A CA 1
ATOM 6335 C C . TYR A 1 827 ? -0.984 -2.781 -26.924 1.00 38.41 827 TYR A C 1
ATOM 6337 O O . TYR A 1 827 ? -1.854 -3.265 -26.204 1.00 38.41 827 TYR A O 1
ATOM 6345 N N . LEU A 1 828 ? -0.167 -1.792 -26.539 1.00 36.12 828 LEU A N 1
ATOM 6346 C CA . LEU A 1 828 ? -0.331 -0.980 -25.321 1.00 36.12 828 LEU A CA 1
ATOM 6347 C C . LEU A 1 828 ? -1.470 0.035 -25.489 1.00 36.12 828 LEU A C 1
ATOM 6349 O O . LEU A 1 828 ? -2.225 0.232 -24.507 1.00 36.12 828 LEU A O 1
#

Radius of gyration: 32.1 Å; Cα contacts (8 Å, |Δi|>4): 1496; chains: 1; bounding box: 70×84×108 Å

pLDDT: mean 77.66, std 18.01, range [25.16, 98.31]

Mean predicted aligned error: 14.98 Å

Solvent-accessible surface area (backbone atoms only — not comparable to full-atom values): 45651 Å² total; per-residue (Å²): 118,53,70,55,71,51,77,41,65,44,99,86,74,44,67,39,35,39,39,40,41,38,40,47,72,68,58,102,60,100,52,76,55,70,50,77,49,76,47,79,51,79,86,82,79,79,88,81,88,86,83,89,83,90,87,89,84,88,87,88,88,88,90,90,84,89,84,86,88,89,81,90,74,64,73,68,53,56,60,53,50,52,56,52,50,55,52,49,52,71,73,44,78,84,44,69,68,58,54,51,50,52,51,51,50,51,52,46,47,69,57,49,53,60,63,60,54,31,61,66,52,27,82,49,59,66,58,44,51,59,51,49,51,51,50,50,47,56,46,50,54,51,35,49,50,53,39,51,52,61,74,68,50,78,84,74,71,62,49,81,53,52,49,58,61,52,30,51,55,56,54,74,69,63,84,59,96,80,76,55,92,55,67,50,42,76,77,40,36,82,38,52,78,51,68,58,75,48,28,28,39,54,27,53,50,71,68,43,47,66,76,38,40,36,54,52,67,40,77,46,41,33,47,56,26,42,66,37,50,79,54,98,89,42,57,41,41,49,49,50,76,41,43,33,50,65,69,34,76,57,35,40,29,56,37,66,62,35,61,57,38,102,85,69,49,54,49,44,35,71,39,65,87,79,51,41,32,58,72,38,55,34,31,28,60,70,64,42,44,33,64,76,34,80,15,41,73,31,43,28,32,87,48,41,101,63,65,45,73,31,30,84,93,49,36,36,27,44,31,53,30,46,38,63,70,75,30,44,29,40,42,38,44,27,31,36,52,73,56,68,74,56,67,58,44,61,67,43,40,40,60,70,65,64,62,33,47,43,83,92,62,20,28,71,82,63,66,22,49,24,77,77,40,74,86,52,61,61,74,47,32,57,53,18,28,29,35,41,43,49,25,37,41,36,38,31,42,63,92,62,53,46,54,52,78,70,42,83,41,67,49,99,88,68,50,76,43,81,39,42,66,72,43,49,75,76,50,34,48,76,46,76,76,56,100,54,37,31,36,37,41,26,52,44,42,82,39,58,47,67,86,68,85,44,75,46,38,35,38,34,65,48,73,28,26,30,77,24,59,58,88,61,56,34,36,41,36,46,31,37,36,35,36,28,41,24,39,41,66,65,41,73,58,96,71,32,54,75,42,66,74,48,69,62,43,58,28,53,77,49,75,44,75,46,48,26,28,47,42,17,37,39,40,38,39,30,68,30,15,37,39,26,46,35,34,56,34,62,74,48,41,44,70,79,40,75,87,64,82,65,43,41,53,47,44,66,53,36,43,49,48,54,49,38,46,23,24,48,58,14,16,27,46,41,57,60,35,100,86,60,49,69,35,93,88,30,41,71,71,55,55,56,66,48,52,38,58,42,44,10,50,91,76,18,85,87,55,53,54,47,75,40,33,36,55,76,78,26,29,43,47,50,73,52,78,32,65,28,57,69,60,42,52,53,45,41,68,68,48,49,49,54,48,52,45,58,75,59,43,56,84,68,48,37,98,91,52,61,50,34,46,36,39,36,42,34,35,37,37,30,32,35,74,50,52,48,37,47,43,76,78,66,40,82,39,47,38,76,58,86,54,35,39,39,40,46,46,34,80,67,71,100,76,39,55,46,54,27,35,36,35,37,39,30,46,45,46,31,33,71,39,100,85,80,40,76,42,77,42,57,64,70,62,50,47,58,52,48,55,74,68,45,59,79,68,32,50,39,91,91,48,60,87,45,17,67,37,49,43,52,51,52,50,52,54,49,49,50,30,43,78,46,42,72,40,70,22,23,55,39,92,41,59,42,59,40,88,74,36,56,57,52,65,62,50,12,62,72,44,35,88,83,64,84,55,35,42,52,47,36,44,41,69,75,70,51,91,58,93,61,48,60,54,59,56,68,75,105

Secondary structure (DSSP, 8-state):
-EEEEEEEE-TTS-EEEEEEEEEPPPPSSS---EEEEEEE----PPPPP----------------------SSSHHHHHHHHHHHHHHHHHTTT-HHHHHHHHHHHHHHHHHHHHHHHHHHHHHHHHHHHHHHHHHHHHHHHHHHHHHHHHHSPP---TTS-HHHHHHHHHHHH--TT--SSTHHHHSTT--SSSSS--HHHHHHHT--TT-SSSS-SSS-HHHHHH-EEETTEEE---TT-S-TT-SSS-HHHHHTS-B-TTSSB---SS-SSS-GGG-SSTT-SSS-GGG-SSTT--SSSSSSS---B-SSS-EEEEEESPPTT-EEEEEEEEEESSGGGGGGGG-EE-PPTTB-SSS--BSS---HHHH-TTS-HHHHTT-SEEEEEEEEEEEEGGG--PSPPEEEE-TTS-EEEE-HHHHHTT-EEEE-SSSEEEEEEEPEEEE-TTSS-EEEEEEEEEEE--SS-SSPEEEEEEEEEEEEEEEEEEEETTEEEEEEEEEEEEEEEEEEE-EEEEEEEEEEEEEEEEEEEEE-HHHHHHHSTT---SS--HHHHHHHHHHIIIIITT-EEEEPTTSSEEEEEEE---HHHHHHHH-TTT-TTS-TGGGTT--TTEEEEEEEESSHHHHHHHIIIIIHHHHIIIIITTT-BTTB----EEEEEEEEEEEEEEGGGGTTT-TTEEEETTEEEEE--SSSTT--PPEEEEEEEEEEEEEETTTEEEEPPHHHHHHHHHHHHTTTT--SS-GGGHHHHHHHHHHHHHHHHH-EEEEEEETTEE---TT---HHHHHHHH-SS-S-HHHHHHHHHH-S-TTHHHHHHH-

Sequence (828 aa):
MTGTGELWVGDDGLPLRQVLSLTFPPDTRDYVTTAAITVDFFDFAPVPTRTASHRAGHAIVSGRRGVPGRQALMSGIVVGIGLLFVALVIGRRRNRMIYAAVVASMIASILVVPLLNSRRVYAYSAEQVAKQARAMQLRADADAQAAVQDVLAAPRMKPDRAPLAAAQEQAAATDDPSRYADARCESDPDGDPDGDTLTNLEECLLGTLLDVADSDGDGADDNFEVTGVVYNGITWYSDPLYPDSNHDGLPDGKEWFTDADANGEAELDTDGDGTPDIWDNDNDGDGVIDKLDMSPQTSTASTSATVRTFTDADPLELTLDQLEVGELVKVEFQLRPENPAHLWYSQNVLNWPQGDQQGNIQDADGKTFYDIDNTTSPSPNANGDVRMVPMLEITFQEADANLPPAATCTDDDGNNYTCYPLLEDFGISVTTLDDNDSVAYVPLQLVADSTGDANVAFYGRMMYEASGSWSTPHQVRMVWAVQALNDICAEYTNNICTSYSSYNEIQVVHTYYDDWFLTGLHLTEEHSANMALVYEDPVETSKVQPGYDAPFYTDVQFGLLYGLDKTLMAGRCAPLSTDGGCDAGATRDFTVADVYNRFNHTTNSAVSATARWNLPNVLGVEYNEYESIDLGLLDTTITQTVRILDDHFTGAWTATAPITPTIMSVYEQQYRDLNLDQSMTGSSHVAWNGNDLTLSLPQSGSDAVGVDTMVSLKWTPYAYDPVTGWAAADIQQYWNSLNADWGPSFVDPQYPGQAETYQTLAQHQYMSVYSGANTVVQMGDVVIPASYQAPDETIADEFGIDTTNYALKTMVAYYGVSDDLAEVATYL

Foldseek 3Di:
DDKDKDWDADPVRHTAKIWIWDWDDDDPPPDIDIDIDMDGDDDDDDDDDDDDDDDDDDDDDDDDDDDDDDDPPPVVVVVVVVVVLVCCCVVPVPDPVNVVVVVVVVVVCVVVVVVVVFVQVFVQVVVVVVVQVVVVVVVLVLLLVVVVVVVVDDDQDDFQDQLLVVLVVVVVPPPDPVQFPDPCCPVPQQDQQCPLRHGSVSCRSLVADSNDQQRCPLQDGQVDQSQADQFPNGGTHARSNDQQRQSLQRGPNCLCPCDQDPVRHHPQQLLPPRDGRSNDQQRVPQQQGSNQFQQSRDWLPDSPPHRDKAWPVRFQFEWEAQFDAQFKKKKKFKWAFPPNVVLCQQQADAADDAPAQFDLAHHPPFDWQCNVPVVDDCPPGVRYFKGKFKWKKKKDWPVQPQAPDWDWDADPVGDTDIFRVVCSVQSKGKDAPDPTMIIIIWTWDWDARSVRPDTGIIMTMDMGGDPHTGPGTIGIFMKIFMWGQGFAAPDDDPRGGDHTPGTGRTTRRDMDTTIMITRKMKMKGFAKKKKKKKWFFPVQVCVVDPPPLDQERCQLVLLVVLQCVQAVQLLQWPPADPLRHDDVLTHRPDDPVLCQCCQALVRNPVHDCLSNLVRRNGMHMDMDMDSGVVVVCVCCVPPVVQCCCVVGPVVVADPVRHHKYKMKMKMKTKIFMDIPNVVSVVDPQFDDDRSHTYHYQNCDDPNHFAIWMKIKIAIWIWGQDPVPGIDTDDVVVVVVVCCVRCQVVLQDPVCNVCSVLLVLVLVVVNVCRNSMDMHTQDGHSRGNGDSSHDDSNVSSVLQDNPHDGNSNSSSCVVPNDDPCSVVVSVVD